Protein AF-0000000078807786 (afdb_homodimer)

Radius of gyration: 30.57 Å; Cα contacts (8 Å, |Δi|>4): 1541; chains: 2; bounding box: 69×90×69 Å

Solvent-accessible surface area (backbone atoms only — not comparable to full-atom values): 48447 Å² total; per-residue (Å²): 131,86,71,82,69,80,70,79,66,48,61,41,55,47,30,44,53,50,31,53,47,50,40,50,49,25,38,56,38,31,77,70,58,47,64,40,65,38,79,80,79,63,48,72,47,60,38,34,35,42,80,39,59,65,29,45,31,49,48,39,51,32,52,51,55,37,34,38,63,26,66,58,57,36,52,45,54,52,33,38,28,12,48,18,19,13,49,66,38,39,37,53,58,50,53,47,54,67,68,49,89,53,67,83,47,49,67,60,49,53,50,48,41,32,52,50,16,23,50,23,27,56,63,50,69,46,30,73,61,59,43,24,62,52,26,18,50,54,28,39,72,49,63,40,28,33,60,58,22,28,50,48,22,44,43,23,29,34,37,25,50,68,22,27,86,58,84,36,70,60,35,48,56,52,19,51,47,47,36,52,30,24,53,73,61,72,39,84,42,76,60,36,45,57,38,21,49,44,52,48,23,36,55,42,35,58,51,50,45,50,52,50,50,49,45,42,66,69,48,49,48,69,71,66,48,74,64,83,65,86,78,67,75,76,67,93,63,79,76,48,74,56,47,48,52,15,47,51,50,16,48,51,51,38,50,52,49,53,51,48,52,48,45,40,36,70,32,93,76,29,47,33,31,22,95,84,67,43,64,68,90,3,30,44,64,64,20,37,58,52,50,51,12,50,45,39,22,49,25,6,47,46,20,7,50,60,55,57,73,28,86,52,72,61,49,52,49,48,14,36,14,48,46,39,39,71,39,14,58,28,53,48,24,40,40,33,41,22,46,28,54,47,50,37,57,68,17,36,51,56,60,43,54,50,51,52,50,49,54,58,56,68,69,56,88,64,56,64,66,59,40,47,52,49,45,19,52,48,32,26,56,46,27,48,70,46,59,53,64,68,65,51,43,58,48,47,33,53,56,46,41,57,56,37,42,75,68,71,42,55,53,48,57,52,53,50,36,40,46,51,12,44,17,18,34,41,49,60,21,84,62,35,81,58,45,42,53,54,49,41,62,38,29,75,79,36,77,80,58,33,65,67,63,48,41,70,56,32,45,58,55,24,53,54,44,41,51,52,53,49,51,50,47,52,53,39,63,72,69,62,58,71,41,38,89,129,86,71,80,69,81,71,78,65,49,58,40,54,47,30,44,52,50,30,52,48,50,40,51,48,24,38,55,40,30,75,71,59,45,63,42,65,38,77,82,78,62,49,76,48,61,39,34,34,42,80,38,58,66,28,44,31,50,48,39,51,33,52,51,54,35,34,42,62,27,66,58,58,36,53,44,54,52,32,37,28,13,47,19,19,14,51,65,39,38,38,53,56,51,51,48,53,68,69,47,90,56,66,82,48,50,65,58,51,54,52,48,40,34,52,51,16,23,51,23,28,56,63,51,68,48,30,72,60,59,44,24,62,52,26,18,51,55,27,40,70,47,64,39,28,32,61,56,21,28,50,47,24,44,42,24,28,32,36,25,50,68,23,28,86,58,86,37,72,60,36,49,56,52,19,51,46,48,33,51,31,24,52,73,62,71,40,84,43,77,61,37,45,57,38,20,46,44,53,50,22,35,53,39,34,57,52,49,46,50,51,52,50,49,46,41,66,69,49,48,49,68,70,64,47,75,64,82,66,86,76,67,74,77,67,92,63,78,75,49,73,57,48,48,52,15,49,51,50,16,48,50,50,39,50,51,48,52,51,49,53,49,44,39,35,70,32,92,76,30,48,32,30,22,95,83,66,43,65,67,91,3,28,44,64,63,19,37,58,52,51,52,12,48,44,38,22,49,25,7,48,46,19,8,48,60,53,57,73,30,86,52,70,60,48,53,50,48,14,37,14,50,45,39,40,72,39,15,56,29,54,49,25,41,41,32,41,23,48,29,52,48,52,38,58,69,17,35,50,55,59,44,53,49,51,53,51,48,53,58,55,67,70,57,87,63,57,67,67,59,39,48,52,50,46,19,54,48,32,27,55,45,27,47,71,45,61,54,63,66,66,51,44,57,48,47,34,53,56,46,43,58,57,37,41,76,67,72,41,57,54,48,58,52,53,48,36,40,46,52,14,43,16,18,35,41,49,61,21,82,61,35,82,59,44,42,54,54,48,40,61,38,30,75,78,36,76,79,57,33,65,66,62,49,40,70,58,32,45,57,54,25,54,51,43,40,52,53,51,50,50,49,48,51,53,41,61,74,69,63,58,72,40,38,89

Foldseek 3Di:
DPPPPPADDFLLVVLLVLLVVLLVVLVVQVVVFQWDAFLPPRDIDTFHHLPDPVNVVVCVVCLVVLLVVLVCVVLLLLLQLLVLLLVLLCLLVQVLLVPDPALPCQLVLLLVLLLCLLAVLQLPCVLLRPSLQSQLVNCVQSFAHSLLSNLLSLLSNQLNNQAHQDQHLVQQLLLVLLQVLCVVLVHDQPPSHSFQQNVLSNVLSVVLSVLSSCLSVPPVRVVVDGQPDDPDPPDSDHDDPQLVVLNVVLVVVLVVLVVVLCCCCPPPVNVQAPPVNDNHVTNCSVCVSNSNSVSSNSSSVSSSVSSVVDDDVVSSVCSSCVVVVLCVQLSSSSSSLSSSVVSCVNSCVLVSVLVVLLVVLLPDDDALLVSLLVLLQSLLVSCLRPVDLSVSSNRSSNRVQSSNVVRPDHSSLSSLSNSNSNRLNRQLRSSNSCVSVSQSSSCVSPVSRDSVNSNVSSVSSSVSSSVSSSVSSVVCVVVVDRSGD/DPPPPPADDFLLVVLLVLLVVLLVVLVVQVVVFQWDAFLPPRDIDTFHHLPDPVNVVVCVVCLVVLLVVLVVVVLLLLLQLLVLLLVLLCLLVQVLLVPDPALPCQLVLLLVLLLCLLAVLQLPCVLLRPSLQSQLVNCVQSFAHSLLSNLLSLLSNQLNNQAHQDQHLVLQLLLVLLVVLCVVLVHDQPPSHSFQQNVLSDVLSVVLSVLSSCLSVPPVRVVVDGQPDDPDPPDSDHDDPQLVVLNVVLVVVLVVLVVVLVCCCPPPVNVQADPVNDNHVTNCSVCVSNSNSVSSNSSSVSSSVSSVVDDDVVSSVCSSCVVVVLCVQLSSSSSSLSSSVVSNVNSCVLVSVLVVLLVVLLVDDDALLVSLLVLLQSLLVSCLRPVDLSVSSNRSSNRVQSSNVVRPDHSSLSSLSNSNSNRLNRQLRSSNSCNSVSQSSSCVSPVSRDSVNSNVSSVSSSVSSSVSSSVSSSVCVVVVPRSGD

Structure (mmCIF, N/CA/C/O backbone):
data_AF-0000000078807786-model_v1
#
loop_
_entity.id
_entity.type
_entity.pdbx_description
1 polymer 'AbgT transporter'
#
loop_
_atom_site.group_PDB
_atom_site.id
_atom_site.type_symbol
_atom_site.label_atom_id
_atom_site.label_alt_id
_atom_site.label_comp_id
_atom_site.label_asym_id
_atom_site.label_entity_id
_atom_site.label_seq_id
_atom_site.pdbx_PDB_ins_code
_atom_site.Cartn_x
_atom_site.Cartn_y
_atom_site.Cartn_z
_atom_site.occupancy
_atom_site.B_iso_or_equiv
_atom_site.auth_seq_id
_atom_site.auth_comp_id
_atom_site.auth_asym_id
_atom_site.auth_atom_id
_atom_site.pdbx_PDB_model_num
ATOM 1 N N . MET A 1 1 ? -35.562 25.859 -17.203 1 22.8 1 MET A N 1
ATOM 2 C CA . MET A 1 1 ? -34.312 25.75 -17.922 1 22.8 1 MET A CA 1
ATOM 3 C C . MET A 1 1 ? -33.25 25.078 -17.047 1 22.8 1 MET A C 1
ATOM 5 O O . MET A 1 1 ? -33.031 25.484 -15.906 1 22.8 1 MET A O 1
ATOM 9 N N . LYS A 1 2 ? -33.094 23.719 -17.203 1 33.16 2 LYS A N 1
ATOM 10 C CA . LYS A 1 2 ? -32.219 22.766 -16.547 1 33.16 2 LYS A CA 1
ATOM 11 C C . LYS A 1 2 ? -30.781 23.312 -16.469 1 33.16 2 LYS A C 1
ATOM 13 O O . LYS A 1 2 ? -30.125 23.469 -17.5 1 33.16 2 LYS A O 1
ATOM 18 N N . ASN A 1 3 ? -30.453 24.391 -15.852 1 33.47 3 ASN A N 1
ATOM 19 C CA . ASN A 1 3 ? -29.172 25.062 -15.672 1 33.47 3 ASN A CA 1
ATOM 20 C C . ASN A 1 3 ? -28.016 24.062 -15.648 1 33.47 3 ASN A C 1
ATOM 22 O O . ASN A 1 3 ? -28.031 23.109 -14.883 1 33.47 3 ASN A O 1
ATOM 26 N N . SER A 1 4 ? -27.297 23.828 -16.703 1 41.59 4 SER A N 1
ATOM 27 C CA . SER A 1 4 ? -26.188 22.953 -17.094 1 41.59 4 SER A CA 1
ATOM 28 C C . SER A 1 4 ? -25.109 22.922 -16.016 1 41.59 4 SER A C 1
ATOM 30 O O . SER A 1 4 ? -24.312 23.859 -15.898 1 41.59 4 SER A O 1
ATOM 32 N N . LYS A 1 5 ? -25.438 22.797 -14.789 1 42.56 5 LYS A N 1
ATOM 33 C CA . LYS A 1 5 ? -24.641 22.688 -13.57 1 42.56 5 LYS A CA 1
ATOM 34 C C . LYS A 1 5 ? -23.328 21.953 -13.836 1 42.56 5 LYS A C 1
ATOM 36 O O . LYS A 1 5 ? -23.344 20.781 -14.219 1 42.56 5 LYS A O 1
ATOM 41 N N . TRP A 1 6 ? -22.359 22.609 -14.43 1 50.72 6 TRP A N 1
ATOM 42 C CA . TRP A 1 6 ? -20.969 22.188 -14.461 1 50.72 6 TRP A CA 1
ATOM 43 C C . TRP A 1 6 ? -20.641 21.312 -13.258 1 50.72 6 TRP A C 1
ATOM 45 O O . TRP A 1 6 ? -20.625 21.797 -12.117 1 50.72 6 TRP A O 1
ATOM 55 N N . ARG A 1 7 ? -20.953 20.203 -13.195 1 61.22 7 ARG A N 1
ATOM 56 C CA . ARG A 1 7 ? -20.672 19.25 -12.117 1 61.22 7 ARG A CA 1
ATOM 57 C C . ARG A 1 7 ? -19.172 19.062 -11.93 1 61.22 7 ARG A C 1
ATOM 59 O O . ARG A 1 7 ? -18.438 18.875 -12.906 1 61.22 7 ARG A O 1
ATOM 66 N N . MET A 1 8 ? -18.641 19.422 -10.766 1 73.75 8 MET A N 1
ATOM 67 C CA . MET A 1 8 ? -17.234 19.266 -10.398 1 73.75 8 MET A CA 1
ATOM 68 C C . MET A 1 8 ? -16.797 17.812 -10.516 1 73.75 8 MET A C 1
ATOM 70 O O . MET A 1 8 ? -17.516 16.906 -10.117 1 73.75 8 MET A O 1
ATOM 74 N N . PRO A 1 9 ? -15.703 17.688 -11.32 1 83.62 9 PRO A N 1
ATOM 75 C CA . PRO A 1 9 ? -15.188 16.312 -11.484 1 83.62 9 PRO A CA 1
ATOM 76 C C . PRO A 1 9 ? -14.82 15.664 -10.156 1 83.62 9 PRO A C 1
ATOM 78 O O . PRO A 1 9 ? -14.516 16.359 -9.18 1 83.62 9 PRO A O 1
ATOM 81 N N . HIS A 1 10 ? -15.047 14.398 -10.102 1 87.31 10 HIS A N 1
ATOM 82 C CA . HIS A 1 10 ? -14.602 13.625 -8.945 1 87.31 10 HIS A CA 1
ATOM 83 C C . HIS A 1 10 ? -13.133 13.898 -8.633 1 87.31 10 HIS A C 1
ATOM 85 O O . HIS A 1 10 ? -12.344 14.172 -9.539 1 87.31 10 HIS A O 1
ATOM 91 N N . PRO A 1 11 ? -12.789 13.914 -7.371 1 85.69 11 PRO A N 1
ATOM 92 C CA . PRO A 1 11 ? -11.398 14.195 -7.004 1 85.69 11 PRO A CA 1
ATOM 93 C C . PRO A 1 11 ? -10.398 13.305 -7.742 1 85.69 11 PRO A C 1
ATOM 95 O O . PRO A 1 11 ? -9.328 13.766 -8.133 1 85.69 11 PRO A O 1
ATOM 98 N N . ALA A 1 12 ? -10.695 12.094 -7.887 1 89.94 12 ALA A N 1
ATOM 99 C CA . ALA A 1 12 ? -9.805 11.18 -8.609 1 89.94 12 ALA A CA 1
ATOM 100 C C . ALA A 1 12 ? -9.586 11.656 -10.039 1 89.94 12 ALA A C 1
ATOM 102 O O . ALA A 1 12 ? -8.461 11.625 -10.547 1 89.94 12 ALA A O 1
ATOM 103 N N . THR A 1 13 ? -10.594 12.086 -10.664 1 91.25 13 THR A N 1
ATOM 104 C CA . THR A 1 13 ? -10.508 12.602 -12.023 1 91.25 13 THR A CA 1
ATOM 105 C C . THR A 1 13 ? -9.695 13.891 -12.062 1 91.25 13 THR A C 1
ATOM 107 O O . THR A 1 13 ? -8.945 14.133 -13.008 1 91.25 13 THR A O 1
ATOM 110 N N . MET A 1 14 ? -9.914 14.633 -11.055 1 87.88 14 MET A N 1
ATOM 111 C CA . MET A 1 14 ? -9.148 15.867 -10.969 1 87.88 14 MET A CA 1
ATOM 112 C C . MET A 1 14 ? -7.648 15.586 -10.93 1 87.88 14 MET A C 1
ATOM 114 O O . MET A 1 14 ? -6.871 16.234 -11.633 1 87.88 14 MET A O 1
ATOM 118 N N . PHE A 1 15 ? -7.273 14.648 -10.148 1 89.62 15 PHE A N 1
ATOM 119 C CA . PHE A 1 15 ? -5.855 14.32 -10.047 1 89.62 15 PHE A CA 1
ATOM 120 C C . PHE A 1 15 ? -5.348 13.719 -11.352 1 89.62 15 PHE A C 1
ATOM 122 O O . PHE A 1 15 ? -4.191 13.922 -11.727 1 89.62 15 PHE A O 1
ATOM 129 N N . LEU A 1 16 ? -6.172 12.984 -12 1 92.62 16 LEU A N 1
ATOM 130 C CA . LEU A 1 16 ? -5.793 12.453 -13.305 1 92.62 16 LEU A CA 1
ATOM 131 C C . LEU A 1 16 ? -5.531 13.578 -14.297 1 92.62 16 LEU A C 1
ATOM 133 O O . LEU A 1 16 ? -4.535 13.555 -15.023 1 92.62 16 LEU A O 1
ATOM 137 N N . VAL A 1 17 ? -6.422 14.539 -14.344 1 91.62 17 VAL A N 1
ATOM 138 C CA . VAL A 1 17 ? -6.293 15.672 -15.258 1 91.62 17 VAL A CA 1
ATOM 139 C C . VAL A 1 17 ? -5.051 16.484 -14.898 1 91.62 17 VAL A C 1
ATOM 141 O O . VAL A 1 17 ? -4.316 16.922 -15.789 1 91.62 17 VAL A O 1
ATOM 144 N N . LEU A 1 18 ? -4.875 16.625 -13.648 1 89 18 LEU A N 1
ATOM 145 C CA . LEU A 1 18 ? -3.684 17.344 -13.211 1 89 18 LEU A CA 1
ATOM 146 C C . LEU A 1 18 ? -2.418 16.609 -13.641 1 89 18 LEU A C 1
ATOM 148 O O . LEU A 1 18 ? -1.421 17.234 -14 1 89 18 LEU A O 1
ATOM 152 N N . THR A 1 19 ? -2.445 15.305 -13.57 1 92.06 19 THR A N 1
ATOM 153 C CA . THR A 1 19 ? -1.306 14.508 -14.016 1 92.06 19 THR A CA 1
ATOM 154 C C . THR A 1 19 ? -1.033 14.734 -15.5 1 92.06 19 THR A C 1
ATOM 156 O O . THR A 1 19 ? 0.116 14.922 -15.906 1 92.06 19 THR A O 1
ATOM 159 N N . MET A 1 20 ? -2.07 14.75 -16.281 1 93.56 20 MET A N 1
ATOM 160 C CA . MET A 1 20 ? -1.921 14.984 -17.719 1 93.56 20 MET A CA 1
ATOM 161 C C . MET A 1 20 ? -1.361 16.375 -17.984 1 93.56 20 MET A C 1
ATOM 163 O O . MET A 1 20 ? -0.562 16.578 -18.891 1 93.56 20 MET A O 1
ATOM 167 N N . PHE A 1 21 ? -1.802 17.234 -17.203 1 92.5 21 PHE A N 1
ATOM 168 C CA . PHE A 1 21 ? -1.316 18.594 -17.328 1 92.5 21 PHE A CA 1
ATOM 169 C C . PHE A 1 21 ? 0.175 18.672 -17.016 1 92.5 21 PHE A C 1
ATOM 171 O O . PHE A 1 21 ? 0.929 19.344 -17.734 1 92.5 21 PHE A O 1
ATOM 178 N N . VAL A 1 22 ? 0.598 18 -15.977 1 90.94 22 VAL A N 1
ATOM 179 C CA . VAL A 1 22 ? 2.006 17.984 -15.594 1 90.94 22 VAL A CA 1
ATOM 180 C C . VAL A 1 22 ? 2.834 17.344 -16.703 1 90.94 22 VAL A C 1
ATOM 182 O O . VAL A 1 22 ? 3.928 17.812 -17.031 1 90.94 22 VAL A O 1
ATOM 185 N N . VAL A 1 23 ? 2.309 16.281 -17.266 1 93.06 23 VAL A N 1
ATOM 186 C CA . VAL A 1 23 ? 3 15.586 -18.344 1 93.06 23 VAL A CA 1
ATOM 187 C C . VAL A 1 23 ? 3.158 16.516 -19.547 1 93.06 23 VAL A C 1
ATOM 189 O O . VAL A 1 23 ? 4.242 16.609 -20.125 1 93.06 23 VAL A O 1
ATOM 192 N N . LEU A 1 24 ? 2.141 17.234 -19.812 1 93.12 24 LEU A N 1
ATOM 193 C CA . LEU A 1 24 ? 2.17 18.172 -20.938 1 93.12 24 LEU A CA 1
ATOM 194 C C . LEU A 1 24 ? 3.141 19.312 -20.656 1 93.12 24 LEU A C 1
ATOM 196 O O . LEU A 1 24 ? 3.91 19.703 -21.547 1 93.12 24 LEU A O 1
ATOM 200 N N . LEU A 1 25 ? 3.072 19.812 -19.484 1 91.81 25 LEU A N 1
ATOM 201 C CA . LEU A 1 25 ? 3.957 20.906 -19.125 1 91.81 25 LEU A CA 1
ATOM 202 C C . LEU A 1 25 ? 5.418 20.469 -19.156 1 91.81 25 LEU A C 1
ATOM 204 O O . LEU A 1 25 ? 6.289 21.234 -19.562 1 91.81 25 LEU A O 1
ATOM 208 N N . SER A 1 26 ? 5.668 19.266 -18.641 1 92.12 26 SER A N 1
ATOM 209 C CA . SER A 1 26 ? 7.035 18.766 -18.656 1 92.12 26 SER A CA 1
ATOM 210 C C . SER A 1 26 ? 7.562 18.641 -20.094 1 92.12 26 SER A C 1
ATOM 212 O O . SER A 1 26 ? 8.742 18.875 -20.344 1 92.12 26 SER A O 1
ATOM 214 N N . TRP A 1 27 ? 6.672 18.297 -20.969 1 91.75 27 TRP A N 1
ATOM 215 C CA . TRP A 1 27 ? 7.047 18.188 -22.375 1 91.75 27 TRP A CA 1
ATOM 216 C C . TRP A 1 27 ? 7.355 19.562 -22.969 1 91.75 27 TRP A C 1
ATOM 218 O O . TRP A 1 27 ? 8.359 19.734 -23.656 1 91.75 27 TRP A O 1
ATOM 228 N N . ILE A 1 28 ? 6.559 20.531 -22.703 1 91.69 28 ILE A N 1
ATOM 229 C CA . ILE A 1 28 ? 6.719 21.875 -23.219 1 91.69 28 ILE A CA 1
ATOM 230 C C . ILE A 1 28 ? 8.023 22.484 -22.703 1 91.69 28 ILE A C 1
ATOM 232 O O . ILE A 1 28 ? 8.82 23.031 -23.469 1 91.69 28 ILE A O 1
ATOM 236 N N . PHE A 1 29 ? 8.305 22.312 -21.438 1 90.44 29 PHE A N 1
ATOM 237 C CA . PHE A 1 29 ? 9.484 22.938 -20.828 1 90.44 29 PHE A CA 1
ATOM 238 C C . PHE A 1 29 ? 10.75 22.203 -21.234 1 90.44 29 PHE A C 1
ATOM 240 O O . PHE A 1 29 ? 11.828 22.797 -21.281 1 90.44 29 PHE A O 1
ATOM 247 N N . ASP A 1 30 ? 10.562 20.953 -21.438 1 89.19 30 ASP A N 1
ATOM 248 C CA . ASP A 1 30 ? 11.711 20.188 -21.938 1 89.19 30 ASP A CA 1
ATOM 249 C C . ASP A 1 30 ? 12.148 20.672 -23.312 1 89.19 30 ASP A C 1
ATOM 251 O O . ASP A 1 30 ? 13.344 20.781 -23.594 1 89.19 30 ASP A O 1
ATOM 255 N N . ILE A 1 31 ? 11.211 20.984 -24.203 1 88.44 31 ILE A N 1
ATOM 256 C CA . ILE A 1 31 ? 11.492 21.453 -25.547 1 88.44 31 ILE A CA 1
ATOM 257 C C . ILE A 1 31 ? 12.211 22.812 -25.484 1 88.44 31 ILE A C 1
ATOM 259 O O . ILE A 1 31 ? 13.133 23.062 -26.266 1 88.44 31 ILE A O 1
ATOM 263 N N . TYR A 1 32 ? 11.844 23.594 -24.469 1 88.62 32 TYR A N 1
ATOM 264 C CA . TYR A 1 32 ? 12.445 24.906 -24.344 1 88.62 32 TYR A CA 1
ATOM 265 C C . TYR A 1 32 ? 13.734 24.844 -23.531 1 88.62 32 TYR A C 1
ATOM 267 O O . TYR A 1 32 ? 14.414 25.859 -23.359 1 88.62 32 TYR A O 1
ATOM 275 N N . GLY A 1 33 ? 14.047 23.703 -22.984 1 85.25 33 GLY A N 1
ATOM 276 C CA . GLY A 1 33 ? 15.312 23.469 -22.297 1 85.25 33 GLY A CA 1
ATOM 277 C C . GLY A 1 33 ? 15.406 24.203 -20.969 1 85.25 33 GLY A C 1
ATOM 278 O O . GLY A 1 33 ? 16.453 24.734 -20.625 1 85.25 33 GLY A O 1
ATOM 279 N N . LEU A 1 34 ? 14.414 24.266 -20.312 1 86.94 34 LEU A N 1
ATOM 280 C CA . LEU A 1 34 ? 14.414 24.938 -19.016 1 86.94 34 LEU A CA 1
ATOM 281 C C . LEU A 1 34 ? 15.32 24.203 -18.031 1 86.94 34 LEU A C 1
ATOM 283 O O . LEU A 1 34 ? 15.188 23 -17.844 1 86.94 34 LEU A O 1
ATOM 287 N N . SER A 1 35 ? 16.312 24.875 -17.531 1 88.88 35 SER A N 1
ATOM 288 C CA . SER A 1 35 ? 17.25 24.328 -16.547 1 88.88 35 SER A CA 1
ATOM 289 C C . SER A 1 35 ? 17.562 25.344 -15.453 1 88.88 35 SER A C 1
ATOM 291 O O . SER A 1 35 ? 17.531 26.547 -15.695 1 88.88 35 SER A O 1
ATOM 293 N N . VAL A 1 36 ? 17.656 24.797 -14.305 1 86.19 36 VAL A N 1
ATOM 294 C CA . VAL A 1 36 ? 18 25.656 -13.18 1 86.19 36 VAL A CA 1
ATOM 295 C C . VAL A 1 36 ? 19.219 25.078 -12.445 1 86.19 36 VAL A C 1
ATOM 297 O O . VAL A 1 36 ? 19.469 23.875 -12.516 1 86.19 36 VAL A O 1
ATOM 300 N N . THR A 1 37 ? 20 25.938 -11.789 1 85.88 37 THR A N 1
ATOM 301 C CA . THR A 1 37 ? 21.156 25.516 -11.008 1 85.88 37 THR A CA 1
ATOM 302 C C . THR A 1 37 ? 20.812 25.391 -9.531 1 85.88 37 THR A C 1
ATOM 304 O O . THR A 1 37 ? 20.234 26.312 -8.945 1 85.88 37 THR A O 1
ATOM 307 N N . LEU A 1 38 ? 21.078 24.297 -8.953 1 82.94 38 LEU A N 1
ATOM 308 C CA . LEU A 1 38 ? 20.859 24.094 -7.527 1 82.94 38 LEU A CA 1
ATOM 309 C C . LEU A 1 38 ? 21.812 24.953 -6.703 1 82.94 38 LEU A C 1
ATOM 311 O O . LEU A 1 38 ? 23.031 24.844 -6.855 1 82.94 38 LEU A O 1
ATOM 315 N N . PRO A 1 39 ? 21.281 25.719 -5.918 1 79.88 39 PRO A N 1
ATOM 316 C CA . PRO A 1 39 ? 22.156 26.625 -5.156 1 79.88 39 PRO A CA 1
ATOM 317 C C . PRO A 1 39 ? 23.031 25.891 -4.152 1 79.88 39 PRO A C 1
ATOM 319 O O . PRO A 1 39 ? 24.109 26.375 -3.793 1 79.88 39 PRO A O 1
ATOM 322 N N . GLN A 1 40 ? 22.609 24.688 -3.672 1 77.06 40 GLN A N 1
ATOM 323 C CA . GLN A 1 40 ? 23.344 23.922 -2.672 1 77.06 40 GLN A CA 1
ATOM 324 C C . GLN A 1 40 ? 24.562 23.25 -3.291 1 77.06 40 GLN A C 1
ATOM 326 O O . GLN A 1 40 ? 25.656 23.281 -2.721 1 77.06 40 GLN A O 1
ATOM 331 N N . THR A 1 41 ? 24.422 22.578 -4.398 1 78.94 41 THR A N 1
ATOM 332 C CA . THR A 1 41 ? 25.453 21.734 -4.973 1 78.94 41 THR A CA 1
ATOM 333 C C . THR A 1 41 ? 26.047 22.375 -6.223 1 78.94 41 THR A C 1
ATOM 335 O O . THR A 1 41 ? 27.141 22.016 -6.652 1 78.94 41 THR A O 1
ATOM 338 N N . GLY A 1 42 ? 25.344 23.312 -6.766 1 80.06 42 GLY A N 1
ATOM 339 C CA . GLY A 1 42 ? 25.797 23.922 -8.008 1 80.06 42 GLY A CA 1
ATOM 340 C C . GLY A 1 42 ? 25.469 23.094 -9.234 1 80.06 42 GLY A C 1
ATOM 341 O O . GLY A 1 42 ? 25.812 23.469 -10.359 1 80.06 42 GLY A O 1
ATOM 342 N N . GLU A 1 43 ? 24.781 22.016 -9 1 86.81 43 GLU A N 1
ATOM 343 C CA . GLU A 1 43 ? 24.438 21.109 -10.086 1 86.81 43 GLU A CA 1
ATOM 344 C C . GLU A 1 43 ? 23.25 21.656 -10.898 1 86.81 43 GLU A C 1
ATOM 346 O O . GLU A 1 43 ? 22.328 22.234 -10.336 1 86.81 43 GLU A O 1
ATOM 351 N N . GLU A 1 44 ? 23.375 21.469 -12.148 1 88.69 44 GLU A N 1
ATOM 352 C CA . GLU A 1 44 ? 22.297 21.891 -13.039 1 88.69 44 GLU A CA 1
ATOM 353 C C . GLU A 1 44 ? 21.234 20.797 -13.172 1 88.69 44 GLU A C 1
ATOM 355 O O . GLU A 1 44 ? 21.562 19.641 -13.453 1 88.69 44 GLU A O 1
ATOM 360 N N . ILE A 1 45 ? 20.062 21.219 -12.922 1 87.44 45 ILE A N 1
ATOM 361 C CA . ILE A 1 45 ? 18.953 20.297 -13.062 1 87.44 45 ILE A CA 1
ATOM 362 C C . ILE A 1 45 ? 18.047 20.734 -14.211 1 87.44 45 ILE A C 1
ATOM 364 O O . ILE A 1 45 ? 17.594 21.875 -14.242 1 87.44 45 ILE A O 1
ATOM 368 N N . ARG A 1 46 ? 17.828 19.797 -15.117 1 89.31 46 ARG A N 1
ATOM 369 C CA . ARG A 1 46 ? 16.984 20.078 -16.281 1 89.31 46 ARG A CA 1
ATOM 370 C C . ARG A 1 46 ? 15.641 19.375 -16.156 1 89.31 46 ARG A C 1
ATOM 372 O O . ARG A 1 46 ? 15.547 18.297 -15.539 1 89.31 46 ARG A O 1
ATOM 379 N N . VAL A 1 47 ? 14.664 20.109 -16.75 1 91.5 47 VAL A N 1
ATOM 380 C CA . VAL A 1 47 ? 13.336 19.5 -16.766 1 91.5 47 VAL A CA 1
ATOM 381 C C . VAL A 1 47 ? 13.328 18.297 -17.719 1 91.5 47 VAL A C 1
ATOM 383 O O . VAL A 1 47 ? 13.859 18.375 -18.812 1 91.5 47 VAL A O 1
ATOM 386 N N . GLN A 1 48 ? 12.758 17.219 -17.234 1 90.31 48 GLN A N 1
ATOM 387 C CA . GLN A 1 48 ? 12.672 16 -18.016 1 90.31 48 GLN A CA 1
ATOM 388 C C . GLN A 1 48 ? 11.242 15.75 -18.5 1 90.31 48 GLN A C 1
ATOM 390 O O . GLN A 1 48 ? 10.305 15.797 -17.703 1 90.31 48 GLN A O 1
ATOM 395 N N . SER A 1 49 ? 11.211 15.477 -19.75 1 91.25 49 SER A N 1
ATOM 396 C CA . SER A 1 49 ? 9.891 15.219 -20.328 1 91.25 49 SER A CA 1
ATOM 397 C C . SER A 1 49 ? 9.422 13.805 -20.016 1 91.25 49 SER A C 1
ATOM 399 O O . SER A 1 49 ? 10.211 12.859 -20.047 1 91.25 49 SER A O 1
ATOM 401 N N . LEU A 1 50 ? 8.141 13.68 -19.766 1 90.88 50 LEU A N 1
ATOM 402 C CA . LEU A 1 50 ? 7.547 12.375 -19.5 1 90.88 50 LEU A CA 1
ATOM 403 C C . LEU A 1 50 ? 7.023 11.75 -20.797 1 90.88 50 LEU A C 1
ATOM 405 O O . LEU A 1 50 ? 6.711 10.562 -20.828 1 90.88 50 LEU A O 1
ATOM 409 N N . LEU A 1 51 ? 6.961 12.484 -21.859 1 88.31 51 LEU A N 1
ATOM 410 C CA . LEU A 1 51 ? 6.492 11.969 -23.141 1 88.31 51 LEU A CA 1
ATOM 411 C C . LEU A 1 51 ? 7.656 11.445 -23.969 1 88.31 51 LEU A C 1
ATOM 413 O O . LEU A 1 51 ? 7.453 10.898 -25.062 1 88.31 51 LEU A O 1
ATOM 417 N N . SER A 1 52 ? 8.805 11.461 -23.469 1 85.56 52 SER A N 1
ATOM 418 C CA . SER A 1 52 ? 9.961 10.836 -24.094 1 85.56 52 SER A CA 1
ATOM 419 C C . SER A 1 52 ? 9.961 9.328 -23.875 1 85.56 52 SER A C 1
ATOM 421 O O . SER A 1 52 ? 9.281 8.828 -22.969 1 85.56 52 SER A O 1
ATOM 423 N N . PRO A 1 53 ? 10.609 8.594 -24.734 1 81.88 53 PRO A N 1
ATOM 424 C CA . PRO A 1 53 ? 10.664 7.145 -24.531 1 81.88 53 PRO A CA 1
ATOM 425 C C . PRO A 1 53 ? 11.148 6.762 -23.141 1 81.88 53 PRO A C 1
ATOM 427 O O . PRO A 1 53 ? 10.617 5.832 -22.531 1 81.88 53 PRO A O 1
ATOM 430 N N . GLU A 1 54 ? 12.047 7.488 -22.688 1 84.62 54 GLU A N 1
ATOM 431 C CA . GLU A 1 54 ? 12.555 7.211 -21.344 1 84.62 54 GLU A CA 1
ATOM 432 C C . GLU A 1 54 ? 11.508 7.52 -20.281 1 84.62 54 GLU A C 1
ATOM 434 O O . GLU A 1 54 ? 11.383 6.785 -19.297 1 84.62 54 GLU A O 1
ATOM 439 N N . GLY A 1 55 ? 10.867 8.594 -20.484 1 86.56 55 GLY A N 1
ATOM 440 C CA . GLY A 1 55 ? 9.812 8.969 -19.562 1 86.56 55 GLY A CA 1
ATOM 441 C C . GLY A 1 55 ? 8.664 7.98 -19.516 1 86.56 55 GLY A C 1
ATOM 442 O O . GLY A 1 55 ? 8.18 7.625 -18.438 1 86.56 55 GLY A O 1
ATOM 443 N N . ILE A 1 56 ? 8.344 7.484 -20.641 1 84.81 56 ILE A N 1
ATOM 444 C CA . ILE A 1 56 ? 7.25 6.527 -20.734 1 84.81 56 ILE A CA 1
ATOM 445 C C . ILE A 1 56 ? 7.672 5.199 -20.125 1 84.81 56 ILE A C 1
ATOM 447 O O . ILE A 1 56 ? 6.891 4.555 -19.422 1 84.81 56 ILE A O 1
ATOM 451 N N . ARG A 1 57 ? 8.898 4.82 -20.344 1 85.31 57 ARG A N 1
ATOM 452 C CA . ARG A 1 57 ? 9.422 3.602 -19.734 1 85.31 57 ARG A CA 1
ATOM 453 C C . ARG A 1 57 ? 9.445 3.719 -18.219 1 85.31 57 ARG A C 1
ATOM 455 O O . ARG A 1 57 ? 9.109 2.768 -17.516 1 85.31 57 ARG A O 1
ATOM 462 N N . TRP A 1 58 ? 9.828 4.855 -17.781 1 88 58 TRP A N 1
ATOM 463 C CA . TRP A 1 58 ? 9.883 5.09 -16.344 1 88 58 TRP A CA 1
ATOM 464 C C . TRP A 1 58 ? 8.5 4.984 -15.711 1 88 58 TRP A C 1
ATOM 466 O O . TRP A 1 58 ? 8.328 4.352 -14.672 1 88 58 TRP A O 1
ATOM 476 N N . LEU A 1 59 ? 7.602 5.574 -16.422 1 88.75 59 LEU A N 1
ATOM 477 C CA . LEU A 1 59 ? 6.234 5.574 -15.898 1 88.75 59 LEU A CA 1
ATOM 478 C C . LEU A 1 59 ? 5.688 4.156 -15.812 1 88.75 59 LEU A C 1
ATOM 480 O O . LEU A 1 59 ? 5.117 3.768 -14.789 1 88.75 59 LEU A O 1
ATOM 484 N N . LEU A 1 60 ? 5.906 3.377 -16.781 1 86.06 60 LEU A N 1
ATOM 485 C CA . LEU A 1 60 ? 5.383 2.016 -16.812 1 86.06 60 LEU A CA 1
ATOM 486 C C . LEU A 1 60 ? 6.082 1.143 -15.773 1 86.06 60 LEU A C 1
ATOM 488 O O . LEU A 1 60 ? 5.453 0.286 -15.148 1 86.06 60 LEU A O 1
ATOM 492 N N . ARG A 1 61 ? 7.297 1.437 -15.555 1 85.12 61 ARG A N 1
ATOM 493 C CA . ARG A 1 61 ? 8.086 0.639 -14.617 1 85.12 61 ARG A CA 1
ATOM 494 C C . ARG A 1 61 ? 7.73 0.974 -13.18 1 85.12 61 ARG A C 1
ATOM 496 O O . ARG A 1 61 ? 7.828 0.118 -12.297 1 85.12 61 ARG A O 1
ATOM 503 N N . HIS A 1 62 ? 7.227 2.156 -12.977 1 90.69 62 HIS A N 1
ATOM 504 C CA . HIS A 1 62 ? 7.137 2.605 -11.594 1 90.69 62 HIS A CA 1
ATOM 505 C C . HIS A 1 62 ? 5.691 2.877 -11.195 1 90.69 62 HIS A C 1
ATOM 507 O O . HIS A 1 62 ? 5.426 3.369 -10.094 1 90.69 62 HIS A O 1
ATOM 513 N N . ILE A 1 63 ? 4.809 2.504 -11.992 1 92.31 63 ILE A N 1
ATOM 514 C CA . ILE A 1 63 ? 3.41 2.807 -11.711 1 92.31 63 ILE A CA 1
ATOM 515 C C . ILE A 1 63 ? 3.004 2.172 -10.383 1 92.31 63 ILE A C 1
ATOM 517 O O . ILE A 1 63 ? 2.346 2.811 -9.555 1 92.31 63 ILE A O 1
ATOM 521 N N . VAL A 1 64 ? 3.352 0.964 -10.125 1 90.62 64 VAL A N 1
ATOM 522 C CA . VAL A 1 64 ? 2.967 0.246 -8.914 1 90.62 64 VAL A CA 1
ATOM 523 C C . VAL A 1 64 ? 3.779 0.758 -7.727 1 90.62 64 VAL A C 1
ATOM 525 O O . VAL A 1 64 ? 3.229 1.023 -6.656 1 90.62 64 VAL A O 1
ATOM 528 N N . THR A 1 65 ? 5.027 0.961 -7.945 1 91.06 65 THR A N 1
ATOM 529 C CA . THR A 1 65 ? 5.902 1.393 -6.863 1 91.06 65 THR A CA 1
ATOM 530 C C . THR A 1 65 ? 5.617 2.844 -6.484 1 91.06 65 THR A C 1
ATOM 532 O O . THR A 1 65 ? 5.762 3.227 -5.32 1 91.06 65 THR A O 1
ATOM 535 N N . ASN A 1 66 ? 5.273 3.664 -7.504 1 92.75 66 ASN A N 1
ATOM 536 C CA . ASN A 1 66 ? 4.859 5.027 -7.199 1 92.75 66 ASN A CA 1
ATOM 537 C C . ASN A 1 66 ? 3.654 5.051 -6.262 1 92.75 66 ASN A C 1
ATOM 539 O O . ASN A 1 66 ? 3.562 5.91 -5.383 1 92.75 66 ASN A O 1
ATOM 543 N N . PHE A 1 67 ? 2.83 4.176 -6.5 1 93.5 67 PHE A N 1
ATOM 544 C CA . PHE A 1 67 ? 1.618 4.086 -5.695 1 93.5 67 PHE A CA 1
ATOM 545 C C . PHE A 1 67 ? 1.934 3.58 -4.293 1 93.5 67 PHE A C 1
ATOM 547 O O . PHE A 1 67 ? 1.562 4.211 -3.301 1 93.5 67 PHE A O 1
ATOM 554 N N . THR A 1 68 ? 2.625 2.479 -4.133 1 91.75 68 THR A N 1
ATOM 555 C CA . THR A 1 68 ? 2.91 1.893 -2.826 1 91.75 68 THR A CA 1
ATOM 556 C C . THR A 1 68 ? 3.932 2.734 -2.066 1 91.75 68 THR A C 1
ATOM 558 O O . THR A 1 68 ? 3.992 2.688 -0.837 1 91.75 68 THR A O 1
ATOM 561 N N . GLY A 1 69 ? 4.723 3.449 -2.824 1 89.56 69 GLY A N 1
ATOM 562 C CA . GLY A 1 69 ? 5.703 4.324 -2.201 1 89.56 69 GLY A CA 1
ATOM 563 C C . GLY A 1 69 ? 5.117 5.648 -1.745 1 89.56 69 GLY A C 1
ATOM 564 O O . GLY A 1 69 ? 5.801 6.445 -1.099 1 89.56 69 GLY A O 1
ATOM 565 N N . PHE A 1 70 ? 3.85 5.824 -2.127 1 89.44 70 PHE A N 1
ATOM 566 C CA . PHE A 1 70 ? 3.158 7.02 -1.66 1 89.44 70 PHE A CA 1
ATOM 567 C C . PHE A 1 70 ? 3.006 7 -0.143 1 89.44 70 PHE A C 1
ATOM 569 O O . PHE A 1 70 ? 2.311 6.141 0.405 1 89.44 70 PHE A O 1
ATOM 576 N N . ALA A 1 71 ? 3.656 7.844 0.584 1 81.81 71 ALA A N 1
ATOM 577 C CA . ALA A 1 71 ? 3.836 7.82 2.033 1 81.81 71 ALA A CA 1
ATOM 578 C C . ALA A 1 71 ? 2.492 7.73 2.752 1 81.81 71 ALA A C 1
ATOM 580 O O . ALA A 1 71 ? 2.312 6.898 3.643 1 81.81 71 ALA A O 1
ATOM 581 N N . PRO A 1 72 ? 1.475 8.492 2.373 1 87.19 72 PRO A N 1
ATOM 582 C CA . PRO A 1 72 ? 0.217 8.461 3.125 1 87.19 72 PRO A CA 1
ATOM 583 C C . PRO A 1 72 ? -0.492 7.109 3.027 1 87.19 72 PRO A C 1
ATOM 585 O O . PRO A 1 72 ? -1.235 6.73 3.938 1 87.19 72 PRO A O 1
ATOM 588 N N . LEU A 1 73 ? -0.257 6.395 1.938 1 90.88 73 LEU A N 1
ATOM 589 C CA . LEU A 1 73 ? -0.975 5.141 1.738 1 90.88 73 LEU A CA 1
ATOM 590 C C . LEU A 1 73 ? -0.716 4.176 2.893 1 90.88 73 LEU A C 1
ATOM 592 O O . LEU A 1 73 ? -1.648 3.777 3.594 1 90.88 73 LEU A O 1
ATOM 596 N N . GLY A 1 74 ? 0.503 3.846 3.15 1 89.69 74 GLY A N 1
ATOM 597 C CA . GLY A 1 74 ? 0.847 2.918 4.219 1 89.69 74 GLY A CA 1
ATOM 598 C C . GLY A 1 74 ? 0.497 3.441 5.598 1 89.69 74 GLY A C 1
ATOM 599 O O . GLY A 1 74 ? -0.024 2.701 6.434 1 89.69 74 GLY A O 1
ATOM 600 N N . MET A 1 75 ? 0.685 4.688 5.809 1 89.81 75 MET A N 1
ATOM 601 C CA . MET A 1 75 ? 0.462 5.297 7.117 1 89.81 75 MET A CA 1
ATOM 602 C C . MET A 1 75 ? -1.021 5.289 7.477 1 89.81 75 MET A C 1
ATOM 604 O O . MET A 1 75 ? -1.386 5 8.617 1 89.81 75 MET A O 1
ATOM 608 N N . VAL A 1 76 ? -1.782 5.59 6.516 1 90.75 76 VAL A N 1
ATOM 609 C CA . VAL A 1 76 ? -3.221 5.66 6.754 1 90.75 76 VAL A CA 1
ATOM 610 C C . VAL A 1 76 ? -3.756 4.266 7.078 1 90.75 76 VAL A C 1
ATOM 612 O O . VAL A 1 76 ? -4.508 4.094 8.039 1 90.75 76 VAL A O 1
ATOM 615 N N . ILE A 1 77 ? -3.326 3.297 6.305 1 92.75 77 ILE A N 1
ATOM 616 C CA . ILE A 1 77 ? -3.836 1.942 6.492 1 92.75 77 ILE A CA 1
ATOM 617 C C . ILE A 1 77 ? -3.445 1.431 7.879 1 92.75 77 ILE A C 1
ATOM 619 O O . ILE A 1 77 ? -4.301 0.964 8.641 1 92.75 77 ILE A O 1
ATOM 623 N N . VAL A 1 78 ? -2.254 1.591 8.227 1 92.19 78 VAL A N 1
ATOM 624 C CA . VAL A 1 78 ? -1.74 1.067 9.484 1 92.19 78 VAL A CA 1
ATOM 625 C C . VAL A 1 78 ? -2.395 1.8 10.656 1 92.19 78 VAL A C 1
ATOM 627 O O . VAL A 1 78 ? -2.777 1.179 11.648 1 92.19 78 VAL A O 1
ATOM 630 N N . ALA A 1 79 ? -2.539 3.057 10.531 1 90.81 79 ALA A N 1
ATOM 631 C CA . ALA A 1 79 ? -3.168 3.842 11.586 1 90.81 79 ALA A CA 1
ATOM 632 C C . ALA A 1 79 ? -4.641 3.467 11.75 1 90.81 79 ALA A C 1
ATOM 634 O O . ALA A 1 79 ? -5.137 3.352 12.867 1 90.81 79 ALA A O 1
ATOM 635 N N . MET A 1 80 ? -5.25 3.213 10.688 1 91.69 80 MET A N 1
ATOM 636 C CA . MET A 1 80 ? -6.691 2.98 10.719 1 91.69 80 MET A CA 1
ATOM 637 C C . MET A 1 80 ? -7.004 1.575 11.219 1 91.69 80 MET A C 1
ATOM 639 O O . MET A 1 80 ? -8.133 1.288 11.609 1 91.69 80 MET A O 1
ATOM 643 N N . PHE A 1 81 ? -6.035 0.696 11.195 1 94.69 81 PHE A N 1
ATOM 644 C CA . PHE A 1 81 ? -6.254 -0.636 11.75 1 94.69 81 PHE A CA 1
ATOM 645 C C . PHE A 1 81 ? -6.641 -0.555 13.219 1 94.69 81 PHE A C 1
ATOM 647 O O . PHE A 1 81 ? -7.707 -1.025 13.617 1 94.69 81 PHE A O 1
ATOM 654 N N . GLY A 1 82 ? -5.816 0.092 14.008 1 93.5 82 GLY A N 1
ATOM 655 C CA . GLY A 1 82 ? -6.09 0.215 15.43 1 93.5 82 GLY A CA 1
ATOM 656 C C . GLY A 1 82 ? -7.352 1.003 15.727 1 93.5 82 GLY A C 1
ATOM 657 O O . GLY A 1 82 ? -8.164 0.595 16.562 1 93.5 82 GLY A O 1
ATOM 658 N N . ILE A 1 83 ? -7.539 2.041 14.992 1 90.88 83 ILE A N 1
ATOM 659 C CA . ILE A 1 83 ? -8.711 2.891 15.195 1 90.88 83 ILE A CA 1
ATOM 660 C C . ILE A 1 83 ? -9.977 2.129 14.805 1 90.88 83 ILE A C 1
ATOM 662 O O . ILE A 1 83 ? -11.023 2.293 15.43 1 90.88 83 ILE A O 1
ATOM 666 N N . GLY A 1 84 ? -9.844 1.345 13.805 1 93.5 84 GLY A N 1
ATOM 667 C CA . GLY A 1 84 ? -10.969 0.528 13.375 1 93.5 84 GLY A CA 1
ATOM 668 C C . GLY A 1 84 ? -11.453 -0.424 14.453 1 93.5 84 GLY A C 1
ATOM 669 O O . GLY A 1 84 ? -12.664 -0.558 14.672 1 93.5 84 GLY A O 1
ATOM 670 N N . VAL A 1 85 ? -10.539 -1.032 15.125 1 96.12 85 VAL A N 1
ATOM 671 C CA . VAL A 1 85 ? -10.898 -1.938 16.203 1 96.12 85 VAL A CA 1
ATOM 672 C C . VAL A 1 85 ? -11.555 -1.151 17.344 1 96.12 85 VAL A C 1
ATOM 674 O O . VAL A 1 85 ? -12.555 -1.599 17.922 1 96.12 85 VAL A O 1
ATOM 677 N N . ALA A 1 86 ? -11 -0.024 17.625 1 94.44 86 ALA A N 1
ATOM 678 C CA . ALA A 1 86 ? -11.539 0.817 18.688 1 94.44 86 ALA A CA 1
ATOM 679 C C . ALA A 1 86 ? -12.953 1.283 18.344 1 94.44 86 ALA A C 1
ATOM 681 O O . ALA A 1 86 ? -13.805 1.373 19.234 1 94.44 86 ALA A O 1
ATOM 682 N N . GLN A 1 87 ? -13.188 1.535 17.203 1 91.06 87 GLN A N 1
ATOM 683 C CA . GLN A 1 87 ? -14.508 1.978 16.781 1 91.06 87 GLN A CA 1
ATOM 684 C C . GLN A 1 87 ? -15.484 0.806 16.703 1 91.06 87 GLN A C 1
ATOM 686 O O . GLN A 1 87 ? -16.609 0.903 17.188 1 91.06 87 GLN A O 1
ATOM 691 N N . HIS A 1 88 ? -15.078 -0.238 16.109 1 93.38 88 HIS A N 1
ATOM 692 C CA . HIS A 1 88 ? -15.93 -1.404 15.906 1 93.38 88 HIS A CA 1
ATOM 693 C C . HIS A 1 88 ? -16.312 -2.041 17.234 1 93.38 88 HIS A C 1
ATOM 695 O O . HIS A 1 88 ? -17.422 -2.562 17.375 1 93.38 88 HIS A O 1
ATOM 701 N N . SER A 1 89 ? -15.422 -1.971 18.172 1 95.69 89 SER A N 1
ATOM 702 C CA . SER A 1 89 ? -15.695 -2.557 19.484 1 95.69 89 SER A CA 1
ATOM 703 C C . SER A 1 89 ? -16.656 -1.688 20.281 1 95.69 89 SER A C 1
ATOM 705 O O . SER A 1 89 ? -17.266 -2.158 21.25 1 95.69 89 SER A O 1
ATOM 707 N N . GLY A 1 90 ? -16.75 -0.444 19.953 1 91.81 90 GLY A N 1
ATOM 708 C CA . GLY A 1 90 ? -17.609 0.48 20.688 1 91.81 90 GLY A CA 1
ATOM 709 C C . GLY A 1 90 ? -16.844 1.294 21.719 1 91.81 90 GLY A C 1
ATOM 710 O O . GLY A 1 90 ? -17.438 2.088 22.453 1 91.81 90 GLY A O 1
ATOM 711 N N . PHE A 1 91 ? -15.625 1.118 21.75 1 94 91 PHE A N 1
ATOM 712 C CA . PHE A 1 91 ? -14.789 1.806 22.734 1 94 91 PHE A CA 1
ATOM 713 C C . PHE A 1 91 ? -14.867 3.316 22.547 1 94 91 PHE A C 1
ATOM 715 O O . PHE A 1 91 ? -15.07 4.059 23.516 1 94 91 PHE A O 1
ATOM 722 N N . ILE A 1 92 ? -14.688 3.797 21.344 1 88.12 92 ILE A N 1
ATOM 723 C CA . ILE A 1 92 ? -14.688 5.227 21.062 1 88.12 92 ILE A CA 1
ATOM 724 C C . ILE A 1 92 ? -16.047 5.82 21.422 1 88.12 92 ILE A C 1
ATOM 726 O O . ILE A 1 92 ? -16.125 6.902 22.016 1 88.12 92 ILE A O 1
ATOM 730 N N . ASP A 1 93 ? -17.031 5.105 21.078 1 86.31 93 ASP A N 1
ATOM 731 C CA . ASP A 1 93 ? -18.391 5.543 21.422 1 86.31 93 ASP A CA 1
ATOM 732 C C . ASP A 1 93 ? -18.562 5.66 22.938 1 86.31 93 ASP A C 1
ATOM 734 O O . ASP A 1 93 ? -19.172 6.609 23.422 1 86.31 93 ASP A O 1
ATOM 738 N N . ALA A 1 94 ? -18.109 4.691 23.609 1 90.5 94 ALA A N 1
ATOM 739 C CA . ALA A 1 94 ? -18.203 4.695 25.062 1 90.5 94 ALA A CA 1
ATOM 740 C C . ALA A 1 94 ? -17.453 5.875 25.672 1 90.5 94 ALA A C 1
ATOM 742 O O . ALA A 1 94 ? -17.906 6.48 26.641 1 90.5 94 ALA A O 1
ATOM 743 N N . CYS A 1 95 ? -16.281 6.215 25.094 1 87.62 95 CYS A N 1
ATOM 744 C CA . CYS A 1 95 ? -15.5 7.352 25.578 1 87.62 95 CYS A CA 1
ATOM 745 C C . CYS A 1 95 ? -16.25 8.656 25.344 1 87.62 95 CYS A C 1
ATOM 747 O O . CYS A 1 95 ? -16.234 9.539 26.219 1 87.62 95 CYS A O 1
ATOM 749 N N . ILE A 1 96 ? -16.875 8.727 24.281 1 80.75 96 ILE A N 1
ATOM 750 C CA . ILE A 1 96 ? -17.594 9.938 23.938 1 80.75 96 ILE A CA 1
ATOM 751 C C . ILE A 1 96 ? -18.812 10.094 24.844 1 80.75 96 ILE A C 1
ATOM 753 O O . ILE A 1 96 ? -19.078 11.18 25.359 1 80.75 96 ILE A O 1
ATOM 757 N N . ARG A 1 97 ? -19.531 8.992 25.031 1 83.5 97 ARG A N 1
ATOM 758 C CA . ARG A 1 97 ? -20.734 9.016 25.875 1 83.5 97 ARG A CA 1
ATOM 759 C C . ARG A 1 97 ? -20.375 9.352 27.312 1 83.5 97 ARG A C 1
ATOM 761 O O . ARG A 1 97 ? -21.156 9.992 28.016 1 83.5 97 ARG A O 1
ATOM 768 N N . GLN A 1 98 ? -19.234 8.883 27.688 1 82.94 98 GLN A N 1
ATOM 769 C CA . GLN A 1 98 ? -18.797 9.141 29.047 1 82.94 98 GLN A CA 1
ATOM 770 C C . GLN A 1 98 ? -18.344 10.586 29.219 1 82.94 98 GLN A C 1
ATOM 772 O O . GLN A 1 98 ? -18.531 11.172 30.297 1 82.94 98 GLN A O 1
ATOM 777 N N . GLY A 1 99 ? -17.656 11.109 28.234 1 76 99 GLY A N 1
ATOM 778 C CA . GLY A 1 99 ? -17.078 12.438 28.312 1 76 99 GLY A CA 1
ATOM 779 C C . GLY A 1 99 ? -18.094 13.547 28.094 1 76 99 GLY A C 1
ATOM 780 O O . GLY A 1 99 ? -17.938 14.656 28.609 1 76 99 GLY A O 1
ATOM 781 N N . ILE A 1 100 ? -19.125 13.281 27.297 1 69.88 100 ILE A N 1
ATOM 782 C CA . ILE A 1 100 ? -20.047 14.352 26.938 1 69.88 100 ILE A CA 1
ATOM 783 C C . ILE A 1 100 ? -21.281 14.273 27.812 1 69.88 100 ILE A C 1
ATOM 785 O O . ILE A 1 100 ? -22 13.266 27.812 1 69.88 100 ILE A O 1
ATOM 789 N N . ARG A 1 101 ? -21.391 14.922 29.078 1 60.28 101 ARG A N 1
ATOM 790 C CA . ARG A 1 101 ? -22.5 14.93 30.016 1 60.28 101 ARG A CA 1
ATOM 791 C C . ARG A 1 101 ? -23.719 15.625 29.422 1 60.28 101 ARG A C 1
ATOM 793 O O . ARG A 1 101 ? -24.844 15.352 29.828 1 60.28 101 ARG A O 1
ATOM 800 N N . GLY A 1 102 ? -23.5 16.516 28.297 1 57.06 102 GLY A N 1
ATOM 801 C CA . GLY A 1 102 ? -24.656 17.203 27.766 1 57.06 102 GLY A CA 1
ATOM 802 C C . GLY A 1 102 ? -24.359 17.984 26.5 1 57.06 102 GLY A C 1
ATOM 803 O O . GLY A 1 102 ? -23.203 18.062 26.078 1 57.06 102 GLY A O 1
ATOM 804 N N . LYS A 1 103 ? -25.484 18.234 25.609 1 56.97 103 LYS A N 1
ATOM 805 C CA . LYS A 1 103 ? -25.531 19.062 24.406 1 56.97 103 LYS A CA 1
ATOM 806 C C . LYS A 1 103 ? -24.781 20.375 24.609 1 56.97 103 LYS A C 1
ATOM 808 O O . LYS A 1 103 ? -24.281 20.969 23.641 1 56.97 103 LYS A O 1
ATOM 813 N N . GLN A 1 104 ? -24.656 20.719 25.875 1 59.41 104 GLN A N 1
ATOM 814 C CA . GLN A 1 104 ? -24.312 22.109 26.109 1 59.41 104 GLN A CA 1
ATOM 815 C C . GLN A 1 104 ? -22.812 22.328 25.984 1 59.41 104 GLN A C 1
ATOM 817 O O . GLN A 1 104 ? -22.344 23.469 25.984 1 59.41 104 GLN A O 1
ATOM 822 N N . GLU A 1 105 ? -22.156 21.281 25.438 1 80.19 105 GLU A N 1
ATOM 823 C CA . GLU A 1 105 ? -20.719 21.547 25.516 1 80.19 105 GLU A CA 1
ATOM 824 C C . GLU A 1 105 ? -20.109 21.641 24.125 1 80.19 105 GLU A C 1
ATOM 826 O O . GLU A 1 105 ? -19.016 21.125 23.875 1 80.19 105 GLU A O 1
ATOM 831 N N . LYS A 1 106 ? -20.828 22.453 23.219 1 86.19 106 LYS A N 1
ATOM 832 C CA . LYS A 1 106 ? -20.391 22.609 21.828 1 86.19 106 LYS A CA 1
ATOM 833 C C . LYS A 1 106 ? -19.062 23.344 21.75 1 86.19 106 LYS A C 1
ATOM 835 O O . LYS A 1 106 ? -18.141 22.906 21.062 1 86.19 106 LYS A O 1
ATOM 840 N N . GLU A 1 107 ? -18.984 24.375 22.516 1 90.25 107 GLU A N 1
ATOM 841 C CA . GLU A 1 107 ? -17.797 25.234 22.453 1 90.25 107 GLU A CA 1
ATOM 842 C C . GLU A 1 107 ? -16.562 24.484 22.938 1 90.25 107 GLU A C 1
ATOM 844 O O . GLU A 1 107 ? -15.469 24.656 22.391 1 90.25 107 GLU A O 1
ATOM 849 N N . LYS A 1 108 ? -16.719 23.766 23.922 1 89.88 108 LYS A N 1
ATOM 850 C CA . LYS A 1 108 ? -15.602 23.016 24.453 1 89.88 108 LYS A CA 1
ATOM 851 C C . LYS A 1 108 ? -15.086 21.984 23.453 1 89.88 108 LYS A C 1
ATOM 853 O O . LYS A 1 108 ? -13.875 21.797 23.312 1 89.88 108 LYS A O 1
ATOM 858 N N . ILE A 1 109 ? -16 21.375 22.797 1 91.12 109 ILE A N 1
ATOM 859 C CA . ILE A 1 109 ? -15.625 20.359 21.812 1 91.12 109 ILE A CA 1
ATOM 860 C C . ILE A 1 109 ? -14.875 21 20.656 1 91.12 109 ILE A C 1
ATOM 862 O O . ILE A 1 109 ? -13.867 20.453 20.188 1 91.12 109 ILE A O 1
ATOM 866 N N . ILE A 1 110 ? -15.391 22.109 20.219 1 94.75 110 ILE A N 1
ATOM 867 C CA . ILE A 1 110 ? -14.734 22.828 19.141 1 94.75 110 ILE A CA 1
ATOM 868 C C . ILE A 1 110 ? -13.305 23.188 19.547 1 94.75 110 ILE A C 1
ATOM 870 O O . ILE A 1 110 ? -12.359 22.969 18.781 1 94.75 110 ILE A O 1
ATOM 874 N N . LEU A 1 111 ? -13.164 23.656 20.75 1 94.31 111 LEU A N 1
ATOM 875 C CA . LEU A 1 111 ? -11.859 24.078 21.25 1 94.31 111 LEU A CA 1
ATOM 876 C C . LEU A 1 111 ? -10.93 22.875 21.391 1 94.31 111 LEU A C 1
ATOM 878 O O . LEU A 1 111 ? -9.734 22.969 21.094 1 94.31 111 LEU A O 1
ATOM 882 N N . TRP A 1 112 ? -11.484 21.844 21.828 1 91.75 112 TRP A N 1
ATOM 883 C CA . TRP A 1 112 ? -10.672 20.641 21.984 1 91.75 112 TRP A CA 1
ATOM 884 C C . TRP A 1 112 ? -10.172 20.125 20.641 1 91.75 112 TRP A C 1
ATOM 886 O O . TRP A 1 112 ? -9.016 19.719 20.516 1 91.75 112 TRP A O 1
ATOM 896 N N . VAL A 1 113 ? -11.023 20.062 19.688 1 94 113 VAL A N 1
ATOM 897 C CA . VAL A 1 113 ? -10.656 19.594 18.359 1 94 113 VAL A CA 1
ATOM 898 C C . VAL A 1 113 ? -9.562 20.484 17.781 1 94 113 VAL A C 1
ATOM 900 O O . VAL A 1 113 ? -8.602 20 17.188 1 94 113 VAL A O 1
ATOM 903 N N . ILE A 1 114 ? -9.664 21.766 18 1 96.31 114 ILE A N 1
ATOM 904 C CA . ILE A 1 114 ? -8.695 22.734 17.484 1 96.31 114 ILE A CA 1
ATOM 905 C C . ILE A 1 114 ? -7.348 22.531 18.172 1 96.31 114 ILE A C 1
ATOM 907 O O . ILE A 1 114 ? -6.316 22.422 17.5 1 96.31 114 ILE A O 1
ATOM 911 N N . PHE A 1 115 ? -7.352 22.406 19.438 1 94.31 115 PHE A N 1
ATOM 912 C CA . PHE A 1 115 ? -6.109 22.25 20.172 1 94.31 115 PHE A CA 1
ATOM 913 C C . PHE A 1 115 ? -5.445 20.922 19.875 1 94.31 115 PHE A C 1
ATOM 915 O O . PHE A 1 115 ? -4.223 20.844 19.734 1 94.31 115 PHE A O 1
ATOM 922 N N . LEU A 1 116 ? -6.238 19.938 19.797 1 90.75 116 LEU A N 1
ATOM 923 C CA . LEU A 1 116 ? -5.684 18.625 19.438 1 90.75 116 LEU A CA 1
ATOM 924 C C . LEU A 1 116 ? -5.094 18.656 18.031 1 90.75 116 LEU A C 1
ATOM 926 O O . LEU A 1 116 ? -4.07 18.016 17.766 1 90.75 116 LEU A O 1
ATOM 930 N N . GLY A 1 117 ? -5.742 19.312 17.188 1 93.56 117 GLY A N 1
ATOM 931 C CA . GLY A 1 117 ? -5.23 19.453 15.828 1 93.56 117 GLY A CA 1
ATOM 932 C C . GLY A 1 117 ? -3.904 20.188 15.766 1 93.56 117 GLY A C 1
ATOM 933 O O . GLY A 1 117 ? -2.971 19.734 15.102 1 93.56 117 GLY A O 1
ATOM 934 N N . LEU A 1 118 ? -3.811 21.234 16.469 1 93.56 118 LEU A N 1
ATOM 935 C CA . LEU A 1 118 ? -2.592 22.031 16.484 1 93.56 118 LEU A CA 1
ATOM 936 C C . LEU A 1 118 ? -1.442 21.266 17.125 1 93.56 118 LEU A C 1
ATOM 938 O O . LEU A 1 118 ? -0.321 21.281 16.609 1 93.56 118 LEU A O 1
ATOM 942 N N . LEU A 1 119 ? -1.735 20.562 18.125 1 90.25 119 LEU A N 1
ATOM 943 C CA . LEU A 1 119 ? -0.697 19.875 18.891 1 90.25 119 LEU A CA 1
ATOM 944 C C . LEU A 1 119 ? -0.333 18.547 18.234 1 90.25 119 LEU A C 1
ATOM 946 O O . LEU A 1 119 ? 0.7 17.953 18.547 1 90.25 119 LEU A O 1
ATOM 950 N N . SER A 1 120 ? -1.122 18.141 17.328 1 87.81 120 SER A N 1
ATOM 951 C CA . SER A 1 120 ? -0.912 16.844 16.703 1 87.81 120 SER A CA 1
ATOM 952 C C . SER A 1 120 ? 0.358 16.844 15.852 1 87.81 120 SER A C 1
ATOM 954 O O . SER A 1 120 ? 0.875 15.781 15.5 1 87.81 120 SER A O 1
ATOM 956 N N . ASN A 1 121 ? 0.871 17.969 15.547 1 85.69 121 ASN A N 1
ATOM 957 C CA . ASN A 1 121 ? 2.061 18.047 14.711 1 85.69 121 ASN A CA 1
ATOM 958 C C . ASN A 1 121 ? 3.283 17.469 15.422 1 85.69 121 ASN A C 1
ATOM 960 O O . ASN A 1 121 ? 4.309 17.203 14.789 1 85.69 121 ASN A O 1
ATOM 964 N N . VAL A 1 122 ? 3.156 17.281 16.734 1 78.62 122 VAL A N 1
ATOM 965 C CA . VAL A 1 122 ? 4.23 16.641 17.484 1 78.62 122 VAL A CA 1
ATOM 966 C C . VAL A 1 122 ? 4.465 15.227 16.938 1 78.62 122 VAL A C 1
ATOM 968 O O . VAL A 1 122 ? 5.598 14.734 16.938 1 78.62 122 VAL A O 1
ATOM 971 N N . VAL A 1 123 ? 3.389 14.68 16.469 1 75.12 123 VAL A N 1
ATOM 972 C CA . VAL A 1 123 ? 3.463 13.312 15.945 1 75.12 123 VAL A CA 1
ATOM 973 C C . VAL A 1 123 ? 3.477 13.344 14.414 1 75.12 123 VAL A C 1
ATOM 975 O O . VAL A 1 123 ? 3.059 12.383 13.766 1 75.12 123 VAL A O 1
ATOM 978 N N . GLY A 1 124 ? 3.83 14.469 13.883 1 77.12 124 GLY A N 1
ATOM 979 C CA . GLY A 1 124 ? 3.951 14.578 12.438 1 77.12 124 GLY A CA 1
ATOM 980 C C . GLY A 1 124 ? 2.611 14.609 11.727 1 77.12 124 GLY A C 1
ATOM 981 O O . GLY A 1 124 ? 1.758 15.445 12.039 1 77.12 124 GLY A O 1
ATOM 982 N N . ASP A 1 125 ? 2.375 13.602 10.891 1 81.12 125 ASP A N 1
ATOM 983 C CA . ASP A 1 125 ? 1.227 13.633 9.992 1 81.12 125 ASP A CA 1
ATOM 984 C C . ASP A 1 125 ? 0.051 12.852 10.578 1 81.12 125 ASP A C 1
ATOM 986 O O . ASP A 1 125 ? -1.006 12.742 9.953 1 81.12 125 ASP A O 1
ATOM 990 N N . ALA A 1 126 ? 0.198 12.406 11.75 1 83 126 ALA A N 1
ATOM 991 C CA . ALA A 1 126 ? -0.831 11.57 12.375 1 83 126 ALA A CA 1
ATOM 992 C C . ALA A 1 126 ? -2.123 12.359 12.57 1 83 126 ALA A C 1
ATOM 994 O O . ALA A 1 126 ? -3.215 11.789 12.562 1 83 126 ALA A O 1
ATOM 995 N N . GLY A 1 127 ? -1.954 13.633 12.727 1 87.69 127 GLY A N 1
ATOM 996 C CA . GLY A 1 127 ? -3.139 14.453 12.93 1 87.69 127 GLY A CA 1
ATOM 997 C C . GLY A 1 127 ? -4.102 14.398 11.758 1 87.69 127 GLY A C 1
ATOM 998 O O . GLY A 1 127 ? -5.32 14.336 11.953 1 87.69 127 GLY A O 1
ATOM 999 N N . TYR A 1 128 ? -3.592 14.328 10.539 1 90.06 128 TYR A N 1
ATOM 1000 C CA . TYR A 1 128 ? -4.43 14.266 9.344 1 90.06 128 TYR A CA 1
ATOM 1001 C C . TYR A 1 128 ? -5.207 12.953 9.305 1 90.06 128 TYR A C 1
ATOM 1003 O O . TYR A 1 128 ? -6.309 12.898 8.75 1 90.06 128 TYR A O 1
ATOM 1011 N N . ILE A 1 129 ? -4.629 11.984 9.922 1 90.19 129 ILE A N 1
ATOM 1012 C CA . ILE A 1 129 ? -5.145 10.641 9.727 1 90.19 129 ILE A CA 1
ATOM 1013 C C . ILE A 1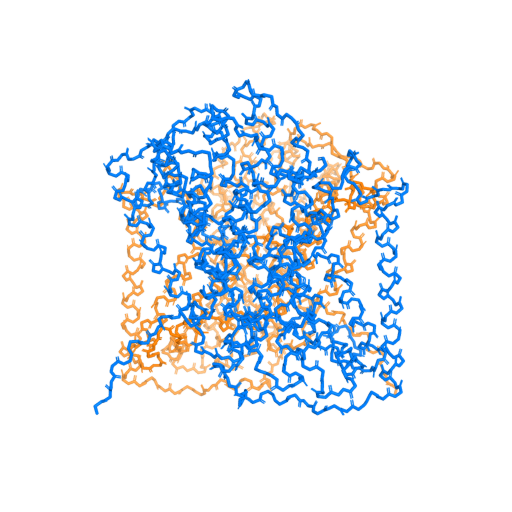 129 ? -6.145 10.297 10.828 1 90.19 129 ILE A C 1
ATOM 1015 O O . ILE A 1 129 ? -7.262 9.859 10.547 1 90.19 129 ILE A O 1
ATOM 1019 N N . ILE A 1 130 ? -5.797 10.555 12.031 1 88.5 130 ILE A N 1
ATOM 1020 C CA . ILE A 1 130 ? -6.543 10.023 13.164 1 88.5 130 ILE A CA 1
ATOM 1021 C C . ILE A 1 130 ? -7.551 11.062 13.648 1 88.5 130 ILE A C 1
ATOM 1023 O O . ILE A 1 130 ? -8.68 10.711 14.023 1 88.5 130 ILE A O 1
ATOM 1027 N N . LEU A 1 131 ? -7.277 12.273 13.609 1 91.5 131 LEU A N 1
ATOM 1028 C CA . LEU A 1 131 ? -8.078 13.305 14.266 1 91.5 131 LEU A CA 1
ATOM 1029 C C . LEU A 1 131 ? -9.312 13.641 13.445 1 91.5 131 LEU A C 1
ATOM 1031 O O . LEU A 1 131 ? -10.359 13.977 14 1 91.5 131 LEU A O 1
ATOM 1035 N N . LEU A 1 132 ? -9.234 13.539 12.156 1 94 132 LEU A N 1
ATOM 1036 C CA . LEU A 1 132 ? -10.312 14.008 11.297 1 94 132 LEU A CA 1
ATOM 1037 C C . LEU A 1 132 ? -11.57 13.172 11.508 1 94 132 LEU A C 1
ATOM 1039 O O . LEU A 1 132 ? -12.648 13.719 11.773 1 94 132 LEU A O 1
ATOM 1043 N N . PRO A 1 133 ? -11.453 11.922 11.516 1 89.5 133 PRO A N 1
ATOM 1044 C CA . PRO A 1 133 ? -12.664 11.141 11.773 1 89.5 133 PRO A CA 1
ATOM 1045 C C . PRO A 1 133 ? -13.18 11.312 13.195 1 89.5 133 PRO A C 1
ATOM 1047 O O . PRO A 1 133 ? -14.391 11.289 13.422 1 89.5 133 PRO A O 1
ATOM 1050 N N . ILE A 1 134 ? -12.32 11.43 14.102 1 88.38 134 ILE A N 1
ATOM 1051 C CA . ILE A 1 134 ? -12.711 11.641 15.492 1 88.38 134 ILE A CA 1
ATOM 1052 C C . ILE A 1 134 ? -13.445 12.969 15.625 1 88.38 134 ILE A C 1
ATOM 1054 O O . ILE A 1 134 ? -14.469 13.055 16.312 1 88.38 134 ILE A O 1
ATOM 1058 N N . ALA A 1 135 ? -12.906 13.945 14.961 1 93.5 135 ALA A N 1
ATOM 1059 C CA . ALA A 1 135 ? -13.539 15.266 14.984 1 93.5 135 ALA A CA 1
ATOM 1060 C C . ALA A 1 135 ? -14.938 15.219 14.383 1 93.5 135 ALA A C 1
ATOM 1062 O O . ALA A 1 135 ? -15.859 15.875 14.883 1 93.5 135 ALA A O 1
ATOM 1063 N N . ALA A 1 136 ? -15.148 14.484 13.344 1 92.31 136 ALA A N 1
ATOM 1064 C CA . ALA A 1 136 ? -16.469 14.336 12.727 1 92.31 136 ALA A CA 1
ATOM 1065 C C . ALA A 1 136 ? -17.469 13.734 13.711 1 92.31 136 ALA A C 1
ATOM 1067 O O . ALA A 1 136 ? -18.594 14.227 13.844 1 92.31 136 ALA A O 1
ATOM 1068 N N . THR A 1 137 ? -17.047 12.773 14.398 1 86.56 137 THR A N 1
ATOM 1069 C CA . THR A 1 137 ? -17.906 12.094 15.352 1 86.56 137 THR A CA 1
ATOM 1070 C C . THR A 1 137 ? -18.203 13 16.547 1 86.56 137 THR A C 1
ATOM 1072 O O . THR A 1 137 ? -19.328 13.016 17.047 1 86.56 137 THR A O 1
ATOM 1075 N N . LEU A 1 138 ? -17.281 13.688 17.031 1 87.75 138 LEU A N 1
ATOM 1076 C CA . LEU A 1 138 ? -17.453 14.586 18.156 1 87.75 138 LEU A CA 1
ATOM 1077 C C . LEU A 1 138 ? -18.438 15.703 17.812 1 87.75 138 LEU A C 1
ATOM 1079 O O . LEU A 1 138 ? -19.344 16 18.609 1 87.75 138 LEU A O 1
ATOM 1083 N N . PHE A 1 139 ? -18.234 16.266 16.656 1 90.44 139 PHE A N 1
ATOM 1084 C CA . PHE A 1 139 ? -19.172 17.312 16.219 1 90.44 139 PHE A CA 1
ATOM 1085 C C . PHE A 1 139 ? -20.578 16.75 16.078 1 90.44 139 PHE A C 1
ATOM 1087 O O . PHE A 1 139 ? -21.547 17.375 16.516 1 90.44 139 PHE A O 1
ATOM 1094 N N . HIS A 1 140 ? -20.641 15.617 15.516 1 86.75 140 HIS A N 1
ATOM 1095 C CA . HIS A 1 140 ? -21.938 14.992 15.312 1 86.75 140 HIS A CA 1
ATOM 1096 C C . HIS A 1 140 ? -22.625 14.703 16.656 1 86.75 140 HIS A C 1
ATOM 1098 O O . HIS A 1 140 ? -23.844 14.828 16.766 1 86.75 140 HIS A O 1
ATOM 1104 N N . SER A 1 141 ? -21.906 14.375 17.609 1 83.5 141 SER A N 1
ATOM 1105 C CA . SER A 1 141 ? -22.438 14 18.922 1 83.5 141 SER A CA 1
ATOM 1106 C C . SER A 1 141 ? -23.062 15.195 19.625 1 83.5 141 SER A C 1
ATOM 1108 O O . SER A 1 141 ? -23.938 15.031 20.484 1 83.5 141 SER A O 1
ATOM 1110 N N . VAL A 1 142 ? -22.703 16.328 19.297 1 85.31 142 VAL A N 1
ATOM 1111 C CA . VAL A 1 142 ? -23.234 17.516 19.969 1 85.31 142 VAL A CA 1
ATOM 1112 C C . VAL A 1 142 ? -24.203 18.234 19.047 1 85.31 142 VAL A C 1
ATOM 1114 O O . VAL A 1 142 ? -24.578 19.391 19.297 1 85.31 142 VAL A O 1
ATOM 1117 N N . GLY A 1 143 ? -24.469 17.609 17.891 1 83.31 143 GLY A N 1
ATOM 1118 C CA . GLY A 1 143 ? -25.484 18.125 17 1 83.31 143 GLY A CA 1
ATOM 1119 C C . GLY A 1 143 ? -24.922 19.047 15.922 1 83.31 143 GLY A C 1
ATOM 1120 O O . GLY A 1 143 ? -25.672 19.734 15.234 1 83.31 143 GLY A O 1
ATOM 1121 N N . LEU A 1 144 ? -23.672 19.109 15.828 1 89.75 144 LEU A N 1
ATOM 1122 C CA . LEU A 1 144 ? -23.047 19.922 14.789 1 89.75 144 LEU A CA 1
ATOM 1123 C C . LEU A 1 144 ? -22.812 19.094 13.531 1 89.75 144 LEU A C 1
ATOM 1125 O O . LEU A 1 144 ? -22.891 17.859 13.562 1 89.75 144 LEU A O 1
ATOM 1129 N N . HIS A 1 145 ? -22.609 19.781 12.461 1 92.38 145 HIS A N 1
ATOM 1130 C CA . HIS A 1 145 ? -22.359 19.125 11.188 1 92.38 145 HIS A CA 1
ATOM 1131 C C . HIS A 1 145 ? -21.031 18.375 11.211 1 92.38 145 HIS A C 1
ATOM 1133 O O . HIS A 1 145 ? -19.984 18.969 11.469 1 92.38 145 HIS A O 1
ATOM 1139 N N . PRO A 1 146 ? -21.016 17.125 10.93 1 93 146 PRO A N 1
ATOM 1140 C CA . PRO A 1 146 ? -19.781 16.328 10.984 1 93 146 PRO A CA 1
ATOM 1141 C C . PRO A 1 146 ? -18.719 16.828 10 1 93 146 PRO A C 1
ATOM 1143 O O . PRO A 1 146 ? -17.531 16.812 10.312 1 93 146 PRO A O 1
ATOM 1146 N N . VAL A 1 147 ? -19.094 17.234 8.844 1 94.88 147 VAL A N 1
ATOM 1147 C CA . VAL A 1 147 ? -18.156 17.734 7.852 1 94.88 147 VAL A CA 1
ATOM 1148 C C . VAL A 1 147 ? -17.453 18.984 8.391 1 94.88 147 VAL A C 1
ATOM 1150 O O . VAL A 1 147 ? -16.281 19.219 8.109 1 94.88 147 VAL A O 1
ATOM 1153 N N . ALA A 1 148 ? -18.219 19.781 9.18 1 95.69 148 ALA A N 1
ATOM 1154 C CA . ALA A 1 148 ? -17.609 20.953 9.812 1 95.69 148 ALA A CA 1
ATOM 1155 C C . ALA A 1 148 ? -16.5 20.531 10.781 1 95.69 148 ALA A C 1
ATOM 1157 O O . ALA A 1 148 ? -15.5 21.234 10.93 1 95.69 148 ALA A O 1
ATOM 1158 N N . GLY A 1 149 ? -16.766 19.453 11.445 1 95.19 149 GLY A N 1
ATOM 1159 C CA . GLY A 1 149 ? -15.727 18.906 12.32 1 95.19 149 GLY A CA 1
ATOM 1160 C C . GLY A 1 149 ? -14.469 18.516 11.578 1 95.19 149 GLY A C 1
ATOM 1161 O O . GLY A 1 149 ? -13.359 18.812 12.031 1 95.19 149 GLY A O 1
ATOM 1162 N N . ILE A 1 150 ? -14.594 17.875 10.438 1 95.94 150 ILE A N 1
ATOM 1163 C CA . ILE A 1 150 ? -13.477 17.438 9.609 1 95.94 150 ILE A CA 1
ATOM 1164 C C . ILE A 1 150 ? -12.695 18.672 9.125 1 95.94 150 ILE A C 1
ATOM 1166 O O . ILE A 1 150 ? -11.469 18.703 9.219 1 95.94 150 ILE A O 1
ATOM 1170 N N . ILE A 1 151 ? -13.422 19.672 8.68 1 96.56 151 ILE A N 1
ATOM 1171 C CA . ILE A 1 151 ? -12.805 20.875 8.133 1 96.56 151 ILE A CA 1
ATOM 1172 C C . ILE A 1 151 ? -12.047 21.609 9.234 1 96.56 151 ILE A C 1
ATOM 1174 O O . ILE A 1 151 ? -10.93 22.078 9.016 1 96.56 151 ILE A O 1
ATOM 1178 N N . THR A 1 152 ? -12.672 21.688 10.375 1 96.88 152 THR A N 1
ATOM 1179 C CA . THR A 1 152 ? -12.039 22.375 11.5 1 96.88 152 THR A CA 1
ATOM 1180 C C . THR A 1 152 ? -10.75 21.656 11.906 1 96.88 152 THR A C 1
ATOM 1182 O O . THR A 1 152 ? -9.719 22.297 12.102 1 96.88 152 THR A O 1
ATOM 1185 N N . ALA A 1 153 ? -10.867 20.375 12.047 1 96.31 153 ALA A N 1
ATOM 1186 C CA . ALA A 1 153 ? -9.68 19.594 12.383 1 96.31 153 ALA A CA 1
ATOM 1187 C C . ALA A 1 153 ? -8.609 19.719 11.305 1 96.31 153 ALA A C 1
ATOM 1189 O O . ALA A 1 153 ? -7.426 19.875 11.609 1 96.31 153 ALA A O 1
ATOM 1190 N N . TYR A 1 154 ? -9 19.656 10.086 1 96.12 154 TYR A N 1
ATOM 1191 C CA . TYR A 1 154 ? -8.086 19.75 8.953 1 96.12 154 TYR A CA 1
ATOM 1192 C C . TYR A 1 154 ? -7.371 21.109 8.953 1 96.12 154 TYR A C 1
ATOM 1194 O O . TYR A 1 154 ? -6.148 21.172 8.805 1 96.12 154 TYR A O 1
ATOM 1202 N N . ALA A 1 155 ? -8.109 22.141 9.07 1 96.12 155 ALA A N 1
ATOM 1203 C CA . ALA A 1 155 ? -7.535 23.484 9.094 1 96.12 155 ALA A CA 1
ATOM 1204 C C . ALA A 1 155 ? -6.574 23.656 10.266 1 96.12 155 ALA A C 1
ATOM 1206 O O . ALA A 1 155 ? -5.527 24.297 10.133 1 96.12 155 ALA A O 1
ATOM 1207 N N . SER A 1 156 ? -6.949 23.109 11.383 1 96.06 156 SER A N 1
ATOM 1208 C CA . SER A 1 156 ? -6.105 23.203 12.57 1 96.06 156 SER A CA 1
ATOM 1209 C C . SER A 1 156 ? -4.781 22.469 12.367 1 96.06 156 SER A C 1
ATOM 1211 O O . SER A 1 156 ? -3.721 22.984 12.719 1 96.06 156 SER A O 1
ATOM 1213 N N . VAL A 1 157 ? -4.859 21.297 11.812 1 94.25 157 VAL A N 1
ATOM 1214 C CA . VAL A 1 157 ? -3.66 20.5 11.602 1 94.25 157 VAL A CA 1
ATOM 1215 C C . VAL A 1 157 ? -2.809 21.109 10.5 1 94.25 157 VAL A C 1
ATOM 1217 O O . VAL A 1 157 ? -1.59 21.25 10.648 1 94.25 157 VAL A O 1
ATOM 1220 N N . ALA A 1 158 ? -3.416 21.5 9.445 1 93.69 158 ALA A N 1
ATOM 1221 C CA . ALA A 1 158 ? -2.723 21.953 8.242 1 93.69 158 ALA A CA 1
ATOM 1222 C C . ALA A 1 158 ? -2.131 23.344 8.43 1 93.69 158 ALA A C 1
ATOM 1224 O O . ALA A 1 158 ? -0.936 23.547 8.211 1 93.69 158 ALA A O 1
ATOM 1225 N N . CYS A 1 159 ? -2.934 24.281 8.836 1 91.38 159 CYS A N 1
ATOM 1226 C CA . CYS A 1 159 ? -2.49 25.672 8.953 1 91.38 159 CYS A CA 1
ATOM 1227 C C . CYS A 1 159 ? -1.642 25.859 10.211 1 91.38 159 CYS A C 1
ATOM 1229 O O . CYS A 1 159 ? -0.842 26.797 10.281 1 91.38 159 CYS A O 1
ATOM 1231 N N . GLY A 1 160 ? -1.803 24.953 11.156 1 84.62 160 GLY A N 1
ATOM 1232 C CA . GLY A 1 160 ? -1.045 25.062 12.391 1 84.62 160 GLY A CA 1
ATOM 1233 C C . GLY A 1 160 ? 0.172 24.156 12.43 1 84.62 160 GLY A C 1
ATOM 1234 O O . GLY A 1 160 ? 0.754 23.938 13.492 1 84.62 160 GLY A O 1
ATOM 1235 N N . TYR A 1 161 ? 0.608 23.609 11.375 1 81.31 161 TYR A N 1
ATOM 1236 C CA . TYR A 1 161 ? 1.637 22.578 11.32 1 81.31 161 TYR A CA 1
ATOM 1237 C C . TYR A 1 161 ? 2.951 23.078 11.898 1 81.31 161 TYR A C 1
ATOM 1239 O O . TYR A 1 161 ? 3.754 22.297 12.414 1 81.31 161 TYR A O 1
ATOM 1247 N N . SER A 1 162 ? 3.211 24.312 12.055 1 82.88 162 SER A N 1
ATOM 1248 C CA . SER A 1 162 ? 4.477 24.812 12.578 1 82.88 162 SER A CA 1
ATOM 1249 C C . SER A 1 162 ? 4.32 25.312 14.008 1 82.88 162 SER A C 1
ATOM 1251 O O . SER A 1 162 ? 5.312 25.531 14.703 1 82.88 162 SER A O 1
ATOM 1253 N N . ALA A 1 163 ? 3.176 25.375 14.406 1 87.69 163 ALA A N 1
ATOM 1254 C CA . ALA A 1 163 ? 2.934 25.938 15.727 1 87.69 163 ALA A CA 1
ATOM 1255 C C . ALA A 1 163 ? 2.627 24.844 16.75 1 87.69 163 ALA A C 1
ATOM 1257 O O . ALA A 1 163 ? 1.767 23.984 16.5 1 87.69 163 ALA A O 1
ATOM 1258 N N . ASN A 1 164 ? 3.414 24.844 17.797 1 88.19 164 ASN A N 1
ATOM 1259 C CA . ASN A 1 164 ? 3.199 23.875 18.844 1 88.19 164 ASN A CA 1
ATOM 1260 C C . ASN A 1 164 ? 3.77 24.344 20.188 1 88.19 164 ASN A C 1
ATOM 1262 O O . ASN A 1 164 ? 4.66 25.203 20.219 1 88.19 164 ASN A O 1
ATOM 1266 N N . VAL A 1 165 ? 3.264 23.812 21.188 1 88.5 165 VAL A N 1
ATOM 1267 C CA . VAL A 1 165 ? 3.752 24.156 22.516 1 88.5 165 VAL A CA 1
ATOM 1268 C C . VAL A 1 165 ? 5.004 23.344 22.828 1 88.5 165 VAL A C 1
ATOM 1270 O O . VAL A 1 165 ? 5.824 23.75 23.656 1 88.5 165 VAL A O 1
ATOM 1273 N N . VAL A 1 166 ? 5.129 22.266 22.125 1 83.88 166 VAL A N 1
ATOM 1274 C CA . VAL A 1 166 ? 6.309 21.422 22.297 1 83.88 166 VAL A CA 1
ATOM 1275 C C . VAL A 1 166 ? 7.086 21.344 21 1 83.88 166 VAL A C 1
ATOM 1277 O O . VAL A 1 166 ? 6.586 21.75 19.938 1 83.88 166 VAL A O 1
ATOM 1280 N N . LEU A 1 167 ? 8.312 20.875 21.156 1 79.38 167 LEU A N 1
ATOM 1281 C CA . LEU A 1 167 ? 9.148 20.75 19.969 1 79.38 167 LEU A CA 1
ATOM 1282 C C . LEU A 1 167 ? 8.578 19.703 19.016 1 79.38 167 LEU A C 1
ATOM 1284 O O . LEU A 1 167 ? 8.148 18.625 19.438 1 79.38 167 LEU A O 1
ATOM 1288 N N . SER A 1 168 ? 8.484 20.156 17.766 1 77.75 168 SER A N 1
ATOM 1289 C CA . SER A 1 168 ? 7.969 19.25 16.734 1 77.75 168 SER A CA 1
ATOM 1290 C C . SER A 1 168 ? 9.102 18.594 15.961 1 77.75 168 SER A C 1
ATOM 1292 O O . SER A 1 168 ? 10.266 18.969 16.125 1 77.75 168 SER A O 1
ATOM 1294 N N . THR A 1 169 ? 8.828 17.594 15.148 1 73.56 169 THR A N 1
ATOM 1295 C CA . THR A 1 169 ? 9.805 16.859 14.352 1 73.56 169 THR A CA 1
ATOM 1296 C C . THR A 1 169 ? 10.414 17.766 13.281 1 73.56 169 THR A C 1
ATOM 1298 O O . THR A 1 169 ? 11.531 17.531 12.82 1 73.56 169 THR A O 1
ATOM 1301 N N . MET A 1 170 ? 9.742 18.812 12.945 1 81 170 MET A N 1
ATOM 1302 C CA . MET A 1 170 ? 10.18 19.719 11.883 1 81 170 MET A CA 1
ATOM 1303 C C . MET A 1 170 ? 11.25 20.672 12.398 1 81 170 MET A C 1
ATOM 1305 O O . MET A 1 170 ? 12.109 21.125 11.633 1 81 170 MET A O 1
ATOM 1309 N N . ASP A 1 171 ? 11.328 20.938 13.633 1 84.75 171 ASP A N 1
ATOM 1310 C CA . ASP A 1 171 ? 12.164 21.984 14.203 1 84.75 171 ASP A CA 1
ATOM 1311 C C . ASP A 1 171 ? 13.648 21.672 14.016 1 84.75 171 ASP A C 1
ATOM 1313 O O . ASP A 1 171 ? 14.398 22.469 13.461 1 84.75 171 ASP A O 1
ATOM 1317 N N . PRO A 1 172 ? 14 20.516 14.391 1 81.38 172 PRO A N 1
ATOM 1318 C CA . PRO A 1 172 ? 15.422 20.219 14.211 1 81.38 172 PRO A CA 1
ATOM 1319 C C . PRO A 1 172 ? 15.828 20.141 12.742 1 81.38 172 PRO A C 1
ATOM 1321 O O . PRO A 1 172 ? 16.953 20.484 12.391 1 81.38 172 PRO A O 1
ATOM 1324 N N . LEU A 1 173 ? 14.961 19.719 11.914 1 84.19 173 LEU A N 1
ATOM 1325 C CA . LEU A 1 173 ? 15.273 19.562 10.492 1 84.19 173 LEU A CA 1
ATOM 1326 C C . LEU A 1 173 ? 15.484 20.922 9.836 1 84.19 173 LEU A C 1
ATOM 1328 O O . LEU A 1 173 ? 16.438 21.109 9.078 1 84.19 173 LEU A O 1
ATOM 1332 N N . LEU A 1 174 ? 14.641 21.781 10.133 1 88.81 174 LEU A N 1
ATOM 1333 C CA . LEU A 1 174 ? 14.773 23.125 9.57 1 88.81 174 LEU A CA 1
ATOM 1334 C C . LEU A 1 174 ? 15.992 23.828 10.141 1 88.81 174 LEU A C 1
ATOM 1336 O O . LEU A 1 174 ? 16.703 24.531 9.414 1 88.81 174 LEU A O 1
ATOM 1340 N N . ALA A 1 175 ? 16.219 23.594 11.398 1 88.81 175 ALA A N 1
ATOM 1341 C CA . ALA A 1 175 ? 17.344 24.25 12.062 1 88.81 175 ALA A CA 1
ATOM 1342 C C . ALA A 1 175 ? 18.672 23.797 11.461 1 88.81 175 ALA A C 1
ATOM 1344 O O . ALA A 1 175 ? 19.594 24.609 11.273 1 88.81 175 ALA A O 1
ATOM 1345 N N . ARG A 1 176 ? 18.75 22.578 11.203 1 87.06 176 ARG A N 1
ATOM 1346 C CA . ARG A 1 176 ? 19.969 22.031 10.617 1 87.06 176 ARG A CA 1
ATOM 1347 C C . ARG A 1 176 ? 20.219 22.625 9.234 1 87.06 176 ARG A C 1
ATOM 1349 O O . ARG A 1 176 ? 21.359 22.969 8.898 1 87.06 176 ARG A O 1
ATOM 1356 N N . THR A 1 177 ? 19.219 22.672 8.484 1 89.81 177 THR A N 1
ATOM 1357 C CA . THR A 1 177 ? 19.344 23.25 7.152 1 89.81 177 THR A CA 1
ATOM 1358 C C . THR A 1 177 ? 19.734 24.734 7.234 1 89.81 177 THR A C 1
ATOM 1360 O O . THR A 1 177 ? 20.562 25.203 6.453 1 89.81 177 THR A O 1
ATOM 1363 N N . THR A 1 178 ? 19.125 25.422 8.133 1 92.38 178 THR A N 1
ATOM 1364 C CA . THR A 1 178 ? 19.438 26.828 8.336 1 92.38 178 THR A CA 1
ATOM 1365 C C . THR A 1 178 ? 20.906 27.016 8.727 1 92.38 178 THR A C 1
ATOM 1367 O O . THR A 1 178 ? 21.578 27.891 8.203 1 92.38 178 THR A O 1
ATOM 1370 N N . GLU A 1 179 ? 21.359 26.188 9.602 1 90.94 179 GLU A N 1
ATOM 1371 C CA . GLU A 1 179 ? 22.75 26.234 10.039 1 90.94 179 GLU A CA 1
ATOM 1372 C C . GLU A 1 179 ? 23.703 25.938 8.883 1 90.94 179 GLU A C 1
ATOM 1374 O O . GLU A 1 179 ? 24.703 26.625 8.703 1 90.94 179 GLU A O 1
ATOM 1379 N N . GLU A 1 180 ? 23.391 24.969 8.188 1 89.75 180 GLU A N 1
ATOM 1380 C CA . GLU A 1 180 ? 24.219 24.594 7.047 1 89.75 180 GLU A CA 1
ATOM 1381 C C . GLU A 1 180 ? 24.281 25.719 6.02 1 89.75 180 GLU A C 1
ATOM 1383 O O . GLU A 1 180 ? 25.359 26 5.461 1 89.75 180 GLU A O 1
ATOM 1388 N N . ALA A 1 181 ? 23.188 26.281 5.73 1 90.75 181 ALA A N 1
ATOM 1389 C CA . ALA A 1 181 ? 23.141 27.375 4.766 1 90.75 181 ALA A CA 1
ATOM 1390 C C . ALA A 1 181 ? 23.922 28.594 5.27 1 90.75 181 ALA A C 1
ATOM 1392 O O . ALA A 1 181 ? 24.594 29.266 4.492 1 90.75 181 ALA A O 1
ATOM 1393 N N . ALA A 1 182 ? 23.859 28.875 6.512 1 91.75 182 ALA A N 1
ATOM 1394 C CA . ALA A 1 182 ? 24.578 30 7.105 1 91.75 182 ALA A CA 1
ATOM 1395 C C . ALA A 1 182 ? 26.094 29.781 7.039 1 91.75 182 ALA A C 1
ATOM 1397 O O . ALA A 1 182 ? 26.844 30.672 6.656 1 91.75 182 ALA A O 1
ATOM 1398 N N . VAL A 1 183 ? 26.453 28.594 7.367 1 89.75 183 VAL A N 1
ATOM 1399 C CA . VAL A 1 183 ? 27.875 28.25 7.344 1 89.75 183 VAL A CA 1
ATOM 1400 C C . VAL A 1 183 ? 28.406 28.328 5.91 1 89.75 183 VAL A C 1
ATOM 1402 O O . VAL A 1 183 ? 29.484 28.859 5.668 1 89.75 183 VAL A O 1
ATOM 1405 N N . ALA A 1 184 ? 27.672 27.844 5.066 1 87.88 184 ALA A N 1
ATOM 1406 C CA . ALA A 1 184 ? 28.078 27.859 3.66 1 87.88 184 ALA A CA 1
ATOM 1407 C C . ALA A 1 184 ? 28.203 29.281 3.143 1 87.88 184 ALA A C 1
ATOM 1409 O O . ALA A 1 184 ? 29.047 29.562 2.277 1 87.88 184 ALA A O 1
ATOM 1410 N N . GLY A 1 185 ? 27.422 30.156 3.617 1 86.88 185 GLY A N 1
ATOM 1411 C CA . GLY A 1 185 ? 27.453 31.547 3.203 1 86.88 185 GLY A CA 1
ATOM 1412 C C . GLY A 1 185 ? 28.438 32.375 4.004 1 86.88 185 GLY A C 1
ATOM 1413 O O . GLY A 1 185 ? 28.594 33.594 3.758 1 86.88 185 GLY A O 1
ATOM 1414 N N . GLY A 1 186 ? 29.109 31.766 4.887 1 86 186 GLY A N 1
ATOM 1415 C CA . GLY A 1 186 ? 30.047 32.5 5.719 1 86 186 GLY A CA 1
ATOM 1416 C C . GLY A 1 186 ? 29.391 33.438 6.715 1 86 186 GLY A C 1
ATOM 1417 O O . GLY A 1 186 ? 29.922 34.5 7.023 1 86 186 GLY A O 1
ATOM 1418 N N . ILE A 1 187 ? 28.234 33.062 7.09 1 89.25 187 ILE A N 1
ATOM 1419 C CA . ILE A 1 187 ? 27.438 33.906 7.977 1 89.25 187 ILE A CA 1
ATOM 1420 C C . ILE A 1 187 ? 27.453 33.312 9.391 1 89.25 187 ILE A C 1
ATOM 1422 O O . ILE A 1 187 ? 27.469 32.094 9.562 1 89.25 187 ILE A O 1
ATOM 1426 N N . GLU A 1 188 ? 27.531 34.156 10.328 1 81.88 188 GLU A N 1
ATOM 1427 C CA . GLU A 1 188 ? 27.406 33.688 11.711 1 81.88 188 GLU A CA 1
ATOM 1428 C C . GLU A 1 188 ? 26.031 33.094 11.977 1 81.88 188 GLU A C 1
ATOM 1430 O O . GLU A 1 188 ? 25.016 33.75 11.773 1 81.88 188 GLU A O 1
ATOM 1435 N N . HIS A 1 189 ? 25.938 31.891 12.266 1 73.62 189 HIS A N 1
ATOM 1436 C CA . HIS A 1 189 ? 24.656 31.188 12.328 1 73.62 189 HIS A CA 1
ATOM 1437 C C . HIS A 1 189 ? 23.922 31.484 13.633 1 73.62 189 HIS A C 1
ATOM 1439 O O . HIS A 1 189 ? 22.703 31.438 13.68 1 73.62 189 HIS A O 1
ATOM 1445 N N . GLY A 1 190 ? 24.656 32.094 14.523 1 69.75 190 GLY A N 1
ATOM 1446 C CA . GLY A 1 190 ? 24 32.438 15.773 1 69.75 190 GLY A CA 1
ATOM 1447 C C . GLY A 1 190 ? 23.297 31.25 16.422 1 69.75 190 GLY A C 1
ATOM 1448 O O . GLY A 1 190 ? 23.797 30.125 16.344 1 69.75 190 GLY A O 1
ATOM 1449 N N . ASP A 1 191 ? 22.172 31.469 17.062 1 77.62 191 ASP A N 1
ATOM 1450 C CA . ASP A 1 191 ? 21.375 30.438 17.734 1 77.62 191 ASP A CA 1
ATOM 1451 C C . ASP A 1 191 ? 20.453 29.75 16.75 1 77.62 191 ASP A C 1
ATOM 1453 O O . ASP A 1 191 ? 19.25 30.016 16.734 1 77.62 191 ASP A O 1
ATOM 1457 N N . THR A 1 192 ? 20.969 28.984 15.906 1 81.75 192 THR A N 1
ATOM 1458 C CA . THR A 1 192 ? 20.188 28.266 14.914 1 81.75 192 THR A CA 1
ATOM 1459 C C . THR A 1 192 ? 19.906 26.828 15.383 1 81.75 192 THR A C 1
ATOM 1461 O O . THR A 1 192 ? 19.875 25.906 14.578 1 81.75 192 THR A O 1
ATOM 1464 N N . GLY A 1 193 ? 19.703 26.688 16.656 1 81.69 193 GLY A N 1
ATOM 1465 C CA . GLY A 1 193 ? 19.344 25.391 17.219 1 81.69 193 GLY A CA 1
ATOM 1466 C C . GLY A 1 193 ? 17.875 25.047 17.031 1 81.69 193 GLY A C 1
ATOM 1467 O O . GLY A 1 193 ? 17.109 25.844 16.5 1 81.69 193 GLY A O 1
ATOM 1468 N N . PRO A 1 194 ? 17.516 23.906 17.422 1 84.75 194 PRO A N 1
ATOM 1469 C CA . PRO A 1 194 ? 16.125 23.469 17.266 1 84.75 194 PRO A CA 1
ATOM 1470 C C . PRO A 1 194 ? 15.125 24.359 18.016 1 84.75 194 PRO A C 1
ATOM 1472 O O . PRO A 1 194 ? 13.945 24.391 17.656 1 84.75 194 PRO A O 1
ATOM 1475 N N . LEU A 1 195 ? 15.633 25.109 18.984 1 86.19 195 LEU A N 1
ATOM 1476 C CA . LEU A 1 195 ? 14.742 25.953 19.781 1 86.19 195 LEU A CA 1
ATOM 1477 C C . LEU A 1 195 ? 14.812 27.406 19.344 1 86.19 195 LEU A C 1
ATOM 1479 O O . LEU A 1 195 ? 14.297 28.297 20.031 1 86.19 195 LEU A O 1
ATOM 1483 N N . CYS A 1 196 ? 15.32 27.656 18.234 1 88.69 196 CYS A N 1
ATOM 1484 C CA . CYS A 1 196 ? 15.562 29.031 17.797 1 88.69 196 CYS A CA 1
ATOM 1485 C C . CYS A 1 196 ? 14.258 29.781 17.578 1 88.69 196 CYS A C 1
ATOM 1487 O O . CYS A 1 196 ? 14.211 31 17.688 1 88.69 196 CYS A O 1
ATOM 1489 N N . ASN A 1 197 ? 13.141 29.109 17.266 1 92.69 197 ASN A N 1
ATOM 1490 C CA . ASN A 1 197 ? 11.852 29.75 17.047 1 92.69 197 ASN A CA 1
ATOM 1491 C C . ASN A 1 197 ? 10.82 29.328 18.078 1 92.69 197 ASN A C 1
ATOM 1493 O O . ASN A 1 197 ? 9.617 29.469 17.875 1 92.69 197 ASN A O 1
ATOM 1497 N N . TYR A 1 198 ? 11.195 28.875 19.219 1 90.62 198 TYR A N 1
ATOM 1498 C CA . TYR A 1 198 ? 10.305 28.219 20.172 1 90.62 198 TYR A CA 1
ATOM 1499 C C . TYR A 1 198 ? 9.328 29.219 20.781 1 90.62 198 TYR A C 1
ATOM 1501 O O . TYR A 1 198 ? 8.133 28.953 20.875 1 90.62 198 TYR A O 1
ATOM 1509 N N . TYR A 1 199 ? 9.773 30.359 21.25 1 93.06 199 TYR A N 1
ATOM 1510 C CA . TYR A 1 199 ? 8.906 31.328 21.906 1 93.06 199 TYR A CA 1
ATOM 1511 C C . TYR A 1 199 ? 7.836 31.828 20.938 1 93.06 199 TYR A C 1
ATOM 1513 O O . TYR A 1 199 ? 6.664 31.938 21.312 1 93.06 199 TYR A O 1
ATOM 1521 N N . PHE A 1 200 ? 8.25 32.156 19.781 1 94.81 200 PHE A N 1
ATOM 1522 C CA . PHE A 1 200 ? 7.309 32.656 18.781 1 94.81 200 PHE A CA 1
ATOM 1523 C C . PHE A 1 200 ? 6.273 31.594 18.438 1 94.81 200 PHE A C 1
ATOM 1525 O O . PHE A 1 200 ? 5.082 31.891 18.328 1 94.81 200 PHE A O 1
ATOM 1532 N N . MET A 1 201 ? 6.703 30.391 18.25 1 93.38 201 MET A N 1
ATOM 1533 C CA . MET A 1 201 ? 5.793 29.312 17.891 1 93.38 201 MET A CA 1
ATOM 1534 C C . MET A 1 201 ? 4.855 28.969 19.047 1 93.38 201 MET A C 1
ATOM 1536 O O . MET A 1 201 ? 3.699 28.609 18.812 1 93.38 201 MET A O 1
ATOM 1540 N N . PHE A 1 202 ? 5.352 29.031 20.234 1 93.38 202 PHE A N 1
ATOM 1541 C CA . PHE A 1 202 ? 4.527 28.828 21.422 1 93.38 202 PHE A CA 1
ATOM 1542 C C . PHE A 1 202 ? 3.354 29.797 21.438 1 93.38 202 PHE A C 1
ATOM 1544 O O . PHE A 1 202 ? 2.201 29.391 21.578 1 93.38 202 PHE A O 1
ATOM 1551 N N . VAL A 1 203 ? 3.629 31.016 21.281 1 95.12 203 VAL A N 1
ATOM 1552 C CA . VAL A 1 203 ? 2.604 32.062 21.312 1 95.12 203 VAL A CA 1
ATOM 1553 C C . VAL A 1 203 ? 1.7 31.922 20.078 1 95.12 203 VAL A C 1
ATOM 1555 O O . VAL A 1 203 ? 0.494 32.156 20.156 1 95.12 203 VAL A O 1
ATOM 1558 N N . SER A 1 204 ? 2.297 31.531 18.969 1 95.62 204 SER A N 1
ATOM 1559 C CA . SER A 1 204 ? 1.55 31.359 17.734 1 95.62 204 SER A CA 1
ATOM 1560 C C . SER A 1 204 ? 0.468 30.297 17.875 1 95.62 204 SER A C 1
ATOM 1562 O O . SER A 1 204 ? -0.584 30.375 17.234 1 95.62 204 SER A O 1
ATOM 1564 N N . THR A 1 205 ? 0.702 29.281 18.672 1 95.5 205 THR A N 1
ATOM 1565 C CA . THR A 1 205 ? -0.266 28.203 18.875 1 95.5 205 THR A CA 1
ATOM 1566 C C . THR A 1 205 ? -1.588 28.766 19.391 1 95.5 205 THR A C 1
ATOM 1568 O O . THR A 1 205 ? -2.658 28.406 18.891 1 95.5 205 THR A O 1
ATOM 1571 N N . PHE A 1 206 ? -1.508 29.641 20.312 1 96.06 206 PHE A N 1
ATOM 1572 C CA . PHE A 1 206 ? -2.707 30.219 20.906 1 96.06 206 PHE A CA 1
ATOM 1573 C C . PHE A 1 206 ? -3.359 31.219 19.953 1 96.06 206 PHE A C 1
ATOM 1575 O O . PHE A 1 206 ? -4.586 31.328 19.891 1 96.06 206 PHE A O 1
ATOM 1582 N N . LEU A 1 207 ? -2.549 31.922 19.234 1 96.69 207 LEU A N 1
ATOM 1583 C CA . LEU A 1 207 ? -3.094 32.844 18.25 1 96.69 207 LEU A CA 1
ATOM 1584 C C . LEU A 1 207 ? -3.859 32.094 17.156 1 96.69 207 LEU A C 1
ATOM 1586 O O . LEU A 1 207 ? -4.984 32.469 16.828 1 96.69 207 LEU A O 1
ATOM 1590 N N . ILE A 1 208 ? -3.244 31.125 16.609 1 96.81 208 ILE A N 1
ATOM 1591 C CA . ILE A 1 208 ? -3.861 30.359 15.531 1 96.81 208 ILE A CA 1
ATOM 1592 C C . ILE A 1 208 ? -5.125 29.672 16.047 1 96.81 208 ILE A C 1
ATOM 1594 O O . ILE A 1 208 ? -6.137 29.609 15.344 1 96.81 208 ILE A O 1
ATOM 1598 N N . ALA A 1 209 ? -5.039 29.141 17.266 1 96.81 209 ALA A N 1
ATOM 1599 C CA . ALA A 1 209 ? -6.219 28.516 17.859 1 96.81 209 ALA A CA 1
ATOM 1600 C C . ALA A 1 209 ? -7.383 29.484 17.938 1 96.81 209 ALA A C 1
ATOM 1602 O O . ALA A 1 209 ? -8.523 29.141 17.625 1 96.81 209 ALA A O 1
ATOM 1603 N N . ALA A 1 210 ? -7.055 30.688 18.328 1 97.06 210 ALA A N 1
ATOM 1604 C CA . ALA A 1 210 ? -8.086 31.719 18.453 1 97.06 210 ALA A CA 1
ATOM 1605 C C . ALA A 1 210 ? -8.672 32.062 17.078 1 97.06 210 ALA A C 1
ATOM 1607 O O . ALA A 1 210 ? -9.891 32.25 16.953 1 97.06 210 ALA A O 1
ATOM 1608 N N . VAL A 1 211 ? -7.84 32.188 16.125 1 97.56 211 VAL A N 1
ATOM 1609 C CA . VAL A 1 211 ? -8.289 32.531 14.773 1 97.56 211 VAL A CA 1
ATOM 1610 C C . VAL A 1 211 ? -9.156 31.406 14.211 1 97.56 211 VAL A C 1
ATOM 1612 O O . VAL A 1 211 ? -10.219 31.656 13.648 1 97.56 211 VAL A O 1
ATOM 1615 N N . VAL A 1 212 ? -8.711 30.172 14.328 1 97.38 212 VAL A N 1
ATOM 1616 C CA . VAL A 1 212 ? -9.453 29.031 13.82 1 97.38 212 VAL A CA 1
ATOM 1617 C C . VAL A 1 212 ? -10.805 28.938 14.516 1 97.38 212 VAL A C 1
ATOM 1619 O O . VAL A 1 212 ? -11.828 28.641 13.883 1 97.38 212 VAL A O 1
ATOM 1622 N N . TYR A 1 213 ? -10.773 29.125 15.828 1 97.31 213 TYR A N 1
ATOM 1623 C CA . TYR A 1 213 ? -12.016 29.094 16.594 1 97.31 213 TYR A CA 1
ATOM 1624 C C . TYR A 1 213 ? -12.992 30.156 16.094 1 97.31 213 TYR A C 1
ATOM 1626 O O . TYR A 1 213 ? -14.18 29.859 15.891 1 97.31 213 TYR A O 1
ATOM 1634 N N . TRP A 1 214 ? -12.5 31.297 15.914 1 97.44 214 TRP A N 1
ATOM 1635 C CA . TRP A 1 214 ? -13.336 32.406 15.461 1 97.44 214 TRP A CA 1
ATOM 1636 C C . TRP A 1 214 ? -13.906 32.125 14.078 1 97.44 214 TRP A C 1
ATOM 1638 O O . TRP A 1 214 ? -15.094 32.344 13.828 1 97.44 214 TRP A O 1
ATOM 1648 N N . VAL A 1 215 ? -13.125 31.688 13.164 1 97.19 215 VAL A N 1
ATOM 1649 C CA . VAL A 1 215 ? -13.57 31.391 11.805 1 97.19 215 VAL A CA 1
ATOM 1650 C C . VAL A 1 215 ? -14.586 30.25 11.828 1 97.19 215 VAL A C 1
ATOM 1652 O O . VAL A 1 215 ? -15.578 30.281 11.094 1 97.19 215 VAL A O 1
ATOM 1655 N N . THR A 1 216 ? -14.328 29.234 12.625 1 96.94 216 THR A N 1
ATOM 1656 C CA . THR A 1 216 ? -15.227 28.094 12.719 1 96.94 216 THR A CA 1
ATOM 1657 C C . THR A 1 216 ? -16.594 28.516 13.25 1 96.94 216 THR A C 1
ATOM 1659 O O . THR A 1 216 ? -17.625 28.156 12.672 1 96.94 216 THR A O 1
ATOM 1662 N N . ARG A 1 217 ? -16.641 29.312 14.258 1 94.56 217 ARG A N 1
ATOM 1663 C CA . ARG A 1 217 ? -17.875 29.703 14.922 1 94.56 217 ARG A CA 1
ATOM 1664 C C . ARG A 1 217 ? -18.641 30.719 14.102 1 94.56 217 ARG A C 1
ATOM 1666 O O . ARG A 1 217 ? -19.875 30.672 14.016 1 94.56 217 ARG A O 1
ATOM 1673 N N . ARG A 1 218 ? -17.953 31.562 13.461 1 95.31 218 ARG A N 1
ATOM 1674 C CA . ARG A 1 218 ? -18.625 32.719 12.859 1 95.31 218 ARG A CA 1
ATOM 1675 C C . ARG A 1 218 ? -18.859 32.469 11.367 1 95.31 218 ARG A C 1
ATOM 1677 O O . ARG A 1 218 ? -19.781 33.062 10.789 1 95.31 218 ARG A O 1
ATOM 1684 N N . LYS A 1 219 ? -18.062 31.703 10.766 1 95.69 219 LYS A N 1
ATOM 1685 C CA . LYS A 1 219 ? -18.172 31.594 9.312 1 95.69 219 LYS A CA 1
ATOM 1686 C C . LYS A 1 219 ? -18.547 30.172 8.898 1 95.69 219 LYS A C 1
ATOM 1688 O O . LYS A 1 219 ? -19.531 29.953 8.188 1 95.69 219 LYS A O 1
ATOM 1693 N N . LEU A 1 220 ? -17.859 29.203 9.391 1 96.06 220 LEU A N 1
ATOM 1694 C CA . LEU A 1 220 ? -18.031 27.828 8.914 1 96.06 220 LEU A CA 1
ATOM 1695 C C . LEU A 1 220 ? -19.359 27.25 9.367 1 96.06 220 LEU A C 1
ATOM 1697 O O . LEU A 1 220 ? -20.141 26.766 8.555 1 96.06 220 LEU A O 1
ATOM 1701 N N . LEU A 1 221 ? -19.672 27.297 10.664 1 94.56 221 LEU A N 1
ATOM 1702 C CA . LEU A 1 221 ? -20.844 26.641 11.234 1 94.56 221 LEU A CA 1
ATOM 1703 C C . LEU A 1 221 ? -22.125 27.25 10.68 1 94.56 221 LEU A C 1
ATOM 1705 O O . LEU A 1 221 ? -23.031 26.516 10.273 1 94.56 221 LEU A O 1
ATOM 1709 N N . PRO A 1 222 ? -22.219 28.547 10.594 1 93.12 222 PRO A N 1
ATOM 1710 C CA . PRO A 1 222 ? -23.453 29.094 10.016 1 93.12 222 PRO A CA 1
ATOM 1711 C C . PRO A 1 222 ? -23.609 28.766 8.539 1 93.12 222 PRO A C 1
ATOM 1713 O O . PRO A 1 222 ? -24.734 28.609 8.055 1 93.12 222 PRO A O 1
ATOM 1716 N N . ALA A 1 223 ? -22.547 28.625 7.848 1 92.25 223 ALA A N 1
ATOM 1717 C CA . ALA A 1 223 ? -22.594 28.328 6.418 1 92.25 223 ALA A CA 1
ATOM 1718 C C . ALA A 1 223 ? -23.016 26.875 6.176 1 92.25 223 ALA A C 1
ATOM 1720 O O . ALA A 1 223 ? -23.656 26.578 5.172 1 92.25 223 ALA A O 1
ATOM 1721 N N . MET A 1 224 ? -22.688 25.969 7.004 1 89.94 224 MET A N 1
ATOM 1722 C CA . MET A 1 224 ? -22.953 24.547 6.812 1 89.94 224 MET A CA 1
ATOM 1723 C C . MET A 1 224 ? -24.344 24.188 7.32 1 89.94 224 MET A C 1
ATOM 1725 O O . MET A 1 224 ? -24.969 23.234 6.828 1 89.94 224 MET A O 1
ATOM 1729 N N . GLY A 1 225 ? -24.844 24.828 8.18 1 81.31 225 GLY A N 1
ATOM 1730 C CA . GLY A 1 225 ? -26.188 24.562 8.688 1 81.31 225 GLY A CA 1
ATOM 1731 C C . GLY A 1 225 ? -26.281 23.281 9.484 1 81.31 225 GLY A C 1
ATOM 1732 O O . GLY A 1 225 ? -25.297 22.844 10.094 1 81.31 225 GLY A O 1
ATOM 1733 N N . ASN A 1 226 ? -27.531 22.719 9.57 1 77.62 226 ASN A N 1
ATOM 1734 C CA . ASN A 1 226 ? -27.781 21.484 10.328 1 77.62 226 ASN A CA 1
ATOM 1735 C C . ASN A 1 226 ? -27.594 20.25 9.469 1 77.62 226 ASN A C 1
ATOM 1737 O O . ASN A 1 226 ? -27.844 20.281 8.258 1 77.62 226 ASN A O 1
ATOM 1741 N N . TYR A 1 227 ? -26.938 19.328 10.156 1 75.25 227 TYR A N 1
ATOM 1742 C CA . TYR A 1 227 ? -26.703 18.094 9.438 1 75.25 227 TYR A CA 1
ATOM 1743 C C . TYR A 1 227 ? -27.984 17.25 9.359 1 75.25 227 TYR A C 1
ATOM 1745 O O . TYR A 1 227 ? -28.578 16.922 10.383 1 75.25 227 TYR A O 1
ATOM 1753 N N . GLY A 1 228 ? -28.547 17.062 8.188 1 65.75 228 GLY A N 1
ATOM 1754 C CA . GLY A 1 228 ? -29.766 16.297 7.98 1 65.75 228 GLY A CA 1
ATOM 1755 C C . GLY A 1 228 ? -29.484 14.859 7.574 1 65.75 228 GLY A C 1
ATOM 1756 O O . GLY A 1 228 ? -30.359 14.195 7.004 1 65.75 228 GLY A O 1
ATOM 1757 N N . GLY A 1 229 ? -28.297 14.336 7.809 1 63.12 229 GLY A N 1
ATOM 1758 C CA . GLY A 1 229 ? -28.031 13.062 7.164 1 63.12 229 GLY A CA 1
ATOM 1759 C C . GLY A 1 229 ? -28.438 11.867 8.008 1 63.12 229 GLY A C 1
ATOM 1760 O O . GLY A 1 229 ? -29 12.031 9.086 1 63.12 229 GLY A O 1
ATOM 1761 N N . SER A 1 230 ? -28.484 10.633 7.434 1 58.41 230 SER A N 1
ATOM 1762 C CA . SER A 1 230 ? -29 9.336 7.844 1 58.41 230 SER A CA 1
ATOM 1763 C C . SER A 1 230 ? -28.234 8.789 9.047 1 58.41 230 SER A C 1
ATOM 1765 O O . SER A 1 230 ? -28.688 7.848 9.703 1 58.41 230 SER A O 1
ATOM 1767 N N . THR A 1 231 ? -27.094 9.219 9.273 1 56.81 231 THR A N 1
ATOM 1768 C CA . THR A 1 231 ? -26.344 8.609 10.367 1 56.81 231 THR A CA 1
ATOM 1769 C C . THR A 1 231 ? -26.812 9.18 11.711 1 56.81 231 THR A C 1
ATOM 1771 O O . THR A 1 231 ? -26.625 10.367 11.984 1 56.81 231 THR A O 1
ATOM 1774 N N . LEU A 1 232 ? -27.891 8.578 12.141 1 50.38 232 LEU A N 1
ATOM 1775 C CA . LEU A 1 232 ? -28.453 9.047 13.398 1 50.38 232 LEU A CA 1
ATOM 1776 C C . LEU A 1 232 ? -27.547 8.664 14.57 1 50.38 232 LEU A C 1
ATOM 1778 O O . LEU A 1 232 ? -27.078 7.527 14.656 1 50.38 232 LEU A O 1
ATOM 1782 N N . PHE A 1 233 ? -26.844 9.609 15.109 1 55.09 233 PHE A N 1
ATOM 1783 C CA . PHE A 1 233 ? -26.172 9.344 16.375 1 55.09 233 PHE A CA 1
ATOM 1784 C C . PHE A 1 233 ? -27.156 8.789 17.391 1 55.09 233 PHE A C 1
ATOM 1786 O O . PHE A 1 233 ? -28.25 9.336 17.594 1 55.09 233 PHE A O 1
ATOM 1793 N N . GLU A 1 234 ? -27.016 7.531 17.594 1 53.47 234 GLU A N 1
ATOM 1794 C CA . GLU A 1 234 ? -27.891 6.891 18.562 1 53.47 234 GLU A CA 1
ATOM 1795 C C . GLU A 1 234 ? -27.859 7.605 19.922 1 53.47 234 GLU A C 1
ATOM 1797 O O . GLU A 1 234 ? -26.766 7.887 20.438 1 53.47 234 GLU A O 1
ATOM 1802 N N . GLY A 1 235 ? -28.703 8.359 20.203 1 55.25 235 GLY A N 1
ATOM 1803 C CA . GLY A 1 235 ? -29.031 9.07 21.422 1 55.25 235 GLY A CA 1
ATOM 1804 C C . GLY A 1 235 ? -28.125 8.734 22.578 1 55.25 235 GLY A C 1
ATOM 1805 O O . GLY A 1 235 ? -27.344 7.777 22.5 1 55.25 235 GLY A O 1
ATOM 1806 N N . TYR A 1 236 ? -27.781 9.719 23.547 1 61.34 236 TYR A N 1
ATOM 1807 C CA . TYR A 1 236 ? -26.969 9.648 24.766 1 61.34 236 TYR A CA 1
ATOM 1808 C C . TYR A 1 236 ? -27.516 8.602 25.734 1 61.34 236 TYR A C 1
ATOM 1810 O O . TYR A 1 236 ? -28.375 8.906 26.562 1 61.34 236 TYR A O 1
ATOM 1818 N N . LYS A 1 237 ? -27.469 7.332 25.359 1 71.69 237 LYS A N 1
ATOM 1819 C CA . LYS A 1 237 ? -27.75 6.312 26.359 1 71.69 237 LYS A CA 1
ATOM 1820 C C . LYS A 1 237 ? -26.578 6.145 27.328 1 71.69 237 LYS A C 1
ATOM 1822 O O . LYS A 1 237 ? -25.438 6.023 26.891 1 71.69 237 LYS A O 1
ATOM 1827 N N . PRO A 1 238 ? -26.969 6.324 28.625 1 81.19 238 PRO A N 1
ATOM 1828 C CA . PRO A 1 238 ? -25.906 6.137 29.609 1 81.19 238 PRO A CA 1
ATOM 1829 C C . PRO A 1 238 ? -25.25 4.762 29.516 1 81.19 238 PRO A C 1
ATOM 1831 O O . PRO A 1 238 ? -25.875 3.811 29.047 1 81.19 238 PRO A O 1
ATOM 1834 N N . LEU A 1 239 ? -24.062 4.734 29.906 1 88.94 239 LEU A N 1
ATOM 1835 C CA . LEU A 1 239 ? -23.297 3.49 29.844 1 88.94 239 LEU A CA 1
ATOM 1836 C C . LEU A 1 239 ? -23.812 2.498 30.891 1 88.94 239 LEU A C 1
ATOM 1838 O O . LEU A 1 239 ? -24.141 2.883 32 1 88.94 239 LEU A O 1
ATOM 1842 N N . SER A 1 240 ? -23.969 1.334 30.484 1 90.19 240 SER A N 1
ATOM 1843 C CA . SER A 1 240 ? -24.312 0.27 31.422 1 90.19 240 SER A CA 1
ATOM 1844 C C . SER A 1 240 ? -23.156 -0.033 32.344 1 90.19 240 SER A C 1
ATOM 1846 O O . SER A 1 240 ? -22.031 0.439 32.125 1 90.19 240 SER A O 1
ATOM 1848 N N . ARG A 1 241 ? -23.438 -0.766 33.469 1 91.88 241 ARG A N 1
ATOM 1849 C CA . ARG A 1 241 ? -22.406 -1.141 34.438 1 91.88 241 ARG A CA 1
ATOM 1850 C C . ARG A 1 241 ? -21.312 -1.974 33.75 1 91.88 241 ARG A C 1
ATOM 1852 O O . ARG A 1 241 ? -20.125 -1.793 34.031 1 91.88 241 ARG A O 1
ATOM 1859 N N . LYS A 1 242 ? -21.75 -2.812 32.906 1 93.94 242 LYS A N 1
ATOM 1860 C CA . LYS A 1 242 ? -20.797 -3.654 32.188 1 93.94 242 LYS A CA 1
ATOM 1861 C C . LYS A 1 242 ? -19.906 -2.82 31.266 1 93.94 242 LYS A C 1
ATOM 1863 O O . LYS A 1 242 ? -18.703 -3.055 31.172 1 93.94 242 LYS A O 1
ATOM 1868 N N . GLU A 1 243 ? -20.547 -1.924 30.625 1 94.19 243 GLU A N 1
ATOM 1869 C CA . GLU A 1 243 ? -19.797 -1.045 29.719 1 94.19 243 GLU A CA 1
ATOM 1870 C C . GLU A 1 243 ? -18.828 -0.164 30.5 1 94.19 243 GLU A C 1
ATOM 1872 O O . GLU A 1 243 ? -17.719 0.104 30.016 1 94.19 243 GLU A O 1
ATOM 1877 N N . ARG A 1 244 ? -19.203 0.268 31.594 1 94.19 244 ARG A N 1
ATOM 1878 C CA . ARG A 1 244 ? -18.344 1.117 32.406 1 94.19 244 ARG A CA 1
ATOM 1879 C C . ARG A 1 244 ? -17.125 0.346 32.906 1 94.19 244 ARG A C 1
ATOM 1881 O O . ARG A 1 244 ? -16.016 0.883 32.938 1 94.19 244 ARG A O 1
ATOM 1888 N N . ARG A 1 245 ? -17.359 -0.811 33.375 1 95.62 245 ARG A N 1
ATOM 1889 C CA . ARG A 1 245 ? -16.25 -1.655 33.812 1 95.62 245 ARG A CA 1
ATOM 1890 C C . ARG A 1 245 ? -15.289 -1.94 32.656 1 95.62 245 ARG A C 1
ATOM 1892 O O . ARG A 1 245 ? -14.07 -1.931 32.844 1 95.62 245 ARG A O 1
ATOM 1899 N N . ALA A 1 246 ? -15.906 -2.26 31.547 1 96.81 246 ALA A N 1
ATOM 1900 C CA . ALA A 1 246 ? -15.102 -2.523 30.359 1 96.81 246 ALA A CA 1
ATOM 1901 C C . ALA A 1 246 ? -14.266 -1.302 29.984 1 96.81 246 ALA A C 1
ATOM 1903 O O . ALA A 1 246 ? -13.102 -1.433 29.594 1 96.81 246 ALA A O 1
ATOM 1904 N N . LEU A 1 247 ? -14.891 -0.185 30.078 1 95.94 247 LEU A N 1
ATOM 1905 C CA . LEU A 1 247 ? -14.195 1.06 29.766 1 95.94 247 LEU A CA 1
ATOM 1906 C C . LEU A 1 247 ? -13.023 1.287 30.719 1 95.94 247 LEU A C 1
ATOM 1908 O O . LEU A 1 247 ? -11.938 1.676 30.281 1 95.94 247 LEU A O 1
ATOM 1912 N N . THR A 1 248 ? -13.234 1.075 31.969 1 96.25 248 THR A N 1
ATOM 1913 C CA . THR A 1 248 ? -12.188 1.251 32.969 1 96.25 248 THR A CA 1
ATOM 1914 C C . THR A 1 248 ? -11.031 0.289 32.719 1 96.25 248 THR A C 1
ATOM 1916 O O . THR A 1 248 ? -9.859 0.673 32.812 1 96.25 248 THR A O 1
ATOM 1919 N N . MET A 1 249 ? -11.336 -0.881 32.406 1 96.94 249 MET A N 1
ATOM 1920 C CA . MET A 1 249 ? -10.297 -1.863 32.094 1 96.94 249 MET A CA 1
ATOM 1921 C C . MET A 1 249 ? -9.492 -1.449 30.875 1 96.94 249 MET A C 1
ATOM 1923 O O . MET A 1 249 ? -8.266 -1.605 30.859 1 96.94 249 MET A O 1
ATOM 1927 N N . ALA A 1 250 ? -10.227 -1.015 29.859 1 97.12 250 ALA A N 1
ATOM 1928 C CA . ALA A 1 250 ? -9.562 -0.571 28.641 1 97.12 250 ALA A CA 1
ATOM 1929 C C . ALA A 1 250 ? -8.617 0.596 28.922 1 97.12 250 ALA A C 1
ATOM 1931 O O . ALA A 1 250 ? -7.504 0.643 28.391 1 97.12 250 ALA A O 1
ATOM 1932 N N . ILE A 1 251 ? -9.047 1.476 29.75 1 95.25 251 ILE A N 1
ATOM 1933 C CA . ILE A 1 251 ? -8.242 2.65 30.078 1 95.25 251 ILE A CA 1
ATOM 1934 C C . ILE A 1 251 ? -7.027 2.234 30.906 1 95.25 251 ILE A C 1
ATOM 1936 O O . ILE A 1 251 ? -5.93 2.766 30.719 1 95.25 251 ILE A O 1
ATOM 1940 N N . ILE A 1 252 ? -7.203 1.357 31.812 1 96.38 252 ILE A N 1
ATOM 1941 C CA . ILE A 1 252 ? -6.102 0.871 32.625 1 96.38 252 ILE A CA 1
ATOM 1942 C C . ILE A 1 252 ? -5.035 0.23 31.75 1 96.38 252 ILE A C 1
ATOM 1944 O O . ILE A 1 252 ? -3.844 0.498 31.906 1 96.38 252 ILE A O 1
ATOM 1948 N N . VAL A 1 253 ? -5.527 -0.529 30.859 1 95.81 253 VAL A N 1
ATOM 1949 C CA . VAL A 1 253 ? -4.598 -1.182 29.953 1 95.81 253 VAL A CA 1
ATOM 1950 C C . VAL A 1 253 ? -3.918 -0.135 29.062 1 95.81 253 VAL A C 1
ATOM 1952 O O . VAL A 1 253 ? -2.734 -0.257 28.75 1 95.81 253 VAL A O 1
ATOM 1955 N N . GLY A 1 254 ? -4.695 0.82 28.641 1 95.88 254 GLY A N 1
ATOM 1956 C CA . GLY A 1 254 ? -4.113 1.908 27.859 1 95.88 254 GLY A CA 1
ATOM 1957 C C . GLY A 1 254 ? -3.031 2.662 28.609 1 95.88 254 GLY A C 1
ATOM 1958 O O . GLY A 1 254 ? -1.966 2.943 28.062 1 95.88 254 GLY A O 1
ATOM 1959 N N . VAL A 1 255 ? -3.281 2.938 29.812 1 94.88 255 VAL A N 1
ATOM 1960 C CA . VAL A 1 255 ? -2.322 3.652 30.656 1 94.88 255 VAL A CA 1
ATOM 1961 C C . VAL A 1 255 ? -1.084 2.787 30.875 1 94.88 255 VAL A C 1
ATOM 1963 O O . VAL A 1 255 ? 0.044 3.285 30.828 1 94.88 255 VAL A O 1
ATOM 1966 N N . ALA A 1 256 ? -1.318 1.576 31.125 1 95.88 256 ALA A N 1
ATOM 1967 C CA . ALA A 1 256 ? -0.198 0.651 31.281 1 95.88 256 ALA A CA 1
ATOM 1968 C C . ALA A 1 256 ? 0.645 0.595 30.016 1 95.88 256 ALA A C 1
ATOM 1970 O O . ALA A 1 256 ? 1.875 0.534 30.078 1 95.88 256 ALA A O 1
ATOM 1971 N N . TYR A 1 257 ? -0.059 0.593 28.891 1 94.25 257 TYR A N 1
ATOM 1972 C CA . TYR A 1 257 ? 0.629 0.566 27.609 1 94.25 257 TYR A CA 1
ATOM 1973 C C . TYR A 1 257 ? 1.468 1.823 27.406 1 94.25 257 TYR A C 1
ATOM 1975 O O . TYR A 1 257 ? 2.633 1.744 27.016 1 94.25 257 TYR A O 1
ATOM 1983 N N . VAL A 1 258 ? 0.896 2.922 27.672 1 91 258 VAL A N 1
ATOM 1984 C CA . VAL A 1 258 ? 1.604 4.188 27.531 1 91 258 VAL A CA 1
ATOM 1985 C C . VAL A 1 258 ? 2.791 4.238 28.484 1 91 258 VAL A C 1
ATOM 1987 O O . VAL A 1 258 ? 3.875 4.699 28.125 1 91 258 VAL A O 1
ATOM 1990 N N . ALA A 1 259 ? 2.611 3.771 29.672 1 90.94 259 ALA A N 1
ATOM 1991 C CA . ALA A 1 259 ? 3.688 3.719 30.672 1 90.94 259 ALA A CA 1
ATOM 1992 C C . ALA A 1 259 ? 4.824 2.816 30.188 1 90.94 259 ALA A C 1
ATOM 1994 O O . ALA A 1 259 ? 6 3.143 30.375 1 90.94 259 ALA A O 1
ATOM 1995 N N . LEU A 1 260 ? 4.43 1.756 29.625 1 90.06 260 LEU A N 1
ATOM 1996 C CA . LEU A 1 260 ? 5.43 0.83 29.109 1 90.06 260 LEU A CA 1
ATOM 1997 C C . LEU A 1 260 ? 6.227 1.466 27.984 1 90.06 260 LEU A C 1
ATOM 1999 O O . LEU A 1 260 ? 7.453 1.338 27.938 1 90.06 260 LEU A O 1
ATOM 2003 N N . VAL A 1 261 ? 5.516 2.084 27.062 1 86.94 261 VAL A N 1
ATOM 2004 C CA . VAL A 1 261 ? 6.172 2.727 25.922 1 86.94 261 VAL A CA 1
ATOM 2005 C C . VAL A 1 261 ? 7.102 3.832 26.422 1 86.94 261 VAL A C 1
ATOM 2007 O O . VAL A 1 261 ? 8.234 3.963 25.938 1 86.94 261 VAL A O 1
ATOM 2010 N N . LEU A 1 262 ? 6.629 4.609 27.344 1 82.81 262 LEU A N 1
ATOM 2011 C CA . LEU A 1 262 ? 7.453 5.684 27.906 1 82.81 262 LEU A CA 1
ATOM 2012 C C . LEU A 1 262 ? 8.656 5.117 28.641 1 82.81 262 LEU A C 1
ATOM 2014 O O . LEU A 1 262 ? 9.75 5.68 28.594 1 82.81 262 LEU A O 1
ATOM 2018 N N . TRP A 1 263 ? 8.398 4.062 29.359 1 83.88 263 TRP A N 1
ATOM 2019 C CA . TRP A 1 263 ? 9.484 3.412 30.078 1 83.88 263 TRP A CA 1
ATOM 2020 C C . TRP A 1 263 ? 10.531 2.871 29.109 1 83.88 263 TRP A C 1
ATOM 2022 O O . TRP A 1 263 ? 11.734 2.984 29.359 1 83.88 263 TRP A O 1
ATOM 2032 N N . LEU A 1 264 ? 10.102 2.324 28.047 1 79.56 264 LEU A N 1
ATOM 2033 C CA . LEU A 1 264 ? 11.016 1.778 27.047 1 79.56 264 LEU A CA 1
ATOM 2034 C C . LEU A 1 264 ? 11.75 2.895 26.312 1 79.56 264 LEU A C 1
ATOM 2036 O O . LEU A 1 264 ? 12.844 2.682 25.781 1 79.56 264 LEU A O 1
ATOM 2040 N N . THR A 1 265 ? 11.141 4.004 26.234 1 76.19 265 THR A N 1
ATOM 2041 C CA . THR A 1 265 ? 11.719 5.125 25.5 1 76.19 265 THR A CA 1
ATOM 2042 C C . THR A 1 265 ? 12.688 5.902 26.391 1 76.19 265 THR A C 1
ATOM 2044 O O . THR A 1 265 ? 13.781 6.258 25.953 1 76.19 265 THR A O 1
ATOM 2047 N N . PHE A 1 266 ? 12.281 6.227 27.578 1 71.38 266 PHE A N 1
ATOM 2048 C CA . PHE A 1 266 ? 13.047 7.137 28.406 1 71.38 266 PHE A CA 1
ATOM 2049 C C . PHE A 1 266 ? 13.898 6.367 29.406 1 71.38 266 PHE A C 1
ATOM 2051 O O . PHE A 1 266 ? 14.789 6.938 30.047 1 71.38 266 PHE A O 1
ATOM 2058 N N . SER A 1 267 ? 13.625 5.164 29.531 1 66.88 267 SER A N 1
ATOM 2059 C CA . SER A 1 267 ? 14.406 4.414 30.516 1 66.88 267 SER A CA 1
ATOM 2060 C C . SER A 1 267 ? 15.828 4.176 30.016 1 66.88 267 SER A C 1
ATOM 2062 O O . SER A 1 267 ? 16.141 4.449 28.859 1 66.88 267 SER A O 1
ATOM 2064 N N . SER A 1 268 ? 16.688 3.883 30.922 1 60.69 268 SER A N 1
ATOM 2065 C CA . SER A 1 268 ? 18.109 3.637 30.703 1 60.69 268 SER A CA 1
ATOM 2066 C C . SER A 1 268 ? 18.328 2.592 29.609 1 60.69 268 SER A C 1
ATOM 2068 O O . SER A 1 268 ? 19.375 2.578 28.953 1 60.69 268 SER A O 1
ATOM 2070 N N . TYR A 1 269 ? 17.359 1.824 29.375 1 61.06 269 TYR A N 1
ATOM 2071 C CA . TYR A 1 269 ? 17.531 0.813 28.344 1 61.06 269 TYR A CA 1
ATOM 2072 C C . TYR A 1 269 ? 17.344 1.419 26.953 1 61.06 269 TYR A C 1
ATOM 2074 O O . TYR A 1 269 ? 17.922 0.938 25.984 1 61.06 269 TYR A O 1
ATOM 2082 N N . GLY A 1 270 ? 16.828 2.586 26.984 1 59.09 270 GLY A N 1
ATOM 2083 C CA . GLY A 1 270 ? 16.656 3.479 25.844 1 59.09 270 GLY A CA 1
ATOM 2084 C C . GLY A 1 270 ? 16.406 2.746 24.531 1 59.09 270 GLY A C 1
ATOM 2085 O O . GLY A 1 270 ? 16.984 3.09 23.5 1 59.09 270 GLY A O 1
ATOM 2086 N N . ILE A 1 271 ? 15.648 1.673 24.516 1 61.91 271 ILE A N 1
ATOM 2087 C CA . ILE A 1 271 ? 15.477 0.792 23.375 1 61.91 271 ILE A CA 1
ATOM 2088 C C . ILE A 1 271 ? 14.789 1.549 22.234 1 61.91 271 ILE A C 1
ATOM 2090 O O . ILE A 1 271 ? 15.102 1.339 21.062 1 61.91 271 ILE A O 1
ATOM 2094 N N . LEU A 1 272 ? 14.062 2.561 22.578 1 63.25 272 LEU A N 1
ATOM 2095 C CA . LEU A 1 272 ? 13.305 3.236 21.516 1 63.25 272 LEU A CA 1
ATOM 2096 C C . LEU A 1 272 ? 13.938 4.582 21.188 1 63.25 272 LEU A C 1
ATOM 2098 O O . LEU A 1 272 ? 13.422 5.32 20.344 1 63.25 272 LEU A O 1
ATOM 2102 N N . ARG A 1 273 ? 15.086 4.871 21.906 1 58.41 273 ARG A N 1
ATOM 2103 C CA . ARG A 1 273 ? 15.805 6.094 21.578 1 58.41 273 ARG A CA 1
ATOM 2104 C C . ARG A 1 273 ? 16.828 5.848 20.484 1 58.41 273 ARG A C 1
ATOM 2106 O O . ARG A 1 273 ? 17.172 4.699 20.188 1 58.41 273 ARG A O 1
ATOM 2113 N N . GLY A 1 274 ? 17 6.832 19.578 1 54.91 274 GLY A N 1
ATOM 2114 C CA . GLY A 1 274 ? 18.062 6.711 18.578 1 54.91 274 GLY A CA 1
ATOM 2115 C C . GLY A 1 274 ? 19.406 6.402 19.188 1 54.91 274 GLY A C 1
ATOM 2116 O O . GLY A 1 274 ? 19.609 6.559 20.391 1 54.91 274 GLY A O 1
ATOM 2117 N N . VAL A 1 275 ? 20.312 5.703 18.5 1 49.62 275 VAL A N 1
ATOM 2118 C CA . VAL A 1 275 ? 21.672 5.344 18.922 1 49.62 275 VAL A CA 1
ATOM 2119 C C . VAL A 1 275 ? 22.328 6.539 19.609 1 49.62 275 VAL A C 1
ATOM 2121 O O . VAL A 1 275 ? 23.047 6.379 20.594 1 49.62 275 VAL A O 1
ATOM 2124 N N . SER A 1 276 ? 22.094 7.711 19.047 1 45.69 276 SER A N 1
ATOM 2125 C CA . SER A 1 276 ? 22.828 8.852 19.594 1 45.69 276 SER A CA 1
ATOM 2126 C C . SER A 1 276 ? 22.062 9.477 20.766 1 45.69 276 SER A C 1
ATOM 2128 O O . SER A 1 276 ? 22.5 10.469 21.328 1 45.69 276 SER A O 1
ATOM 2130 N N . GLY A 1 277 ? 21.062 8.867 21.297 1 49.41 277 GLY A N 1
ATOM 2131 C CA . GLY A 1 277 ? 20.312 9.422 22.406 1 49.41 277 GLY A CA 1
ATOM 2132 C C . GLY A 1 277 ? 19.234 10.398 21.969 1 49.41 277 GLY A C 1
ATOM 2133 O O . GLY A 1 277 ? 18.406 10.836 22.781 1 49.41 277 GLY A O 1
ATOM 2134 N N . ASN A 1 278 ? 19.453 10.984 20.812 1 48.31 278 ASN A N 1
ATOM 2135 C CA . ASN A 1 278 ? 18.531 12.008 20.328 1 48.31 278 ASN A CA 1
ATOM 2136 C C . ASN A 1 278 ? 17.25 11.383 19.75 1 48.31 278 ASN A C 1
ATOM 2138 O O . ASN A 1 278 ? 17.281 10.258 19.25 1 48.31 278 ASN A O 1
ATOM 2142 N N . LEU A 1 279 ? 16.219 11.914 20.234 1 51.66 279 LEU A N 1
ATOM 2143 C CA . LEU A 1 279 ? 14.883 11.477 19.828 1 51.66 279 LEU A CA 1
ATOM 2144 C C . LEU A 1 279 ? 14.688 11.703 18.328 1 51.66 279 LEU A C 1
ATOM 2146 O O . LEU A 1 279 ? 13.703 11.227 17.75 1 51.66 279 LEU A O 1
ATOM 2150 N N . MET A 1 280 ? 15.562 12.344 17.641 1 48.69 280 MET A N 1
ATOM 2151 C CA . MET A 1 280 ? 15.406 12.656 16.219 1 48.69 280 MET A CA 1
ATOM 2152 C C . MET A 1 280 ? 15.539 11.391 15.375 1 48.69 280 MET A C 1
ATOM 2154 O O . MET A 1 280 ? 16.469 10.609 15.555 1 48.69 280 MET A O 1
ATOM 2158 N N . ARG A 1 281 ? 14.734 11.25 14.539 1 56 281 ARG A N 1
ATOM 2159 C CA . ARG A 1 281 ? 14.672 10.086 13.656 1 56 281 ARG A CA 1
ATOM 2160 C C . ARG A 1 281 ? 14.727 8.789 14.445 1 56 281 ARG A C 1
ATOM 2162 O O . ARG A 1 281 ? 15.312 7.801 14 1 56 281 ARG A O 1
ATOM 2169 N N . SER A 1 282 ? 14.336 8.922 15.742 1 59.38 282 SER A N 1
ATOM 2170 C CA . SER A 1 282 ? 14.297 7.766 16.625 1 59.38 282 SER A CA 1
ATOM 2171 C C . SER A 1 282 ? 13.227 6.766 16.203 1 59.38 282 SER A C 1
ATOM 2173 O O . SER A 1 282 ? 12.266 7.137 15.523 1 59.38 282 SER A O 1
ATOM 2175 N N . PRO A 1 283 ? 13.578 5.57 16.438 1 59.06 283 PRO A N 1
ATOM 2176 C CA . PRO A 1 283 ? 12.57 4.531 16.203 1 59.06 283 PRO A CA 1
ATOM 2177 C C . PRO A 1 283 ? 11.219 4.859 16.812 1 59.06 283 PRO A C 1
ATOM 2179 O O . PRO A 1 283 ? 10.18 4.496 16.266 1 59.06 283 PRO A O 1
ATOM 2182 N N . PHE A 1 284 ? 11.273 5.625 17.781 1 63.06 284 PHE A N 1
ATOM 2183 C CA . PHE A 1 284 ? 10.031 6.02 18.453 1 63.06 284 PHE A CA 1
ATOM 2184 C C . PHE A 1 284 ? 9.211 6.941 17.547 1 63.06 284 PHE A C 1
ATOM 2186 O O . PHE A 1 284 ? 8.016 6.719 17.359 1 63.06 284 PHE A O 1
ATOM 2193 N N . ILE A 1 285 ? 9.82 7.832 16.984 1 62.16 285 ILE A N 1
ATOM 2194 C CA . ILE A 1 285 ? 9.102 8.805 16.172 1 62.16 285 ILE A CA 1
ATOM 2195 C C . ILE A 1 285 ? 8.664 8.164 14.859 1 62.16 285 ILE A C 1
ATOM 2197 O O . ILE A 1 285 ? 7.535 8.367 14.414 1 62.16 285 ILE A O 1
ATOM 2201 N N . MET A 1 286 ? 9.523 7.363 14.352 1 67.44 286 MET A N 1
ATOM 2202 C CA . MET A 1 286 ? 9.219 6.719 13.078 1 67.44 286 MET A CA 1
ATOM 2203 C C . MET A 1 286 ? 8.125 5.672 13.25 1 67.44 286 MET A C 1
ATOM 2205 O O . MET A 1 286 ? 7.367 5.398 12.312 1 67.44 286 MET A O 1
ATOM 2209 N N . GLY A 1 287 ? 8.055 5.207 14.438 1 77.25 287 GLY A N 1
ATOM 2210 C CA . GLY A 1 287 ? 7.066 4.168 14.688 1 77.25 287 GLY A CA 1
ATOM 2211 C C . GLY A 1 287 ? 5.887 4.648 15.508 1 77.25 287 GLY A C 1
ATOM 2212 O O . GLY A 1 287 ? 5.066 3.846 15.953 1 77.25 287 GLY A O 1
ATOM 2213 N N . ILE A 1 288 ? 5.746 5.883 15.633 1 80.69 288 ILE A N 1
ATOM 2214 C CA . ILE A 1 288 ? 4.762 6.426 16.562 1 80.69 288 ILE A CA 1
ATOM 2215 C C . ILE A 1 288 ? 3.354 6.129 16.047 1 80.69 288 ILE A C 1
ATOM 2217 O O . ILE A 1 288 ? 2.453 5.82 16.844 1 80.69 288 ILE A O 1
ATOM 2221 N N . LEU A 1 289 ? 3.209 6.277 14.781 1 84.31 289 LEU A N 1
ATOM 2222 C CA . LEU A 1 289 ? 1.887 6.031 14.219 1 84.31 289 LEU A CA 1
ATOM 2223 C C . LEU A 1 289 ? 1.435 4.602 14.492 1 84.31 289 LEU A C 1
ATOM 2225 O O . LEU A 1 289 ? 0.274 4.371 14.844 1 84.31 289 LEU A O 1
ATOM 2229 N N . PHE A 1 290 ? 2.34 3.693 14.383 1 89.12 290 PHE A N 1
ATOM 2230 C CA . PHE A 1 290 ? 2.031 2.301 14.68 1 89.12 290 PHE A CA 1
ATOM 2231 C C . PHE A 1 290 ? 1.76 2.117 16.172 1 89.12 290 PHE A C 1
ATOM 2233 O O . PHE A 1 290 ? 0.854 1.374 16.547 1 89.12 290 PHE A O 1
ATOM 2240 N N . LEU A 1 291 ? 2.512 2.746 17 1 88.88 291 LEU A N 1
ATOM 2241 C CA . LEU A 1 291 ? 2.354 2.625 18.438 1 88.88 291 LEU A CA 1
ATOM 2242 C C . LEU A 1 291 ? 0.997 3.164 18.875 1 88.88 291 LEU A C 1
ATOM 2244 O O . LEU A 1 291 ? 0.334 2.566 19.734 1 88.88 291 LEU A O 1
ATOM 2248 N N . ILE A 1 292 ? 0.622 4.25 18.281 1 88.31 292 ILE A N 1
ATOM 2249 C CA . ILE A 1 292 ? -0.684 4.812 18.609 1 88.31 292 ILE A CA 1
ATOM 2250 C C . ILE A 1 292 ? -1.786 3.865 18.141 1 88.31 292 ILE A C 1
ATOM 2252 O O . ILE A 1 292 ? -2.744 3.609 18.875 1 88.31 292 ILE A O 1
ATOM 2256 N N . SER A 1 293 ? -1.608 3.418 16.938 1 92.75 293 SER A N 1
ATOM 2257 C CA . SER A 1 293 ? -2.584 2.48 16.391 1 92.75 293 SER A CA 1
ATOM 2258 C C . SER A 1 293 ? -2.678 1.222 17.25 1 92.75 293 SER A C 1
ATOM 2260 O O . SER A 1 293 ? -3.777 0.746 17.547 1 92.75 293 SER A O 1
ATOM 2262 N N . LEU A 1 294 ? -1.559 0.709 17.609 1 94.38 294 LEU A N 1
ATOM 2263 C CA . LEU A 1 294 ? -1.522 -0.485 18.453 1 94.38 294 LEU A CA 1
ATOM 2264 C C . LEU A 1 294 ? -2.189 -0.226 19.797 1 94.38 294 LEU A C 1
ATOM 2266 O O . LEU A 1 294 ? -2.914 -1.081 20.312 1 94.38 294 LEU A O 1
ATOM 2270 N N . GLY A 1 295 ? -1.918 0.845 20.375 1 94.44 295 GLY A N 1
ATOM 2271 C CA . GLY A 1 295 ? -2.551 1.207 21.641 1 94.44 295 GLY A CA 1
ATOM 2272 C C . GLY A 1 295 ? -4.062 1.313 21.531 1 94.44 295 GLY A C 1
ATOM 2273 O O . GLY A 1 295 ? -4.785 0.747 22.359 1 94.44 295 GLY A O 1
ATOM 2274 N N . ALA A 1 296 ? -4.492 2.039 20.531 1 93.62 296 ALA A N 1
ATOM 2275 C CA . ALA A 1 296 ? -5.93 2.172 20.297 1 93.62 296 ALA A CA 1
ATOM 2276 C C . ALA A 1 296 ? -6.57 0.811 20.047 1 93.62 296 ALA A C 1
ATOM 2278 O O . ALA A 1 296 ? -7.668 0.531 20.531 1 93.62 296 ALA A O 1
ATOM 2279 N N . GLY A 1 297 ? -5.895 0.028 19.281 1 95.88 297 GLY A N 1
ATOM 2280 C CA . GLY A 1 297 ? -6.391 -1.311 19 1 95.88 297 GLY A CA 1
ATOM 2281 C C . GLY A 1 297 ? -6.469 -2.186 20.234 1 95.88 297 GLY A C 1
ATOM 2282 O O . GLY A 1 297 ? -7.441 -2.924 20.422 1 95.88 297 GLY A O 1
ATOM 2283 N N . LEU A 1 298 ? -5.449 -2.09 21.047 1 96.81 298 LEU A N 1
ATOM 2284 C CA . LEU A 1 298 ? -5.43 -2.869 22.281 1 96.81 298 LEU A CA 1
ATOM 2285 C C . LEU A 1 298 ? -6.566 -2.455 23.203 1 96.81 298 LEU A C 1
ATOM 2287 O O . LEU A 1 298 ? -7.254 -3.311 23.781 1 96.81 298 LEU A O 1
ATOM 2291 N N . MET A 1 299 ? -6.711 -1.21 23.359 1 96.94 299 MET A N 1
ATOM 2292 C CA . MET A 1 299 ? -7.801 -0.716 24.188 1 96.94 299 MET A CA 1
ATOM 2293 C C . MET A 1 299 ? -9.148 -1.143 23.625 1 96.94 299 MET A C 1
ATOM 2295 O O . MET A 1 299 ? -10.031 -1.569 24.375 1 96.94 299 MET A O 1
ATOM 2299 N N . GLY A 1 300 ? -9.297 -1.01 22.328 1 96.75 300 GLY A N 1
ATOM 2300 C CA . GLY A 1 300 ? -10.523 -1.449 21.688 1 96.75 300 GLY A CA 1
ATOM 2301 C C . GLY A 1 300 ? -10.789 -2.934 21.859 1 96.75 300 GLY A C 1
ATOM 2302 O O . GLY A 1 300 ? -11.93 -3.346 22.078 1 96.75 300 GLY A O 1
ATOM 2303 N N . MET A 1 301 ? -9.766 -3.678 21.766 1 96.88 301 MET A N 1
ATOM 2304 C CA . MET A 1 301 ? -9.891 -5.125 21.906 1 96.88 301 MET A CA 1
ATOM 2305 C C . MET A 1 301 ? -10.336 -5.5 23.312 1 96.88 301 MET A C 1
ATOM 2307 O O . MET A 1 301 ? -11.219 -6.34 23.484 1 96.88 301 MET A O 1
ATOM 2311 N N . ILE A 1 302 ? -9.711 -4.938 24.312 1 97.19 302 ILE A N 1
ATOM 2312 C CA . ILE A 1 302 ? -10.055 -5.223 25.703 1 97.19 302 ILE A CA 1
ATOM 2313 C C . ILE A 1 302 ? -11.492 -4.805 25.969 1 97.19 302 ILE A C 1
ATOM 2315 O O . ILE A 1 302 ? -12.258 -5.555 26.594 1 97.19 302 ILE A O 1
ATOM 2319 N N . TYR A 1 303 ? -11.844 -3.668 25.531 1 97.31 303 TYR A N 1
ATOM 2320 C CA . TYR A 1 303 ? -13.219 -3.223 25.688 1 97.31 303 TYR A CA 1
ATOM 2321 C C . TYR A 1 303 ? -14.188 -4.18 25.016 1 97.31 303 TYR A C 1
ATOM 2323 O O . TYR A 1 303 ? -15.227 -4.531 25.578 1 97.31 303 TYR A O 1
ATOM 2331 N N . GLY A 1 304 ? -13.867 -4.531 23.812 1 96.62 304 GLY A N 1
ATOM 2332 C CA . GLY A 1 304 ? -14.727 -5.418 23.047 1 96.62 304 GLY A CA 1
ATOM 2333 C C . GLY A 1 304 ? -14.953 -6.758 23.719 1 96.62 304 GLY A C 1
ATOM 2334 O O . GLY A 1 304 ? -16.094 -7.215 23.844 1 96.62 304 GLY A O 1
ATOM 2335 N N . PHE A 1 305 ? -13.93 -7.355 24.188 1 96.5 305 PHE A N 1
ATOM 2336 C CA . PHE A 1 305 ? -14.055 -8.656 24.828 1 96.5 305 PHE A CA 1
ATOM 2337 C C . PHE A 1 305 ? -14.734 -8.523 26.188 1 96.5 305 PHE A C 1
ATOM 2339 O O . PHE A 1 305 ? -15.555 -9.367 26.562 1 96.5 305 PHE A O 1
ATOM 2346 N N . SER A 1 306 ? -14.398 -7.5 26.922 1 95.69 306 SER A N 1
ATOM 2347 C CA . SER A 1 306 ? -14.945 -7.309 28.266 1 95.69 306 SER A CA 1
ATOM 2348 C C . SER A 1 306 ? -16.422 -6.906 28.203 1 95.69 306 SER A C 1
ATOM 2350 O O . SER A 1 306 ? -17.188 -7.23 29.109 1 95.69 306 SER A O 1
ATOM 2352 N N . SER A 1 307 ? -16.828 -6.164 27.25 1 94.81 307 SER A N 1
ATOM 2353 C CA . SER A 1 307 ? -18.219 -5.742 27.125 1 94.81 307 SER A CA 1
ATOM 2354 C C . SER A 1 307 ? -19.078 -6.852 26.531 1 94.81 307 SER A C 1
ATOM 2356 O O . SER A 1 307 ? -20.312 -6.809 26.625 1 94.81 307 SER A O 1
ATOM 2358 N N . GLY A 1 308 ? -18.391 -7.801 25.797 1 93.5 308 GLY A N 1
ATOM 2359 C CA . GLY A 1 308 ? -19.125 -8.898 25.203 1 93.5 308 GLY A CA 1
ATOM 2360 C C . GLY A 1 308 ? -19.406 -8.695 23.719 1 93.5 308 GLY A C 1
ATOM 2361 O O . GLY A 1 308 ? -19.984 -9.555 23.062 1 93.5 308 GLY A O 1
ATOM 2362 N N . ARG A 1 309 ? -18.969 -7.617 23.25 1 93.88 309 ARG A N 1
ATOM 2363 C CA . ARG A 1 309 ? -19.172 -7.348 21.828 1 93.88 309 ARG A CA 1
ATOM 2364 C C . ARG A 1 309 ? -18.312 -8.266 20.984 1 93.88 309 ARG A C 1
ATOM 2366 O O . ARG A 1 309 ? -18.688 -8.633 19.859 1 93.88 309 ARG A O 1
ATOM 2373 N N . TYR A 1 310 ? -17.156 -8.5 21.453 1 95.38 310 TYR A N 1
ATOM 2374 C CA . TYR A 1 310 ? -16.266 -9.445 20.797 1 95.38 310 TYR A CA 1
ATOM 2375 C C . TYR A 1 310 ? -16.312 -10.805 21.469 1 95.38 310 TYR A C 1
ATOM 2377 O O . TYR A 1 310 ? -16.391 -10.891 22.703 1 95.38 310 TYR A O 1
ATOM 2385 N N . ARG A 1 311 ? -16.266 -11.883 20.688 1 93.06 311 ARG A N 1
ATOM 2386 C CA . ARG A 1 311 ? -16.281 -13.242 21.219 1 93.06 311 ARG A CA 1
ATOM 2387 C C . ARG A 1 311 ? -15.094 -14.047 20.719 1 93.06 311 ARG A C 1
ATOM 2389 O O . ARG A 1 311 ? -14.547 -14.883 21.453 1 93.06 311 ARG A O 1
ATOM 2396 N N . THR A 1 312 ? -14.789 -13.828 19.484 1 91.5 312 THR A N 1
ATOM 2397 C CA . THR A 1 312 ? -13.711 -14.594 18.859 1 91.5 312 THR A CA 1
ATOM 2398 C C . THR A 1 312 ? -12.719 -13.672 18.172 1 91.5 312 THR A C 1
ATOM 2400 O O . THR A 1 312 ? -12.922 -12.453 18.125 1 91.5 312 THR A O 1
ATOM 2403 N N . ASP A 1 313 ? -11.617 -14.25 17.672 1 91.69 313 ASP A N 1
ATOM 2404 C CA . ASP A 1 313 ? -10.617 -13.477 16.953 1 91.69 313 ASP A CA 1
ATOM 2405 C C . ASP A 1 313 ? -11.18 -12.945 15.633 1 91.69 313 ASP A C 1
ATOM 2407 O O . ASP A 1 313 ? -10.734 -11.906 15.133 1 91.69 313 ASP A O 1
ATOM 2411 N N . ALA A 1 314 ? -12.109 -13.586 15.148 1 89.88 314 ALA A N 1
ATOM 2412 C CA . ALA A 1 314 ? -12.742 -13.148 13.906 1 89.88 314 ALA A CA 1
ATOM 2413 C C . ALA A 1 314 ? -13.367 -11.766 14.062 1 89.88 314 ALA A C 1
ATOM 2415 O O . ALA A 1 314 ? -13.375 -10.969 13.125 1 89.88 314 ALA A O 1
ATOM 2416 N N . ASP A 1 315 ? -13.867 -11.5 15.242 1 94.12 315 ASP A N 1
ATOM 2417 C CA . ASP A 1 315 ? -14.477 -10.195 15.508 1 94.12 315 ASP A CA 1
ATOM 2418 C C . ASP A 1 315 ? -13.422 -9.086 15.492 1 94.12 315 ASP A C 1
ATOM 2420 O O . ASP A 1 315 ? -13.688 -7.98 15.016 1 94.12 315 ASP A O 1
ATOM 2424 N N . VAL A 1 316 ? -12.336 -9.398 16.031 1 95.12 316 VAL A N 1
ATOM 2425 C CA . VAL A 1 316 ? -11.234 -8.438 16.047 1 95.12 316 VAL A CA 1
ATOM 2426 C C . VAL A 1 316 ? -10.805 -8.141 14.609 1 95.12 316 VAL A C 1
ATOM 2428 O O . VAL A 1 316 ? -10.555 -6.984 14.258 1 95.12 316 VAL A O 1
ATOM 2431 N N . ILE A 1 317 ? -10.766 -9.18 13.812 1 93.06 317 ILE A N 1
ATOM 2432 C CA . ILE A 1 317 ? -10.336 -9.031 12.422 1 93.06 317 ILE A CA 1
ATOM 2433 C C . ILE A 1 317 ? -11.367 -8.211 11.648 1 93.06 317 ILE A C 1
ATOM 2435 O O . ILE A 1 317 ? -11.008 -7.418 10.773 1 93.06 317 ILE A O 1
ATOM 2439 N N . GLU A 1 318 ? -12.547 -8.406 11.977 1 92.88 318 GLU A N 1
ATOM 2440 C CA . GLU A 1 318 ? -13.586 -7.582 11.359 1 92.88 318 GLU A CA 1
ATOM 2441 C C . GLU A 1 318 ? -13.398 -6.109 11.711 1 92.88 318 GLU A C 1
ATOM 2443 O O . GLU A 1 318 ? -13.609 -5.234 10.867 1 92.88 318 GLU A O 1
ATOM 2448 N N . GLY A 1 319 ? -13.023 -5.875 12.945 1 94.81 319 GLY A N 1
ATOM 2449 C CA . GLY A 1 319 ? -12.727 -4.512 13.359 1 94.81 319 GLY A CA 1
ATOM 2450 C C . GLY A 1 319 ? -11.555 -3.906 12.609 1 94.81 319 GLY A C 1
ATOM 2451 O O . GLY A 1 319 ? -11.578 -2.723 12.266 1 94.81 319 GLY A O 1
ATOM 2452 N N . LEU A 1 320 ? -10.594 -4.762 12.383 1 95.5 320 LEU A N 1
ATOM 2453 C CA . LEU A 1 320 ? -9.414 -4.316 11.641 1 95.5 320 LEU A CA 1
ATOM 2454 C C . LEU A 1 320 ? -9.766 -4.031 10.188 1 95.5 320 LEU A C 1
ATOM 2456 O O . LEU A 1 320 ? -9.18 -3.139 9.57 1 95.5 320 LEU A O 1
ATOM 2460 N N . ALA A 1 321 ? -10.711 -4.711 9.641 1 93.69 321 ALA A N 1
ATOM 2461 C CA . ALA A 1 321 ? -11.016 -4.66 8.211 1 93.69 321 ALA A CA 1
ATOM 2462 C C . ALA A 1 321 ? -12.047 -3.576 7.91 1 93.69 321 ALA A C 1
ATOM 2464 O O . ALA A 1 321 ? -12.133 -3.084 6.785 1 93.69 321 ALA A O 1
ATOM 2465 N N . GLN A 1 322 ? -12.805 -3.205 8.82 1 91.81 322 GLN A N 1
ATOM 2466 C CA . GLN A 1 322 ? -13.945 -2.314 8.625 1 91.81 322 GLN A CA 1
ATOM 2467 C C . GLN A 1 322 ? -13.5 -0.978 8.039 1 91.81 322 GLN A C 1
ATOM 2469 O O . GLN A 1 322 ? -14.102 -0.489 7.078 1 91.81 322 GLN A O 1
ATOM 2474 N N . PRO A 1 323 ? -12.453 -0.384 8.578 1 90.38 323 PRO A N 1
ATOM 2475 C CA . PRO A 1 323 ? -12.055 0.902 8 1 90.38 323 PRO A CA 1
ATOM 2476 C C . PRO A 1 323 ? -11.609 0.784 6.547 1 90.38 323 PRO A C 1
ATOM 2478 O O . PRO A 1 323 ? -11.734 1.743 5.781 1 90.38 323 PRO A O 1
ATOM 2481 N N . MET A 1 324 ? -11.102 -0.371 6.164 1 90.25 324 MET A N 1
ATOM 2482 C CA . MET A 1 324 ? -10.648 -0.585 4.797 1 90.25 324 MET A CA 1
ATOM 2483 C C . MET A 1 324 ? -11.812 -0.534 3.816 1 90.25 324 MET A C 1
ATOM 2485 O O . MET A 1 324 ? -11.664 -0.076 2.684 1 90.25 324 MET A O 1
ATOM 2489 N N . LYS A 1 325 ? -12.906 -0.938 4.32 1 87.06 325 LYS A N 1
ATOM 2490 C CA . LYS A 1 325 ? -14.102 -0.911 3.488 1 87.06 325 LYS A CA 1
ATOM 2491 C C . LYS A 1 325 ? -14.562 0.521 3.234 1 87.06 325 LYS A C 1
ATOM 2493 O O . LYS A 1 325 ? -15.078 0.833 2.158 1 87.06 325 LYS A O 1
ATOM 2498 N N . LEU A 1 326 ? -14.273 1.313 4.191 1 83.5 326 LEU A N 1
ATOM 2499 C CA . LEU A 1 326 ? -14.688 2.709 4.102 1 83.5 326 LEU A CA 1
ATOM 2500 C C . LEU A 1 326 ? -13.695 3.521 3.281 1 83.5 326 LEU A C 1
ATOM 2502 O O . LEU A 1 326 ? -14.031 4.582 2.752 1 83.5 326 LEU A O 1
ATOM 2506 N N . LEU A 1 327 ? -12.508 2.969 3.139 1 88.38 327 LEU A N 1
ATOM 2507 C CA . LEU A 1 327 ? -11.438 3.697 2.467 1 88.38 327 LEU A CA 1
ATOM 2508 C C . LEU A 1 327 ? -11.32 3.271 1.008 1 88.38 327 LEU A C 1
ATOM 2510 O O . LEU A 1 327 ? -10.281 3.475 0.378 1 88.38 327 LEU A O 1
ATOM 2514 N N . GLY A 1 328 ? -12.344 2.662 0.454 1 89.81 328 GLY A N 1
ATOM 2515 C CA . GLY A 1 328 ? -12.312 2.236 -0.936 1 89.81 328 GLY A CA 1
ATOM 2516 C C . GLY A 1 328 ? -11.984 3.361 -1.898 1 89.81 328 GLY A C 1
ATOM 2517 O O . GLY A 1 328 ? -11.039 3.256 -2.682 1 89.81 328 GLY A O 1
ATOM 2518 N N . VAL A 1 329 ? -12.719 4.438 -1.746 1 89.44 329 VAL A N 1
ATOM 2519 C CA . VAL A 1 329 ? -12.555 5.586 -2.629 1 89.44 329 VAL A CA 1
ATOM 2520 C C . VAL A 1 329 ? -11.195 6.242 -2.379 1 89.44 329 VAL A C 1
ATOM 2522 O O . VAL A 1 329 ? -10.578 6.773 -3.303 1 89.44 329 VAL A O 1
ATOM 2525 N N . TYR A 1 330 ? -10.75 6.156 -1.16 1 92.19 330 TYR A N 1
ATOM 2526 C CA . TYR A 1 330 ? -9.445 6.715 -0.825 1 92.19 330 TYR A CA 1
ATOM 2527 C C . TYR A 1 330 ? -8.352 6.086 -1.679 1 92.19 330 TYR A C 1
ATOM 2529 O O . TYR A 1 330 ? -7.469 6.785 -2.182 1 92.19 330 TYR A O 1
ATOM 2537 N N . PHE A 1 331 ? -8.398 4.789 -1.84 1 94.12 331 PHE A N 1
ATOM 2538 C CA . PHE A 1 331 ? -7.367 4.078 -2.586 1 94.12 331 PHE A CA 1
ATOM 2539 C C . PHE A 1 331 ? -7.324 4.551 -4.035 1 94.12 331 PHE A C 1
ATOM 2541 O O . PHE A 1 331 ? -6.246 4.672 -4.621 1 94.12 331 PHE A O 1
ATOM 2548 N N . VAL A 1 332 ? -8.453 4.832 -4.555 1 93.81 332 VAL A N 1
ATOM 2549 C CA . VAL A 1 332 ? -8.531 5.285 -5.941 1 93.81 332 VAL A CA 1
ATOM 2550 C C . VAL A 1 332 ? -7.934 6.684 -6.062 1 93.81 332 VAL A C 1
ATOM 2552 O O . VAL A 1 332 ? -7.086 6.93 -6.926 1 93.81 332 VAL A O 1
ATOM 2555 N N . ILE A 1 333 ? -8.336 7.574 -5.18 1 91.44 333 ILE A N 1
ATOM 2556 C CA . ILE A 1 333 ? -7.836 8.945 -5.215 1 91.44 333 ILE A CA 1
ATOM 2557 C C . ILE A 1 333 ? -6.328 8.953 -4.965 1 91.44 333 ILE A C 1
ATOM 2559 O O . ILE A 1 333 ? -5.578 9.641 -5.664 1 91.44 333 ILE A O 1
ATOM 2563 N N . ALA A 1 334 ? -5.965 8.156 -3.98 1 92.75 334 ALA A N 1
ATOM 2564 C CA . ALA A 1 334 ? -4.551 8.094 -3.623 1 92.75 334 ALA A CA 1
ATOM 2565 C C . ALA A 1 334 ? -3.711 7.582 -4.793 1 92.75 334 ALA A C 1
ATOM 2567 O O . ALA A 1 334 ? -2.57 8.016 -4.98 1 92.75 334 ALA A O 1
ATOM 2568 N N . PHE A 1 335 ? -4.207 6.625 -5.539 1 94.81 335 PHE A N 1
ATOM 2569 C CA . PHE A 1 335 ? -3.482 6.098 -6.688 1 94.81 335 PHE A CA 1
ATOM 2570 C C . PHE A 1 335 ? -3.189 7.199 -7.695 1 94.81 335 PHE A C 1
ATOM 2572 O O . PHE A 1 335 ? -2.045 7.367 -8.125 1 94.81 335 PHE A O 1
ATOM 2579 N N . PHE A 1 336 ? -4.156 7.941 -8.117 1 93.62 336 PHE A N 1
ATOM 2580 C CA . PHE A 1 336 ? -3.982 8.984 -9.117 1 93.62 336 PHE A CA 1
ATOM 2581 C C . PHE A 1 336 ? -3.145 10.133 -8.562 1 93.62 336 PHE A C 1
ATOM 2583 O O . PHE A 1 336 ? -2.346 10.734 -9.281 1 93.62 336 PHE A O 1
ATOM 2590 N N . ALA A 1 337 ? -3.361 10.406 -7.309 1 91.81 337 ALA A N 1
ATOM 2591 C CA . ALA A 1 337 ? -2.551 11.445 -6.672 1 91.81 337 ALA A CA 1
ATOM 2592 C C . ALA A 1 337 ? -1.079 11.047 -6.633 1 91.81 337 ALA A C 1
ATOM 2594 O O . ALA A 1 337 ? -0.2 11.859 -6.93 1 91.81 337 ALA A O 1
ATOM 2595 N N . ALA A 1 338 ? -0.842 9.797 -6.246 1 93.31 338 ALA A N 1
ATOM 2596 C CA . ALA A 1 338 ? 0.528 9.297 -6.176 1 93.31 338 ALA A CA 1
ATOM 2597 C C . ALA A 1 338 ? 1.228 9.422 -7.527 1 93.31 338 ALA A C 1
ATOM 2599 O O . ALA A 1 338 ? 2.4 9.797 -7.594 1 93.31 338 ALA A O 1
ATOM 2600 N N . GLN A 1 339 ? 0.553 9.078 -8.547 1 93.94 339 GLN A N 1
ATOM 2601 C CA . GLN A 1 339 ? 1.13 9.203 -9.883 1 93.94 339 GLN A CA 1
ATOM 2602 C C . GLN A 1 339 ? 1.439 10.656 -10.219 1 93.94 339 GLN A C 1
ATOM 2604 O O . GLN A 1 339 ? 2.467 10.953 -10.828 1 93.94 339 GLN A O 1
ATOM 2609 N N . MET A 1 340 ? 0.557 11.516 -9.875 1 91.25 340 MET A N 1
ATOM 2610 C CA . MET A 1 340 ? 0.757 12.938 -10.141 1 91.25 340 MET A CA 1
ATOM 2611 C C . MET A 1 340 ? 2.012 13.453 -9.445 1 91.25 340 MET A C 1
ATOM 2613 O O . MET A 1 340 ? 2.854 14.102 -10.062 1 91.25 340 MET A O 1
ATOM 2617 N N . PHE A 1 341 ? 2.174 13.094 -8.219 1 88 341 PHE A N 1
ATOM 2618 C CA . PHE A 1 341 ? 3.32 13.547 -7.438 1 88 341 PHE A CA 1
ATOM 2619 C C . PHE A 1 341 ? 4.613 12.953 -7.98 1 88 341 PHE A C 1
ATOM 2621 O O . PHE A 1 341 ? 5.637 13.633 -8.047 1 88 341 PHE A O 1
ATOM 2628 N N . ALA A 1 342 ? 4.52 11.711 -8.32 1 91.31 342 ALA A N 1
ATOM 2629 C CA . ALA A 1 342 ? 5.703 11.055 -8.859 1 91.31 342 ALA A CA 1
ATOM 2630 C C . ALA A 1 342 ? 6.133 11.688 -10.18 1 91.31 342 ALA A C 1
ATOM 2632 O O . ALA A 1 342 ? 7.324 11.898 -10.422 1 91.31 342 ALA A O 1
A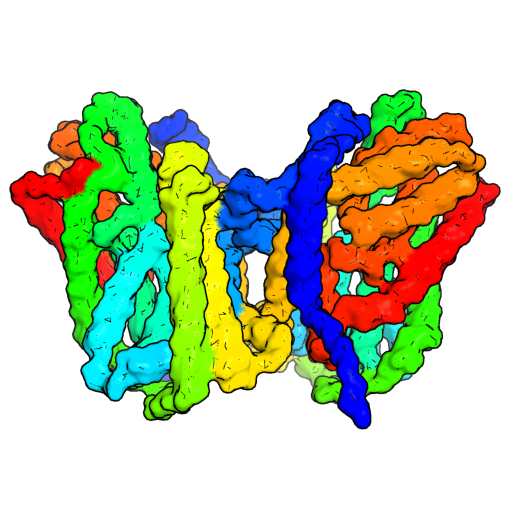TOM 2633 N N . CYS A 1 343 ? 5.172 12 -11.023 1 92 343 CYS A N 1
ATOM 2634 C CA . CYS A 1 343 ? 5.469 12.641 -12.305 1 92 343 CYS A CA 1
ATOM 2635 C C . CYS A 1 343 ? 6.051 14.031 -12.094 1 92 343 CYS A C 1
ATOM 2637 O O . CYS A 1 343 ? 6.969 14.445 -12.805 1 92 343 CYS A O 1
ATOM 2639 N N . PHE A 1 344 ? 5.5 14.641 -11.188 1 88.75 344 PHE A N 1
ATOM 2640 C CA . PHE A 1 344 ? 5.965 15.984 -10.859 1 88.75 344 PHE A CA 1
ATOM 2641 C C . PHE A 1 344 ? 7.41 15.961 -10.383 1 88.75 344 PHE A C 1
ATOM 2643 O O . PHE A 1 344 ? 8.219 16.812 -10.773 1 88.75 344 PHE A O 1
ATOM 2650 N N . GLU A 1 345 ? 7.699 15.023 -9.586 1 86.19 345 GLU A N 1
ATOM 2651 C CA . GLU A 1 345 ? 9.047 14.875 -9.047 1 86.19 345 GLU A CA 1
ATOM 2652 C C . GLU A 1 345 ? 10.023 14.414 -10.117 1 86.19 345 GLU A C 1
ATOM 2654 O O . GLU A 1 345 ? 11.148 14.93 -10.211 1 86.19 345 GLU A O 1
ATOM 2659 N N . TYR A 1 346 ? 9.586 13.484 -10.859 1 89.75 346 TYR A N 1
ATOM 2660 C CA . TYR A 1 346 ? 10.438 12.953 -11.914 1 89.75 346 TYR A CA 1
ATOM 2661 C C . TYR A 1 346 ? 10.812 14.047 -12.914 1 89.75 346 TYR A C 1
ATOM 2663 O O . TYR A 1 346 ? 11.953 14.109 -13.375 1 89.75 346 TYR A O 1
ATOM 2671 N N . SER A 1 347 ? 9.906 14.914 -13.258 1 91.56 347 SER A N 1
ATOM 2672 C CA . SER A 1 347 ? 10.125 15.953 -14.258 1 91.56 347 SER A CA 1
ATOM 2673 C C . SER A 1 347 ? 10.953 17.094 -13.688 1 91.56 347 SER A C 1
ATOM 2675 O O . SER A 1 347 ? 11.422 17.969 -14.43 1 91.56 347 SER A O 1
ATOM 2677 N N . HIS A 1 348 ? 11.141 17.203 -12.438 1 88.5 348 HIS A N 1
ATOM 2678 C CA . HIS A 1 348 ? 11.867 18.25 -11.734 1 88.5 348 HIS A CA 1
ATOM 2679 C C . HIS A 1 348 ? 11.172 19.594 -11.875 1 88.5 348 HIS A C 1
ATOM 2681 O O . HIS A 1 348 ? 11.797 20.641 -11.727 1 88.5 348 HIS A O 1
ATOM 2687 N N . LEU A 1 349 ? 9.938 19.562 -12.203 1 86.75 349 LEU A N 1
ATOM 2688 C CA . LEU A 1 349 ? 9.18 20.797 -12.383 1 86.75 349 LEU A CA 1
ATOM 2689 C C . LEU A 1 349 ? 9.016 21.531 -11.062 1 86.75 349 LEU A C 1
ATOM 2691 O O . LEU A 1 349 ? 9.008 22.766 -11.031 1 86.75 349 LEU A O 1
ATOM 2695 N N . ASP A 1 350 ? 8.805 20.797 -10.016 1 81.69 350 ASP A N 1
ATOM 2696 C CA . ASP A 1 350 ? 8.594 21.422 -8.711 1 81.69 350 ASP A CA 1
ATOM 2697 C C . ASP A 1 350 ? 9.82 22.219 -8.273 1 81.69 350 ASP A C 1
ATOM 2699 O O . ASP A 1 350 ? 9.711 23.375 -7.902 1 81.69 350 ASP A O 1
ATOM 2703 N N . LYS A 1 351 ? 10.984 21.672 -8.453 1 83.5 351 LYS A N 1
ATOM 2704 C CA . LYS A 1 351 ? 12.227 22.328 -8.07 1 83.5 351 LYS A CA 1
ATOM 2705 C C . LYS A 1 351 ? 12.516 23.516 -8.984 1 83.5 351 LYS A C 1
ATOM 2707 O O . LYS A 1 351 ? 12.93 24.578 -8.516 1 83.5 351 LYS A O 1
ATOM 2712 N N . CYS A 1 352 ? 12.289 23.344 -10.258 1 86.75 352 CYS A N 1
ATOM 2713 C CA . CYS A 1 352 ? 12.578 24.406 -11.211 1 86.75 352 CYS A CA 1
ATOM 2714 C C . CYS A 1 352 ? 11.695 25.625 -10.953 1 86.75 352 CYS A C 1
ATOM 2716 O O . CYS A 1 352 ? 12.188 26.75 -10.906 1 86.75 352 CYS A O 1
ATOM 2718 N N . LEU A 1 353 ? 10.461 25.406 -10.734 1 83.06 353 LEU A N 1
ATOM 2719 C CA . LEU A 1 353 ? 9.531 26.5 -10.5 1 83.06 353 LEU A CA 1
ATOM 2720 C C . LEU A 1 353 ? 9.844 27.203 -9.18 1 83.06 353 LEU A C 1
ATOM 2722 O O . LEU A 1 353 ? 9.773 28.422 -9.086 1 83.06 353 LEU A O 1
ATOM 2726 N N . ALA A 1 354 ? 10.188 26.469 -8.211 1 82.19 354 ALA A N 1
ATOM 2727 C CA . ALA A 1 354 ? 10.492 27.031 -6.895 1 82.19 354 ALA A CA 1
ATOM 2728 C C . ALA A 1 354 ? 11.766 27.859 -6.934 1 82.19 354 ALA A C 1
ATOM 2730 O O . ALA A 1 354 ? 11.812 28.953 -6.383 1 82.19 354 ALA A O 1
ATOM 2731 N N . ILE A 1 355 ? 12.773 27.391 -7.594 1 83.56 355 ILE A N 1
ATOM 2732 C CA . ILE A 1 355 ? 14.055 28.078 -7.66 1 83.56 355 ILE A CA 1
ATOM 2733 C C . ILE A 1 355 ? 13.93 29.328 -8.539 1 83.56 355 ILE A C 1
ATOM 2735 O O . ILE A 1 355 ? 14.477 30.375 -8.211 1 83.56 355 ILE A O 1
ATOM 2739 N N . MET A 1 356 ? 13.227 29.188 -9.617 1 84.38 356 MET A N 1
ATOM 2740 C CA . MET A 1 356 ? 13 30.344 -10.477 1 84.38 356 MET A CA 1
ATOM 2741 C C . MET A 1 356 ? 12.258 31.453 -9.727 1 84.38 356 MET A C 1
ATOM 2743 O O . MET A 1 356 ? 12.586 32.625 -9.859 1 84.38 356 MET A O 1
ATOM 2747 N N . GLY A 1 357 ? 11.258 31 -8.992 1 81.75 357 GLY A N 1
ATOM 2748 C CA . GLY A 1 357 ? 10.539 31.969 -8.172 1 81.75 357 GLY A CA 1
ATOM 2749 C C . GLY A 1 357 ? 11.406 32.625 -7.117 1 81.75 357 GLY A C 1
ATOM 2750 O O . GLY A 1 357 ? 11.305 33.844 -6.883 1 81.75 357 GLY A O 1
ATOM 2751 N N . ALA A 1 358 ? 12.227 31.859 -6.535 1 82.44 358 ALA A N 1
ATOM 2752 C CA . ALA A 1 358 ? 13.125 32.375 -5.508 1 82.44 358 ALA A CA 1
ATOM 2753 C C . ALA A 1 358 ? 14.109 33.375 -6.102 1 82.44 358 ALA A C 1
ATOM 2755 O O . ALA A 1 358 ? 14.391 34.438 -5.496 1 82.44 358 ALA A O 1
ATOM 2756 N N . ASN A 1 359 ? 14.578 33.125 -7.246 1 81.25 359 ASN A N 1
ATOM 2757 C CA . ASN A 1 359 ? 15.508 34 -7.922 1 81.25 359 ASN A CA 1
ATOM 2758 C C . ASN A 1 359 ? 14.836 35.312 -8.305 1 81.25 359 ASN A C 1
ATOM 2760 O O . ASN A 1 359 ? 15.461 36.375 -8.242 1 81.25 359 ASN A O 1
ATOM 2764 N N . LEU A 1 360 ? 13.609 35.188 -8.703 1 80.62 360 LEU A N 1
ATOM 2765 C CA . LEU A 1 360 ? 12.859 36.375 -9.047 1 80.62 360 LEU A CA 1
ATOM 2766 C C . LEU A 1 360 ? 12.672 37.281 -7.824 1 80.62 360 LEU A C 1
ATOM 2768 O O . LEU A 1 360 ? 12.836 38.5 -7.91 1 80.62 360 LEU A O 1
ATOM 2772 N N . LEU A 1 361 ? 12.414 36.688 -6.707 1 81.38 361 LEU A N 1
ATOM 2773 C CA . LEU A 1 361 ? 12.188 37.438 -5.484 1 81.38 361 LEU A CA 1
ATOM 2774 C C . LEU A 1 361 ? 13.492 38.062 -4.969 1 81.38 361 LEU A C 1
ATOM 2776 O O . LEU A 1 361 ? 13.492 39.156 -4.43 1 81.38 361 LEU A O 1
ATOM 2780 N N . SER A 1 362 ? 14.57 37.344 -5.145 1 80.69 362 SER A N 1
ATOM 2781 C CA . SER A 1 362 ? 15.859 37.781 -4.633 1 80.69 362 SER A CA 1
ATOM 2782 C C . SER A 1 362 ? 16.359 39.031 -5.379 1 80.69 362 SER A C 1
ATOM 2784 O O . SER A 1 362 ? 17.219 39.75 -4.883 1 80.69 362 SER A O 1
ATOM 2786 N N . SER A 1 363 ? 15.781 39.25 -6.473 1 79.62 363 SER A N 1
ATOM 2787 C CA . SER A 1 363 ? 16.234 40.406 -7.273 1 79.62 363 SER A CA 1
ATOM 2788 C C . SER A 1 363 ? 15.531 41.688 -6.852 1 79.62 363 SER A C 1
ATOM 2790 O O . SER A 1 363 ? 15.961 42.781 -7.223 1 79.62 363 SER A O 1
ATOM 2792 N N . ILE A 1 364 ? 14.57 41.531 -6.051 1 77.75 364 ILE A N 1
ATOM 2793 C CA . ILE A 1 364 ? 13.82 42.688 -5.617 1 77.75 364 ILE A CA 1
ATOM 2794 C C . ILE A 1 364 ? 14.477 43.312 -4.383 1 77.75 364 ILE A C 1
ATOM 2796 O O . ILE A 1 364 ? 14.781 42.594 -3.418 1 77.75 364 ILE A O 1
ATOM 2800 N N . GLU A 1 365 ? 14.914 44.5 -4.422 1 72.94 365 GLU A N 1
ATOM 2801 C CA . GLU A 1 365 ? 15.547 45.188 -3.301 1 72.94 365 GLU A CA 1
ATOM 2802 C C . GLU A 1 365 ? 14.516 45.969 -2.465 1 72.94 365 GLU A C 1
ATOM 2804 O O . GLU A 1 365 ? 13.758 46.781 -2.994 1 72.94 365 GLU A O 1
ATOM 2809 N N . PHE A 1 366 ? 14.133 45.375 -1.364 1 76.06 366 PHE A N 1
ATOM 2810 C CA . PHE A 1 366 ? 13.273 46.094 -0.435 1 76.06 366 PHE A CA 1
ATOM 2811 C C . PHE A 1 366 ? 13.953 46.219 0.924 1 76.06 366 PHE A C 1
ATOM 2813 O O . PHE A 1 366 ? 15.039 45.688 1.143 1 76.06 366 PHE A O 1
ATOM 2820 N N . GLY A 1 367 ? 13.43 46.969 1.872 1 80.88 367 GLY A N 1
ATOM 2821 C CA . GLY A 1 367 ? 13.891 47.062 3.248 1 80.88 367 GLY A CA 1
ATOM 2822 C C . GLY A 1 367 ? 13.734 45.781 4.027 1 80.88 367 GLY A C 1
ATOM 2823 O O . GLY A 1 367 ? 13.312 44.781 3.475 1 80.88 367 GLY A O 1
ATOM 2824 N N . ASN A 1 368 ? 14.195 45.781 5.27 1 87.38 368 ASN A N 1
ATOM 2825 C CA . ASN A 1 368 ? 14.242 44.594 6.113 1 87.38 368 ASN A CA 1
ATOM 2826 C C . ASN A 1 368 ? 12.852 44 6.324 1 87.38 368 ASN A C 1
ATOM 2828 O O . ASN A 1 368 ? 12.555 42.906 5.82 1 87.38 368 ASN A O 1
ATOM 2832 N N . LEU A 1 369 ? 12 44.812 6.816 1 91.06 369 LEU A N 1
ATOM 2833 C CA . LEU A 1 369 ? 10.688 44.312 7.184 1 91.06 369 LEU A CA 1
ATOM 2834 C C . LEU A 1 369 ? 9.844 44.031 5.941 1 91.06 369 LEU A C 1
ATOM 2836 O O . LEU A 1 369 ? 9.148 43 5.875 1 91.06 369 LEU A O 1
ATOM 2840 N N . SER A 1 370 ? 9.906 44.844 5 1 91.62 370 SER A N 1
ATOM 2841 C CA . SER A 1 370 ? 9.141 44.688 3.775 1 91.62 370 SER A CA 1
ATOM 2842 C C . SER A 1 370 ? 9.57 43.438 3.025 1 91.62 370 SER A C 1
ATOM 2844 O O . SER A 1 370 ? 8.734 42.719 2.463 1 91.62 370 SER A O 1
ATOM 2846 N N . THR A 1 371 ? 10.828 43.219 3.045 1 91.44 371 THR A N 1
ATOM 2847 C CA . THR A 1 371 ? 11.359 42.031 2.359 1 91.44 371 THR A CA 1
ATOM 2848 C C . THR A 1 371 ? 10.938 40.75 3.08 1 91.44 371 THR A C 1
ATOM 2850 O O . THR A 1 371 ? 10.656 39.75 2.441 1 91.44 371 THR A O 1
ATOM 2853 N N . LEU A 1 372 ? 10.945 40.875 4.355 1 94.19 372 LEU A N 1
ATOM 2854 C CA . LEU A 1 372 ? 10.516 39.719 5.141 1 94.19 372 LEU A CA 1
ATOM 2855 C C . LEU A 1 372 ? 9.047 39.406 4.879 1 94.19 372 LEU A C 1
ATOM 2857 O O . LEU A 1 372 ? 8.672 38.25 4.762 1 94.19 372 LEU A O 1
ATOM 2861 N N . ILE A 1 373 ? 8.227 40.406 4.836 1 95.19 373 ILE A N 1
ATOM 2862 C CA . ILE A 1 373 ? 6.805 40.219 4.559 1 95.19 373 ILE A CA 1
ATOM 2863 C C . ILE A 1 373 ? 6.625 39.625 3.16 1 95.19 373 ILE A C 1
ATOM 2865 O O . ILE A 1 373 ? 5.824 38.719 2.959 1 95.19 373 ILE A O 1
ATOM 2869 N N . LEU A 1 374 ? 7.328 40.156 2.246 1 92.94 374 LEU A N 1
ATOM 2870 C CA . LEU A 1 374 ? 7.285 39.656 0.885 1 92.94 374 LEU A CA 1
ATOM 2871 C C . LEU A 1 374 ? 7.73 38.188 0.849 1 92.94 374 LEU A C 1
ATOM 2873 O O . LEU A 1 374 ? 7.188 37.375 0.083 1 92.94 374 LEU A O 1
ATOM 2877 N N . PHE A 1 375 ? 8.758 37.875 1.62 1 94 375 PHE A N 1
ATOM 2878 C CA . PHE A 1 375 ? 9.258 36.531 1.715 1 94 375 PHE A CA 1
ATOM 2879 C C . PHE A 1 375 ? 8.203 35.594 2.287 1 94 375 PHE A C 1
ATOM 2881 O O . PHE A 1 375 ? 8.062 34.438 1.835 1 94 375 PHE A O 1
ATOM 2888 N N . ILE A 1 376 ? 7.453 36.031 3.242 1 96.12 376 ILE A N 1
ATOM 2889 C CA . ILE A 1 376 ? 6.367 35.25 3.816 1 96.12 376 ILE A CA 1
ATOM 2890 C C . ILE A 1 376 ? 5.316 34.969 2.746 1 96.12 376 ILE A C 1
ATOM 2892 O O . ILE A 1 376 ? 4.895 33.812 2.574 1 96.12 376 ILE A O 1
ATOM 2896 N N . ILE A 1 377 ? 4.984 36 2.021 1 95.12 377 ILE A N 1
ATOM 2897 C CA . ILE A 1 377 ? 3.977 35.844 0.978 1 95.12 377 ILE A CA 1
ATOM 2898 C C . ILE A 1 377 ? 4.492 34.938 -0.12 1 95.12 377 ILE A C 1
ATOM 2900 O O . ILE A 1 377 ? 3.75 34.094 -0.632 1 95.12 377 ILE A O 1
ATOM 2904 N N . PHE A 1 378 ? 5.699 35.094 -0.439 1 93.12 378 PHE A N 1
ATOM 2905 C CA . PHE A 1 378 ? 6.316 34.219 -1.442 1 93.12 378 PHE A CA 1
ATOM 2906 C C . PHE A 1 378 ? 6.305 32.781 -0.99 1 93.12 378 PHE A C 1
ATOM 2908 O O . PHE A 1 378 ? 5.949 31.875 -1.761 1 93.12 378 PHE A O 1
ATOM 2915 N N . SER A 1 379 ? 6.73 32.562 0.208 1 93.69 379 SER A N 1
ATOM 2916 C CA . SER A 1 379 ? 6.727 31.219 0.756 1 93.69 379 SER A CA 1
ATOM 2917 C C . SER A 1 379 ? 5.328 30.609 0.731 1 93.69 379 SER A C 1
ATOM 2919 O O . SER A 1 379 ? 5.164 29.422 0.44 1 93.69 379 SER A O 1
ATOM 2921 N N . ALA A 1 380 ? 4.359 31.391 1.046 1 94.75 380 ALA A N 1
ATOM 2922 C CA . ALA A 1 380 ? 2.967 30.938 1.03 1 94.75 380 ALA A CA 1
ATOM 2923 C C . ALA A 1 380 ? 2.533 30.547 -0.379 1 94.75 380 ALA A C 1
ATOM 2925 O O . ALA A 1 380 ? 1.788 29.578 -0.558 1 94.75 380 ALA A O 1
ATOM 2926 N N . LEU A 1 381 ? 3.002 31.25 -1.338 1 92.38 381 LEU A N 1
ATOM 2927 C CA . LEU A 1 381 ? 2.637 30.984 -2.725 1 92.38 381 LEU A CA 1
ATOM 2928 C C . LEU A 1 381 ? 3.346 29.734 -3.24 1 92.38 381 LEU A C 1
ATOM 2930 O O . LEU A 1 381 ? 2.744 28.922 -3.938 1 92.38 381 LEU A O 1
ATOM 2934 N N . ILE A 1 382 ? 4.551 29.609 -2.918 1 90 382 ILE A N 1
ATOM 2935 C CA . ILE A 1 382 ? 5.32 28.438 -3.359 1 90 382 ILE A CA 1
ATOM 2936 C C . ILE A 1 382 ? 4.754 27.172 -2.723 1 90 382 ILE A C 1
ATOM 2938 O O . ILE A 1 382 ? 4.793 26.109 -3.324 1 90 382 ILE A O 1
ATOM 2942 N N . ASN A 1 383 ? 4.227 27.344 -1.553 1 92 383 ASN A N 1
ATOM 2943 C CA . ASN A 1 383 ? 3.652 26.203 -0.843 1 92 383 ASN A CA 1
ATOM 2944 C C . ASN A 1 383 ? 2.479 25.594 -1.608 1 92 383 ASN A C 1
ATOM 2946 O O . ASN A 1 383 ? 2.158 24.422 -1.435 1 92 383 ASN A O 1
ATOM 2950 N N . LEU A 1 384 ? 1.914 26.344 -2.43 1 88.38 384 LEU A N 1
ATOM 2951 C CA . LEU A 1 384 ? 0.792 25.844 -3.221 1 88.38 384 LEU A CA 1
ATOM 2952 C C . LEU A 1 384 ? 1.268 24.875 -4.297 1 88.38 384 LEU A C 1
ATOM 2954 O O . LEU A 1 384 ? 0.476 24.094 -4.828 1 88.38 384 LEU A O 1
ATOM 2958 N N . ILE A 1 385 ? 2.535 24.891 -4.535 1 82.69 385 ILE A N 1
ATOM 2959 C CA . ILE A 1 385 ? 3.094 24.062 -5.598 1 82.69 385 ILE A CA 1
ATOM 2960 C C . ILE A 1 385 ? 3.965 22.969 -4.996 1 82.69 385 ILE A C 1
ATOM 2962 O O . ILE A 1 385 ? 3.893 21.812 -5.414 1 82.69 385 ILE A O 1
ATOM 2966 N N . MET A 1 386 ? 4.777 23.406 -4.047 1 83.69 386 MET A N 1
ATOM 2967 C CA . MET A 1 386 ? 5.664 22.469 -3.355 1 83.69 386 MET A CA 1
ATOM 2968 C C . MET A 1 386 ? 5.246 22.312 -1.898 1 83.69 386 MET A C 1
ATOM 2970 O O . MET A 1 386 ? 5.348 23.25 -1.108 1 83.69 386 MET A O 1
ATOM 2974 N N . VAL A 1 387 ? 4.867 21.078 -1.64 1 79.69 387 VAL A N 1
ATOM 2975 C CA . VAL A 1 387 ? 4.219 20.875 -0.349 1 79.69 387 VAL A CA 1
ATOM 2976 C C . VAL A 1 387 ? 5.266 20.562 0.713 1 79.69 387 VAL A C 1
ATOM 2978 O O . VAL A 1 387 ? 5.125 20.953 1.874 1 79.69 387 VAL A O 1
ATOM 2981 N N . SER A 1 388 ? 6.344 19.922 0.392 1 82.19 388 SER A N 1
ATOM 2982 C CA . SER A 1 388 ? 7.332 19.516 1.384 1 82.19 388 SER A CA 1
ATOM 2983 C C . SER A 1 388 ? 8.062 20.703 1.971 1 82.19 388 SER A C 1
ATOM 2985 O O . SER A 1 388 ? 8.797 21.406 1.262 1 82.19 388 SER A O 1
ATOM 2987 N N . ALA A 1 389 ? 7.84 20.844 3.242 1 87.38 389 ALA A N 1
ATOM 2988 C CA . ALA A 1 389 ? 8.477 21.969 3.92 1 87.38 389 ALA A CA 1
ATOM 2989 C C . ALA A 1 389 ? 10 21.828 3.9 1 87.38 389 ALA A C 1
ATOM 2991 O O . ALA A 1 389 ? 10.719 22.797 3.656 1 87.38 389 ALA A O 1
ATOM 2992 N N . THR A 1 390 ? 10.516 20.641 4.129 1 85.38 390 THR A N 1
ATOM 2993 C CA . THR A 1 390 ? 11.961 20.422 4.207 1 85.38 390 THR A CA 1
ATOM 2994 C C . THR A 1 390 ? 12.602 20.578 2.832 1 85.38 390 THR A C 1
ATOM 2996 O O . THR A 1 390 ? 13.688 21.141 2.713 1 85.38 390 THR A O 1
ATOM 2999 N N . SER A 1 391 ? 11.961 20.109 1.861 1 82.62 391 SER A N 1
ATOM 3000 C CA . SER A 1 391 ? 12.492 20.25 0.509 1 82.62 391 SER A CA 1
ATOM 3001 C C . SER A 1 391 ? 12.508 21.703 0.066 1 82.62 391 SER A C 1
ATOM 3003 O O . SER A 1 391 ? 13.469 22.156 -0.562 1 82.62 391 SER A O 1
ATOM 3005 N N . LYS A 1 392 ? 11.492 22.422 0.44 1 87.94 392 LYS A N 1
ATOM 3006 C CA . LYS A 1 392 ? 11.414 23.844 0.112 1 87.94 392 LYS A CA 1
ATOM 3007 C C . LYS A 1 392 ? 12.523 24.625 0.808 1 87.94 392 LYS A C 1
ATOM 3009 O O . LYS A 1 392 ? 13.203 25.438 0.179 1 87.94 392 LYS A O 1
ATOM 3014 N N . TRP A 1 393 ? 12.664 24.281 2.002 1 90.75 393 TRP A N 1
ATOM 3015 C CA . TRP A 1 393 ? 13.625 25.047 2.797 1 90.75 393 TRP A CA 1
ATOM 3016 C C . TRP A 1 393 ? 15.055 24.703 2.402 1 90.75 393 TRP A C 1
ATOM 3018 O O . TRP A 1 393 ? 15.953 25.531 2.508 1 90.75 393 TRP A O 1
ATOM 3028 N N . THR A 1 394 ? 15.273 23.547 1.935 1 85.5 394 THR A N 1
ATOM 3029 C CA . THR A 1 394 ? 16.609 23.109 1.553 1 85.5 394 THR A CA 1
ATOM 3030 C C . THR A 1 394 ? 17.188 24 0.463 1 85.5 394 THR A C 1
ATOM 3032 O O . THR A 1 394 ? 18.391 24.297 0.467 1 85.5 394 THR A O 1
ATOM 3035 N N . PHE A 1 395 ? 16.453 24.469 -0.414 1 84.69 395 PHE A N 1
ATOM 3036 C CA . PHE A 1 395 ? 17.047 25.328 -1.433 1 84.69 395 PHE A CA 1
ATOM 3037 C C . PHE A 1 395 ? 16.812 26.797 -1.104 1 84.69 395 PHE A C 1
ATOM 3039 O O . PHE A 1 395 ? 17.672 27.641 -1.344 1 84.69 395 PHE A O 1
ATOM 3046 N N . MET A 1 396 ? 15.633 27.109 -0.476 1 89.12 396 MET A N 1
ATOM 3047 C CA . MET A 1 396 ? 15.32 28.5 -0.165 1 89.12 396 MET A CA 1
ATOM 3048 C C . MET A 1 396 ? 16.297 29.062 0.862 1 89.12 396 MET A C 1
ATOM 3050 O O . MET A 1 396 ? 16.656 30.234 0.806 1 89.12 396 MET A O 1
ATOM 3054 N N . ALA A 1 397 ? 16.672 28.203 1.792 1 91.25 397 ALA A N 1
ATOM 3055 C CA . ALA A 1 397 ? 17.609 28.656 2.826 1 91.25 397 ALA A CA 1
ATOM 3056 C C . ALA A 1 397 ? 18.922 29.125 2.217 1 91.25 397 ALA A C 1
ATOM 3058 O O . ALA A 1 397 ? 19.469 30.156 2.605 1 91.25 397 ALA A O 1
ATOM 3059 N N . PHE A 1 398 ? 19.438 28.469 1.261 1 88.62 398 PHE A N 1
ATOM 3060 C CA . PHE A 1 398 ? 20.734 28.766 0.653 1 88.62 398 PHE A CA 1
ATOM 3061 C C . PHE A 1 398 ? 20.641 30 -0.233 1 88.62 398 PHE A C 1
ATOM 3063 O O . PHE A 1 398 ? 21.656 30.656 -0.502 1 88.62 398 PHE A O 1
ATOM 3070 N N . ILE A 1 399 ? 19.5 30.312 -0.584 1 87.75 399 ILE A N 1
ATOM 3071 C CA . ILE A 1 399 ? 19.312 31.484 -1.439 1 87.75 399 ILE A CA 1
ATOM 3072 C C . ILE A 1 399 ? 19.031 32.719 -0.58 1 87.75 399 ILE A C 1
ATOM 3074 O O . ILE A 1 399 ? 19.656 33.75 -0.771 1 87.75 399 ILE A O 1
ATOM 3078 N N . PHE A 1 400 ? 18.188 32.562 0.409 1 90.75 400 PHE A N 1
ATOM 3079 C CA . PHE A 1 400 ? 17.625 33.75 1.056 1 90.75 400 PHE A CA 1
ATOM 3080 C C . PHE A 1 400 ? 18.406 34.094 2.314 1 90.75 400 PHE A C 1
ATOM 3082 O O . PHE A 1 400 ? 18.469 35.25 2.711 1 90.75 400 PHE A O 1
ATOM 3089 N N . ILE A 1 401 ? 19 33.125 2.965 1 91.25 401 ILE A N 1
ATOM 3090 C CA . ILE A 1 401 ? 19.734 33.438 4.191 1 91.25 401 ILE A CA 1
ATOM 3091 C C . ILE A 1 401 ? 20.875 34.406 3.887 1 91.25 401 ILE A C 1
ATOM 3093 O O . ILE A 1 401 ? 21.016 35.438 4.562 1 91.25 401 ILE A O 1
ATOM 3097 N N . PRO A 1 402 ? 21.656 34.156 2.852 1 88.38 402 PRO A N 1
ATOM 3098 C CA . PRO A 1 402 ? 22.719 35.125 2.525 1 88.38 402 PRO A CA 1
ATOM 3099 C C . PRO A 1 402 ? 22.172 36.5 2.115 1 88.38 402 PRO A C 1
ATOM 3101 O O . PRO A 1 402 ? 22.781 37.531 2.428 1 88.38 402 PRO A O 1
ATOM 3104 N N . ILE A 1 403 ? 21.109 36.5 1.473 1 88 403 ILE A N 1
ATOM 3105 C CA . ILE A 1 403 ? 20.5 37.75 1.012 1 88 403 ILE A CA 1
ATOM 3106 C C . ILE A 1 403 ? 20.031 38.562 2.211 1 88 403 ILE A C 1
ATOM 3108 O O . ILE A 1 403 ? 20.266 39.781 2.277 1 88 403 ILE A O 1
ATOM 3112 N N . PHE A 1 404 ? 19.391 37.969 3.115 1 91.44 404 PHE A N 1
ATOM 3113 C CA . PHE A 1 404 ? 18.875 38.656 4.285 1 91.44 404 PHE A CA 1
ATOM 3114 C C . PHE A 1 404 ? 20 39.062 5.223 1 91.44 404 PHE A C 1
ATOM 3116 O O . PHE A 1 404 ? 19.906 40.062 5.922 1 91.44 404 PHE A O 1
ATOM 3123 N N . ASP A 1 405 ? 21.016 38.312 5.203 1 90.38 405 ASP A N 1
ATOM 3124 C CA . ASP A 1 405 ? 22.172 38.656 6.016 1 90.38 405 ASP A CA 1
ATOM 3125 C C . ASP A 1 405 ? 22.75 40 5.582 1 90.38 405 ASP A C 1
ATOM 3127 O O . ASP A 1 405 ? 23.203 40.781 6.418 1 90.38 405 ASP A O 1
ATOM 3131 N N . LYS A 1 406 ? 22.75 40.219 4.332 1 87.56 406 LYS A N 1
ATOM 3132 C CA . LYS A 1 406 ? 23.297 41.469 3.781 1 87.56 406 LYS A CA 1
ATOM 3133 C C . LYS A 1 406 ? 22.531 42.688 4.305 1 87.56 406 LYS A C 1
ATOM 3135 O O . LYS A 1 406 ? 23.062 43.781 4.359 1 87.56 406 LYS A O 1
ATOM 3140 N N . ILE A 1 407 ? 21.391 42.438 4.691 1 87.75 407 ILE A N 1
ATOM 3141 C CA . ILE A 1 407 ? 20.594 43.594 5.164 1 87.75 407 ILE A CA 1
ATOM 3142 C C . ILE A 1 407 ? 20.422 43.5 6.68 1 87.75 407 ILE A C 1
ATOM 3144 O O . ILE A 1 407 ? 19.531 44.125 7.242 1 87.75 407 ILE A O 1
ATOM 3148 N N . GLY A 1 408 ? 21.078 42.594 7.273 1 86.75 408 GLY A N 1
ATOM 3149 C CA . GLY A 1 408 ? 21.188 42.562 8.727 1 86.75 408 GLY A CA 1
ATOM 3150 C C . GLY A 1 408 ? 20.156 41.688 9.391 1 86.75 408 GLY A C 1
ATOM 3151 O O . GLY A 1 408 ? 19.812 41.906 10.562 1 86.75 408 GLY A O 1
ATOM 3152 N N . VAL A 1 409 ? 19.562 40.844 8.75 1 91.69 409 VAL A N 1
ATOM 3153 C CA . VAL A 1 409 ? 18.562 39.938 9.312 1 91.69 409 VAL A CA 1
ATOM 3154 C C . VAL A 1 409 ? 19.203 38.594 9.641 1 91.69 409 VAL A C 1
ATOM 3156 O O . VAL A 1 409 ? 19.875 38 8.797 1 91.69 409 VAL A O 1
ATOM 3159 N N . SER A 1 410 ? 19.016 38.156 10.844 1 92.19 410 SER A N 1
ATOM 3160 C CA . SER A 1 410 ? 19.594 36.875 11.297 1 92.19 410 SER A CA 1
ATOM 3161 C C . SER A 1 410 ? 18.875 35.688 10.672 1 92.19 410 SER A C 1
ATOM 3163 O O . SER A 1 410 ? 17.703 35.781 10.32 1 92.19 410 SER A O 1
ATOM 3165 N N . PRO A 1 411 ? 19.547 34.562 10.594 1 93.69 411 PRO A N 1
ATOM 3166 C CA . PRO A 1 411 ? 18.984 33.375 9.953 1 93.69 411 PRO A CA 1
ATOM 3167 C C . PRO A 1 411 ? 17.75 32.844 10.68 1 93.69 411 PRO A C 1
ATOM 3169 O O . PRO A 1 411 ? 16.828 32.312 10.039 1 93.69 411 PRO A O 1
ATOM 3172 N N . ASP A 1 412 ? 17.703 32.906 11.984 1 93.44 412 ASP A N 1
ATOM 3173 C CA . ASP A 1 412 ? 16.562 32.438 12.75 1 93.44 412 ASP A CA 1
ATOM 3174 C C . ASP A 1 412 ? 15.289 33.188 12.398 1 93.44 412 ASP A C 1
ATOM 3176 O O . ASP A 1 412 ? 14.195 32.625 12.391 1 93.44 412 ASP A O 1
ATOM 3180 N N . VAL A 1 413 ? 15.453 34.438 12.078 1 94.06 413 VAL A N 1
ATOM 3181 C CA . VAL A 1 413 ? 14.32 35.281 11.688 1 94.06 413 VAL A CA 1
ATOM 3182 C C . VAL A 1 413 ? 13.812 34.844 10.312 1 94.06 413 VAL A C 1
ATOM 3184 O O . VAL A 1 413 ? 12.609 34.781 10.086 1 94.06 413 VAL A O 1
ATOM 3187 N N . VAL A 1 414 ? 14.703 34.562 9.469 1 93.88 414 VAL A N 1
ATOM 3188 C CA . VAL A 1 414 ? 14.344 34.125 8.117 1 93.88 414 VAL A CA 1
ATOM 3189 C C . VAL A 1 414 ? 13.602 32.781 8.188 1 93.88 414 VAL A C 1
ATOM 3191 O O . VAL A 1 414 ? 12.594 32.594 7.508 1 93.88 414 VAL A O 1
ATOM 3194 N N . GLN A 1 415 ? 14.133 31.922 8.953 1 94.75 415 GLN A N 1
ATOM 3195 C CA . GLN A 1 415 ? 13.484 30.625 9.148 1 94.75 415 GLN A CA 1
ATOM 3196 C C . GLN A 1 415 ? 12.062 30.797 9.672 1 94.75 415 GLN A C 1
ATOM 3198 O O . GLN A 1 415 ? 11.148 30.094 9.234 1 94.75 415 GLN A O 1
ATOM 3203 N N . CYS A 1 416 ? 11.906 31.625 10.648 1 95.06 416 CYS A N 1
ATOM 3204 C CA . CYS A 1 416 ? 10.594 31.891 11.227 1 95.06 416 CYS A CA 1
ATOM 3205 C C . CYS A 1 416 ? 9.625 32.406 10.18 1 95.06 416 CYS A C 1
ATOM 3207 O O . CYS A 1 416 ? 8.477 31.953 10.109 1 95.06 416 CYS A O 1
ATOM 3209 N N . ALA A 1 417 ? 10.086 33.344 9.398 1 95.25 417 ALA A N 1
ATOM 3210 C CA . ALA A 1 417 ? 9.273 33.906 8.312 1 95.25 417 ALA A CA 1
ATOM 3211 C C . ALA A 1 417 ? 8.867 32.812 7.328 1 95.25 417 ALA A C 1
ATOM 3213 O O . ALA A 1 417 ? 7.723 32.781 6.863 1 95.25 417 ALA A O 1
ATOM 3214 N N . PHE A 1 418 ? 9.758 31.984 6.992 1 95.38 418 PHE A N 1
ATOM 3215 C CA . PHE A 1 418 ? 9.484 30.859 6.102 1 95.38 418 PHE A CA 1
ATOM 3216 C C . PHE A 1 418 ? 8.391 29.969 6.668 1 95.38 418 PHE A C 1
ATOM 3218 O O . PHE A 1 418 ? 7.465 29.578 5.953 1 95.38 418 PHE A O 1
ATOM 3225 N N . ARG A 1 419 ? 8.445 29.594 7.945 1 95.06 419 ARG A N 1
ATOM 3226 C CA . ARG A 1 419 ? 7.512 28.672 8.594 1 95.06 419 ARG A CA 1
ATOM 3227 C C . ARG A 1 419 ? 6.094 29.219 8.57 1 95.06 419 ARG A C 1
ATOM 32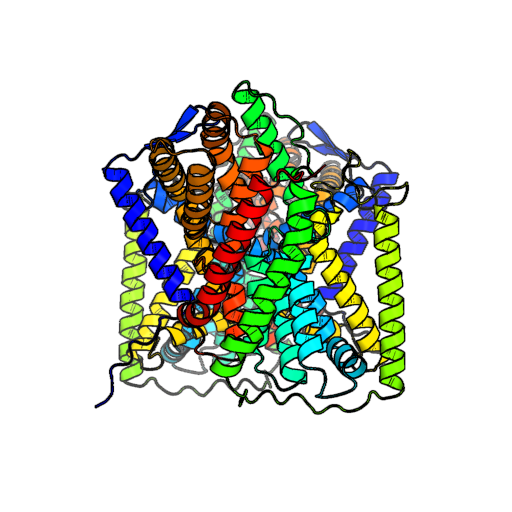29 O O . ARG A 1 419 ? 5.129 28.469 8.422 1 95.06 419 ARG A O 1
ATOM 3236 N N . ILE A 1 420 ? 6 30.531 8.75 1 95.62 420 ILE A N 1
ATOM 3237 C CA . ILE A 1 420 ? 4.695 31.188 8.711 1 95.62 420 ILE A CA 1
ATOM 3238 C C . ILE A 1 420 ? 4.059 31 7.34 1 95.62 420 ILE A C 1
ATOM 3240 O O . ILE A 1 420 ? 2.93 30.5 7.234 1 95.62 420 ILE A O 1
ATOM 3244 N N . GLY A 1 421 ? 4.781 31.328 6.312 1 94.5 421 GLY A N 1
ATOM 3245 C CA . GLY A 1 421 ? 4.273 31.188 4.953 1 94.5 421 GLY A CA 1
ATOM 3246 C C . GLY A 1 421 ? 3.994 29.766 4.559 1 94.5 421 GLY A C 1
ATOM 3247 O O . GLY A 1 421 ? 2.994 29.469 3.893 1 94.5 421 GLY A O 1
ATOM 3248 N N . ASP A 1 422 ? 4.812 28.875 4.941 1 93.31 422 ASP A N 1
ATOM 3249 C CA . ASP A 1 422 ? 4.711 27.469 4.574 1 93.31 422 ASP A CA 1
ATOM 3250 C C . ASP A 1 422 ? 3.465 26.828 5.188 1 93.31 422 ASP A C 1
ATOM 3252 O O . ASP A 1 422 ? 2.779 26.047 4.535 1 93.31 422 ASP A O 1
ATOM 3256 N N . SER A 1 423 ? 3.121 27.141 6.391 1 93.56 423 SER A N 1
ATOM 3257 C CA . SER A 1 423 ? 2.051 26.484 7.133 1 93.56 423 SER A CA 1
ATOM 3258 C C . SER A 1 423 ? 0.692 27.094 6.801 1 93.56 423 SER A C 1
ATOM 3260 O O . SER A 1 423 ? -0.303 26.375 6.68 1 93.56 423 SER A O 1
ATOM 3262 N N . ALA A 1 424 ? 0.628 28.359 6.539 1 94.56 424 ALA A N 1
ATOM 3263 C CA . ALA A 1 424 ? -0.627 29.109 6.453 1 94.56 424 ALA A CA 1
ATOM 3264 C C . ALA A 1 424 ? -1.452 28.656 5.254 1 94.56 424 ALA A C 1
ATOM 3266 O O . ALA A 1 424 ? -2.686 28.703 5.289 1 94.56 424 ALA A O 1
ATOM 3267 N N . THR A 1 425 ? -0.819 28.188 4.246 1 93.94 425 THR A N 1
ATOM 3268 C CA . THR A 1 425 ? -1.562 27.875 3.029 1 93.94 425 THR A CA 1
ATOM 3269 C C . THR A 1 425 ? -1.65 26.359 2.826 1 93.94 425 THR A C 1
ATOM 3271 O O . THR A 1 425 ? -2.068 25.906 1.763 1 93.94 425 THR A O 1
ATOM 3274 N N . ASN A 1 426 ? -1.348 25.594 3.812 1 93.06 426 ASN A N 1
ATOM 3275 C CA . ASN A 1 426 ? -1.412 24.141 3.717 1 93.06 426 ASN A CA 1
ATOM 3276 C C . ASN A 1 426 ? -2.84 23.656 3.479 1 93.06 426 ASN A C 1
ATOM 3278 O O . ASN A 1 426 ? -3.055 22.672 2.785 1 93.06 426 ASN A O 1
ATOM 3282 N N . ALA A 1 427 ? -3.723 24.375 4.008 1 93.5 427 ALA A N 1
ATOM 3283 C CA . ALA A 1 427 ? -5.109 23.922 3.959 1 93.5 427 ALA A CA 1
ATOM 3284 C C . ALA A 1 427 ? -5.707 24.141 2.57 1 93.5 427 ALA A C 1
ATOM 3286 O O . ALA A 1 427 ? -6.746 23.562 2.236 1 93.5 427 ALA A O 1
ATOM 3287 N N . ILE A 1 428 ? -5.043 24.922 1.759 1 92.94 428 ILE A N 1
ATOM 3288 C CA . ILE A 1 428 ? -5.629 25.234 0.461 1 92.94 428 ILE A CA 1
ATOM 3289 C C . ILE A 1 428 ? -4.75 24.672 -0.653 1 92.94 428 ILE A C 1
ATOM 3291 O O . ILE A 1 428 ? -5.004 24.906 -1.835 1 92.94 428 ILE A O 1
ATOM 3295 N N . THR A 1 429 ? -3.754 24 -0.309 1 88.12 429 THR A N 1
ATOM 3296 C CA . THR A 1 429 ? -2.861 23.422 -1.307 1 88.12 429 THR A CA 1
ATOM 3297 C C . THR A 1 429 ? -3.465 22.141 -1.9 1 88.12 429 THR A C 1
ATOM 3299 O O . THR A 1 429 ? -3.742 21.188 -1.176 1 88.12 429 THR A O 1
ATOM 3302 N N . PRO A 1 430 ? -3.654 22.125 -3.211 1 80.75 430 PRO A N 1
ATOM 3303 C CA . PRO A 1 430 ? -4.203 20.938 -3.842 1 80.75 430 PRO A CA 1
ATOM 3304 C C . PRO A 1 430 ? -3.229 19.75 -3.83 1 80.75 430 PRO A C 1
ATOM 3306 O O . PRO A 1 430 ? -3.641 18.609 -3.979 1 80.75 430 PRO A O 1
ATOM 3309 N N . PHE A 1 431 ? -1.998 20.031 -3.578 1 80.38 431 PHE A N 1
ATOM 3310 C CA . PHE A 1 431 ? -0.945 19.031 -3.691 1 80.38 431 PHE A CA 1
ATOM 3311 C C . PHE A 1 431 ? -0.568 18.484 -2.32 1 80.38 431 PHE A C 1
ATOM 3313 O O . PHE A 1 431 ? 0.437 17.781 -2.182 1 80.38 431 PHE A O 1
ATOM 3320 N N . LEU A 1 432 ? -1.448 18.859 -1.393 1 86.62 432 LEU A N 1
ATOM 3321 C CA . LEU A 1 432 ? -1.176 18.266 -0.082 1 86.62 432 LEU A CA 1
ATOM 3322 C C . LEU A 1 432 ? -1.315 16.75 -0.121 1 86.62 432 LEU A C 1
ATOM 3324 O O . LEU A 1 432 ? -2.303 16.234 -0.642 1 86.62 432 LEU A O 1
ATOM 3328 N N . PHE A 1 433 ? -0.403 16.078 0.428 1 85.75 433 PHE A N 1
ATOM 3329 C CA . PHE A 1 433 ? -0.305 14.617 0.345 1 85.75 433 PHE A CA 1
ATOM 3330 C C . PHE A 1 433 ? -1.534 13.953 0.958 1 85.75 433 PHE A C 1
ATOM 3332 O O . PHE A 1 433 ? -1.934 12.867 0.54 1 85.75 433 PHE A O 1
ATOM 3339 N N . TYR A 1 434 ? -2.156 14.57 1.883 1 89.94 434 TYR A N 1
ATOM 3340 C CA . TYR A 1 434 ? -3.252 13.938 2.607 1 89.94 434 TYR A CA 1
ATOM 3341 C C . TYR A 1 434 ? -4.598 14.461 2.131 1 89.94 434 TYR A C 1
ATOM 3343 O O . TYR A 1 434 ? -5.637 14.172 2.73 1 89.94 434 TYR A O 1
ATOM 3351 N N . MET A 1 435 ? -4.562 15.203 1.066 1 89.94 435 MET A N 1
ATOM 3352 C CA . MET A 1 435 ? -5.785 15.742 0.483 1 89.94 435 MET A CA 1
ATOM 3353 C C . MET A 1 435 ? -6.742 14.625 0.091 1 89.94 435 MET A C 1
ATOM 3355 O O . MET A 1 435 ? -7.941 14.703 0.362 1 89.94 435 MET A O 1
ATOM 3359 N N . PRO A 1 436 ? -6.223 13.555 -0.512 1 88.56 436 PRO A N 1
ATOM 3360 C CA . PRO A 1 436 ? -7.141 12.461 -0.843 1 88.56 436 PRO A CA 1
ATOM 3361 C C . PRO A 1 436 ? -7.855 11.898 0.383 1 88.56 436 PRO A C 1
ATOM 3363 O O . PRO A 1 436 ? -9.039 11.547 0.306 1 88.56 436 PRO A O 1
ATOM 3366 N N . LEU A 1 437 ? -7.195 11.852 1.407 1 91.62 437 LEU A N 1
ATOM 3367 C CA . LEU A 1 437 ? -7.766 11.312 2.639 1 91.62 437 LEU A CA 1
ATOM 3368 C C . LEU A 1 437 ? -8.852 12.234 3.182 1 91.62 437 LEU A C 1
ATOM 3370 O O . LEU A 1 437 ? -9.922 11.773 3.582 1 91.62 437 LEU A O 1
ATOM 3374 N N . VAL A 1 438 ? -8.578 13.492 3.201 1 93.44 438 VAL A N 1
ATOM 3375 C CA . VAL A 1 438 ? -9.531 14.484 3.68 1 93.44 438 VAL A CA 1
ATOM 3376 C C . VAL A 1 438 ? -10.805 14.422 2.844 1 93.44 438 VAL A C 1
ATOM 3378 O O . VAL A 1 438 ? -11.914 14.414 3.387 1 93.44 438 VAL A O 1
ATOM 3381 N N . LEU A 1 439 ? -10.609 14.344 1.617 1 91.19 439 LEU A N 1
ATOM 3382 C CA . LEU A 1 439 ? -11.758 14.289 0.711 1 91.19 439 LEU A CA 1
ATOM 3383 C C . LEU A 1 439 ? -12.57 13.023 0.937 1 91.19 439 LEU A C 1
ATOM 3385 O O . LEU A 1 439 ? -13.805 13.055 0.895 1 91.19 439 LEU A O 1
ATOM 3389 N N . THR A 1 440 ? -11.906 11.977 1.143 1 89 440 THR A N 1
ATOM 3390 C CA . THR A 1 440 ? -12.594 10.711 1.387 1 89 440 THR A CA 1
ATOM 3391 C C . THR A 1 440 ? -13.43 10.781 2.664 1 89 440 THR A C 1
ATOM 3393 O O . THR A 1 440 ? -14.57 10.32 2.697 1 89 440 THR A O 1
ATOM 3396 N N . TYR A 1 441 ? -12.875 11.312 3.727 1 91.88 441 TYR A N 1
ATOM 3397 C CA . TYR A 1 441 ? -13.609 11.469 4.977 1 91.88 441 TYR A CA 1
ATOM 3398 C C . TYR A 1 441 ? -14.852 12.336 4.781 1 91.88 441 TYR A C 1
ATOM 3400 O O . TYR A 1 441 ? -15.922 12.031 5.312 1 91.88 441 TYR A O 1
ATOM 3408 N N . MET A 1 442 ? -14.688 13.344 4.016 1 92.44 442 MET A N 1
ATOM 3409 C CA . MET A 1 442 ? -15.805 14.234 3.764 1 92.44 442 MET A CA 1
ATOM 3410 C C . MET A 1 442 ? -16.906 13.531 2.973 1 92.44 442 MET A C 1
ATOM 3412 O O . MET A 1 442 ? -18.094 13.719 3.244 1 92.44 442 MET A O 1
ATOM 3416 N N . GLN A 1 443 ? -16.531 12.711 2.061 1 88.62 443 GLN A N 1
ATOM 3417 C CA . GLN A 1 443 ? -17.469 12.047 1.171 1 88.62 443 GLN A CA 1
ATOM 3418 C C . GLN A 1 443 ? -18.281 10.992 1.918 1 88.62 443 GLN A C 1
ATOM 3420 O O . GLN A 1 443 ? -19.328 10.547 1.438 1 88.62 443 GLN A O 1
ATOM 3425 N N . GLN A 1 444 ? -17.781 10.594 3.02 1 86.06 444 GLN A N 1
ATOM 3426 C CA . GLN A 1 444 ? -18.547 9.656 3.836 1 86.06 444 GLN A CA 1
ATOM 3427 C C . GLN A 1 444 ? -19.828 10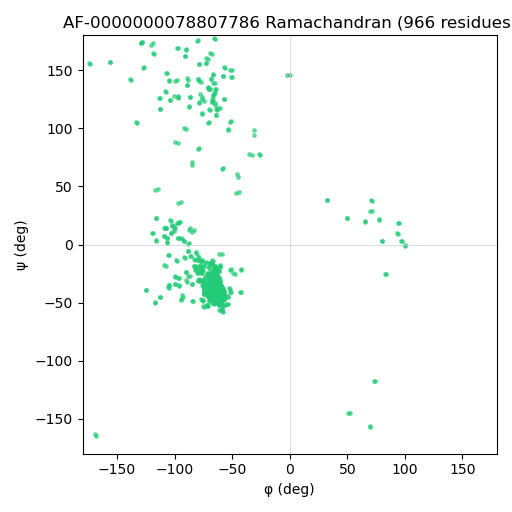.297 4.352 1 86.06 444 GLN A C 1
ATOM 3429 O O . GLN A 1 444 ? -20.828 9.609 4.59 1 86.06 444 GLN A O 1
ATOM 3434 N N . TYR A 1 445 ? -19.766 11.562 4.504 1 87.38 445 TYR A N 1
ATOM 3435 C CA . TYR A 1 445 ? -20.922 12.281 5.043 1 87.38 445 TYR A CA 1
ATOM 3436 C C . TYR A 1 445 ? -21.656 13.047 3.945 1 87.38 445 TYR A C 1
ATOM 3438 O O . TYR A 1 445 ? -22.859 13.266 4.027 1 87.38 445 TYR A O 1
ATOM 3446 N N . ASP A 1 446 ? -20.891 13.531 3.021 1 86.88 446 ASP A N 1
ATOM 3447 C CA . ASP A 1 446 ? -21.422 14.234 1.86 1 86.88 446 ASP A CA 1
ATOM 3448 C C . ASP A 1 446 ? -20.766 13.734 0.571 1 86.88 446 ASP A C 1
ATOM 3450 O O . ASP A 1 446 ? -19.672 14.164 0.219 1 86.88 446 ASP A O 1
ATOM 3454 N N . LYS A 1 447 ? -21.438 12.961 -0.221 1 80.38 447 LYS A N 1
ATOM 3455 C CA . LYS A 1 447 ? -20.922 12.312 -1.42 1 80.38 447 LYS A CA 1
ATOM 3456 C C . LYS A 1 447 ? -20.531 13.336 -2.48 1 80.38 447 LYS A C 1
ATOM 3458 O O . LYS A 1 447 ? -19.75 13.039 -3.381 1 80.38 447 LYS A O 1
ATOM 3463 N N . ASN A 1 448 ? -21.031 14.516 -2.35 1 80.62 448 ASN A N 1
ATOM 3464 C CA . ASN A 1 448 ? -20.781 15.539 -3.359 1 80.62 448 ASN A CA 1
ATOM 3465 C C . ASN A 1 448 ? -19.578 16.406 -2.99 1 80.62 448 ASN A C 1
ATOM 3467 O O . ASN A 1 448 ? -19.281 17.375 -3.688 1 80.62 448 ASN A O 1
ATOM 3471 N N . SER A 1 449 ? -18.984 16 -1.927 1 86 449 SER A N 1
ATOM 3472 C CA . SER A 1 449 ? -17.828 16.797 -1.503 1 86 449 SER A CA 1
ATOM 3473 C C . SER A 1 449 ? -16.688 16.688 -2.504 1 86 449 SER A C 1
ATOM 3475 O O . SER A 1 449 ? -16.375 15.594 -2.988 1 86 449 SER A O 1
ATOM 3477 N N . SER A 1 450 ? -16.156 17.797 -2.957 1 84.94 450 SER A N 1
ATOM 3478 C CA . SER A 1 450 ? -15.031 17.922 -3.875 1 84.94 450 SER A CA 1
ATOM 3479 C C . SER A 1 450 ? -13.961 18.859 -3.326 1 84.94 450 SER A C 1
ATOM 3481 O O . SER A 1 450 ? -14.117 19.406 -2.236 1 84.94 450 SER A O 1
ATOM 3483 N N . TYR A 1 451 ? -12.906 18.906 -4.031 1 87 451 TYR A N 1
ATOM 3484 C CA . TYR A 1 451 ? -11.844 19.812 -3.604 1 87 451 TYR A CA 1
ATOM 3485 C C . TYR A 1 451 ? -12.328 21.266 -3.596 1 87 451 TYR A C 1
ATOM 3487 O O . TYR A 1 451 ? -11.969 22.047 -2.707 1 87 451 TYR A O 1
ATOM 3495 N N . LEU A 1 452 ? -13.102 21.594 -4.582 1 85.81 452 LEU A N 1
ATOM 3496 C CA . LEU A 1 452 ? -13.594 22.953 -4.672 1 85.81 452 LEU A CA 1
ATOM 3497 C C . LEU A 1 452 ? -14.5 23.297 -3.486 1 85.81 452 LEU A C 1
ATOM 3499 O O . LEU A 1 452 ? -14.469 24.406 -2.975 1 85.81 452 LEU A O 1
ATOM 3503 N N . SER A 1 453 ? -15.336 22.328 -3.117 1 87.69 453 SER A N 1
ATOM 3504 C CA . SER A 1 453 ? -16.188 22.531 -1.947 1 87.69 453 SER A CA 1
ATOM 3505 C C . SER A 1 453 ? -15.344 22.719 -0.685 1 87.69 453 SER A C 1
ATOM 3507 O O . SER A 1 453 ? -15.711 23.484 0.206 1 87.69 453 SER A O 1
ATOM 3509 N N . LEU A 1 454 ? -14.281 21.969 -0.59 1 91.94 454 LEU A N 1
ATOM 3510 C CA . LEU A 1 454 ? -13.375 22.109 0.54 1 91.94 454 LEU A CA 1
ATOM 3511 C C . LE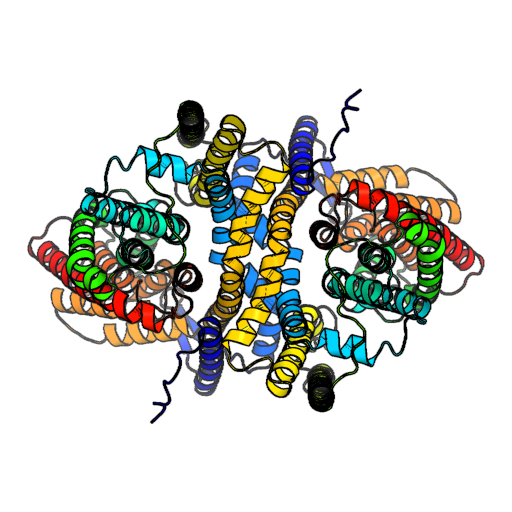U A 1 454 ? -12.695 23.484 0.517 1 91.94 454 LEU A C 1
ATOM 3513 O O . LEU A 1 454 ? -12.578 24.141 1.553 1 91.94 454 LEU A O 1
ATOM 3517 N N . LEU A 1 455 ? -12.297 23.891 -0.669 1 92 455 LEU A N 1
ATOM 3518 C CA . LEU A 1 455 ? -11.594 25.156 -0.841 1 92 455 LEU A CA 1
ATOM 3519 C C . LEU A 1 455 ? -12.492 26.344 -0.479 1 92 455 LEU A C 1
ATOM 3521 O O . LEU A 1 455 ? -12.016 27.359 0.006 1 92 455 LEU A O 1
ATOM 3525 N N . ARG A 1 456 ? -13.758 26.156 -0.641 1 91.62 456 ARG A N 1
ATOM 3526 C CA . ARG A 1 456 ? -14.727 27.203 -0.337 1 91.62 456 ARG A CA 1
ATOM 3527 C C . ARG A 1 456 ? -14.703 27.547 1.147 1 91.62 456 ARG A C 1
ATOM 3529 O O . ARG A 1 456 ? -14.969 28.703 1.524 1 91.62 456 ARG A O 1
ATOM 3536 N N . TYR A 1 457 ? -14.32 26.625 1.923 1 92.69 457 TYR A N 1
ATOM 3537 C CA . TYR A 1 457 ? -14.328 26.875 3.361 1 92.69 457 TYR A CA 1
ATOM 3538 C C . TYR A 1 457 ? -12.914 27.094 3.889 1 92.69 457 TYR A C 1
ATOM 3540 O O . TYR A 1 457 ? -12.695 27.938 4.758 1 92.69 457 TYR A O 1
ATOM 3548 N N . THR A 1 458 ? -11.984 26.375 3.375 1 95.19 458 THR A N 1
ATOM 3549 C CA . THR A 1 458 ? -10.641 26.375 3.957 1 95.19 458 THR A CA 1
ATOM 3550 C C . THR A 1 458 ? -9.883 27.641 3.574 1 95.19 458 THR A C 1
ATOM 3552 O O . THR A 1 458 ? -8.93 28.031 4.258 1 95.19 458 THR A O 1
ATOM 3555 N N . TRP A 1 459 ? -10.266 28.328 2.436 1 95.5 459 TRP A N 1
ATOM 3556 C CA . TRP A 1 459 ? -9.523 29.5 2.01 1 95.5 459 TRP A CA 1
ATOM 3557 C C . TRP A 1 459 ? -9.594 30.594 3.066 1 95.5 459 TRP A C 1
ATOM 3559 O O . TRP A 1 459 ? -8.625 31.328 3.275 1 95.5 459 TRP A O 1
ATOM 3569 N N . ARG A 1 460 ? -10.664 30.719 3.77 1 95.81 460 ARG A N 1
ATOM 3570 C CA . ARG A 1 460 ? -10.828 31.734 4.801 1 95.81 460 ARG A CA 1
ATOM 3571 C C . ARG A 1 460 ? -9.867 31.5 5.961 1 95.81 460 ARG A C 1
ATOM 3573 O O . ARG A 1 460 ? -9.297 32.438 6.508 1 95.81 460 ARG A O 1
ATOM 3580 N N . TYR A 1 461 ? -9.781 30.234 6.344 1 97.19 461 TYR A N 1
ATOM 3581 C CA . TYR A 1 461 ? -8.844 29.906 7.406 1 97.19 461 TYR A CA 1
ATOM 3582 C C . TYR A 1 461 ? -7.426 30.328 7.031 1 97.19 461 TYR A C 1
ATOM 3584 O O . TYR A 1 461 ? -6.734 30.969 7.828 1 97.19 461 TYR A O 1
ATOM 3592 N N . SER A 1 462 ? -7.039 29.984 5.801 1 96.69 462 SER A N 1
ATOM 3593 C CA . SER A 1 462 ? -5.684 30.25 5.336 1 96.69 462 SER A CA 1
ATOM 3594 C C . SER A 1 462 ? -5.395 31.75 5.293 1 96.69 462 SER A C 1
ATOM 3596 O O . SER A 1 462 ? -4.34 32.188 5.746 1 96.69 462 SER A O 1
ATOM 3598 N N . VAL A 1 463 ? -6.273 32.5 4.762 1 96.69 463 VAL A N 1
ATOM 3599 C CA . VAL A 1 463 ? -6.07 33.938 4.602 1 96.69 463 VAL A CA 1
ATOM 3600 C C . VAL A 1 463 ? -6.016 34.625 5.969 1 96.69 463 VAL A C 1
ATOM 3602 O O . VAL A 1 463 ? -5.109 35.406 6.242 1 96.69 463 VAL A O 1
ATOM 3605 N N . TYR A 1 464 ? -6.945 34.312 6.836 1 97.5 464 TYR A N 1
ATOM 3606 C CA . TYR A 1 464 ? -6.992 34.938 8.156 1 97.5 464 TYR A CA 1
ATOM 3607 C C . TYR A 1 464 ? -5.773 34.531 8.984 1 97.5 464 TYR A C 1
ATOM 3609 O O . TYR A 1 464 ? -5.246 35.344 9.742 1 97.5 464 TYR A O 1
ATOM 3617 N N . ILE A 1 465 ? -5.391 33.344 8.891 1 97.44 465 ILE A N 1
ATOM 3618 C CA . ILE A 1 465 ? -4.227 32.875 9.641 1 97.44 465 ILE A CA 1
ATOM 3619 C C . ILE A 1 465 ? -2.967 33.562 9.102 1 97.44 465 ILE A C 1
ATOM 3621 O O . ILE A 1 465 ? -2.111 34 9.875 1 97.44 465 ILE A O 1
ATOM 3625 N N . LEU A 1 466 ? -2.84 33.594 7.75 1 97.38 466 LEU A N 1
ATOM 3626 C CA . LEU A 1 466 ? -1.681 34.219 7.141 1 97.38 466 LEU A CA 1
ATOM 3627 C C . LEU A 1 466 ? -1.564 35.688 7.594 1 97.38 466 LEU A C 1
ATOM 3629 O O . LEU A 1 466 ? -0.478 36.156 7.953 1 97.38 466 LEU A O 1
ATOM 3633 N N . ILE A 1 467 ? -2.658 36.406 7.602 1 97.69 467 ILE A N 1
ATOM 3634 C CA . ILE A 1 467 ? -2.668 37.812 7.984 1 97.69 467 ILE A CA 1
ATOM 3635 C C . ILE A 1 467 ? -2.344 37.938 9.469 1 97.69 467 ILE A C 1
ATOM 3637 O O . ILE A 1 467 ? -1.46 38.719 9.852 1 97.69 467 ILE A O 1
ATOM 3641 N N . ALA A 1 468 ? -3.025 37.188 10.297 1 97.56 468 ALA A N 1
ATOM 3642 C CA . ALA A 1 468 ? -2.834 37.281 11.742 1 97.56 468 ALA A CA 1
ATOM 3643 C C . ALA A 1 468 ? -1.415 36.875 12.133 1 97.56 468 ALA A C 1
ATOM 3645 O O . ALA A 1 468 ? -0.804 37.5 13 1 97.56 468 ALA A O 1
ATOM 3646 N N . TRP A 1 469 ? -0.939 35.781 11.539 1 97.19 469 TRP A N 1
ATOM 3647 C CA . TRP A 1 469 ? 0.393 35.281 11.859 1 97.19 469 TRP A CA 1
ATOM 3648 C C . TRP A 1 469 ? 1.468 36.281 11.398 1 97.19 469 TRP A C 1
ATOM 3650 O O . TRP A 1 469 ? 2.467 36.469 12.094 1 97.19 469 TRP A O 1
ATOM 3660 N N . THR A 1 470 ? 1.293 36.844 10.219 1 97.38 470 THR A N 1
ATOM 3661 C CA . THR A 1 470 ? 2.219 37.844 9.719 1 97.38 470 THR A CA 1
ATOM 3662 C C . THR A 1 470 ? 2.215 39.062 10.617 1 97.38 470 THR A C 1
ATOM 3664 O O . THR A 1 470 ? 3.268 39.656 10.898 1 97.38 470 THR A O 1
ATOM 3667 N N . LEU A 1 471 ? 1.046 39.531 11.078 1 97.62 471 LEU A N 1
ATOM 3668 C CA . LEU A 1 471 ? 0.945 40.656 11.984 1 97.62 471 LEU A CA 1
ATOM 3669 C C . LEU A 1 471 ? 1.667 40.375 13.297 1 97.62 471 LEU A C 1
ATOM 3671 O O . LEU A 1 471 ? 2.324 41.281 13.852 1 97.62 471 LEU A O 1
ATOM 3675 N N . LEU A 1 472 ? 1.487 39.188 13.797 1 97.06 472 LEU A N 1
ATOM 3676 C CA . LEU A 1 472 ? 2.217 38.812 15 1 97.06 472 LEU A CA 1
ATOM 3677 C C . LEU A 1 472 ? 3.723 38.875 14.773 1 97.06 472 LEU A C 1
ATOM 3679 O O . LEU A 1 472 ? 4.473 39.312 15.648 1 97.06 472 LEU A O 1
ATOM 3683 N N . PHE A 1 473 ? 4.141 38.375 13.625 1 97.06 473 PHE A N 1
ATOM 3684 C CA . PHE A 1 473 ? 5.555 38.406 13.273 1 97.06 473 PHE A CA 1
ATOM 3685 C C . PHE A 1 473 ? 6.09 39.812 13.227 1 97.06 473 PHE A C 1
ATOM 3687 O O . PHE A 1 473 ? 7.184 40.094 13.719 1 97.06 473 PHE A O 1
ATOM 3694 N N . ILE A 1 474 ? 5.34 40.75 12.633 1 96.44 474 ILE A N 1
ATOM 3695 C CA . ILE A 1 474 ? 5.73 42.156 12.539 1 96.44 474 ILE A CA 1
ATOM 3696 C C . ILE A 1 474 ? 5.863 42.75 13.938 1 96.44 474 ILE A C 1
ATOM 3698 O O . ILE A 1 474 ? 6.848 43.438 14.242 1 96.44 474 ILE A O 1
ATOM 3702 N N . LEU A 1 475 ? 4.891 42.438 14.758 1 96.25 475 LEU A N 1
ATOM 3703 C CA . LEU A 1 475 ? 4.926 42.938 16.125 1 96.25 475 LEU A CA 1
ATOM 3704 C C . LEU A 1 475 ? 6.137 42.406 16.875 1 96.25 475 LEU A C 1
ATOM 3706 O O . LEU A 1 475 ? 6.805 43.125 17.609 1 96.25 475 LEU A O 1
ATOM 3710 N N . TRP A 1 476 ? 6.402 41.125 16.672 1 95.5 476 TRP A N 1
ATOM 3711 C CA . TRP A 1 476 ? 7.527 40.5 17.344 1 95.5 476 TRP A CA 1
ATOM 3712 C C . TRP A 1 476 ? 8.852 41.062 16.875 1 95.5 476 TRP A C 1
ATOM 3714 O O . TRP A 1 476 ? 9.758 41.312 17.672 1 95.5 476 TRP A O 1
ATOM 3724 N N . TYR A 1 477 ? 8.93 41.25 15.594 1 94 477 TYR A N 1
ATOM 3725 C CA . TYR A 1 477 ? 10.148 41.75 14.977 1 94 477 TYR A CA 1
ATOM 3726 C C . TYR A 1 477 ? 10.414 43.188 15.43 1 94 477 TYR A C 1
ATOM 3728 O O . TYR A 1 477 ? 11.562 43.562 15.719 1 94 477 TYR A O 1
ATOM 3736 N N . LEU A 1 478 ? 9.438 44 15.523 1 93.88 478 LEU A N 1
ATOM 3737 C CA . LEU A 1 478 ? 9.578 45.406 15.875 1 93.88 478 LEU A CA 1
ATOM 3738 C C . LEU A 1 478 ? 9.867 45.594 17.359 1 93.88 478 LEU A C 1
ATOM 3740 O O . LEU A 1 478 ? 10.562 46.5 17.766 1 93.88 478 LEU A O 1
ATOM 3744 N N . THR A 1 479 ? 9.352 44.719 18.188 1 94.44 479 THR A N 1
ATOM 3745 C CA . THR A 1 479 ? 9.57 44.812 19.641 1 94.44 479 THR A CA 1
ATOM 3746 C C . THR A 1 479 ? 10.922 44.219 20.016 1 94.44 479 THR A C 1
ATOM 3748 O O . THR A 1 479 ? 11.414 44.469 21.125 1 94.44 479 THR A O 1
ATOM 3751 N N . GLY A 1 480 ? 11.469 43.438 19.172 1 89.5 480 GLY A N 1
ATOM 3752 C CA . GLY A 1 480 ? 12.781 42.844 19.422 1 89.5 480 GLY A CA 1
ATOM 3753 C C . GLY A 1 480 ? 12.75 41.688 20.391 1 89.5 480 GLY A C 1
ATOM 3754 O O . GLY A 1 480 ? 13.727 41.438 21.094 1 89.5 480 GLY A O 1
ATOM 3755 N N . LEU A 1 481 ? 11.711 41.125 20.547 1 90.88 481 LEU A N 1
ATOM 3756 C CA . LEU A 1 481 ? 11.586 39.969 21.422 1 90.88 481 LEU A CA 1
ATOM 3757 C C . LEU A 1 481 ? 12.344 38.75 20.828 1 90.88 481 LEU A C 1
ATOM 3759 O O . LEU A 1 481 ? 12.367 38.562 19.609 1 90.88 481 LEU A O 1
ATOM 3763 N N . PRO A 1 482 ? 12.922 38.062 21.75 1 91.06 482 PRO A N 1
ATOM 3764 C CA . PRO A 1 482 ? 13.633 36.875 21.234 1 91.06 482 PRO A CA 1
ATOM 3765 C C . PRO A 1 482 ? 12.695 35.844 20.609 1 91.06 482 PRO A C 1
ATOM 3767 O O . PRO A 1 482 ? 11.609 35.594 21.141 1 91.06 482 PRO A O 1
ATOM 3770 N N . LEU A 1 483 ? 13.078 35.281 19.531 1 91.19 483 LEU A N 1
ATOM 3771 C CA . LEU A 1 483 ? 12.273 34.312 18.812 1 91.19 483 LEU A CA 1
ATOM 3772 C C . LEU A 1 483 ? 12.352 32.938 19.484 1 91.19 483 LEU A C 1
ATOM 3774 O O . LEU A 1 483 ? 11.43 32.125 19.375 1 91.19 483 LEU A O 1
ATOM 3778 N N . GLY A 1 484 ? 13.391 32.656 20.094 1 88.56 484 GLY A N 1
ATOM 3779 C CA . GLY A 1 484 ? 13.594 31.375 20.75 1 88.56 484 GLY A CA 1
ATOM 3780 C C . GLY A 1 484 ? 14.828 31.359 21.641 1 88.56 484 GLY A C 1
ATOM 3781 O O . GLY A 1 484 ? 15.273 32.406 22.109 1 88.56 484 GLY A O 1
ATOM 3782 N N . LEU A 1 485 ? 15.219 30.078 21.953 1 79.38 485 LEU A N 1
ATOM 3783 C CA . LEU A 1 485 ? 16.391 29.859 22.812 1 79.38 485 LEU A CA 1
ATOM 3784 C C . LEU A 1 485 ? 17.625 29.562 21.984 1 79.38 485 LEU A C 1
ATOM 3786 O O . LEU A 1 485 ? 17.516 28.984 20.891 1 79.38 485 LEU A O 1
ATOM 3790 N N . MET B 1 1 ? -23.391 -33.188 24 1 22.33 1 MET B N 1
ATOM 3791 C CA . MET B 1 1 ? -21.984 -32.938 24.266 1 22.33 1 MET B CA 1
ATOM 3792 C C . MET B 1 1 ? -21.391 -31.953 23.266 1 22.33 1 MET B C 1
ATOM 3794 O O . MET B 1 1 ? -21.484 -32.156 22.062 1 22.33 1 MET B O 1
ATOM 3798 N N . LYS B 1 2 ? -21.453 -30.641 23.609 1 33.09 2 LYS B N 1
ATOM 3799 C CA . LYS B 1 2 ? -20.969 -29.453 22.906 1 33.09 2 LYS B CA 1
ATOM 3800 C C . LYS B 1 2 ? -19.562 -29.672 22.359 1 33.09 2 LYS B C 1
ATOM 3802 O O . LYS B 1 2 ? -18.594 -29.781 23.125 1 33.09 2 LYS B O 1
ATOM 3807 N N . ASN B 1 3 ? -19.234 -30.625 21.531 1 33.31 3 ASN B N 1
ATOM 3808 C CA . ASN B 1 3 ? -17.969 -30.984 20.906 1 33.31 3 ASN B CA 1
ATOM 3809 C C . ASN B 1 3 ? -17.078 -29.766 20.656 1 33.31 3 ASN B C 1
ATOM 3811 O O . ASN B 1 3 ? -17.516 -28.797 20.031 1 33.31 3 ASN B O 1
ATOM 3815 N N . SER B 1 4 ? -16.188 -29.406 21.484 1 41.5 4 SER B N 1
ATOM 3816 C CA . SER B 1 4 ? -15.234 -28.312 21.656 1 41.5 4 SER B CA 1
ATOM 3817 C C . SER B 1 4 ? -14.484 -28.031 20.359 1 41.5 4 SER B C 1
ATOM 3819 O O . SER B 1 4 ? -13.555 -28.75 20 1 41.5 4 SER B O 1
ATOM 3821 N N . LYS B 1 5 ? -15.133 -27.984 19.25 1 42.41 5 LYS B N 1
ATOM 3822 C CA . LYS B 1 5 ? -14.695 -27.719 17.891 1 42.41 5 LYS B CA 1
ATOM 3823 C C . LYS B 1 5 ? -13.578 -26.672 17.859 1 42.41 5 LYS B C 1
ATOM 3825 O O . LYS B 1 5 ? -13.773 -25.531 18.281 1 42.41 5 LYS B O 1
ATOM 3830 N N . TRP B 1 6 ? -12.359 -27.078 18.188 1 50.84 6 TRP B N 1
ATOM 3831 C CA . TRP B 1 6 ? -11.141 -26.328 17.906 1 50.84 6 TRP B CA 1
ATOM 3832 C C . TRP B 1 6 ? -11.312 -25.438 16.688 1 50.84 6 TRP B C 1
ATOM 3834 O O . TRP B 1 6 ? -11.461 -25.938 15.57 1 50.84 6 TRP B O 1
ATOM 3844 N N . ARG B 1 7 ? -11.875 -24.438 16.734 1 61.25 7 ARG B N 1
ATOM 3845 C CA . ARG B 1 7 ? -12.094 -23.484 15.648 1 61.25 7 ARG B CA 1
ATOM 3846 C C . ARG B 1 7 ? -10.766 -22.938 15.125 1 61.25 7 ARG B C 1
ATOM 3848 O O . ARG B 1 7 ? -9.891 -22.562 15.906 1 61.25 7 ARG B O 1
ATOM 3855 N N . MET B 1 8 ? -10.445 -23.188 13.852 1 73.94 8 MET B N 1
ATOM 3856 C CA . MET B 1 8 ? -9.242 -22.719 13.172 1 73.94 8 MET B CA 1
ATOM 3857 C C . MET B 1 8 ? -9.148 -21.203 13.227 1 73.94 8 MET B C 1
ATOM 3859 O O . MET B 1 8 ? -10.148 -20.5 13.039 1 73.94 8 MET B O 1
ATOM 3863 N N . PRO B 1 9 ? -7.973 -20.797 13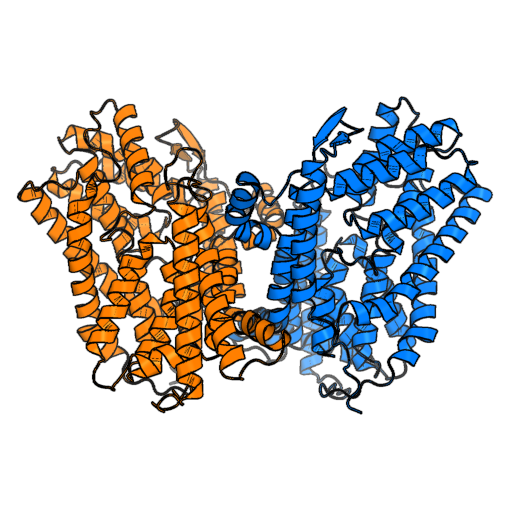.75 1 83.81 9 PRO B N 1
ATOM 3864 C CA . PRO B 1 9 ? -7.773 -19.344 13.836 1 83.81 9 PRO B CA 1
ATOM 3865 C C . PRO B 1 9 ? -7.887 -18.656 12.477 1 83.81 9 PRO B C 1
ATOM 3867 O O . PRO B 1 9 ? -7.664 -19.297 11.438 1 83.81 9 PRO B O 1
ATOM 3870 N N . HIS B 1 10 ? -8.406 -17.484 12.516 1 87.5 10 HIS B N 1
ATOM 3871 C CA . HIS B 1 10 ? -8.445 -16.656 11.312 1 87.5 10 HIS B CA 1
ATOM 3872 C C . HIS B 1 10 ? -7.066 -16.578 10.664 1 87.5 10 HIS B C 1
ATOM 3874 O O . HIS B 1 10 ? -6.047 -16.625 11.352 1 87.5 10 HIS B O 1
ATOM 3880 N N . PRO B 1 11 ? -7.023 -16.547 9.367 1 86 11 PRO B N 1
ATOM 3881 C CA . PRO B 1 11 ? -5.73 -16.484 8.68 1 86 11 PRO B CA 1
ATOM 3882 C C . PRO B 1 11 ? -4.832 -15.367 9.195 1 86 11 PRO B C 1
ATOM 3884 O O . PRO B 1 11 ? -3.619 -15.547 9.312 1 86 11 PRO B O 1
ATOM 3887 N N . ALA B 1 12 ? -5.367 -14.258 9.445 1 90.19 12 ALA B N 1
ATOM 3888 C CA . ALA B 1 12 ? -4.582 -13.141 9.969 1 90.19 12 ALA B CA 1
ATOM 3889 C C . ALA B 1 12 ? -3.924 -13.516 11.297 1 90.19 12 ALA B C 1
ATOM 3891 O O . ALA B 1 12 ? -2.754 -13.195 11.523 1 90.19 12 ALA B O 1
ATOM 3892 N N . THR B 1 13 ? -4.633 -14.148 12.117 1 91.31 13 THR B N 1
ATOM 3893 C CA . THR B 1 13 ? -4.109 -14.594 13.406 1 91.31 13 THR B CA 1
ATOM 3894 C C . THR B 1 13 ? -3.023 -15.648 13.211 1 91.31 13 THR B C 1
ATOM 3896 O O . THR B 1 13 ? -2.041 -15.68 13.961 1 91.31 13 THR B O 1
ATOM 3899 N N . MET B 1 14 ? -3.285 -16.438 12.266 1 88.12 14 MET B N 1
ATOM 3900 C CA . MET B 1 14 ? -2.283 -17.469 11.961 1 88.12 14 MET B CA 1
ATOM 3901 C C . MET B 1 14 ? -0.949 -16.828 11.594 1 88.12 14 MET B C 1
ATOM 3903 O O . MET B 1 14 ? 0.102 -17.25 12.078 1 88.12 14 MET B O 1
ATOM 3907 N N . PHE B 1 15 ? -1.001 -15.852 10.773 1 89.75 15 PHE B N 1
ATOM 3908 C CA . PHE B 1 15 ? 0.233 -15.195 10.359 1 89.75 15 PHE B CA 1
ATOM 3909 C C . PHE B 1 15 ? 0.868 -14.453 11.531 1 89.75 15 PHE B C 1
ATOM 3911 O O . PHE B 1 15 ? 2.094 -14.359 11.625 1 89.75 15 PHE B O 1
ATOM 3918 N N . LEU B 1 16 ? 0.062 -13.922 12.375 1 92.62 16 LEU B N 1
ATOM 3919 C CA . LEU B 1 16 ? 0.592 -13.281 13.57 1 92.62 16 LEU B CA 1
ATOM 3920 C C . LEU B 1 16 ? 1.337 -14.281 14.445 1 92.62 16 LEU B C 1
ATOM 3922 O O . LEU B 1 16 ? 2.439 -14 14.922 1 92.62 16 LEU B O 1
ATOM 3926 N N . VAL B 1 17 ? 0.738 -15.43 14.664 1 91.75 17 VAL B N 1
ATOM 3927 C CA . VAL B 1 17 ? 1.342 -16.469 15.492 1 91.75 17 VAL B CA 1
ATOM 3928 C C . VAL B 1 17 ? 2.629 -16.969 14.836 1 91.75 17 VAL B C 1
ATOM 3930 O O . VAL B 1 17 ? 3.633 -17.188 15.516 1 91.75 17 VAL B O 1
ATOM 3933 N N . LEU B 1 18 ? 2.541 -17.094 13.578 1 89.25 18 LEU B N 1
ATOM 3934 C CA . LEU B 1 18 ? 3.738 -17.516 12.852 1 89.25 18 LEU B CA 1
ATOM 3935 C C . LEU B 1 18 ? 4.855 -16.484 13.008 1 89.25 18 LEU B C 1
ATOM 3937 O O . LEU B 1 18 ? 6.027 -16.859 13.109 1 89.25 18 LEU B O 1
ATOM 3941 N N . THR B 1 19 ? 4.496 -15.227 12.977 1 92.06 19 THR B N 1
ATOM 3942 C CA . THR B 1 19 ? 5.48 -14.164 13.164 1 92.06 19 THR B CA 1
ATOM 3943 C C . THR B 1 19 ? 6.133 -14.273 14.547 1 92.06 19 THR B C 1
ATOM 3945 O O . THR B 1 19 ? 7.355 -14.172 14.664 1 92.06 19 THR B O 1
ATOM 3948 N N . MET B 1 20 ? 5.34 -14.523 15.547 1 93.62 20 MET B N 1
ATOM 3949 C CA . MET B 1 20 ? 5.867 -14.672 16.891 1 93.62 20 MET B CA 1
ATOM 3950 C C . MET B 1 20 ? 6.793 -15.883 16.984 1 93.62 20 MET B C 1
ATOM 3952 O O . MET B 1 20 ? 7.801 -15.852 17.688 1 93.62 20 MET B O 1
ATOM 3956 N N . PHE B 1 21 ? 6.406 -16.828 16.312 1 92.5 21 PHE B N 1
ATOM 3957 C CA . PHE B 1 21 ? 7.219 -18.047 16.281 1 92.5 21 PHE B CA 1
ATOM 3958 C C . PHE B 1 21 ? 8.57 -17.766 15.633 1 92.5 21 PHE B C 1
ATOM 3960 O O . PHE B 1 21 ? 9.609 -18.203 16.141 1 92.5 21 PHE B O 1
ATOM 3967 N N . VAL B 1 22 ? 8.578 -17.047 14.547 1 90.94 22 VAL B N 1
ATOM 3968 C CA . VAL B 1 22 ? 9.812 -16.703 13.852 1 90.94 22 VAL B CA 1
ATOM 3969 C C . VAL B 1 22 ? 10.695 -15.836 14.758 1 90.94 22 VAL B C 1
ATOM 3971 O O . VAL B 1 22 ? 11.914 -16.016 14.805 1 90.94 22 VAL B O 1
ATOM 3974 N N . VAL B 1 23 ? 10.07 -14.922 15.453 1 92.94 23 VAL B N 1
ATOM 3975 C CA . VAL B 1 23 ? 10.805 -14.055 16.359 1 92.94 23 VAL B CA 1
ATOM 3976 C C . VAL B 1 23 ? 11.453 -14.891 17.469 1 92.94 23 VAL B C 1
ATOM 3978 O O . VAL B 1 23 ? 12.633 -14.703 17.781 1 92.94 23 VAL B O 1
ATOM 3981 N N . LEU B 1 24 ? 10.727 -15.82 17.938 1 93 24 LEU B N 1
ATOM 3982 C CA . LEU B 1 24 ? 11.234 -16.688 19 1 93 24 LEU B CA 1
ATOM 3983 C C . LEU B 1 24 ? 12.367 -17.578 18.484 1 93 24 LEU B C 1
ATOM 3985 O O . LEU B 1 24 ? 13.383 -17.734 19.141 1 93 24 LEU B O 1
ATOM 3989 N N . LEU B 1 25 ? 12.148 -18.094 17.359 1 91.69 25 LEU B N 1
ATOM 3990 C CA . LEU B 1 25 ? 13.164 -18.953 16.766 1 91.69 25 LEU B CA 1
ATOM 3991 C C . LEU B 1 25 ? 14.445 -18.188 16.484 1 91.69 25 LEU B C 1
ATOM 3993 O O . LEU B 1 25 ? 15.547 -18.703 16.656 1 91.69 25 LEU B O 1
ATOM 3997 N N . SER B 1 26 ? 14.281 -16.984 15.945 1 92 26 SER B N 1
ATOM 3998 C CA . SER B 1 26 ? 15.453 -16.156 15.656 1 92 26 SER B CA 1
ATOM 3999 C C . SER B 1 26 ? 16.25 -15.867 16.938 1 92 26 SER B C 1
ATOM 4001 O O . SER B 1 26 ? 17.469 -15.805 16.906 1 92 26 SER B O 1
ATOM 4003 N N . TRP B 1 27 ? 15.523 -15.719 18 1 91.56 27 TRP B N 1
ATOM 4004 C CA . TRP B 1 27 ? 16.172 -15.477 19.281 1 91.56 27 TRP B CA 1
ATOM 4005 C C . TRP B 1 27 ? 16.938 -16.719 19.75 1 91.56 27 TRP B C 1
ATOM 4007 O O . TRP B 1 27 ? 18.078 -16.625 20.188 1 91.56 27 TRP B O 1
ATOM 4017 N N . ILE B 1 28 ? 16.359 -17.859 19.641 1 91.5 28 ILE B N 1
ATOM 4018 C CA . ILE B 1 28 ? 16.953 -19.109 20.078 1 91.5 28 ILE B CA 1
ATOM 4019 C C . ILE B 1 28 ? 18.219 -19.391 19.25 1 91.5 28 ILE B C 1
ATOM 4021 O O . ILE B 1 28 ? 19.266 -19.703 19.797 1 91.5 28 ILE B O 1
ATOM 4025 N N . PHE B 1 29 ? 18.141 -19.203 17.969 1 90.19 29 PHE B N 1
ATOM 4026 C CA . PHE B 1 29 ? 19.25 -19.547 17.094 1 90.19 29 PHE B CA 1
ATOM 4027 C C . PHE B 1 29 ? 20.359 -18.5 17.219 1 90.19 29 PHE B C 1
ATOM 4029 O O . PHE B 1 29 ? 21.531 -18.812 16.984 1 90.19 29 PHE B O 1
ATOM 4036 N N . ASP B 1 30 ? 19.953 -17.328 17.5 1 89 30 ASP B N 1
ATOM 4037 C CA . ASP B 1 30 ? 20.953 -16.297 17.734 1 89 30 ASP B CA 1
ATOM 4038 C C . ASP B 1 30 ? 21.797 -16.609 18.969 1 89 30 ASP B C 1
ATOM 4040 O O . ASP B 1 30 ? 23.016 -16.422 18.953 1 89 30 ASP B O 1
ATOM 4044 N N . ILE B 1 31 ? 21.188 -17.125 20.016 1 88.12 31 ILE B N 1
ATOM 4045 C CA . ILE B 1 31 ? 21.875 -17.484 21.25 1 88.12 31 ILE B CA 1
ATOM 4046 C C . ILE B 1 31 ? 22.875 -18.609 20.984 1 88.12 31 ILE B C 1
ATOM 4048 O O . ILE B 1 31 ? 23.984 -18.609 21.531 1 88.12 31 ILE B O 1
ATOM 4052 N N . TYR B 1 32 ? 22.5 -19.484 20.062 1 88.38 32 TYR B N 1
ATOM 4053 C CA . TYR B 1 32 ? 23.359 -20.625 19.766 1 88.38 32 TYR B CA 1
ATOM 4054 C C . TYR B 1 32 ? 24.375 -20.266 18.672 1 88.38 32 TYR B C 1
ATOM 4056 O O . TYR B 1 32 ? 25.203 -21.094 18.297 1 88.38 32 TYR B O 1
ATOM 4064 N N . GLY B 1 33 ? 24.266 -19.094 18.094 1 85 33 GLY B N 1
ATOM 4065 C CA . GLY B 1 33 ? 25.234 -18.578 17.141 1 85 33 GLY B CA 1
ATOM 4066 C C . GLY B 1 33 ? 25.188 -19.297 15.805 1 85 33 GLY B C 1
ATOM 4067 O O . GLY B 1 33 ? 26.219 -19.578 15.211 1 85 33 GLY B O 1
ATOM 4068 N N . LEU B 1 34 ? 24.109 -19.625 15.406 1 86.75 34 LEU B N 1
ATOM 4069 C CA . LEU B 1 34 ? 23.984 -20.328 14.125 1 86.75 34 LEU B CA 1
ATOM 4070 C C . LEU B 1 34 ? 24.422 -19.422 12.977 1 86.75 34 LEU B C 1
ATOM 4072 O O . LEU B 1 34 ? 23.969 -18.281 12.859 1 86.75 34 LEU B O 1
ATOM 4076 N N . SER B 1 35 ? 25.406 -19.859 12.234 1 88.69 35 SER B N 1
ATOM 4077 C CA . SER B 1 35 ? 25.922 -19.125 11.078 1 88.69 35 SER B CA 1
ATOM 4078 C C . SER B 1 35 ? 26.219 -20.062 9.922 1 88.69 35 SER B C 1
ATOM 4080 O O . SER B 1 35 ? 26.531 -21.234 10.125 1 88.69 35 SER B O 1
ATOM 4082 N N . VAL B 1 36 ? 25.922 -19.547 8.789 1 86.12 36 VAL B N 1
ATOM 4083 C CA . VAL B 1 36 ? 26.188 -20.328 7.59 1 86.12 36 VAL B CA 1
ATOM 4084 C C . VAL B 1 36 ? 27.016 -19.5 6.609 1 86.12 36 VAL B C 1
ATOM 4086 O O . VAL B 1 36 ? 26.984 -18.266 6.652 1 86.12 36 VAL B O 1
ATOM 4089 N N . THR B 1 37 ? 27.812 -20.156 5.766 1 85.56 37 THR B N 1
ATOM 4090 C CA . THR B 1 37 ? 28.625 -19.484 4.758 1 85.56 37 THR B CA 1
ATOM 4091 C C . THR B 1 37 ? 27.922 -19.484 3.404 1 85.56 37 THR B C 1
ATOM 4093 O O . THR B 1 37 ? 27.469 -20.531 2.939 1 85.56 37 THR B O 1
ATOM 4096 N N . LEU B 1 38 ? 27.766 -18.375 2.816 1 82.88 38 LEU B N 1
ATOM 4097 C CA . LEU B 1 38 ? 27.188 -18.281 1.484 1 82.88 38 LEU B CA 1
ATOM 4098 C C . LEU B 1 38 ? 28.109 -18.906 0.438 1 82.88 38 LEU B C 1
ATOM 4100 O O . LEU B 1 38 ? 29.266 -18.5 0.31 1 82.88 38 LEU B O 1
ATOM 4104 N N . PRO B 1 39 ? 27.625 -19.797 -0.23 1 79.88 39 PRO B N 1
ATOM 4105 C CA . PRO B 1 39 ? 28.484 -20.484 -1.197 1 79.88 39 PRO B CA 1
ATOM 4106 C C . PRO B 1 39 ? 28.906 -19.578 -2.354 1 79.88 39 PRO B C 1
ATOM 4108 O O . PRO B 1 39 ? 29.953 -19.812 -2.967 1 79.88 39 PRO B O 1
ATOM 4111 N N . GLN B 1 40 ? 28.094 -18.531 -2.689 1 77 40 GLN B N 1
ATOM 4112 C CA . GLN B 1 40 ? 28.375 -17.641 -3.811 1 77 40 GLN B CA 1
ATOM 4113 C C . GLN B 1 40 ? 29.5 -16.672 -3.471 1 77 40 GLN B C 1
ATOM 4115 O O . GLN B 1 40 ? 30.422 -16.469 -4.277 1 77 40 GLN B O 1
ATOM 4120 N N . THR B 1 41 ? 29.453 -16.047 -2.34 1 78.81 41 THR B N 1
ATOM 4121 C CA . THR B 1 41 ? 30.359 -14.953 -1.995 1 78.81 41 THR B CA 1
ATOM 4122 C C . THR B 1 41 ? 31.359 -15.391 -0.932 1 78.81 41 THR B C 1
ATOM 4124 O O . THR B 1 41 ? 32.406 -14.766 -0.756 1 78.81 41 THR B O 1
ATOM 4127 N N . GLY B 1 42 ? 31.062 -16.453 -0.271 1 80.25 42 GLY B N 1
ATOM 4128 C CA . GLY B 1 42 ? 31.906 -16.891 0.82 1 80.25 42 GLY B CA 1
ATOM 4129 C C . GLY B 1 42 ? 31.672 -16.141 2.109 1 80.25 42 GLY B C 1
ATOM 4130 O O . GLY B 1 42 ? 32.344 -16.375 3.113 1 80.25 42 GLY B O 1
ATOM 4131 N N . GLU B 1 43 ? 30.719 -15.281 2.062 1 86.75 43 GLU B N 1
ATOM 4132 C CA . GLU B 1 43 ? 30.406 -14.453 3.229 1 86.75 43 GLU B CA 1
ATOM 4133 C C . GLU B 1 43 ? 29.625 -15.242 4.273 1 86.75 43 GLU B C 1
ATOM 4135 O O . GLU B 1 43 ? 28.766 -16.047 3.926 1 86.75 43 GLU B O 1
ATOM 4140 N N . GLU B 1 44 ? 29.984 -14.992 5.469 1 88.69 44 GLU B N 1
ATOM 4141 C CA . GLU B 1 44 ? 29.266 -15.633 6.57 1 88.69 44 GLU B CA 1
ATOM 4142 C C . GLU B 1 44 ? 28.031 -14.828 6.98 1 88.69 44 GLU B C 1
ATOM 4144 O O . GLU B 1 44 ? 28.125 -13.625 7.227 1 88.69 44 GLU B O 1
ATOM 4149 N N . ILE B 1 45 ? 26.984 -15.523 6.992 1 87.38 45 ILE B N 1
ATOM 4150 C CA . ILE B 1 45 ? 25.734 -14.898 7.414 1 87.38 45 ILE B CA 1
ATOM 4151 C C . ILE B 1 45 ? 25.281 -15.516 8.734 1 87.38 45 ILE B C 1
ATOM 4153 O O . ILE B 1 45 ? 25.125 -16.734 8.836 1 87.38 45 ILE B O 1
ATOM 4157 N N . ARG B 1 46 ? 25.062 -14.633 9.688 1 89.19 46 ARG B N 1
ATOM 4158 C CA . ARG B 1 46 ? 24.594 -15.062 11 1 89.19 46 ARG B CA 1
ATOM 4159 C C . ARG B 1 46 ? 23.125 -14.719 11.211 1 89.19 46 ARG B C 1
ATOM 4161 O O . ARG B 1 46 ? 22.641 -13.727 10.672 1 89.19 46 ARG B O 1
ATOM 4168 N N . VAL B 1 47 ? 22.531 -15.641 11.992 1 91.44 47 VAL B N 1
ATOM 4169 C CA . VAL B 1 47 ? 21.125 -15.391 12.336 1 91.44 47 VAL B CA 1
ATOM 4170 C C . VAL B 1 47 ? 21.047 -14.203 13.297 1 91.44 47 VAL B C 1
ATOM 4172 O O . VAL B 1 47 ? 21.828 -14.102 14.25 1 91.44 47 VAL B O 1
ATOM 4175 N N . GLN B 1 48 ? 20.125 -13.305 12.992 1 90.19 48 GLN B N 1
ATOM 4176 C CA . GLN B 1 48 ? 19.938 -12.117 13.812 1 90.19 48 GLN B CA 1
ATOM 4177 C C . GLN B 1 48 ? 18.641 -12.203 14.609 1 90.19 48 GLN B C 1
ATOM 4179 O O . GLN B 1 48 ? 17.578 -12.516 14.055 1 90.19 48 GLN B O 1
ATOM 4184 N N . SER B 1 49 ? 18.828 -11.906 15.844 1 91.12 49 SER B N 1
ATOM 4185 C CA . SER B 1 49 ? 17.656 -11.969 16.719 1 91.12 49 SER B CA 1
ATOM 4186 C C . SER B 1 49 ? 16.797 -10.711 16.562 1 91.12 49 SER B C 1
ATOM 4188 O O . SER B 1 49 ? 17.328 -9.602 16.438 1 91.12 49 SER B O 1
ATOM 4190 N N . LEU B 1 50 ? 15.508 -10.914 16.609 1 90.75 50 LEU B N 1
ATOM 4191 C CA . LEU B 1 50 ? 14.562 -9.797 16.531 1 90.75 50 LEU B CA 1
ATOM 4192 C 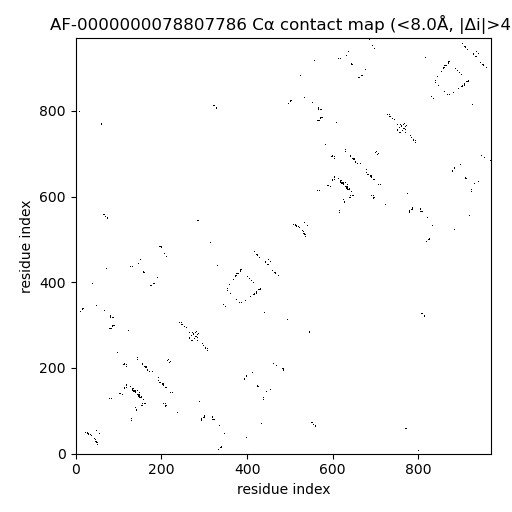C . LEU B 1 50 ? 14.227 -9.281 17.938 1 90.75 50 LEU B C 1
ATOM 4194 O O . LEU B 1 50 ? 13.656 -8.195 18.078 1 90.75 50 LEU B O 1
ATOM 4198 N N . LEU B 1 51 ? 14.586 -9.977 18.953 1 88.12 51 LEU B N 1
ATOM 4199 C CA . LEU B 1 51 ? 14.32 -9.547 20.328 1 88.12 51 LEU B CA 1
ATOM 4200 C C . LEU B 1 51 ? 15.484 -8.734 20.891 1 88.12 51 LEU B C 1
ATOM 4202 O O . LEU B 1 51 ? 15.406 -8.219 22 1 88.12 51 LEU B O 1
ATOM 4206 N N . SER B 1 52 ? 16.453 -8.492 20.125 1 85.25 52 SER B N 1
ATOM 4207 C CA . SER B 1 52 ? 17.531 -7.586 20.484 1 85.25 52 SER B CA 1
ATOM 4208 C C . SER B 1 52 ? 17.125 -6.129 20.312 1 85.25 52 SER B C 1
ATOM 4210 O O . SER B 1 52 ? 16.156 -5.832 19.609 1 85.25 52 SER B O 1
ATOM 4212 N N . PRO B 1 53 ? 17.766 -5.246 21.031 1 81.81 53 PRO B N 1
ATOM 4213 C CA . PRO B 1 53 ? 17.422 -3.832 20.859 1 81.81 53 PRO B CA 1
ATOM 4214 C C . PRO B 1 53 ? 17.453 -3.387 19.391 1 81.81 53 PRO B C 1
ATOM 4216 O O . PRO B 1 53 ? 16.594 -2.631 18.953 1 81.81 53 PRO B O 1
ATOM 4219 N N . GLU B 1 54 ? 18.375 -3.885 18.719 1 84.5 54 GLU B N 1
ATOM 4220 C CA . GLU B 1 54 ? 18.484 -3.533 17.312 1 84.5 54 GLU B CA 1
ATOM 4221 C C . GLU B 1 54 ? 17.312 -4.117 16.516 1 84.5 54 GLU B C 1
ATOM 4223 O O . GLU B 1 54 ? 16.797 -3.467 15.609 1 84.5 54 GLU B O 1
ATOM 4228 N N . GLY B 1 55 ? 17.016 -5.301 16.844 1 86.62 55 GLY B N 1
ATOM 4229 C CA . GLY B 1 55 ? 15.898 -5.949 16.172 1 86.62 55 GLY B CA 1
ATOM 4230 C C . GLY B 1 55 ? 14.57 -5.262 16.422 1 86.62 55 GLY B C 1
ATOM 4231 O O . GLY B 1 55 ? 13.781 -5.066 15.508 1 86.62 55 GLY B O 1
ATOM 4232 N N . ILE B 1 56 ? 14.406 -4.82 17.609 1 84.94 56 ILE B N 1
ATOM 4233 C CA . ILE B 1 56 ? 13.164 -4.145 17.984 1 84.94 56 ILE B CA 1
ATOM 4234 C C . ILE B 1 56 ? 13.102 -2.773 17.312 1 84.94 56 ILE B C 1
ATOM 4236 O O . ILE B 1 56 ? 12.047 -2.359 16.828 1 84.94 56 ILE B O 1
ATOM 4240 N N . ARG B 1 57 ? 14.219 -2.109 17.266 1 85.5 57 ARG B N 1
ATOM 4241 C CA . ARG B 1 57 ? 14.281 -0.82 16.594 1 85.5 57 ARG B CA 1
ATOM 4242 C C . ARG B 1 57 ? 13.984 -0.972 15.102 1 85.5 57 ARG B C 1
ATOM 4244 O O . ARG B 1 57 ? 13.273 -0.151 14.516 1 85.5 57 ARG B O 1
ATOM 4251 N N . TRP B 1 58 ? 14.508 -2.012 14.555 1 88.06 58 TRP B N 1
ATOM 4252 C CA . TRP B 1 58 ? 14.289 -2.268 13.141 1 88.06 58 TRP B CA 1
ATOM 4253 C C . TRP B 1 58 ? 12.812 -2.518 12.852 1 88.06 58 TRP B C 1
ATOM 4255 O O . TRP B 1 58 ? 12.258 -1.979 11.891 1 88.06 58 TRP B O 1
ATOM 4265 N N . LEU B 1 59 ? 12.266 -3.275 13.727 1 88.81 59 LEU B N 1
ATOM 4266 C CA . LEU B 1 59 ? 10.859 -3.617 13.539 1 88.81 59 LEU B CA 1
ATOM 4267 C C . LEU B 1 59 ? 9.984 -2.373 13.617 1 88.81 59 LEU B C 1
ATOM 4269 O O . LEU B 1 59 ? 9.117 -2.164 12.773 1 88.81 59 LEU B O 1
ATOM 4273 N N . LEU B 1 60 ? 10.234 -1.539 14.531 1 86.19 60 LEU B N 1
ATOM 4274 C CA . LEU B 1 60 ? 9.422 -0.342 14.719 1 86.19 60 LEU B CA 1
ATOM 4275 C C . LEU B 1 60 ? 9.633 0.643 13.57 1 86.19 60 LEU B C 1
ATOM 4277 O O . LEU B 1 60 ? 8.688 1.306 13.133 1 86.19 60 LEU B O 1
ATOM 4281 N N . ARG B 1 61 ? 10.797 0.647 13.062 1 85.25 61 ARG B N 1
ATOM 4282 C CA . ARG B 1 61 ? 11.133 1.583 12 1 85.25 61 ARG B CA 1
ATOM 4283 C C . ARG B 1 61 ? 10.547 1.131 10.664 1 85.25 61 ARG B C 1
ATOM 4285 O O . ARG B 1 61 ? 10.227 1.959 9.812 1 85.25 61 ARG B O 1
ATOM 4292 N N . HIS B 1 62 ? 10.312 -0.149 10.555 1 90.75 62 HIS B N 1
ATOM 4293 C CA . HIS B 1 62 ? 10.016 -0.646 9.219 1 90.75 62 HIS B CA 1
ATOM 4294 C C . HIS B 1 62 ? 8.625 -1.272 9.156 1 90.75 62 HIS B C 1
ATOM 4296 O O . HIS B 1 62 ? 8.242 -1.849 8.141 1 90.75 62 HIS B O 1
ATOM 4302 N N . ILE B 1 63 ? 7.887 -1.104 10.148 1 92.31 63 ILE B N 1
ATOM 4303 C CA . ILE B 1 63 ? 6.574 -1.741 10.188 1 92.31 63 ILE B CA 1
ATOM 4304 C C . ILE B 1 63 ? 5.734 -1.262 9 1 92.31 63 ILE B C 1
ATOM 4306 O O . ILE B 1 63 ? 5.082 -2.064 8.328 1 92.31 63 ILE B O 1
ATOM 4310 N N . VAL B 1 64 ? 5.715 -0.011 8.711 1 90.56 64 VAL B N 1
ATOM 4311 C CA . VAL B 1 64 ? 4.898 0.558 7.641 1 90.56 64 VAL B CA 1
ATOM 4312 C C . VAL B 1 64 ? 5.52 0.222 6.285 1 90.56 64 VAL B C 1
ATOM 4314 O O . VAL B 1 64 ? 4.816 -0.202 5.363 1 90.56 64 VAL B O 1
ATOM 4317 N N . THR B 1 65 ? 6.793 0.329 6.207 1 91 65 THR B N 1
ATOM 4318 C CA . THR B 1 65 ? 7.473 0.088 4.938 1 91 65 THR B CA 1
ATOM 4319 C C . THR B 1 65 ? 7.465 -1.398 4.594 1 91 65 THR B C 1
ATOM 4321 O O . THR B 1 65 ? 7.422 -1.769 3.418 1 91 65 THR B O 1
ATOM 4324 N N . ASN B 1 66 ? 7.574 -2.24 5.645 1 92.88 66 ASN B N 1
ATOM 4325 C CA . ASN B 1 66 ? 7.438 -3.674 5.406 1 92.88 66 ASN B CA 1
ATOM 4326 C C . ASN B 1 66 ? 6.094 -4.012 4.773 1 92.88 66 ASN B C 1
ATOM 4328 O O . ASN B 1 66 ? 6.012 -4.887 3.908 1 92.88 66 ASN B O 1
ATOM 4332 N N . PHE B 1 67 ? 5.16 -3.359 5.215 1 93.5 67 PHE B N 1
ATOM 4333 C CA . PHE B 1 67 ? 3.811 -3.59 4.715 1 93.5 67 PHE B CA 1
ATOM 4334 C C . PHE B 1 67 ? 3.664 -3.061 3.291 1 93.5 67 PHE B C 1
ATOM 4336 O O . PHE B 1 67 ? 3.234 -3.789 2.395 1 93.5 67 PHE B O 1
ATOM 4343 N N . THR B 1 68 ? 4.012 -1.825 3.006 1 91.81 68 THR B N 1
ATOM 4344 C CA . THR B 1 68 ? 3.842 -1.225 1.688 1 91.81 68 THR B CA 1
ATOM 4345 C C . THR B 1 68 ? 4.836 -1.813 0.692 1 91.81 68 THR B C 1
ATOM 4347 O O . THR B 1 68 ? 4.602 -1.781 -0.518 1 91.81 68 THR B O 1
ATOM 4350 N N . GLY B 1 69 ? 5.918 -2.305 1.228 1 89.62 69 GLY B N 1
ATOM 4351 C CA . GLY B 1 69 ? 6.91 -2.934 0.371 1 89.62 69 GLY B CA 1
ATOM 4352 C C . GLY B 1 69 ? 6.57 -4.371 0.021 1 89.62 69 GLY B C 1
ATOM 4353 O O . GLY B 1 69 ? 7.258 -4.996 -0.791 1 89.62 69 GLY B O 1
ATOM 4354 N N . PHE B 1 70 ? 5.508 -4.828 0.68 1 89.5 70 PHE B N 1
ATOM 4355 C CA . PHE B 1 70 ? 5.039 -6.168 0.349 1 89.5 70 PHE B CA 1
ATOM 4356 C C . PHE B 1 70 ? 4.543 -6.227 -1.092 1 89.5 70 PHE B C 1
ATOM 4358 O O . PHE B 1 70 ? 3.557 -5.574 -1.442 1 89.5 70 PHE B O 1
ATOM 4365 N N . ALA B 1 71 ? 5.191 -6.906 -1.98 1 81.88 71 ALA B N 1
ATOM 4366 C CA . ALA B 1 71 ? 5.023 -6.879 -3.432 1 81.88 71 ALA B CA 1
ATOM 4367 C C . ALA B 1 71 ? 3.57 -7.133 -3.822 1 81.88 71 ALA B C 1
ATOM 4369 O O . ALA B 1 71 ? 2.998 -6.395 -4.625 1 81.88 71 ALA B O 1
ATOM 4370 N N . PRO B 1 72 ? 2.879 -8.109 -3.23 1 87.31 72 PRO B N 1
ATOM 4371 C CA . PRO B 1 72 ? 1.513 -8.398 -3.676 1 87.31 72 PRO B CA 1
ATOM 4372 C C . PRO B 1 72 ? 0.542 -7.254 -3.379 1 87.31 72 PRO B C 1
ATOM 4374 O O . PRO B 1 72 ? -0.457 -7.09 -4.086 1 87.31 72 PRO B O 1
ATOM 4377 N N . LEU B 1 73 ? 0.842 -6.488 -2.359 1 91 73 LEU B N 1
ATOM 4378 C CA . LEU B 1 73 ? -0.092 -5.441 -1.964 1 91 73 LEU B CA 1
ATOM 4379 C C . LEU B 1 73 ? -0.35 -4.477 -3.119 1 91 73 LEU B C 1
ATOM 4381 O O . LEU B 1 73 ? -1.488 -4.336 -3.572 1 91 73 LEU B O 1
ATOM 4385 N N . GLY B 1 74 ? 0.665 -3.865 -3.641 1 89.75 74 GLY B N 1
ATOM 4386 C CA . GLY B 1 74 ? 0.516 -2.914 -4.73 1 89.75 74 GLY B CA 1
ATOM 4387 C C . GLY B 1 74 ? -0.01 -3.543 -6.004 1 89.75 74 GLY B C 1
ATOM 4388 O O . GLY B 1 74 ? -0.873 -2.973 -6.676 1 89.75 74 GLY B O 1
ATOM 4389 N N . MET B 1 75 ? 0.414 -4.711 -6.297 1 89.94 75 MET B N 1
ATOM 4390 C CA . MET B 1 75 ? 0.046 -5.395 -7.535 1 89.94 75 MET B CA 1
ATOM 4391 C C . MET B 1 75 ? -1.436 -5.758 -7.535 1 89.94 75 MET B C 1
ATOM 4393 O O . MET B 1 75 ? -2.115 -5.602 -8.555 1 89.94 75 MET B O 1
ATOM 4397 N N . VAL B 1 76 ? -1.858 -6.203 -6.434 1 90.88 76 VAL B N 1
ATOM 4398 C CA . VAL B 1 76 ? -3.252 -6.621 -6.328 1 90.88 76 VAL B CA 1
ATOM 4399 C C . VAL B 1 76 ? -4.168 -5.41 -6.48 1 90.88 76 VAL B C 1
ATOM 4401 O O . VAL B 1 76 ? -5.141 -5.449 -7.238 1 90.88 76 VAL B O 1
ATOM 4404 N N . ILE B 1 77 ? -3.816 -4.348 -5.801 1 92.88 77 ILE B N 1
ATOM 4405 C CA . ILE B 1 77 ? -4.668 -3.162 -5.824 1 92.88 77 ILE B CA 1
ATOM 4406 C C . ILE B 1 77 ? -4.746 -2.611 -7.246 1 92.88 77 ILE B C 1
ATOM 4408 O O . ILE B 1 77 ? -5.836 -2.389 -7.773 1 92.88 77 ILE B O 1
ATOM 4412 N N . VAL B 1 78 ? -3.666 -2.488 -7.863 1 92.31 78 VAL B N 1
ATOM 4413 C CA . VAL B 1 78 ? -3.6 -1.891 -9.195 1 92.31 78 VAL B CA 1
ATOM 4414 C C . VAL B 1 78 ? -4.312 -2.791 -10.203 1 92.31 78 VAL B C 1
ATOM 4416 O O . VAL B 1 78 ? -5.051 -2.307 -11.062 1 92.31 78 VAL B O 1
ATOM 4419 N N . ALA B 1 79 ? -4.113 -4.035 -10.086 1 91 79 ALA B N 1
ATOM 4420 C CA . ALA B 1 79 ? -4.762 -4.98 -10.992 1 91 79 ALA B CA 1
ATOM 4421 C C . ALA B 1 79 ? -6.273 -4.977 -10.797 1 91 79 ALA B C 1
ATOM 4423 O O . ALA B 1 79 ? -7.031 -5.02 -11.766 1 91 79 ALA B O 1
ATOM 4424 N N . MET B 1 80 ? -6.668 -4.855 -9.617 1 91.81 80 MET B N 1
ATOM 4425 C CA . MET B 1 80 ? -8.086 -4.977 -9.305 1 91.81 80 MET B CA 1
ATOM 4426 C C . MET B 1 80 ? -8.836 -3.703 -9.68 1 91.81 80 MET B C 1
ATOM 4428 O O . MET B 1 80 ? -10.07 -3.711 -9.781 1 91.81 80 MET B O 1
ATOM 4432 N N . PHE B 1 81 ? -8.133 -2.615 -9.852 1 94.75 81 PHE B N 1
ATOM 4433 C CA . PHE B 1 81 ? -8.789 -1.394 -10.297 1 94.75 81 PHE B CA 1
ATOM 4434 C C . PHE B 1 81 ? -9.477 -1.608 -11.641 1 94.75 81 PHE B C 1
ATOM 4436 O O . PHE B 1 81 ? -10.688 -1.419 -11.766 1 94.75 81 PHE B O 1
ATOM 4443 N N . GLY B 1 82 ? -8.727 -2.055 -12.617 1 93.56 82 GLY B N 1
ATOM 4444 C CA . GLY B 1 82 ? -9.281 -2.281 -13.945 1 93.56 82 GLY B CA 1
ATOM 4445 C C . GLY B 1 82 ? -10.352 -3.359 -13.961 1 93.56 82 GLY B C 1
ATOM 4446 O O . GLY B 1 82 ? -11.406 -3.184 -14.57 1 93.56 82 GLY B O 1
ATOM 4447 N N . ILE B 1 83 ? -10.109 -4.395 -13.234 1 90.94 83 ILE B N 1
ATOM 4448 C CA . ILE B 1 83 ? -11.055 -5.504 -13.18 1 90.94 83 ILE B CA 1
ATOM 4449 C C . ILE B 1 83 ? -12.336 -5.059 -12.484 1 90.94 83 ILE B C 1
ATOM 4451 O O . ILE B 1 83 ? -13.43 -5.488 -12.859 1 90.94 83 ILE B O 1
ATOM 4455 N N . GLY B 1 84 ? -12.164 -4.238 -11.516 1 93.62 84 GLY B N 1
ATOM 4456 C CA . GLY B 1 84 ? -13.328 -3.705 -10.82 1 93.62 84 GLY B CA 1
ATOM 4457 C C . GLY B 1 84 ? -14.266 -2.932 -11.734 1 93.62 84 GLY B C 1
ATOM 4458 O O . GLY B 1 84 ? -15.484 -3.098 -11.664 1 93.62 84 GLY B O 1
ATOM 4459 N N . VAL B 1 85 ? -13.703 -2.141 -12.578 1 96.19 85 VAL B N 1
ATOM 4460 C CA . VAL B 1 85 ? -14.508 -1.382 -13.523 1 96.19 85 VAL B CA 1
ATOM 4461 C C . VAL B 1 85 ? -15.203 -2.336 -14.492 1 96.19 85 VAL B C 1
ATOM 4463 O O . VAL B 1 85 ? -16.391 -2.16 -14.812 1 96.19 85 VAL B O 1
ATOM 4466 N N . ALA B 1 86 ? -14.469 -3.307 -14.93 1 94.44 86 ALA B N 1
ATOM 4467 C CA . ALA B 1 86 ? -15.023 -4.285 -15.867 1 94.44 86 ALA B CA 1
ATOM 4468 C C . ALA B 1 86 ? -16.172 -5.066 -15.227 1 94.44 86 ALA B C 1
ATOM 4470 O O . ALA B 1 86 ? -17.156 -5.387 -15.891 1 94.44 86 ALA B O 1
ATOM 4471 N N . GLN B 1 87 ? -16.062 -5.332 -14.07 1 91.12 87 GLN B N 1
ATOM 4472 C CA . GLN B 1 87 ? -17.109 -6.066 -13.359 1 91.12 87 GLN B CA 1
ATOM 4473 C C . GLN B 1 87 ? -18.297 -5.164 -13.031 1 91.12 87 GLN B C 1
ATOM 4475 O O . GLN B 1 87 ? -19.453 -5.543 -13.242 1 91.12 87 GLN B O 1
ATOM 4480 N N . HIS B 1 88 ? -18.016 -4.035 -12.508 1 93.44 88 HIS B N 1
ATOM 4481 C CA . HIS B 1 88 ? -19.047 -3.104 -12.078 1 93.44 88 HIS B CA 1
ATOM 4482 C C . HIS B 1 88 ? -19.875 -2.619 -13.266 1 93.44 88 HIS B C 1
ATOM 4484 O O . HIS B 1 88 ? -21.078 -2.385 -13.141 1 93.44 88 HIS B O 1
ATOM 4490 N N . SER B 1 89 ? -19.234 -2.506 -14.391 1 95.69 89 SER B N 1
ATOM 4491 C CA . SER B 1 89 ? -19.938 -2.041 -15.578 1 95.69 89 SER B CA 1
ATOM 4492 C C . SER B 1 89 ? -20.812 -3.137 -16.172 1 95.69 89 SER B C 1
ATOM 4494 O O . SER B 1 89 ? -21.719 -2.857 -16.953 1 95.69 89 SER B O 1
ATOM 4496 N N . GLY B 1 90 ? -20.531 -4.355 -15.852 1 91.81 90 GLY B N 1
ATOM 4497 C CA . GLY B 1 90 ? -21.281 -5.477 -16.406 1 91.81 90 GLY B CA 1
ATOM 4498 C C . GLY B 1 90 ? -20.609 -6.109 -17.609 1 91.81 90 GLY B C 1
ATOM 4499 O O . GLY B 1 90 ? -21.141 -7.043 -18.203 1 91.81 90 GLY B O 1
ATOM 4500 N N . PHE B 1 91 ? -19.516 -5.637 -17.922 1 94 91 PHE B N 1
ATOM 4501 C CA . PHE B 1 91 ? -18.797 -6.133 -19.078 1 94 91 PHE B CA 1
ATOM 4502 C C . PHE B 1 91 ? -18.453 -7.609 -18.922 1 94 91 PHE B C 1
ATOM 4504 O O . PHE B 1 91 ? -18.688 -8.406 -19.828 1 94 91 PHE B O 1
ATOM 4511 N N . ILE B 1 92 ? -17.891 -8.008 -17.812 1 88.06 92 ILE B N 1
ATOM 4512 C CA . ILE B 1 92 ? -17.484 -9.391 -17.578 1 88.06 92 ILE B CA 1
ATOM 4513 C C . ILE B 1 92 ? -18.703 -10.305 -17.625 1 88.06 92 ILE B C 1
ATOM 4515 O O . ILE B 1 92 ? -18.656 -11.391 -18.219 1 88.06 92 ILE B O 1
ATOM 4519 N N . ASP B 1 93 ? -19.734 -9.836 -17.047 1 86.31 93 ASP B N 1
ATOM 4520 C CA . ASP B 1 93 ? -20.984 -10.594 -17.078 1 86.31 93 ASP B CA 1
ATOM 4521 C C . ASP B 1 93 ? -21.453 -10.797 -18.516 1 86.31 93 ASP B C 1
ATOM 4523 O O . ASP B 1 93 ? -21.922 -11.883 -18.875 1 86.31 93 ASP B O 1
ATOM 4527 N N . ALA B 1 94 ? -21.422 -9.766 -19.25 1 90.44 94 ALA B N 1
ATOM 4528 C CA . ALA B 1 94 ? -21.844 -9.836 -20.641 1 90.44 94 ALA B CA 1
ATOM 4529 C C . ALA B 1 94 ? -20.984 -10.82 -21.438 1 90.44 94 ALA B C 1
ATOM 4531 O O . ALA B 1 94 ? -21.484 -11.547 -22.297 1 90.44 94 ALA B O 1
ATOM 4532 N N . CYS B 1 95 ? -19.672 -10.852 -21.172 1 87.62 95 CYS B N 1
ATOM 4533 C CA . CYS B 1 95 ? -18.766 -11.781 -21.828 1 87.62 95 CYS B CA 1
ATOM 4534 C C . CYS B 1 95 ? -19.109 -13.227 -21.484 1 87.62 95 CYS B C 1
ATOM 4536 O O . CYS B 1 95 ? -19.078 -14.102 -22.344 1 87.62 95 CYS B O 1
ATOM 4538 N N . ILE B 1 96 ? -19.438 -13.414 -20.297 1 80.75 96 ILE B N 1
ATOM 4539 C CA . ILE B 1 96 ? -19.75 -14.758 -19.828 1 80.75 96 ILE B CA 1
ATOM 4540 C C . ILE B 1 96 ? -21.062 -15.219 -20.438 1 80.75 96 ILE B C 1
ATOM 4542 O O . ILE B 1 96 ? -21.172 -16.359 -20.906 1 80.75 96 ILE B O 1
ATOM 4546 N N . ARG B 1 97 ? -22.047 -14.336 -20.422 1 83.56 97 ARG B N 1
ATOM 4547 C CA . ARG B 1 97 ? -23.359 -14.672 -20.969 1 83.56 97 ARG B CA 1
ATOM 4548 C C . ARG B 1 97 ? -23.281 -14.945 -22.469 1 83.56 97 ARG B C 1
ATOM 4550 O O . ARG B 1 97 ? -24.031 -15.781 -22.984 1 83.56 97 ARG B O 1
ATOM 4557 N N . GLN B 1 98 ? -22.406 -14.219 -23.062 1 82.94 98 GLN B N 1
ATOM 4558 C CA . GLN B 1 98 ? -22.25 -14.398 -24.5 1 82.94 98 GLN B CA 1
ATOM 4559 C C . GLN B 1 98 ? -21.516 -15.703 -24.812 1 82.94 98 GLN B C 1
ATOM 4561 O O . GLN B 1 98 ? -21.797 -16.344 -25.828 1 82.94 98 GLN B O 1
ATOM 4566 N N . GLY B 1 99 ? -20.5 -16.016 -24.031 1 76 99 GLY B N 1
ATOM 4567 C CA . GLY B 1 99 ? -19.656 -17.172 -24.281 1 76 99 GLY B CA 1
ATOM 4568 C C . GLY B 1 99 ? -20.297 -18.484 -23.859 1 76 99 GLY B C 1
ATOM 4569 O O . GLY B 1 99 ? -19.984 -19.531 -24.422 1 76 99 GLY B O 1
ATOM 4570 N N . ILE B 1 100 ? -21.125 -18.453 -22.828 1 69.69 100 ILE B N 1
ATOM 4571 C CA . ILE B 1 100 ? -21.656 -19.703 -22.281 1 69.69 100 ILE B CA 1
ATOM 4572 C C . ILE B 1 100 ? -23.047 -19.969 -22.859 1 69.69 100 ILE B C 1
ATOM 4574 O O . ILE B 1 100 ? -23.953 -19.156 -22.672 1 69.69 100 ILE B O 1
ATOM 4578 N N . ARG B 1 101 ? -23.25 -20.656 -24.062 1 60.44 101 ARG B N 1
ATOM 4579 C CA . ARG B 1 101 ? -24.516 -20.953 -24.734 1 60.44 101 ARG B CA 1
ATOM 4580 C C . ARG B 1 101 ? -25.375 -21.891 -23.891 1 60.44 101 ARG B C 1
ATOM 4582 O O . ARG B 1 101 ? -26.594 -21.922 -24.031 1 60.44 101 ARG B O 1
ATOM 4589 N N . GLY B 1 102 ? -24.703 -22.672 -22.859 1 57.34 102 GLY B N 1
ATOM 4590 C CA . GLY B 1 102 ? -25.531 -23.578 -22.078 1 57.34 102 GLY B CA 1
ATOM 4591 C C . GLY B 1 102 ? -24.766 -24.234 -20.938 1 57.34 102 GLY B C 1
ATOM 4592 O O . GLY B 1 102 ? -23.562 -24.016 -20.781 1 57.34 102 GLY B O 1
ATOM 4593 N N . LYS B 1 103 ? -25.578 -24.703 -19.812 1 57.19 103 LYS B N 1
ATOM 4594 C CA . LYS B 1 103 ? -25.156 -25.453 -18.641 1 57.19 103 LYS B CA 1
ATOM 4595 C C . LYS B 1 103 ? -24.188 -26.562 -19.031 1 57.19 103 LYS B C 1
ATOM 4597 O O . LYS B 1 103 ? -23.359 -26.984 -18.219 1 57.19 103 LYS B O 1
ATOM 4602 N N . GLN B 1 104 ? -24.266 -26.906 -20.297 1 59.62 104 GLN B N 1
ATOM 4603 C CA . GLN B 1 104 ? -23.672 -28.203 -20.609 1 59.62 104 GLN B CA 1
ATOM 4604 C C . GLN B 1 104 ? -22.172 -28.078 -20.859 1 59.62 104 GLN B C 1
ATOM 4606 O O . GLN B 1 104 ? -21.469 -29.078 -20.984 1 59.62 104 GLN B O 1
ATOM 4611 N N . GLU B 1 105 ? -21.672 -26.875 -20.516 1 80.19 105 GLU B N 1
ATOM 4612 C CA . GLU B 1 105 ? -20.281 -26.812 -20.922 1 80.19 105 GLU B CA 1
ATOM 4613 C C . GLU B 1 105 ? -19.344 -26.719 -19.719 1 80.19 105 GLU B C 1
ATOM 4615 O O . GLU B 1 105 ? -18.406 -25.922 -19.734 1 80.19 105 GLU B O 1
ATOM 4620 N N . LYS B 1 106 ? -19.609 -27.656 -18.703 1 86.19 106 LYS B N 1
ATOM 4621 C CA . LYS B 1 106 ? -18.844 -27.656 -17.469 1 86.19 106 LYS B CA 1
ATOM 4622 C C . LYS B 1 106 ? -17.391 -28.047 -17.719 1 86.19 106 LYS B C 1
ATOM 4624 O O . LYS B 1 106 ? -16.469 -27.375 -17.266 1 86.19 106 LYS B O 1
ATOM 4629 N N . GLU B 1 107 ? -17.25 -29.031 -18.516 1 90.25 107 GLU B N 1
ATOM 4630 C CA . GLU B 1 107 ? -15.906 -29.562 -18.766 1 90.25 107 GLU B CA 1
ATOM 4631 C C . GLU B 1 107 ? -15.039 -28.562 -19.5 1 90.25 107 GLU B C 1
ATOM 4633 O O . GLU B 1 107 ? -13.844 -28.438 -19.234 1 90.25 107 GLU B O 1
ATOM 4638 N N . LYS B 1 108 ? -15.602 -27.938 -20.391 1 89.81 108 LYS B N 1
ATOM 4639 C CA . LYS B 1 108 ? -14.852 -26.938 -21.156 1 89.81 108 LYS B CA 1
ATOM 4640 C C . LYS B 1 108 ? -14.375 -25.797 -20.266 1 89.81 108 LYS B C 1
ATOM 4642 O O . LYS B 1 108 ? -13.25 -25.328 -20.406 1 89.81 108 LYS B O 1
ATOM 4647 N N . ILE B 1 109 ? -15.227 -25.406 -19.391 1 91.06 109 ILE B N 1
ATOM 4648 C CA . ILE B 1 109 ? -14.898 -24.297 -18.5 1 91.06 109 ILE B CA 1
ATOM 4649 C C . ILE B 1 109 ? -13.758 -24.719 -17.562 1 91.06 109 ILE B C 1
ATOM 4651 O O . ILE B 1 109 ? -12.828 -23.938 -17.328 1 91.06 109 ILE B O 1
ATOM 4655 N N . ILE B 1 110 ? -13.875 -25.906 -17.062 1 94.69 110 ILE B N 1
ATOM 4656 C CA . ILE B 1 110 ? -12.828 -26.422 -16.188 1 94.69 110 ILE B CA 1
ATOM 4657 C C . ILE B 1 110 ? -11.492 -26.438 -16.922 1 94.69 110 ILE B C 1
ATOM 4659 O O . ILE B 1 110 ? -10.477 -25.969 -16.391 1 94.69 110 ILE B O 1
ATOM 4663 N N . LEU B 1 111 ? -11.523 -26.891 -18.125 1 94.31 111 LEU B N 1
ATOM 4664 C CA . LEU B 1 111 ? -10.305 -27 -18.938 1 94.31 111 LEU B CA 1
ATOM 4665 C C . LEU B 1 111 ? -9.75 -25.609 -19.25 1 94.31 111 LEU B C 1
ATOM 4667 O O . LEU B 1 111 ? -8.531 -25.406 -19.234 1 94.31 111 LEU B O 1
ATOM 4671 N N . TRP B 1 112 ? -10.625 -24.75 -19.516 1 91.69 112 TRP B N 1
ATOM 4672 C CA . TRP B 1 112 ? -10.195 -23.391 -19.828 1 91.69 112 TRP B CA 1
ATOM 4673 C C . TRP B 1 112 ? -9.531 -22.734 -18.625 1 91.69 112 TRP B C 1
ATOM 4675 O O . TRP B 1 112 ? -8.5 -22.062 -18.75 1 91.69 112 TRP B O 1
ATOM 4685 N N . VAL B 1 113 ? -10.133 -22.859 -17.5 1 93.94 113 VAL B N 1
ATOM 4686 C CA . VAL B 1 113 ? -9.594 -22.281 -16.281 1 93.94 113 VAL B CA 1
ATOM 4687 C C . VAL B 1 113 ? -8.211 -22.859 -16 1 93.94 113 VAL B C 1
ATOM 4689 O O . VAL B 1 113 ? -7.285 -22.141 -15.625 1 93.94 113 VAL B O 1
ATOM 4692 N N . ILE B 1 114 ? -8.047 -24.141 -16.219 1 96.25 114 ILE B N 1
ATOM 4693 C CA . ILE B 1 114 ? -6.781 -24.828 -15.969 1 96.25 114 ILE B CA 1
ATOM 4694 C C . ILE B 1 114 ? -5.719 -24.328 -16.938 1 96.25 114 ILE B C 1
ATOM 4696 O O . ILE B 1 114 ? -4.617 -23.953 -16.531 1 96.25 114 ILE B O 1
ATOM 4700 N N . PHE B 1 115 ? -6.039 -24.234 -18.172 1 94.31 115 PHE B N 1
ATOM 4701 C CA . PHE B 1 115 ? -5.074 -23.812 -19.188 1 94.31 115 PHE B CA 1
ATOM 4702 C C . PHE B 1 115 ? -4.707 -22.344 -19 1 94.31 115 PHE B C 1
ATOM 4704 O O . PHE B 1 115 ? -3.539 -21.984 -19.141 1 94.31 115 PHE B O 1
ATOM 4711 N N . LEU B 1 116 ? -5.672 -21.578 -18.703 1 90.69 116 LEU B N 1
ATOM 4712 C CA . LEU B 1 116 ? -5.379 -20.172 -18.453 1 90.69 116 LEU B CA 1
ATOM 4713 C C . LEU B 1 116 ? -4.492 -20.016 -17.219 1 90.69 116 LEU B C 1
ATOM 4715 O O . LEU B 1 116 ? -3.621 -19.141 -17.188 1 90.69 116 LEU B O 1
ATOM 4719 N N . GLY B 1 117 ? -4.746 -20.797 -16.266 1 93.44 117 GLY B N 1
ATOM 4720 C CA . GLY B 1 117 ? -3.916 -20.766 -15.07 1 93.44 117 GLY B CA 1
ATOM 4721 C C . GLY B 1 117 ? -2.473 -21.156 -15.336 1 93.44 117 GLY B C 1
ATOM 4722 O O . GLY B 1 117 ? -1.551 -20.469 -14.891 1 93.44 117 GLY B O 1
ATOM 4723 N N . LEU B 1 118 ? -2.297 -22.156 -16.078 1 93.44 118 LEU B N 1
ATOM 4724 C CA . LEU B 1 118 ? -0.958 -22.641 -16.391 1 93.44 118 LEU B CA 1
ATOM 4725 C C . LEU B 1 118 ? -0.21 -21.641 -17.266 1 93.44 118 LEU B C 1
ATOM 4727 O O . LEU B 1 118 ? 0.967 -21.359 -17.016 1 93.44 118 LEU B O 1
ATOM 4731 N N . LEU B 1 119 ? -0.888 -21.062 -18.156 1 90.06 119 LEU B N 1
ATOM 4732 C CA . LEU B 1 119 ? -0.254 -20.156 -19.109 1 90.06 119 LEU B CA 1
ATOM 4733 C C . LEU B 1 119 ? -0.081 -18.766 -18.516 1 90.06 119 LEU B C 1
ATOM 4735 O O . LEU B 1 119 ? 0.676 -17.953 -19.047 1 90.06 119 LEU B O 1
ATOM 4739 N N . SER B 1 120 ? -0.721 -18.547 -17.453 1 87.69 120 SER B N 1
ATOM 4740 C CA . SER B 1 120 ? -0.693 -17.219 -16.844 1 87.69 120 SER B CA 1
ATOM 4741 C C . SER B 1 120 ? 0.697 -16.875 -16.312 1 87.69 120 SER B C 1
ATOM 4743 O O . SER B 1 120 ? 1.005 -15.711 -16.062 1 87.69 120 SER B O 1
ATOM 4745 N N . ASN B 1 121 ? 1.528 -17.844 -16.172 1 85.69 121 ASN B N 1
ATOM 4746 C CA . ASN B 1 121 ? 2.861 -17.594 -15.641 1 85.69 121 ASN B CA 1
ATOM 4747 C C . ASN B 1 121 ? 3.709 -16.766 -16.594 1 85.69 121 ASN B C 1
ATOM 4749 O O . ASN B 1 121 ? 4.762 -16.25 -16.219 1 85.69 121 ASN B O 1
ATOM 4753 N N . VAL B 1 122 ? 3.236 -16.641 -17.828 1 78.5 122 VAL B N 1
ATOM 4754 C CA . VAL B 1 122 ? 3.918 -15.773 -18.797 1 78.5 122 VAL B CA 1
ATOM 4755 C C . VAL B 1 122 ? 3.93 -14.336 -18.281 1 78.5 122 VAL B C 1
ATOM 4757 O O . VAL B 1 122 ? 4.875 -13.586 -18.531 1 78.5 122 VAL B O 1
ATOM 4760 N N . VAL B 1 123 ? 2.889 -14.055 -17.547 1 75.06 123 VAL B N 1
ATOM 4761 C CA . VAL B 1 123 ? 2.754 -12.695 -17.031 1 75.06 123 VAL B CA 1
ATOM 4762 C C . VAL B 1 123 ? 3.123 -12.68 -15.539 1 75.06 123 VAL B C 1
ATOM 4764 O O . VAL B 1 123 ? 2.641 -11.836 -14.781 1 75.06 123 VAL B O 1
ATOM 4767 N N . GLY B 1 124 ? 3.848 -13.672 -15.148 1 76.94 124 GLY B N 1
ATOM 4768 C CA . GLY B 1 124 ? 4.32 -13.703 -13.773 1 76.94 124 GLY B CA 1
ATOM 4769 C C . GLY B 1 124 ? 3.23 -14.039 -12.773 1 76.94 124 GLY B C 1
ATOM 4770 O O . GLY B 1 124 ? 2.557 -15.07 -12.898 1 76.94 124 GLY B O 1
ATOM 4771 N N . ASP B 1 125 ? 2.951 -13.094 -11.883 1 81 125 ASP B N 1
ATOM 4772 C CA . ASP B 1 125 ? 2.084 -13.375 -10.742 1 81 125 ASP B CA 1
ATOM 4773 C C . ASP B 1 125 ? 0.652 -12.922 -11.016 1 81 125 ASP B C 1
ATOM 4775 O O . ASP B 1 125 ? -0.222 -13.047 -10.156 1 81 125 ASP B O 1
ATOM 4779 N N . ALA B 1 126 ? 0.412 -12.492 -12.18 1 82.75 126 ALA B N 1
ATOM 4780 C CA . ALA B 1 126 ? -0.903 -11.961 -12.531 1 82.75 126 ALA B CA 1
ATOM 4781 C C . ALA B 1 126 ? -1.975 -13.047 -12.438 1 82.75 126 ALA B C 1
ATOM 4783 O O . ALA B 1 126 ? -3.139 -12.758 -12.156 1 82.75 126 ALA B O 1
ATOM 4784 N N . GLY B 1 127 ? -1.534 -14.25 -12.656 1 87.69 127 GLY B N 1
ATOM 4785 C CA . GLY B 1 127 ? -2.494 -15.336 -12.594 1 87.69 127 GLY B CA 1
ATOM 4786 C C . GLY B 1 127 ? -3.145 -15.477 -11.227 1 87.69 127 GLY B C 1
ATOM 4787 O O . GLY B 1 127 ? -4.352 -15.711 -11.133 1 87.69 127 GLY B O 1
ATOM 4788 N N . TYR B 1 128 ? -2.402 -15.242 -10.164 1 90.12 128 TYR B N 1
ATOM 4789 C CA . TYR B 1 128 ? -2.93 -15.336 -8.805 1 90.12 128 TYR B CA 1
ATOM 4790 C C . TYR B 1 128 ? -3.967 -14.25 -8.547 1 90.12 128 TYR B C 1
ATOM 4792 O O . TYR B 1 128 ? -4.891 -14.445 -7.754 1 90.12 128 TYR B O 1
ATOM 4800 N N . ILE B 1 129 ? -3.803 -13.188 -9.258 1 90.25 129 ILE B N 1
ATOM 4801 C CA . ILE B 1 129 ? -4.566 -12 -8.906 1 90.25 129 ILE B CA 1
ATOM 4802 C C . ILE B 1 129 ? -5.848 -11.945 -9.742 1 90.25 129 ILE B C 1
ATOM 4804 O O . ILE B 1 129 ? -6.941 -11.781 -9.195 1 90.25 129 ILE B O 1
ATOM 4808 N N . ILE B 1 130 ? -5.734 -12.156 -11 1 88.56 130 ILE B N 1
ATOM 4809 C CA . ILE B 1 130 ? -6.828 -11.859 -11.914 1 88.56 130 ILE B CA 1
ATOM 4810 C C . ILE B 1 130 ? -7.641 -13.117 -12.18 1 88.56 130 ILE B C 1
ATOM 4812 O O . ILE B 1 130 ? -8.867 -13.07 -12.266 1 88.56 130 ILE B O 1
ATOM 4816 N N . LEU B 1 131 ? -7.074 -14.227 -12.242 1 91.5 131 LEU B N 1
ATOM 4817 C CA . LEU B 1 131 ? -7.73 -15.438 -12.727 1 91.5 131 LEU B CA 1
ATOM 4818 C C . LEU B 1 131 ? -8.617 -16.047 -11.641 1 91.5 131 LEU B C 1
ATOM 4820 O O . LEU B 1 131 ? -9.656 -16.625 -11.945 1 91.5 131 LEU B O 1
ATOM 4824 N N . LEU B 1 132 ? -8.266 -15.883 -10.414 1 93.94 132 LEU B N 1
ATOM 4825 C CA . LEU B 1 132 ? -8.969 -16.578 -9.336 1 93.94 132 LEU B CA 1
ATOM 4826 C C . LEU B 1 132 ? -10.406 -16.078 -9.219 1 93.94 132 LEU B C 1
ATOM 4828 O O . LEU B 1 132 ? -11.352 -16.875 -9.242 1 93.94 132 LEU B O 1
ATOM 4832 N N . PRO B 1 133 ? -10.602 -14.828 -9.211 1 89.5 133 PRO B N 1
ATOM 4833 C CA . PRO B 1 133 ? -11.992 -14.375 -9.156 1 89.5 133 PRO B CA 1
ATOM 4834 C C . PRO B 1 133 ? -12.773 -14.711 -10.43 1 89.5 133 PRO B C 1
ATOM 4836 O O . PRO B 1 133 ? -13.969 -14.984 -10.359 1 89.5 133 PRO B O 1
ATOM 4839 N N . ILE B 1 134 ? -12.141 -14.641 -11.508 1 88.38 134 ILE B N 1
ATOM 4840 C CA . ILE B 1 134 ? -12.781 -14.984 -12.773 1 88.38 134 ILE B CA 1
ATOM 4841 C C . ILE B 1 134 ? -13.188 -16.453 -12.773 1 88.38 134 ILE B C 1
ATOM 4843 O O . ILE B 1 134 ? -14.281 -16.812 -13.203 1 88.38 134 ILE B O 1
ATOM 4847 N N . ALA B 1 135 ? -12.281 -17.25 -12.273 1 93.5 135 ALA B N 1
ATOM 4848 C CA . ALA B 1 135 ? -12.562 -18.688 -12.195 1 93.5 135 ALA B CA 1
ATOM 4849 C C . ALA B 1 135 ? -13.758 -18.953 -11.281 1 93.5 135 ALA B C 1
ATOM 4851 O O . ALA B 1 135 ? -14.578 -19.828 -11.578 1 93.5 135 ALA B O 1
ATOM 4852 N N . ALA B 1 136 ? -13.883 -18.266 -10.203 1 92.31 136 ALA B N 1
ATOM 4853 C CA . ALA B 1 136 ? -15.016 -18.422 -9.297 1 92.31 136 ALA B CA 1
ATOM 4854 C C . ALA B 1 136 ? -16.328 -18.109 -10 1 92.31 136 ALA B C 1
ATOM 4856 O O . ALA B 1 136 ? -17.297 -18.859 -9.883 1 92.31 136 ALA B O 1
ATOM 4857 N N . THR B 1 137 ? -16.328 -17.078 -10.734 1 86.56 137 THR B N 1
ATOM 4858 C CA . THR B 1 137 ? -17.531 -16.656 -11.445 1 86.56 137 THR B CA 1
ATOM 4859 C C . THR B 1 137 ? -17.875 -17.641 -12.562 1 86.56 137 THR B C 1
ATOM 4861 O O . THR B 1 137 ? -19.047 -17.953 -12.781 1 86.56 137 THR B O 1
ATOM 4864 N N . LEU B 1 138 ? -16.938 -18.109 -13.273 1 87.81 138 LEU B N 1
ATOM 4865 C CA . LEU B 1 138 ? -17.156 -19.062 -14.359 1 87.81 138 LEU B CA 1
ATOM 4866 C C . LEU B 1 138 ? -17.734 -20.375 -13.828 1 87.81 138 LEU B C 1
ATOM 4868 O O . LEU B 1 138 ? -18.688 -20.906 -14.391 1 87.81 138 LEU B O 1
ATOM 4872 N N . PHE B 1 139 ? -17.141 -20.828 -12.75 1 90.44 139 PHE B N 1
ATOM 4873 C CA . PHE B 1 139 ? -17.656 -22.062 -12.156 1 90.44 139 PHE B CA 1
ATOM 4874 C C . PHE B 1 139 ? -19.094 -21.859 -11.664 1 90.44 139 PHE B C 1
ATOM 4876 O O . PHE B 1 139 ? -19.953 -22.719 -11.883 1 90.44 139 PHE B O 1
ATOM 4883 N N . HIS B 1 140 ? -19.281 -20.766 -11.07 1 86.81 140 HIS B N 1
ATOM 4884 C CA . HIS B 1 140 ? -20.625 -20.453 -10.555 1 86.81 140 HIS B CA 1
ATOM 4885 C C . HIS B 1 140 ? -21.641 -20.391 -11.688 1 86.81 140 HIS B C 1
ATOM 4887 O O . HIS B 1 140 ? -22.781 -20.812 -11.516 1 86.81 140 HIS B O 1
ATOM 4893 N N . SER B 1 141 ? -21.266 -19.922 -12.781 1 83.5 141 SER B N 1
ATOM 4894 C CA . SER B 1 141 ? -22.172 -19.719 -13.914 1 83.5 141 SER B CA 1
ATOM 4895 C C . SER B 1 141 ? -22.625 -21.047 -14.492 1 83.5 141 SER B C 1
ATOM 4897 O O . SER B 1 141 ? -23.688 -21.125 -15.109 1 83.5 141 SER B O 1
ATOM 4899 N N . VAL B 1 142 ? -21.938 -22.047 -14.297 1 85.19 142 VAL B N 1
ATOM 4900 C CA . VAL B 1 142 ? -22.297 -23.344 -14.852 1 85.19 142 VAL B CA 1
ATOM 4901 C C . VAL B 1 142 ? -22.828 -24.266 -13.742 1 85.19 142 VAL B C 1
ATOM 4903 O O . VAL B 1 142 ? -22.984 -25.469 -13.945 1 85.19 142 VAL B O 1
ATOM 4906 N N . GLY B 1 143 ? -22.969 -23.688 -12.555 1 83.38 143 GLY B N 1
ATOM 4907 C CA . GLY B 1 143 ? -23.594 -24.406 -11.453 1 83.38 143 GLY B CA 1
ATOM 4908 C C . GLY B 1 143 ? -22.578 -25.141 -10.57 1 83.38 143 GLY B C 1
ATOM 4909 O O . GLY B 1 143 ? -22.969 -25.969 -9.742 1 83.38 143 GLY B O 1
ATOM 4910 N N . LEU B 1 144 ? -21.375 -24.891 -10.773 1 89.75 144 LEU B N 1
ATOM 4911 C CA . LEU B 1 144 ? -20.344 -25.5 -9.93 1 89.75 144 LEU B CA 1
ATOM 4912 C C . LEU B 1 144 ? -20.031 -24.609 -8.734 1 89.75 144 LEU B C 1
ATOM 4914 O O . LEU B 1 144 ? -20.406 -23.422 -8.719 1 89.75 144 LEU B O 1
ATOM 4918 N N . HIS B 1 145 ? -19.422 -25.188 -7.77 1 92.38 145 HIS B N 1
ATOM 4919 C CA . HIS B 1 145 ? -19.062 -24.438 -6.57 1 92.38 145 HIS B CA 1
ATOM 4920 C C . HIS B 1 145 ? -17.984 -23.391 -6.871 1 92.38 145 HIS B C 1
ATOM 4922 O O . HIS B 1 145 ? -16.922 -23.734 -7.391 1 92.38 145 HIS B O 1
ATOM 4928 N N . PRO B 1 146 ? -18.203 -22.172 -6.57 1 93 146 PRO B N 1
ATOM 4929 C CA . PRO B 1 146 ? -17.25 -21.109 -6.887 1 93 146 PRO B CA 1
ATOM 4930 C C . PRO B 1 146 ? -15.898 -21.312 -6.191 1 93 146 PRO B C 1
ATOM 4932 O O . PRO B 1 146 ? -14.852 -21.016 -6.773 1 93 146 PRO B O 1
ATOM 4935 N N . VAL B 1 147 ? -15.898 -21.75 -4.98 1 94.81 147 VAL B N 1
ATOM 4936 C CA . VAL B 1 147 ? -14.656 -21.984 -4.25 1 94.81 147 VAL B CA 1
ATOM 4937 C C . VAL B 1 147 ? -13.828 -23.047 -4.973 1 94.81 147 VAL B C 1
ATOM 4939 O O . VAL B 1 147 ? -12.594 -22.984 -4.984 1 94.81 147 VAL B O 1
ATOM 4942 N N . ALA B 1 148 ? -14.523 -24.016 -5.594 1 95.62 148 ALA B N 1
ATOM 4943 C CA . ALA B 1 148 ? -13.812 -25.031 -6.383 1 95.62 148 ALA B CA 1
ATOM 4944 C C . ALA B 1 148 ? -13.102 -24.391 -7.574 1 95.62 148 ALA B C 1
ATOM 4946 O O . ALA B 1 148 ? -12.023 -24.828 -7.969 1 95.62 148 ALA B O 1
ATOM 4947 N N . GLY B 1 149 ? -13.758 -23.422 -8.125 1 95.12 149 GLY B N 1
ATOM 4948 C CA . GLY B 1 149 ? -13.125 -22.672 -9.203 1 95.12 149 GLY B CA 1
ATOM 4949 C C . GLY B 1 149 ? -11.859 -21.953 -8.766 1 95.12 149 GLY B C 1
ATOM 4950 O O . GLY B 1 149 ? -10.844 -21.984 -9.461 1 95.12 149 GLY B O 1
ATOM 4951 N N . ILE B 1 150 ? -11.867 -21.328 -7.602 1 95.94 150 ILE B N 1
ATOM 4952 C CA . ILE B 1 150 ? -10.719 -20.625 -7.043 1 95.94 150 ILE B CA 1
ATOM 4953 C C . ILE B 1 150 ? -9.578 -21.609 -6.789 1 95.94 150 ILE B C 1
ATOM 4955 O O . ILE B 1 150 ? -8.438 -21.344 -7.168 1 95.94 150 ILE B O 1
ATOM 4959 N N . ILE B 1 151 ? -9.922 -22.75 -6.223 1 96.56 151 ILE B N 1
ATOM 4960 C CA . ILE B 1 151 ? -8.914 -23.734 -5.867 1 96.56 151 ILE B CA 1
ATOM 4961 C C . ILE B 1 151 ? -8.281 -24.312 -7.133 1 96.56 151 ILE B C 1
ATOM 4963 O O . ILE B 1 151 ? -7.062 -24.484 -7.199 1 96.56 151 ILE B O 1
ATOM 4967 N N . THR B 1 152 ? -9.117 -24.578 -8.102 1 96.81 152 THR B N 1
ATOM 4968 C CA . THR B 1 152 ? -8.617 -25.109 -9.359 1 96.81 152 THR B CA 1
ATOM 4969 C C . THR B 1 152 ? -7.676 -24.109 -10.039 1 96.81 152 THR B C 1
ATOM 4971 O O . THR B 1 152 ? -6.59 -24.5 -10.484 1 96.81 152 THR B O 1
ATOM 4974 N N . ALA B 1 153 ? -8.133 -22.906 -10.109 1 96.25 153 ALA B N 1
ATOM 4975 C CA . ALA B 1 153 ? -7.281 -21.859 -10.695 1 96.25 153 ALA B CA 1
ATOM 4976 C C . ALA B 1 153 ? -5.992 -21.703 -9.898 1 96.25 153 ALA B C 1
ATOM 4978 O O . ALA B 1 153 ? -4.906 -21.578 -10.477 1 96.25 153 ALA B O 1
ATOM 4979 N N . TYR B 1 154 ? -6.086 -21.688 -8.617 1 96.06 154 TYR B N 1
ATOM 4980 C CA . TYR B 1 154 ? -4.938 -21.547 -7.734 1 96.06 154 TYR B CA 1
ATOM 4981 C C . TYR B 1 154 ? -3.939 -22.672 -7.934 1 96.06 154 TYR B C 1
ATOM 4983 O O . TYR B 1 154 ? -2.738 -22.438 -8.078 1 96.06 154 TYR B O 1
ATOM 4991 N N . ALA B 1 155 ? -4.414 -23.859 -7.91 1 96.06 155 ALA B N 1
ATOM 4992 C CA . ALA B 1 155 ? -3.555 -25.031 -8.102 1 96.06 155 ALA B CA 1
ATOM 4993 C C . ALA B 1 155 ? -2.879 -24.984 -9.469 1 96.06 155 ALA B C 1
ATOM 4995 O O . ALA B 1 155 ? -1.707 -25.359 -9.602 1 96.06 155 ALA B O 1
ATOM 4996 N N . SER B 1 156 ? -3.625 -24.578 -10.461 1 96 156 SER B N 1
ATOM 4997 C CA . SER B 1 156 ? -3.08 -24.516 -11.812 1 96 156 SER B CA 1
ATOM 4998 C C . SER B 1 156 ? -1.964 -23.484 -11.906 1 96 156 SER B C 1
ATOM 5000 O O . SER B 1 156 ? -0.918 -23.734 -12.5 1 96 156 SER B O 1
ATOM 5002 N N . VAL B 1 157 ? -2.191 -22.359 -11.312 1 94.12 157 VAL B N 1
ATOM 5003 C CA . VAL B 1 157 ? -1.208 -21.281 -11.367 1 94.12 157 VAL B CA 1
ATOM 5004 C C . VAL B 1 157 ? 0.001 -21.641 -10.508 1 94.12 157 VAL B C 1
ATOM 5006 O O . VAL B 1 157 ? 1.146 -21.484 -10.938 1 94.12 157 VAL B O 1
ATOM 5009 N N . ALA B 1 158 ? -0.231 -22.141 -9.344 1 93.56 158 ALA B N 1
ATOM 5010 C CA . ALA B 1 158 ? 0.811 -22.359 -8.352 1 93.56 158 ALA B CA 1
ATOM 5011 C C . ALA B 1 158 ? 1.658 -23.578 -8.711 1 93.56 158 ALA B C 1
ATOM 5013 O O . ALA B 1 158 ? 2.887 -23.484 -8.773 1 93.56 158 ALA B O 1
ATOM 5014 N N . CYS B 1 159 ? 1.037 -24.688 -8.945 1 91.06 159 CYS B N 1
ATOM 5015 C CA . CYS B 1 159 ? 1.76 -25.922 -9.211 1 91.06 159 CYS B CA 1
ATOM 5016 C C . CYS B 1 159 ? 2.322 -25.938 -10.625 1 91.06 159 CYS B C 1
ATOM 5018 O O . CYS B 1 159 ? 3.287 -26.656 -10.914 1 91.06 159 CYS B O 1
ATOM 5020 N N . GLY B 1 160 ? 1.734 -25.125 -11.492 1 84.19 160 GLY B N 1
ATOM 5021 C CA . GLY B 1 160 ? 2.191 -25.094 -12.875 1 84.19 160 GLY B CA 1
ATOM 5022 C C . GLY B 1 160 ? 3.105 -23.906 -13.164 1 84.19 160 GLY B C 1
ATOM 5023 O O . GLY B 1 160 ? 3.342 -23.578 -14.328 1 84.19 160 GLY B O 1
ATOM 5024 N N . TYR B 1 161 ? 3.633 -23.266 -12.219 1 81 161 TYR B N 1
ATOM 5025 C CA . TYR B 1 161 ? 4.359 -22 -12.367 1 81 161 TYR B CA 1
ATOM 5026 C C . TYR B 1 161 ? 5.582 -22.188 -13.258 1 81 161 TYR B C 1
ATOM 5028 O O . TYR B 1 161 ? 6.023 -21.234 -13.922 1 81 161 TYR B O 1
ATOM 5036 N N . SER B 1 162 ? 6.098 -23.312 -13.492 1 82.44 162 SER B N 1
ATOM 5037 C CA . SER B 1 162 ? 7.289 -23.5 -14.312 1 82.44 162 SER B CA 1
ATOM 5038 C C . SER B 1 162 ? 6.934 -24.062 -15.68 1 82.44 162 SER B C 1
ATOM 5040 O O . SER B 1 162 ? 7.762 -24.062 -16.594 1 82.44 162 SER B O 1
ATOM 5042 N N . ALA B 1 163 ? 5.773 -24.422 -15.805 1 87.06 163 ALA B N 1
ATOM 5043 C CA . ALA B 1 163 ? 5.375 -25.062 -17.062 1 87.06 163 ALA B CA 1
ATOM 5044 C C . ALA B 1 163 ? 4.586 -24.109 -17.938 1 87.06 163 ALA B C 1
ATOM 5046 O O . ALA B 1 163 ? 3.623 -23.484 -17.484 1 87.06 163 ALA B O 1
ATOM 5047 N N . ASN B 1 164 ? 5.086 -23.953 -19.141 1 87.81 164 ASN B N 1
ATOM 5048 C CA . ASN B 1 164 ? 4.398 -23.078 -20.094 1 87.81 164 ASN B CA 1
ATOM 5049 C C . ASN B 1 164 ? 4.746 -23.453 -21.531 1 87.81 164 ASN B C 1
ATOM 5051 O O . ASN B 1 164 ? 5.785 -24.062 -21.781 1 87.81 164 ASN B O 1
ATOM 5055 N N . VAL B 1 165 ? 3.908 -23.094 -22.375 1 88.12 165 VAL B N 1
ATOM 5056 C CA . VAL B 1 165 ? 4.145 -23.344 -23.781 1 88.12 165 VAL B CA 1
ATOM 5057 C C . VAL B 1 165 ? 5.051 -22.25 -24.359 1 88.12 165 VAL B C 1
ATOM 5059 O O . VAL B 1 165 ? 5.738 -22.469 -25.359 1 88.12 165 VAL B O 1
ATOM 5062 N N . VAL B 1 166 ? 5.066 -21.156 -23.688 1 83.44 166 VAL B N 1
ATOM 5063 C CA . VAL B 1 166 ? 5.93 -20.062 -24.094 1 83.44 166 VAL B CA 1
ATOM 5064 C C . VAL B 1 166 ? 6.945 -19.75 -23 1 83.44 166 VAL B C 1
ATOM 5066 O O . VAL B 1 166 ? 6.809 -20.234 -21.875 1 83.44 166 VAL B O 1
ATOM 5069 N N . LEU B 1 167 ? 7.953 -19.016 -23.438 1 79.12 167 LEU B N 1
ATOM 5070 C CA . LEU B 1 167 ? 8.984 -18.656 -22.469 1 79.12 167 LEU B CA 1
ATOM 5071 C C . LEU B 1 167 ? 8.422 -17.75 -21.391 1 79.12 167 LEU B C 1
ATOM 5073 O O . LEU B 1 167 ? 7.664 -16.828 -21.672 1 79.12 167 LEU B O 1
ATOM 5077 N N . SER B 1 168 ? 8.727 -18.172 -20.156 1 77.44 168 SER B N 1
ATOM 5078 C CA . SER B 1 168 ? 8.266 -17.391 -19.016 1 77.44 168 SER B CA 1
ATOM 5079 C C . SER B 1 168 ? 9.359 -16.469 -18.5 1 77.44 168 SER B C 1
ATOM 5081 O O . SER B 1 168 ? 10.508 -16.547 -18.938 1 77.44 168 SER B O 1
ATOM 5083 N N . THR B 1 169 ? 9.047 -15.539 -17.625 1 73.44 169 THR B N 1
ATOM 5084 C CA . THR B 1 169 ? 9.984 -14.578 -17.047 1 73.44 169 THR B CA 1
ATOM 5085 C C . THR B 1 169 ? 11.016 -15.281 -16.172 1 73.44 169 THR B C 1
ATOM 5087 O O . THR B 1 169 ? 12.117 -14.766 -15.969 1 73.44 169 THR B O 1
ATOM 5090 N N . MET B 1 170 ? 10.703 -16.453 -15.727 1 80.75 170 MET B N 1
ATOM 5091 C CA . MET B 1 170 ? 11.578 -17.188 -14.82 1 80.75 170 MET B CA 1
ATOM 5092 C C . MET B 1 170 ? 12.703 -17.875 -15.594 1 80.75 170 MET B C 1
ATOM 5094 O O . MET B 1 170 ? 13.797 -18.078 -15.055 1 80.75 170 MET B O 1
ATOM 5098 N N . ASP B 1 171 ? 12.547 -18.156 -16.812 1 84.44 171 ASP B N 1
ATOM 5099 C CA . ASP B 1 171 ? 13.461 -18.984 -17.594 1 84.44 171 ASP B CA 1
ATOM 5100 C C . ASP B 1 171 ? 14.82 -18.312 -17.75 1 84.44 171 ASP B C 1
ATOM 5102 O O . ASP B 1 171 ? 15.852 -18.891 -17.406 1 84.44 171 ASP B O 1
ATOM 5106 N N . PRO B 1 172 ? 14.781 -17.109 -18.156 1 80.94 172 PRO B N 1
ATOM 5107 C CA . PRO B 1 172 ? 16.094 -16.469 -18.312 1 80.94 172 PRO B CA 1
ATOM 5108 C C . PRO B 1 172 ? 16.797 -16.25 -16.969 1 80.94 172 PRO B C 1
ATOM 5110 O O . PRO B 1 172 ? 18.031 -16.312 -16.891 1 80.94 172 PRO B O 1
ATOM 5113 N N . LEU B 1 173 ? 16.078 -16.031 -15.938 1 83.81 173 LEU B N 1
ATOM 5114 C CA . LEU B 1 173 ? 16.656 -15.766 -14.633 1 83.81 173 LEU B CA 1
ATOM 5115 C C . LEU B 1 173 ? 17.344 -17.016 -14.078 1 83.81 173 LEU B C 1
ATOM 5117 O O . LEU B 1 173 ? 18.469 -16.938 -13.57 1 83.81 173 LEU B O 1
ATOM 5121 N N . LEU B 1 174 ? 16.688 -18.062 -14.203 1 88.5 174 LEU B N 1
ATOM 5122 C CA . LEU B 1 174 ? 17.266 -19.312 -13.727 1 88.5 174 LEU B CA 1
ATOM 5123 C C . LEU B 1 174 ? 18.453 -19.719 -14.586 1 88.5 174 LEU B C 1
ATOM 5125 O O . LEU B 1 174 ? 19.469 -20.203 -14.062 1 88.5 174 LEU B O 1
ATOM 5129 N N . ALA B 1 175 ? 18.328 -19.484 -15.852 1 88.56 175 ALA B N 1
ATOM 5130 C CA . ALA B 1 175 ? 19.391 -19.844 -16.781 1 88.56 175 ALA B CA 1
ATOM 5131 C C . ALA B 1 175 ? 20.672 -19.062 -16.484 1 88.56 175 ALA B C 1
ATOM 5133 O O . ALA B 1 175 ? 21.766 -19.625 -16.531 1 88.56 175 ALA B O 1
ATOM 5134 N N . ARG B 1 176 ? 20.5 -17.859 -16.219 1 86.88 176 ARG B N 1
ATOM 5135 C CA . ARG B 1 176 ? 21.656 -17.016 -15.922 1 86.88 176 ARG B CA 1
ATOM 5136 C C . ARG B 1 176 ? 22.359 -17.484 -14.648 1 86.88 176 ARG B C 1
ATOM 5138 O O . ARG B 1 176 ? 23.594 -17.547 -14.602 1 86.88 176 ARG B O 1
ATOM 5145 N N . THR B 1 177 ? 21.609 -17.766 -13.688 1 89.62 177 THR B N 1
ATOM 5146 C CA . THR B 1 177 ? 22.172 -18.266 -12.438 1 89.62 177 THR B CA 1
ATOM 5147 C C . THR B 1 177 ? 22.875 -19.594 -12.648 1 89.62 177 THR B C 1
ATOM 5149 O O . THR B 1 177 ? 23.953 -19.828 -12.102 1 89.62 177 THR B O 1
ATOM 5152 N N . THR B 1 178 ? 22.266 -20.438 -13.406 1 92.12 178 THR B N 1
ATOM 5153 C CA . THR B 1 178 ? 22.859 -21.734 -13.711 1 92.12 178 THR B CA 1
ATOM 5154 C C . THR B 1 178 ? 24.188 -21.562 -14.438 1 92.12 178 THR B C 1
ATOM 5156 O O . THR B 1 178 ? 25.172 -22.234 -14.109 1 92.12 178 THR B O 1
ATOM 5159 N N . GLU B 1 179 ? 24.203 -20.688 -15.375 1 90.81 179 GLU B N 1
ATOM 5160 C CA . GLU B 1 179 ? 25.438 -20.406 -16.125 1 90.81 179 GLU B CA 1
ATOM 5161 C C . GLU B 1 179 ? 26.531 -19.859 -15.203 1 90.81 179 GLU B C 1
ATOM 5163 O O . GLU B 1 179 ? 27.688 -20.281 -15.289 1 90.81 179 GLU B O 1
ATOM 5168 N N . GLU B 1 180 ? 26.156 -18.969 -14.43 1 89.62 180 GLU B N 1
ATOM 5169 C CA . GLU B 1 180 ? 27.109 -18.375 -13.508 1 89.62 180 GLU B CA 1
ATOM 5170 C C . GLU B 1 180 ? 27.688 -19.422 -12.555 1 89.62 180 GLU B C 1
ATOM 5172 O O . GLU B 1 180 ? 28.891 -19.406 -12.266 1 89.62 180 GLU B O 1
ATOM 5177 N N . ALA B 1 181 ? 26.859 -20.219 -12.039 1 90.62 181 ALA B N 1
ATOM 5178 C CA . ALA B 1 181 ? 27.297 -21.266 -11.117 1 90.62 181 ALA B CA 1
ATOM 5179 C C . ALA B 1 181 ? 28.219 -22.266 -11.828 1 90.62 181 ALA B C 1
ATOM 5181 O O . ALA B 1 181 ? 29.203 -22.719 -11.25 1 90.62 181 ALA B O 1
ATOM 5182 N N . ALA B 1 182 ? 27.922 -22.594 -13.023 1 91.69 182 ALA B N 1
ATOM 5183 C CA . ALA B 1 182 ? 28.75 -23.531 -13.805 1 91.69 182 ALA B CA 1
ATOM 5184 C C . ALA B 1 182 ? 30.125 -22.938 -14.078 1 91.69 182 ALA B C 1
ATOM 5186 O O . ALA B 1 182 ? 31.141 -23.625 -13.906 1 91.69 182 ALA B O 1
ATOM 5187 N N . VAL B 1 183 ? 30.109 -21.719 -14.445 1 89.69 183 VAL B N 1
ATOM 5188 C CA . VAL B 1 183 ? 31.375 -21.031 -14.734 1 89.69 183 VAL B CA 1
ATOM 5189 C C . VAL B 1 183 ? 32.219 -20.938 -13.469 1 89.69 183 VAL B C 1
ATOM 5191 O O . VAL B 1 183 ? 33.438 -21.188 -13.5 1 89.69 183 VAL B O 1
ATOM 5194 N N . ALA B 1 184 ? 31.609 -20.625 -12.461 1 87.81 184 ALA B N 1
ATOM 5195 C CA . ALA B 1 184 ? 32.312 -20.5 -11.188 1 87.81 184 ALA B CA 1
ATOM 5196 C C . ALA B 1 184 ? 32.906 -21.844 -10.758 1 87.81 184 ALA B C 1
ATOM 5198 O O . ALA B 1 184 ? 33.969 -21.891 -10.125 1 87.81 184 ALA B O 1
ATOM 5199 N N . GLY B 1 185 ? 32.281 -22.891 -11.07 1 86.75 185 GLY B N 1
ATOM 5200 C CA . GLY B 1 185 ? 32.75 -24.219 -10.711 1 86.75 185 GLY B CA 1
ATOM 5201 C C . GLY B 1 185 ? 33.688 -24.812 -11.742 1 86.75 185 GLY B C 1
ATOM 5202 O O . GLY B 1 185 ? 34.188 -25.938 -11.57 1 86.75 185 GLY B O 1
ATOM 5203 N N . GLY B 1 186 ? 33.938 -24.078 -12.742 1 85.94 186 GLY B N 1
ATOM 5204 C CA . GLY B 1 186 ? 34.812 -24.578 -13.789 1 85.94 186 GLY B CA 1
ATOM 5205 C C . GLY B 1 186 ? 34.188 -25.672 -14.633 1 85.94 186 GLY B C 1
ATOM 5206 O O . GLY B 1 186 ? 34.875 -26.578 -15.086 1 85.94 186 GLY B O 1
ATOM 5207 N N . ILE B 1 187 ? 32.938 -25.609 -14.719 1 89.19 187 ILE B N 1
ATOM 5208 C CA . ILE B 1 187 ? 32.188 -26.641 -15.422 1 89.19 187 ILE B CA 1
ATOM 5209 C C . ILE B 1 187 ? 31.719 -26.109 -16.781 1 89.19 187 ILE B C 1
ATOM 5211 O O . ILE B 1 187 ? 31.406 -24.938 -16.922 1 89.19 187 ILE B O 1
ATOM 5215 N N . GLU B 1 188 ? 31.766 -26.938 -17.734 1 81.62 188 GLU B N 1
ATOM 5216 C CA . GLU B 1 188 ? 31.219 -26.547 -19.031 1 81.62 188 GLU B CA 1
ATOM 5217 C C . GLU B 1 188 ? 29.719 -26.312 -18.953 1 81.62 188 GLU B C 1
ATOM 5219 O O . GLU B 1 188 ? 28.969 -27.188 -18.531 1 81.62 188 GLU B O 1
ATOM 5224 N N . HIS B 1 189 ? 29.266 -25.172 -19.188 1 73.56 189 HIS B N 1
ATOM 5225 C CA . HIS B 1 189 ? 27.875 -24.797 -18.938 1 73.56 189 HIS B CA 1
ATOM 5226 C C . HIS B 1 189 ? 26.969 -25.297 -20.047 1 73.56 189 HIS B C 1
ATOM 5228 O O . HIS B 1 189 ? 25.781 -25.531 -19.828 1 73.56 189 HIS B O 1
ATOM 5234 N N . GLY B 1 190 ? 27.609 -25.781 -21.094 1 69.44 190 GLY B N 1
ATOM 5235 C CA . GLY B 1 190 ? 26.781 -26.297 -22.172 1 69.44 190 GLY B CA 1
ATOM 5236 C C . GLY B 1 190 ? 25.703 -25.312 -22.609 1 69.44 190 GLY B C 1
ATOM 5237 O O . GLY B 1 190 ? 25.906 -24.109 -22.609 1 69.44 190 GLY B O 1
ATOM 5238 N N . ASP B 1 191 ? 24.531 -25.812 -22.984 1 77.06 191 ASP B N 1
ATOM 5239 C CA . ASP B 1 191 ? 23.391 -25.031 -23.438 1 77.06 191 ASP B CA 1
ATOM 5240 C C . ASP B 1 191 ? 22.562 -24.547 -22.25 1 77.06 191 ASP B C 1
ATOM 5242 O O . ASP B 1 191 ? 21.469 -25.062 -22 1 77.06 191 ASP B O 1
ATOM 5246 N N . THR B 1 192 ? 23.078 -23.688 -21.5 1 81.56 192 THR B N 1
ATOM 5247 C CA . THR B 1 192 ? 22.391 -23.141 -20.328 1 81.56 192 THR B CA 1
ATOM 5248 C C . THR B 1 192 ? 21.672 -21.844 -20.672 1 81.56 192 THR B C 1
ATOM 5250 O O . THR B 1 192 ? 21.609 -20.922 -19.859 1 81.56 192 THR B O 1
ATOM 5253 N N . GLY B 1 193 ? 21.125 -21.781 -21.859 1 80.81 193 GLY B N 1
ATOM 5254 C CA . GLY B 1 193 ? 20.359 -20.625 -22.297 1 80.81 193 GLY B CA 1
ATOM 5255 C C . GLY B 1 193 ? 18.922 -20.641 -21.766 1 80.81 193 GLY B C 1
ATOM 5256 O O . GLY B 1 193 ? 18.516 -21.594 -21.094 1 80.81 193 GLY B O 1
ATOM 5257 N N . PRO B 1 194 ? 18.234 -19.641 -22.016 1 84.31 194 PRO B N 1
ATOM 5258 C CA . PRO B 1 194 ? 16.844 -19.547 -21.531 1 84.31 194 PRO B CA 1
ATOM 5259 C C . PRO B 1 194 ? 15.953 -20.656 -22.062 1 84.31 194 PRO B C 1
ATOM 5261 O O . PRO B 1 194 ? 14.93 -20.969 -21.453 1 84.31 194 PRO B O 1
ATOM 5264 N N . LEU B 1 195 ? 16.391 -21.297 -23.141 1 85.75 195 LEU B N 1
ATOM 5265 C CA . LEU B 1 195 ? 15.562 -22.344 -23.75 1 85.75 195 LEU B CA 1
ATOM 5266 C C . LEU B 1 195 ? 16.078 -23.734 -23.375 1 85.75 195 LEU B C 1
ATOM 5268 O O . LEU B 1 195 ? 15.648 -24.734 -23.938 1 85.75 195 LEU B O 1
ATOM 5272 N N . CYS B 1 196 ? 16.875 -23.828 -22.406 1 88.31 196 CYS B N 1
ATOM 5273 C CA . CYS B 1 196 ? 17.531 -25.078 -22.078 1 88.31 196 CYS B CA 1
ATOM 5274 C C . CYS B 1 196 ? 16.531 -26.125 -21.594 1 88.31 196 CYS B C 1
ATOM 5276 O O . CYS B 1 196 ? 16.766 -27.328 -21.719 1 88.31 196 CYS B O 1
ATOM 5278 N N . ASN B 1 197 ? 15.391 -25.734 -21.016 1 92.44 197 ASN B N 1
ATOM 5279 C CA . ASN B 1 197 ? 14.375 -26.672 -20.516 1 92.44 197 ASN B CA 1
ATOM 5280 C C . ASN B 1 197 ? 13.062 -26.531 -21.281 1 92.44 197 ASN B C 1
ATOM 5282 O O . ASN B 1 197 ? 12.008 -26.953 -20.797 1 92.44 197 ASN B O 1
ATOM 5286 N N . TYR B 1 198 ? 13.047 -26.031 -22.453 1 90.25 198 TYR B N 1
ATOM 5287 C CA . TYR B 1 198 ? 11.828 -25.641 -23.156 1 90.25 198 TYR B CA 1
ATOM 5288 C C . TYR B 1 198 ? 11.008 -26.859 -23.547 1 90.25 198 TYR B C 1
ATOM 5290 O O . TYR B 1 198 ? 9.797 -26.891 -23.344 1 90.25 198 TYR B O 1
ATOM 5298 N N . TYR B 1 199 ? 11.602 -27.859 -24.125 1 92.75 199 TYR B N 1
ATOM 5299 C CA . TYR B 1 199 ? 10.859 -29.031 -24.594 1 92.75 199 TYR B CA 1
ATOM 5300 C C . TYR B 1 199 ? 10.203 -29.766 -23.438 1 92.75 199 TYR B C 1
ATOM 5302 O O . TYR B 1 199 ? 9.031 -30.156 -23.516 1 92.75 199 TYR B O 1
ATOM 5310 N N . PHE B 1 200 ? 10.93 -29.938 -22.406 1 94.62 200 PHE B N 1
ATOM 5311 C CA . PHE B 1 200 ? 10.398 -30.609 -21.234 1 94.62 200 PHE B CA 1
ATOM 5312 C C . PHE B 1 200 ? 9.242 -29.828 -20.625 1 94.62 200 PHE B C 1
ATOM 5314 O O . PHE B 1 200 ? 8.219 -30.406 -20.25 1 94.62 200 PHE B O 1
ATOM 5321 N N . MET B 1 201 ? 9.414 -28.547 -20.516 1 93.19 201 MET B N 1
ATOM 5322 C CA . MET B 1 201 ? 8.383 -27.719 -19.922 1 93.19 201 MET B CA 1
ATOM 5323 C C . MET B 1 201 ? 7.145 -27.641 -20.812 1 93.19 201 MET B C 1
ATOM 5325 O O . MET B 1 201 ? 6.02 -27.562 -20.312 1 93.19 201 MET B O 1
ATOM 5329 N N . PHE B 1 202 ? 7.352 -27.625 -22.094 1 93.19 202 PHE B N 1
ATOM 5330 C CA . PHE B 1 202 ? 6.246 -27.656 -23.047 1 93.19 202 PHE B CA 1
ATOM 5331 C C . PHE B 1 202 ? 5.371 -28.891 -22.812 1 93.19 202 PHE B C 1
ATOM 5333 O O . PHE B 1 202 ? 4.152 -28.766 -22.672 1 93.19 202 PHE B O 1
ATOM 5340 N N . VAL B 1 203 ? 5.965 -30 -22.766 1 94.94 203 VAL B N 1
ATOM 5341 C CA . VAL B 1 203 ? 5.242 -31.25 -22.578 1 94.94 203 VAL B CA 1
ATOM 5342 C C . VAL B 1 203 ? 4.645 -31.312 -21.172 1 94.94 203 VAL B C 1
ATOM 5344 O O . VAL B 1 203 ? 3.547 -31.844 -20.984 1 94.94 203 VAL B O 1
ATOM 5347 N N . SER B 1 204 ? 5.367 -30.75 -20.219 1 95.5 204 SER B N 1
ATOM 5348 C CA . SER B 1 204 ? 4.906 -30.734 -18.828 1 95.5 204 SER B CA 1
ATOM 5349 C C . SER B 1 204 ? 3.598 -29.953 -18.703 1 95.5 204 SER B C 1
ATOM 5351 O O . SER B 1 204 ? 2.773 -30.281 -17.844 1 95.5 204 SER B O 1
ATOM 5353 N N . THR B 1 205 ? 3.393 -28.938 -19.5 1 95.38 205 THR B N 1
ATOM 5354 C CA . THR B 1 205 ? 2.178 -28.141 -19.438 1 95.38 205 THR B CA 1
ATOM 5355 C C . THR B 1 205 ? 0.942 -29.016 -19.656 1 95.38 205 THR B C 1
ATOM 5357 O O . THR B 1 205 ? -0.034 -28.906 -18.906 1 95.38 205 THR B O 1
ATOM 5360 N N . PHE B 1 206 ? 1.024 -29.875 -20.594 1 95.94 206 PHE B N 1
ATOM 5361 C CA . PHE B 1 206 ? -0.106 -30.734 -20.906 1 95.94 206 PHE B CA 1
ATOM 5362 C C . PHE B 1 206 ? -0.26 -31.828 -19.859 1 95.94 206 PHE B C 1
ATOM 5364 O O . PHE B 1 206 ? -1.379 -32.219 -19.531 1 95.94 206 PHE B O 1
ATOM 5371 N N . LEU B 1 207 ? 0.833 -32.312 -19.375 1 96.62 207 LEU B N 1
ATOM 5372 C CA . LEU B 1 207 ? 0.771 -33.312 -18.312 1 96.62 207 LEU B CA 1
ATOM 5373 C C . LEU B 1 207 ? 0.12 -32.75 -17.062 1 96.62 207 LEU B C 1
ATOM 5375 O O . LEU B 1 207 ? -0.773 -33.375 -16.484 1 96.62 207 LEU B O 1
ATOM 5379 N N . ILE B 1 208 ? 0.593 -31.625 -16.641 1 96.69 208 ILE B N 1
ATOM 5380 C CA . ILE B 1 208 ? 0.075 -31 -15.422 1 96.69 208 ILE B CA 1
ATOM 5381 C C . ILE B 1 208 ? -1.399 -30.656 -15.609 1 96.69 208 ILE B C 1
ATOM 5383 O O . ILE B 1 208 ? -2.203 -30.812 -14.688 1 96.69 208 ILE B O 1
ATOM 5387 N N . ALA B 1 209 ? -1.729 -30.141 -16.797 1 96.75 209 ALA B N 1
ATOM 5388 C CA . ALA B 1 209 ? -3.127 -29.844 -17.078 1 96.75 209 ALA B CA 1
ATOM 5389 C C . ALA B 1 209 ? -4.008 -31.078 -16.906 1 96.75 209 ALA B C 1
ATOM 5391 O O . ALA B 1 209 ? -5.098 -31 -16.344 1 96.75 209 ALA B O 1
ATOM 5392 N N . ALA B 1 210 ? -3.496 -32.156 -17.422 1 97 210 ALA B N 1
ATOM 5393 C CA . ALA B 1 210 ? -4.25 -33.406 -17.312 1 97 210 ALA B CA 1
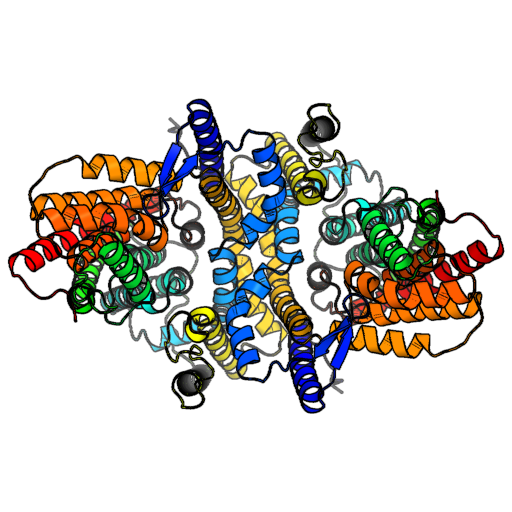ATOM 5394 C C . ALA B 1 210 ? -4.398 -33.875 -15.867 1 97 210 ALA B C 1
ATOM 5396 O O . ALA B 1 210 ? -5.469 -34.312 -15.461 1 97 210 ALA B O 1
ATOM 5397 N N . VAL B 1 211 ? -3.363 -33.75 -15.125 1 97.5 211 VAL B N 1
ATOM 5398 C CA . VAL B 1 211 ? -3.393 -34.156 -13.727 1 97.5 211 VAL B CA 1
ATOM 5399 C C . VAL B 1 211 ? -4.348 -33.25 -12.945 1 97.5 211 VAL B C 1
ATOM 5401 O O . VAL B 1 211 ? -5.168 -33.75 -12.164 1 97.5 211 VAL B O 1
ATOM 5404 N N . VAL B 1 212 ? -4.258 -31.953 -13.125 1 97.31 212 VAL B N 1
ATOM 5405 C CA . VAL B 1 212 ? -5.113 -31 -12.414 1 97.31 212 VAL B CA 1
ATOM 5406 C C . VAL B 1 212 ? -6.574 -31.25 -12.781 1 97.31 212 VAL B C 1
ATOM 5408 O O . VAL B 1 212 ? -7.453 -31.219 -11.914 1 97.31 212 VAL B O 1
ATOM 5411 N N . TYR B 1 213 ? -6.801 -31.484 -14.07 1 97.31 213 TYR B N 1
ATOM 5412 C CA . TYR B 1 213 ? -8.156 -31.766 -14.516 1 97.31 213 TYR B CA 1
ATOM 5413 C C . TYR B 1 213 ? -8.711 -33.031 -13.836 1 97.31 213 TYR B C 1
ATOM 5415 O O . TYR B 1 213 ? -9.844 -33.031 -13.359 1 97.31 213 TYR B O 1
ATOM 5423 N N . TRP B 1 214 ? -7.926 -34 -13.828 1 97.38 214 TRP B N 1
ATOM 5424 C CA . TRP B 1 214 ? -8.336 -35.25 -13.219 1 97.38 214 TRP B CA 1
ATOM 5425 C C . TRP B 1 214 ? -8.625 -35.094 -11.734 1 97.38 214 TRP B C 1
ATOM 5427 O O . TRP B 1 214 ? -9.633 -35.562 -11.227 1 97.38 214 TRP B O 1
ATOM 5437 N N . VAL B 1 215 ? -7.777 -34.469 -11.016 1 97.12 215 VAL B N 1
ATOM 5438 C CA . VAL B 1 215 ? -7.949 -34.25 -9.578 1 97.12 215 VAL B CA 1
ATOM 5439 C C . VAL B 1 215 ? -9.188 -33.375 -9.328 1 97.12 215 VAL B C 1
ATOM 5441 O O . VAL B 1 215 ? -9.945 -33.625 -8.391 1 97.12 215 VAL B O 1
ATOM 5444 N N . THR B 1 216 ? -9.383 -32.344 -10.133 1 96.88 216 THR B N 1
ATOM 5445 C CA . THR B 1 216 ? -10.523 -31.453 -9.977 1 96.88 216 THR B CA 1
ATOM 5446 C C . THR B 1 216 ? -11.836 -32.219 -10.188 1 96.88 216 THR B C 1
ATOM 5448 O O . THR B 1 216 ? -12.75 -32.094 -9.375 1 96.88 216 THR B O 1
ATOM 5451 N N . ARG B 1 217 ? -11.914 -33.031 -11.188 1 94.5 217 ARG B N 1
ATOM 5452 C CA . ARG B 1 217 ? -13.148 -33.719 -11.555 1 94.5 217 ARG B CA 1
ATOM 5453 C C . ARG B 1 217 ? -13.43 -34.875 -10.609 1 94.5 217 ARG B C 1
ATOM 5455 O O . ARG B 1 217 ? -14.578 -35.125 -10.234 1 94.5 217 ARG B O 1
ATOM 5462 N N . ARG B 1 218 ? -12.43 -35.5 -10.172 1 95.25 218 ARG B N 1
ATOM 5463 C CA . ARG B 1 218 ? -12.641 -36.75 -9.469 1 95.25 218 ARG B CA 1
ATOM 5464 C C . ARG B 1 218 ? -12.578 -36.562 -7.957 1 95.25 218 ARG B C 1
ATOM 5466 O O . ARG B 1 218 ? -13.172 -37.344 -7.199 1 95.25 218 ARG B O 1
ATOM 5473 N N . LYS B 1 219 ? -11.859 -35.594 -7.531 1 95.62 219 LYS B N 1
ATOM 5474 C CA . LYS B 1 219 ? -11.656 -35.469 -6.09 1 95.62 219 LYS B CA 1
ATOM 5475 C C . LYS B 1 219 ? -12.25 -34.156 -5.559 1 95.62 219 LYS B C 1
ATOM 5477 O O . LYS B 1 219 ? -13.055 -34.188 -4.625 1 95.62 219 LYS B O 1
ATOM 5482 N N . LEU B 1 220 ? -11.961 -33.062 -6.168 1 96 220 LEU B N 1
ATOM 5483 C CA . LEU B 1 220 ? -12.336 -31.766 -5.629 1 96 220 LEU B CA 1
ATOM 5484 C C . LEU B 1 220 ? -13.844 -31.547 -5.746 1 96 220 LEU B C 1
ATOM 5486 O O . LEU B 1 220 ? -14.508 -31.234 -4.754 1 96 220 LEU B O 1
ATOM 5490 N N . LEU B 1 221 ? -14.43 -31.703 -6.934 1 94.56 221 LEU B N 1
ATOM 5491 C CA . LEU B 1 221 ? -15.828 -31.375 -7.195 1 94.56 221 LEU B CA 1
ATOM 5492 C C . LEU B 1 221 ? -16.766 -32.25 -6.371 1 94.56 221 LEU B C 1
ATOM 5494 O O . LEU B 1 221 ? -17.688 -31.75 -5.742 1 94.56 221 LEU B O 1
ATOM 5498 N N . PRO B 1 222 ? -16.516 -33.531 -6.312 1 93 222 PRO B N 1
ATOM 5499 C CA . PRO B 1 222 ? -17.406 -34.344 -5.48 1 93 222 PRO B CA 1
ATOM 5500 C C . PRO B 1 222 ? -17.297 -34.031 -3.994 1 93 222 PRO B C 1
ATOM 5502 O O . PRO B 1 222 ? -18.281 -34.125 -3.258 1 93 222 PRO B O 1
ATOM 5505 N N . ALA B 1 223 ? -16.156 -33.625 -3.559 1 92.19 223 ALA B N 1
ATOM 5506 C CA . ALA B 1 223 ? -15.945 -33.281 -2.15 1 92.19 223 ALA B CA 1
ATOM 5507 C C . ALA B 1 223 ? -16.625 -31.984 -1.771 1 92.19 223 ALA B C 1
ATOM 5509 O O . ALA B 1 223 ? -17.078 -31.812 -0.635 1 92.19 223 ALA B O 1
ATOM 5510 N N . MET B 1 224 ? -16.75 -31.047 -2.627 1 89.88 224 MET B N 1
ATOM 5511 C CA . MET B 1 224 ? -17.297 -29.734 -2.332 1 89.88 224 MET B CA 1
ATOM 5512 C C . MET B 1 224 ? -18.812 -29.719 -2.496 1 89.88 224 MET B C 1
ATOM 5514 O O . MET B 1 224 ? -19.5 -28.938 -1.847 1 89.88 224 MET B O 1
ATOM 5518 N N . GLY B 1 225 ? -19.328 -30.484 -3.244 1 81.12 225 GLY B N 1
ATOM 5519 C CA . GLY B 1 225 ? -20.766 -30.578 -3.424 1 81.12 225 GLY B CA 1
ATOM 5520 C C . GLY B 1 225 ? -21.344 -29.359 -4.133 1 81.12 225 GLY B C 1
ATOM 5521 O O . GLY B 1 225 ? -20.672 -28.719 -4.938 1 81.12 225 GLY B O 1
ATOM 5522 N N . ASN B 1 226 ? -22.688 -29.109 -3.906 1 77.56 226 ASN B N 1
ATOM 5523 C CA . ASN B 1 226 ? -23.391 -28.016 -4.547 1 77.56 226 ASN B CA 1
ATOM 5524 C C . ASN B 1 226 ? -23.312 -26.734 -3.715 1 77.56 226 ASN B C 1
ATOM 5526 O O . ASN B 1 226 ? -23.25 -26.797 -2.484 1 77.56 226 ASN B O 1
ATOM 5530 N N . TYR B 1 227 ? -23.078 -25.719 -4.512 1 75.12 227 TYR B N 1
ATOM 5531 C CA . TYR B 1 227 ? -22.984 -24.438 -3.824 1 75.12 227 TYR B CA 1
ATOM 5532 C C . TYR B 1 227 ? -24.359 -23.922 -3.424 1 75.12 227 TYR B C 1
ATOM 5534 O O . TYR B 1 227 ? -25.25 -23.766 -4.273 1 75.12 227 TYR B O 1
ATOM 5542 N N . GLY B 1 228 ? -24.672 -23.859 -2.15 1 65.81 228 GLY B N 1
ATOM 5543 C CA . GLY B 1 228 ? -25.953 -23.391 -1.644 1 65.81 228 GLY B CA 1
ATOM 5544 C C . GLY B 1 228 ? -25.938 -21.922 -1.26 1 65.81 228 GLY B C 1
ATOM 5545 O O . GLY B 1 228 ? -26.797 -21.469 -0.494 1 65.81 228 GLY B O 1
ATOM 5546 N N . GLY B 1 229 ? -24.984 -21.125 -1.744 1 63.25 229 GLY B N 1
ATOM 5547 C CA . GLY B 1 229 ? -24.891 -19.812 -1.13 1 63.25 229 GLY B CA 1
ATOM 5548 C C . GLY B 1 229 ? -25.75 -18.766 -1.817 1 63.25 229 GLY B C 1
ATOM 5549 O O . GLY B 1 229 ? -26.484 -19.078 -2.758 1 63.25 229 GLY B O 1
ATOM 5550 N N . SER B 1 230 ? -25.938 -17.562 -1.204 1 58.56 230 SER B N 1
ATOM 5551 C CA . SER B 1 230 ? -26.828 -16.422 -1.446 1 58.56 230 SER B CA 1
ATOM 5552 C C . SER B 1 230 ? -26.516 -15.75 -2.771 1 58.56 230 SER B C 1
ATOM 5554 O O . SER B 1 230 ? -27.312 -14.961 -3.281 1 58.56 230 SER B O 1
ATOM 5556 N N . THR B 1 231 ? -25.391 -15.898 -3.273 1 57.09 231 THR B N 1
ATOM 5557 C CA . THR B 1 231 ? -25.078 -15.172 -4.496 1 57.09 231 THR B CA 1
ATOM 5558 C C . THR B 1 231 ? -25.688 -15.859 -5.711 1 57.09 231 THR B C 1
ATOM 5560 O O . THR B 1 231 ? -25.312 -16.984 -6.047 1 57.09 231 THR B O 1
ATOM 5563 N N . LEU B 1 232 ? -26.938 -15.523 -5.871 1 50.28 232 LEU B N 1
ATOM 5564 C CA . LEU B 1 232 ? -27.656 -16.141 -6.984 1 50.28 232 LEU B CA 1
ATOM 5565 C C . LEU B 1 232 ? -27.156 -15.586 -8.32 1 50.28 232 LEU B C 1
ATOM 5567 O O . LEU B 1 232 ? -27 -14.375 -8.477 1 50.28 232 LEU B O 1
ATOM 5571 N N . PHE B 1 233 ? -26.375 -16.359 -9.039 1 55.31 233 PHE B N 1
ATOM 5572 C CA . PHE B 1 233 ? -26.109 -15.977 -10.414 1 55.31 233 PHE B CA 1
ATOM 5573 C C . PHE B 1 233 ? -27.391 -15.68 -11.164 1 55.31 233 PHE B C 1
ATOM 5575 O O . PHE B 1 233 ? -28.344 -16.469 -11.109 1 55.31 233 PHE B O 1
ATOM 5582 N N . GLU B 1 234 ? -27.594 -14.438 -11.383 1 53.5 234 GLU B N 1
ATOM 5583 C CA . GLU B 1 234 ? -28.797 -14.031 -12.102 1 53.5 234 GLU B CA 1
ATOM 5584 C C . GLU B 1 234 ? -28.922 -14.758 -13.438 1 53.5 234 GLU B C 1
ATOM 5586 O O . GLU B 1 234 ? -27.953 -14.812 -14.211 1 53.5 234 GLU B O 1
ATOM 5591 N N . GLY B 1 235 ? -29.609 -15.695 -13.531 1 55.47 235 GLY B N 1
ATOM 5592 C CA . GLY B 1 235 ? -30.078 -16.5 -14.641 1 55.47 235 GLY B CA 1
ATOM 5593 C C . GLY B 1 235 ? -29.562 -16.031 -15.984 1 55.47 235 GLY B C 1
ATOM 5594 O O . GLY B 1 235 ? -29.016 -14.93 -16.094 1 55.47 235 GLY B O 1
ATOM 5595 N N . TYR B 1 236 ? -29.266 -16.953 -17.031 1 61.28 236 TYR B N 1
ATOM 5596 C CA . TYR B 1 236 ? -28.812 -16.766 -18.406 1 61.28 236 TYR B CA 1
ATOM 5597 C C . TYR B 1 236 ? -29.781 -15.922 -19.203 1 61.28 236 TYR B C 1
ATOM 5599 O O . TYR B 1 236 ? -30.703 -16.438 -19.828 1 61.28 236 TYR B O 1
ATOM 5607 N N . LYS B 1 237 ? -29.953 -14.648 -18.844 1 71.56 237 LYS B N 1
ATOM 5608 C CA . LYS B 1 237 ? -30.719 -13.773 -19.734 1 71.56 237 LYS B CA 1
ATOM 5609 C C . LYS B 1 237 ? -29.891 -13.352 -20.938 1 71.56 237 LYS B C 1
ATOM 5611 O O . LYS B 1 237 ? -28.734 -12.945 -20.797 1 71.56 237 LYS B O 1
ATOM 5616 N N . PRO B 1 238 ? -30.516 -13.656 -22.094 1 81.12 238 PRO B N 1
ATOM 5617 C CA . PRO B 1 238 ? -29.797 -13.242 -23.312 1 81.12 238 PRO B CA 1
ATOM 5618 C C . PRO B 1 238 ? -29.484 -11.75 -23.328 1 81.12 238 PRO B C 1
ATOM 5620 O O . PRO B 1 238 ? -30.203 -10.961 -22.703 1 81.12 238 PRO B O 1
ATOM 5623 N N . LEU B 1 239 ? -28.453 -11.453 -23.984 1 89.06 239 LEU B N 1
ATOM 5624 C CA . LEU B 1 239 ? -28.031 -10.062 -24.078 1 89.06 239 LEU B CA 1
ATOM 5625 C C . LEU B 1 239 ? -28.984 -9.25 -24.938 1 89.06 239 LEU B C 1
ATOM 5627 O O . LEU B 1 239 ? -29.469 -9.734 -25.969 1 89.06 239 LEU B O 1
ATOM 5631 N N . SER B 1 240 ? -29.344 -8.133 -24.469 1 90.25 240 SER B N 1
ATOM 5632 C CA . SER B 1 240 ? -30.141 -7.211 -25.266 1 90.25 240 SER B CA 1
ATOM 5633 C C . SER B 1 240 ? -29.344 -6.664 -26.438 1 90.25 240 SER B C 1
ATOM 5635 O O . SER B 1 240 ? -28.125 -6.844 -26.5 1 90.25 240 SER B O 1
ATOM 5637 N N . ARG B 1 241 ? -30.031 -6.066 -27.453 1 91.88 241 ARG B N 1
ATOM 5638 C CA . ARG B 1 241 ? -29.375 -5.48 -28.609 1 91.88 241 ARG B CA 1
ATOM 5639 C C . ARG B 1 241 ? -28.391 -4.391 -28.188 1 91.88 241 ARG B C 1
ATOM 5641 O O . ARG B 1 241 ? -27.297 -4.289 -28.734 1 91.88 241 ARG B O 1
ATOM 5648 N N . LYS B 1 242 ? -28.797 -3.648 -27.219 1 93.94 242 LYS B N 1
ATOM 5649 C CA . LYS B 1 242 ? -27.938 -2.58 -26.719 1 93.94 242 LYS B CA 1
ATOM 5650 C C . LYS B 1 242 ? -26.688 -3.146 -26.047 1 93.94 242 LYS B C 1
ATOM 5652 O O . LYS B 1 242 ? -25.594 -2.627 -26.25 1 93.94 242 LYS B O 1
ATOM 5657 N N . GLU B 1 243 ? -26.922 -4.148 -25.312 1 94.19 243 GLU B N 1
ATOM 5658 C CA . GLU B 1 243 ? -25.797 -4.793 -24.641 1 94.19 243 GLU B CA 1
ATOM 5659 C C . GLU B 1 243 ? -24.844 -5.434 -25.641 1 94.19 243 GLU B C 1
ATOM 5661 O O . GLU B 1 243 ? -23.625 -5.414 -25.438 1 94.19 243 GLU B O 1
ATOM 5666 N N . ARG B 1 244 ? -25.359 -5.973 -26.625 1 94.19 244 ARG B N 1
ATOM 5667 C CA . ARG B 1 244 ? -24.531 -6.613 -27.641 1 94.19 244 ARG B CA 1
ATOM 5668 C C . ARG B 1 244 ? -23.688 -5.586 -28.391 1 94.19 244 ARG B C 1
ATOM 5670 O O . ARG B 1 244 ? -22.516 -5.84 -28.688 1 94.19 244 ARG B O 1
ATOM 5677 N N . ARG B 1 245 ? -24.281 -4.539 -28.75 1 95.62 245 ARG B N 1
ATOM 5678 C CA . ARG B 1 245 ? -23.531 -3.467 -29.406 1 95.62 245 ARG B CA 1
ATOM 5679 C C . ARG B 1 245 ? -22.438 -2.926 -28.5 1 95.62 245 ARG B C 1
ATOM 5681 O O . ARG B 1 245 ? -21.328 -2.645 -28.953 1 95.62 245 ARG B O 1
ATOM 5688 N N . ALA B 1 246 ? -22.844 -2.727 -27.266 1 96.81 246 ALA B N 1
ATOM 5689 C CA . ALA B 1 246 ? -21.875 -2.244 -26.297 1 96.81 246 ALA B CA 1
ATOM 5690 C C . ALA B 1 246 ? -20.703 -3.215 -26.156 1 96.81 246 ALA B C 1
ATOM 5692 O O . ALA B 1 246 ? -19.547 -2.795 -26.031 1 96.81 246 ALA B O 1
ATOM 5693 N N . LEU B 1 247 ? -21.047 -4.453 -26.141 1 95.88 247 LEU B N 1
ATOM 5694 C CA . LEU B 1 247 ? -20.016 -5.484 -26.031 1 95.88 247 LEU B CA 1
ATOM 5695 C C . LEU B 1 247 ? -19.078 -5.449 -27.234 1 95.88 247 LEU B C 1
ATOM 5697 O O . LEU B 1 247 ? -17.859 -5.555 -27.078 1 95.88 247 LEU B O 1
ATOM 5701 N N . THR B 1 248 ? -19.609 -5.336 -28.391 1 96.25 248 THR B N 1
ATOM 5702 C CA . THR B 1 248 ? -18.812 -5.281 -29.609 1 96.25 248 THR B CA 1
ATOM 5703 C C . THR B 1 248 ? -17.891 -4.059 -29.609 1 96.25 248 THR B C 1
ATOM 5705 O O . THR B 1 248 ? -16.734 -4.152 -29.984 1 96.25 248 THR B O 1
ATOM 5708 N N . MET B 1 249 ? -18.406 -2.986 -29.203 1 96.94 249 MET B N 1
ATOM 5709 C CA . MET B 1 249 ? -17.594 -1.774 -29.125 1 96.94 249 MET B CA 1
ATOM 5710 C C . MET B 1 249 ? -16.453 -1.946 -28.125 1 96.94 249 MET B C 1
ATOM 5712 O O . MET B 1 249 ? -15.336 -1.499 -28.391 1 96.94 249 MET B O 1
ATOM 5716 N N . ALA B 1 250 ? -16.812 -2.512 -26.969 1 97.12 250 ALA B N 1
ATOM 5717 C CA . ALA B 1 250 ? -15.797 -2.744 -25.953 1 97.12 250 ALA B CA 1
ATOM 5718 C C . ALA B 1 250 ? -14.688 -3.656 -26.484 1 97.12 250 ALA B C 1
ATOM 5720 O O . ALA B 1 250 ? -13.508 -3.414 -26.234 1 97.12 250 ALA B O 1
ATOM 5721 N N . ILE B 1 251 ? -15.062 -4.637 -27.203 1 95.31 251 ILE B N 1
ATOM 5722 C CA . ILE B 1 251 ? -14.094 -5.59 -27.75 1 95.31 251 ILE B CA 1
ATOM 5723 C C . ILE B 1 251 ? -13.242 -4.918 -28.812 1 95.31 251 ILE B C 1
ATOM 5725 O O . ILE B 1 251 ? -12.039 -5.156 -28.906 1 95.31 251 ILE B O 1
ATOM 5729 N N . ILE B 1 252 ? -13.828 -4.141 -29.641 1 96.38 252 ILE B N 1
ATOM 5730 C CA . ILE B 1 252 ? -13.102 -3.428 -30.688 1 96.38 252 ILE B CA 1
ATOM 5731 C C . ILE B 1 252 ? -12.047 -2.521 -30.047 1 96.38 252 ILE B C 1
ATOM 5733 O O . ILE B 1 252 ? -10.898 -2.494 -30.484 1 96.38 252 ILE B O 1
ATOM 5737 N N . VAL B 1 253 ? -12.492 -1.879 -29.062 1 95.75 253 VAL B N 1
ATOM 5738 C CA . VAL B 1 253 ? -11.562 -0.992 -28.375 1 95.75 253 VAL B CA 1
ATOM 5739 C C . VAL B 1 253 ? -10.469 -1.815 -27.703 1 95.75 253 VAL B C 1
ATOM 5741 O O . VAL B 1 253 ? -9.305 -1.4 -27.656 1 95.75 253 VAL B O 1
ATOM 5744 N N . GLY B 1 254 ? -10.867 -2.91 -27.125 1 95.81 254 GLY B N 1
ATOM 5745 C CA . GLY B 1 254 ? -9.883 -3.801 -26.531 1 95.81 254 GLY B CA 1
ATOM 5746 C C . GLY B 1 254 ? -8.852 -4.293 -27.547 1 95.81 254 GLY B C 1
ATOM 5747 O O . GLY B 1 254 ? -7.652 -4.289 -27.266 1 95.81 254 GLY B O 1
ATOM 5748 N N . VAL B 1 255 ? -9.297 -4.656 -28.656 1 94.88 255 VAL B N 1
ATOM 5749 C CA . VAL B 1 255 ? -8.414 -5.141 -29.703 1 94.88 255 VAL B CA 1
ATOM 5750 C C . VAL B 1 255 ? -7.508 -4.008 -30.188 1 94.88 255 VAL B C 1
ATOM 5752 O O . VAL B 1 255 ? -6.312 -4.215 -30.422 1 94.88 255 VAL B O 1
ATOM 5755 N N . ALA B 1 256 ? -8.078 -2.896 -30.359 1 95.88 256 ALA B N 1
ATOM 5756 C CA . ALA B 1 256 ? -7.281 -1.731 -30.734 1 95.88 256 ALA B CA 1
ATOM 5757 C C . ALA B 1 256 ? -6.207 -1.436 -29.688 1 95.88 256 ALA B C 1
ATOM 5759 O O . ALA B 1 256 ? -5.078 -1.08 -30.047 1 95.88 256 ALA B O 1
ATOM 5760 N N . TYR B 1 257 ? -6.609 -1.574 -28.438 1 94.19 257 TYR B N 1
ATOM 5761 C CA . TYR B 1 257 ? -5.672 -1.343 -27.344 1 94.19 257 TYR B CA 1
ATOM 5762 C C . TYR B 1 257 ? -4.531 -2.354 -27.375 1 94.19 257 TYR B C 1
ATOM 5764 O O . TYR B 1 257 ? -3.363 -1.984 -27.266 1 94.19 257 TYR B O 1
ATOM 5772 N N . VAL B 1 258 ? -4.867 -3.57 -27.531 1 90.94 258 VAL B N 1
ATOM 5773 C CA . VAL B 1 258 ? -3.859 -4.625 -27.594 1 90.94 258 VAL B CA 1
ATOM 5774 C C . VAL B 1 258 ? -2.953 -4.414 -28.797 1 90.94 258 VAL B C 1
ATOM 5776 O O . VAL B 1 258 ? -1.735 -4.586 -28.703 1 90.94 258 VAL B O 1
ATOM 5779 N N . ALA B 1 259 ? -3.504 -4.043 -29.906 1 90.88 259 ALA B N 1
ATOM 5780 C CA . ALA B 1 259 ? -2.729 -3.764 -31.109 1 90.88 259 ALA B CA 1
ATOM 5781 C C . ALA B 1 259 ? -1.768 -2.6 -30.891 1 90.88 259 ALA B C 1
ATOM 5783 O O . ALA B 1 259 ? -0.62 -2.639 -31.344 1 90.88 259 ALA B O 1
ATOM 5784 N N . LEU B 1 260 ? -2.27 -1.641 -30.219 1 89.94 260 LEU B N 1
ATOM 5785 C CA . LEU B 1 260 ? -1.429 -0.485 -29.922 1 89.94 260 LEU B CA 1
ATOM 5786 C C . LEU B 1 260 ? -0.264 -0.875 -29.031 1 89.94 260 LEU B C 1
ATOM 5788 O O . LEU B 1 260 ? 0.872 -0.452 -29.25 1 89.94 260 LEU B O 1
ATOM 5792 N N . VAL B 1 261 ? -0.57 -1.619 -27.984 1 86.81 261 VAL B N 1
ATOM 5793 C CA . VAL B 1 261 ? 0.463 -2.049 -27.047 1 86.81 261 VAL B CA 1
ATOM 5794 C C . VAL B 1 261 ? 1.492 -2.912 -27.766 1 86.81 261 VAL B C 1
ATOM 5796 O O . VAL B 1 261 ? 2.699 -2.75 -27.578 1 86.81 261 VAL B O 1
ATOM 5799 N N . LEU B 1 262 ? 1.026 -3.816 -28.578 1 82.62 262 LEU B N 1
ATOM 5800 C CA . LEU B 1 262 ? 1.933 -4.672 -29.328 1 82.62 262 LEU B CA 1
ATOM 5801 C C . LEU B 1 262 ? 2.758 -3.854 -30.312 1 82.62 262 LEU B C 1
ATOM 5803 O O . LEU B 1 262 ? 3.941 -4.137 -30.531 1 82.62 262 LEU B O 1
ATOM 5807 N N . TRP B 1 263 ? 2.096 -2.914 -30.922 1 83.56 263 TRP B N 1
ATOM 5808 C CA . TRP B 1 263 ? 2.801 -2.039 -31.844 1 83.56 263 TRP B CA 1
ATOM 5809 C C . TRP B 1 263 ? 3.877 -1.233 -31.125 1 83.56 263 TRP B C 1
ATOM 5811 O O . TRP B 1 263 ? 4.98 -1.062 -31.656 1 83.56 263 TRP B O 1
ATOM 5821 N N . LEU B 1 264 ? 3.58 -0.774 -29.984 1 79.12 264 LEU B N 1
ATOM 5822 C CA . LEU B 1 264 ? 4.539 0.007 -29.219 1 79.12 264 LEU B CA 1
ATOM 5823 C C . LEU B 1 264 ? 5.672 -0.876 -28.703 1 79.12 264 LEU B C 1
ATOM 5825 O O . LEU B 1 264 ? 6.773 -0.389 -28.438 1 79.12 264 LEU B O 1
ATOM 5829 N N . THR B 1 265 ? 5.375 -2.094 -28.516 1 75.94 265 THR B N 1
ATOM 5830 C CA . THR B 1 265 ? 6.363 -3.02 -27.969 1 75.94 265 THR B CA 1
ATOM 5831 C C . THR B 1 265 ? 7.262 -3.562 -29.078 1 75.94 265 THR B C 1
ATOM 5833 O O . THR B 1 265 ? 8.484 -3.631 -28.922 1 75.94 265 THR B O 1
ATOM 5836 N N . PHE B 1 266 ? 6.684 -4.008 -30.141 1 71.12 266 PHE B N 1
ATOM 5837 C CA . PHE B 1 266 ? 7.438 -4.727 -31.172 1 71.12 266 PHE B CA 1
ATOM 5838 C C . PHE B 1 266 ? 7.824 -3.797 -32.312 1 71.12 266 PHE B C 1
ATOM 5840 O O . PHE B 1 266 ? 8.648 -4.152 -33.156 1 71.12 266 PHE B O 1
ATOM 5847 N N . SER B 1 267 ? 7.238 -2.707 -32.344 1 66.5 267 SER B N 1
ATOM 5848 C CA . SER B 1 267 ? 7.578 -1.815 -33.438 1 66.5 267 SER B CA 1
ATOM 5849 C C . SER B 1 267 ? 8.977 -1.229 -33.281 1 66.5 267 SER B C 1
ATOM 5851 O O . SER B 1 267 ? 9.602 -1.391 -32.219 1 66.5 267 SER B O 1
ATOM 5853 N N . SER B 1 268 ? 9.516 -0.783 -34.344 1 60.12 268 SER B N 1
ATOM 5854 C CA . SER B 1 268 ? 10.852 -0.196 -34.438 1 60.12 268 SER B CA 1
ATOM 5855 C C . SER B 1 268 ? 11.055 0.901 -33.406 1 60.12 268 SER B C 1
ATOM 5857 O O . SER B 1 268 ? 12.18 1.178 -33 1 60.12 268 SER B O 1
ATOM 5859 N N . TYR B 1 269 ? 10.023 1.42 -32.938 1 60.56 269 TYR B N 1
ATOM 5860 C CA . TYR B 1 269 ? 10.172 2.473 -31.938 1 60.56 269 TYR B CA 1
ATOM 5861 C C . TYR B 1 269 ? 10.453 1.881 -30.562 1 60.56 269 TYR B C 1
ATOM 5863 O O . TYR B 1 269 ? 11.109 2.512 -29.734 1 60.56 269 TYR B O 1
ATOM 5871 N N . GLY B 1 270 ? 10.242 0.623 -30.5 1 58.41 270 GLY B N 1
ATOM 5872 C CA . GLY B 1 270 ? 10.562 -0.253 -29.391 1 58.41 270 GLY B CA 1
ATOM 5873 C C . GLY B 1 270 ? 10.445 0.432 -28.047 1 58.41 270 GLY B C 1
ATOM 5874 O O . GLY B 1 270 ? 11.312 0.28 -27.188 1 58.41 270 GLY B O 1
ATOM 5875 N N . ILE B 1 271 ? 9.469 1.292 -27.828 1 60.38 271 ILE B N 1
ATOM 5876 C CA . ILE B 1 271 ? 9.359 2.137 -26.641 1 60.38 271 ILE B CA 1
ATOM 5877 C C . ILE B 1 271 ? 9.156 1.266 -25.406 1 60.38 271 ILE B C 1
ATOM 5879 O O . ILE B 1 271 ? 9.672 1.581 -24.328 1 60.38 271 ILE B O 1
ATOM 5883 N N . LEU B 1 272 ? 8.648 0.093 -25.609 1 61.91 272 LEU B N 1
ATOM 5884 C CA . LEU B 1 272 ? 8.352 -0.716 -24.422 1 61.91 272 LEU B CA 1
ATOM 5885 C C . LEU B 1 272 ? 9.359 -1.854 -24.281 1 61.91 272 LEU B C 1
ATOM 5887 O O . LEU B 1 272 ? 9.242 -2.674 -23.359 1 61.91 272 LEU B O 1
ATOM 5891 N N . ARG B 1 273 ? 10.328 -1.879 -25.25 1 57.78 273 ARG B N 1
ATOM 5892 C CA . ARG B 1 273 ? 11.383 -2.879 -25.125 1 57.78 273 ARG B CA 1
ATOM 5893 C C . ARG B 1 273 ? 12.539 -2.357 -24.281 1 57.78 273 ARG B C 1
ATOM 5895 O O . ARG B 1 273 ? 12.648 -1.15 -24.047 1 57.78 273 ARG B O 1
ATOM 5902 N N . GLY B 1 274 ? 13.141 -3.236 -23.438 1 54.25 274 GLY B N 1
ATOM 5903 C CA . GLY B 1 274 ? 14.328 -2.832 -22.719 1 54.25 274 GLY B CA 1
ATOM 5904 C C . GLY B 1 274 ? 15.398 -2.223 -23.594 1 54.25 274 GLY B C 1
ATOM 5905 O O . GLY B 1 274 ? 15.352 -2.371 -24.828 1 54.25 274 GLY B O 1
ATOM 5906 N N . VAL B 1 275 ? 16.25 -1.299 -23.109 1 48.94 275 VAL B N 1
ATOM 5907 C CA . VAL B 1 275 ? 17.328 -0.635 -23.828 1 48.94 275 VAL B CA 1
ATOM 5908 C C . VAL B 1 275 ? 18.094 -1.654 -24.672 1 48.94 275 VAL B C 1
ATOM 5910 O O . VAL B 1 275 ? 18.516 -1.352 -25.797 1 48.94 275 VAL B O 1
ATOM 5913 N N . SER B 1 276 ? 18.312 -2.814 -24.094 1 45.09 276 SER B N 1
ATOM 5914 C CA . SER B 1 276 ? 19.141 -3.754 -24.844 1 45.09 276 SER B CA 1
ATOM 5915 C C . SER B 1 276 ? 18.312 -4.59 -25.812 1 45.09 276 SER B C 1
ATOM 5917 O O . SER B 1 276 ? 18.844 -5.461 -26.5 1 45.09 276 SER B O 1
ATOM 5919 N N . GLY B 1 277 ? 17.109 -4.258 -26.109 1 48.97 277 GLY B N 1
ATOM 5920 C CA . GLY B 1 277 ? 16.281 -5.023 -27.016 1 48.97 277 GLY B CA 1
ATOM 5921 C C . GLY B 1 277 ? 15.602 -6.215 -26.359 1 48.97 277 GLY B C 1
ATOM 5922 O O . GLY B 1 277 ? 14.758 -6.871 -26.969 1 48.97 277 GLY B O 1
ATOM 5923 N N . ASN B 1 278 ? 16.219 -6.699 -25.297 1 47.53 278 ASN B N 1
ATOM 5924 C CA . ASN B 1 278 ? 15.727 -7.895 -24.625 1 47.53 278 ASN B CA 1
ATOM 5925 C C . ASN B 1 278 ? 14.5 -7.594 -23.781 1 47.53 278 ASN B C 1
ATOM 5927 O O . ASN B 1 278 ? 14.344 -6.48 -23.266 1 47.53 278 ASN B O 1
ATOM 5931 N N . LEU B 1 279 ? 13.523 -8.344 -24.047 1 50.84 279 LEU B N 1
ATOM 5932 C CA . LEU B 1 279 ? 12.25 -8.25 -23.344 1 50.84 279 LEU B CA 1
ATOM 5933 C C . LEU B 1 279 ? 12.445 -8.469 -21.844 1 50.84 279 LEU B C 1
ATOM 5935 O O . LEU B 1 279 ? 11.523 -8.242 -21.062 1 50.84 279 LEU B O 1
ATOM 5939 N N . MET B 1 280 ? 13.578 -8.852 -21.375 1 48.38 280 MET B N 1
ATOM 5940 C CA . MET B 1 280 ? 13.82 -9.148 -19.969 1 48.38 280 MET B CA 1
ATOM 5941 C C . MET B 1 280 ? 13.82 -7.875 -19.141 1 48.38 280 MET B C 1
ATOM 5943 O O . MET B 1 280 ? 14.461 -6.887 -19.5 1 48.38 280 MET B O 1
ATOM 5947 N N . ARG B 1 281 ? 13.227 -7.922 -18.141 1 55.69 281 ARG B N 1
ATOM 5948 C CA . ARG B 1 281 ? 13.086 -6.789 -17.219 1 55.69 281 ARG B CA 1
ATOM 5949 C C . ARG B 1 281 ? 12.641 -5.539 -17.984 1 55.69 281 ARG B C 1
ATOM 5951 O O . ARG B 1 281 ? 13.047 -4.426 -17.641 1 55.69 281 ARG B O 1
ATOM 5958 N N . SER B 1 282 ? 12.023 -5.793 -19.156 1 58.59 282 SER B N 1
ATOM 5959 C CA . SER B 1 282 ? 11.508 -4.711 -20 1 58.59 282 SER B CA 1
ATOM 5960 C C . SER B 1 282 ? 10.352 -3.992 -19.312 1 58.59 282 SER B C 1
ATOM 5962 O O . SER B 1 282 ? 9.688 -4.562 -18.438 1 58.59 282 SER B O 1
ATOM 5964 N N . PRO B 1 283 ? 10.328 -2.762 -19.594 1 58 283 PRO B N 1
ATOM 5965 C CA . PRO B 1 283 ? 9.188 -1.991 -19.094 1 58 283 PRO B CA 1
ATOM 5966 C C . PRO B 1 283 ? 7.848 -2.656 -19.406 1 58 283 PRO B C 1
ATOM 5968 O O . PRO B 1 283 ? 6.902 -2.543 -18.625 1 58 283 PRO B O 1
ATOM 5971 N N . PHE B 1 284 ? 7.867 -3.416 -20.375 1 62.31 284 PHE B N 1
ATOM 5972 C CA . PHE B 1 284 ? 6.645 -4.117 -20.75 1 62.31 284 PHE B CA 1
ATOM 5973 C C . PHE B 1 284 ? 6.293 -5.184 -19.719 1 62.31 284 PHE B C 1
ATOM 5975 O O . PHE B 1 284 ? 5.152 -5.254 -19.25 1 62.31 284 PHE B O 1
ATOM 5982 N N . ILE B 1 285 ? 7.211 -5.883 -19.328 1 61.75 285 ILE B N 1
ATOM 5983 C CA . ILE B 1 285 ? 6.949 -6.98 -18.406 1 61.75 285 ILE B CA 1
ATOM 5984 C C . ILE B 1 285 ? 6.68 -6.426 -17.016 1 61.75 285 ILE B C 1
ATOM 5986 O O . ILE B 1 285 ? 5.762 -6.879 -16.328 1 61.75 285 ILE B O 1
ATOM 5990 N N . MET B 1 286 ? 7.41 -5.422 -16.688 1 67.31 286 MET B N 1
ATOM 5991 C CA . MET B 1 286 ? 7.254 -4.832 -15.367 1 67.31 286 MET B CA 1
ATOM 5992 C C . MET B 1 286 ? 5.93 -4.082 -15.258 1 67.31 286 MET B C 1
ATOM 5994 O O . MET B 1 286 ? 5.363 -3.973 -14.164 1 67.31 286 MET B O 1
ATOM 5998 N N . GLY B 1 287 ? 5.48 -3.682 -16.375 1 77.25 287 GLY B N 1
ATOM 5999 C CA . GLY B 1 287 ? 4.246 -2.914 -16.375 1 77.25 287 GLY B CA 1
ATOM 6000 C C . GLY B 1 287 ? 3.059 -3.689 -16.922 1 77.25 287 GLY B C 1
ATOM 6001 O O . GLY B 1 287 ? 1.985 -3.121 -17.125 1 77.25 287 GLY B O 1
ATOM 6002 N N . ILE B 1 288 ? 3.193 -4.922 -17.047 1 80.75 288 ILE B N 1
ATOM 6003 C CA . ILE B 1 288 ? 2.18 -5.711 -17.734 1 80.75 288 ILE B CA 1
ATOM 6004 C C . ILE B 1 288 ? 0.899 -5.75 -16.906 1 80.75 288 ILE B C 1
ATOM 6006 O O . ILE B 1 288 ? -0.205 -5.688 -17.453 1 80.75 288 ILE B O 1
ATOM 6010 N N . LEU B 1 289 ? 1.09 -5.898 -15.633 1 84.38 289 LEU B N 1
ATOM 6011 C CA . LEU B 1 289 ? -0.086 -5.965 -14.773 1 84.38 289 LEU B CA 1
ATOM 6012 C C . LEU B 1 289 ? -0.921 -4.691 -14.898 1 84.38 289 LEU B C 1
ATOM 6014 O O . LEU B 1 289 ? -2.15 -4.754 -14.953 1 84.38 289 LEU B O 1
ATOM 6018 N N . PHE B 1 290 ? -0.262 -3.586 -14.969 1 89.06 290 PHE B N 1
ATOM 6019 C CA . PHE B 1 290 ? -0.957 -2.316 -15.148 1 89.06 290 PHE B CA 1
ATOM 6020 C C . PHE B 1 290 ? -1.604 -2.246 -16.531 1 89.06 290 PHE B C 1
ATOM 6022 O O . PHE B 1 290 ? -2.727 -1.756 -16.672 1 89.06 290 PHE B O 1
ATOM 6029 N N . LEU B 1 291 ? -0.931 -2.703 -17.531 1 88.88 291 LEU B N 1
ATOM 6030 C CA . LEU B 1 291 ? -1.446 -2.666 -18.891 1 88.88 291 LEU B CA 1
ATOM 6031 C C . LEU B 1 291 ? -2.695 -3.529 -19.016 1 88.88 291 LEU B C 1
ATOM 6033 O O . LEU B 1 291 ? -3.662 -3.133 -19.672 1 88.88 291 LEU B O 1
ATOM 6037 N N . ILE B 1 292 ? -2.643 -4.66 -18.391 1 88.38 292 ILE B N 1
ATOM 6038 C CA . ILE B 1 292 ? -3.812 -5.531 -18.406 1 88.38 292 ILE B CA 1
ATOM 6039 C C . ILE B 1 292 ? -4.973 -4.863 -17.672 1 88.38 292 ILE B C 1
ATOM 6041 O O . ILE B 1 292 ? -6.105 -4.863 -18.156 1 88.38 292 ILE B O 1
ATOM 6045 N N . SER B 1 293 ? -4.633 -4.355 -16.531 1 92.69 293 SER B N 1
ATOM 6046 C CA . SER B 1 293 ? -5.652 -3.666 -15.75 1 92.69 293 SER B CA 1
ATOM 6047 C C . SER B 1 293 ? -6.242 -2.492 -16.516 1 92.69 293 SER B C 1
ATOM 6049 O O . SER B 1 293 ? -7.461 -2.305 -16.547 1 92.69 293 SER B O 1
ATOM 6051 N N . LEU B 1 294 ? -5.395 -1.733 -17.125 1 94.38 294 LEU B N 1
ATOM 6052 C CA . LEU B 1 294 ? -5.844 -0.59 -17.906 1 94.38 294 LEU B CA 1
ATOM 6053 C C . LEU B 1 294 ? -6.719 -1.041 -19.062 1 94.38 294 LEU B C 1
ATOM 6055 O O . LEU B 1 294 ? -7.727 -0.401 -19.375 1 94.38 294 LEU B O 1
ATOM 6059 N N . GLY B 1 295 ? -6.34 -2.033 -19.719 1 94.44 295 GLY B N 1
ATOM 6060 C CA . GLY B 1 295 ? -7.141 -2.574 -20.812 1 94.44 295 GLY B CA 1
ATOM 6061 C C . GLY B 1 295 ? -8.516 -3.041 -20.375 1 94.44 295 GLY B C 1
ATOM 6062 O O . GLY B 1 295 ? -9.523 -2.693 -20.984 1 94.44 295 GLY B O 1
ATOM 6063 N N . ALA B 1 296 ? -8.508 -3.809 -19.312 1 93.56 296 ALA B N 1
ATOM 6064 C CA . ALA B 1 296 ? -9.781 -4.277 -18.781 1 93.56 296 ALA B CA 1
ATOM 6065 C C . ALA B 1 296 ? -10.656 -3.105 -18.328 1 93.56 296 ALA B C 1
ATOM 6067 O O . ALA B 1 296 ? -11.867 -3.111 -18.547 1 93.56 296 ALA B O 1
ATOM 6068 N N . GLY B 1 297 ? -10.031 -2.178 -17.719 1 95.88 297 GLY B N 1
ATOM 6069 C CA . GLY B 1 297 ? -10.75 -0.99 -17.297 1 95.88 297 GLY B CA 1
ATOM 6070 C C . GLY B 1 297 ? -11.328 -0.196 -18.453 1 95.88 297 GLY B C 1
ATOM 6071 O O . GLY B 1 297 ? -12.461 0.279 -18.391 1 95.88 297 GLY B O 1
ATOM 6072 N N . LEU B 1 298 ? -10.531 -0.057 -19.484 1 96.81 298 LEU B N 1
ATOM 6073 C CA . LEU B 1 298 ? -10.984 0.669 -20.672 1 96.81 298 LEU B CA 1
ATOM 6074 C C . LEU B 1 298 ? -12.172 -0.033 -21.312 1 96.81 298 LEU B C 1
ATOM 6076 O O . LEU B 1 298 ? -13.156 0.613 -21.688 1 96.81 298 LEU B O 1
ATOM 6080 N N . MET B 1 299 ? -12.039 -1.276 -21.469 1 97 299 MET B N 1
ATOM 6081 C CA . MET B 1 299 ? -13.141 -2.043 -22.031 1 97 299 MET B CA 1
ATOM 6082 C C . MET B 1 299 ? -14.391 -1.938 -21.172 1 97 299 MET B C 1
ATOM 6084 O O . MET B 1 299 ? -15.492 -1.757 -21.672 1 97 299 MET B O 1
ATOM 6088 N N . GLY B 1 300 ? -14.18 -2.066 -19.875 1 96.75 300 GLY B N 1
ATOM 6089 C CA . GLY B 1 300 ? -15.297 -1.919 -18.953 1 96.75 300 GLY B CA 1
ATOM 6090 C C . GLY B 1 300 ? -15.945 -0.547 -19.016 1 96.75 300 GLY B C 1
ATOM 6091 O O . GLY B 1 300 ? -17.172 -0.43 -18.953 1 96.75 300 GLY B O 1
ATOM 6092 N N . MET B 1 301 ? -15.141 0.417 -19.141 1 96.88 301 MET B N 1
ATOM 6093 C CA . MET B 1 301 ? -15.641 1.786 -19.203 1 96.88 301 MET B CA 1
ATOM 6094 C C . MET B 1 301 ? -16.469 2.002 -20.469 1 96.88 301 MET B C 1
ATOM 6096 O O . MET B 1 301 ? -17.547 2.598 -20.406 1 96.88 301 MET B O 1
ATOM 6100 N N . ILE B 1 302 ? -15.984 1.584 -21.594 1 97.25 302 ILE B N 1
ATOM 6101 C CA . ILE B 1 302 ? -16.703 1.739 -22.859 1 97.25 302 ILE B CA 1
ATOM 6102 C C . ILE B 1 302 ? -18.016 0.977 -22.797 1 97.25 302 ILE B C 1
ATOM 6104 O O . ILE B 1 302 ? -19.062 1.498 -23.219 1 97.25 302 ILE B O 1
ATOM 6108 N N . TYR B 1 303 ? -17.969 -0.2 -22.312 1 97.38 303 TYR B N 1
ATOM 6109 C CA . TYR B 1 303 ? -19.188 -0.97 -22.172 1 97.38 303 TYR B CA 1
ATOM 6110 C C . TYR B 1 303 ? -20.188 -0.256 -21.266 1 97.38 303 TYR B C 1
ATOM 6112 O O . TYR B 1 303 ? -21.375 -0.182 -21.562 1 97.38 303 TYR B O 1
ATOM 6120 N N . GLY B 1 304 ? -19.672 0.196 -20.156 1 96.69 304 GLY B N 1
ATOM 6121 C CA . GLY B 1 304 ? -20.531 0.872 -19.188 1 96.69 304 GLY B CA 1
ATOM 6122 C C . GLY B 1 304 ? -21.219 2.098 -19.766 1 96.69 304 GLY B C 1
ATOM 6123 O O . GLY B 1 304 ? -22.438 2.266 -19.594 1 96.69 304 GLY B O 1
ATOM 6124 N N . PHE B 1 305 ? -20.5 2.91 -20.438 1 96.56 305 PHE B N 1
ATOM 6125 C CA . PHE B 1 305 ? -21.078 4.125 -21 1 96.56 305 PHE B CA 1
ATOM 6126 C C . PHE B 1 305 ? -22.016 3.791 -22.172 1 96.56 305 PHE B C 1
ATOM 6128 O O . PHE B 1 305 ? -23.078 4.395 -22.312 1 96.56 305 PHE B O 1
ATOM 6135 N N . SER B 1 306 ? -21.625 2.854 -22.969 1 95.69 306 SER B N 1
ATOM 6136 C CA . SER B 1 306 ? -22.391 2.496 -24.156 1 95.69 306 SER B CA 1
ATOM 6137 C C . SER B 1 306 ? -23.672 1.754 -23.781 1 95.69 306 SER B C 1
ATOM 6139 O O . SER B 1 306 ? -24.688 1.858 -24.469 1 95.69 306 SER B O 1
ATOM 6141 N N . SER B 1 307 ? -23.672 0.965 -22.766 1 94.88 307 SER B N 1
ATOM 6142 C CA . SER B 1 307 ? -24.844 0.224 -22.328 1 94.88 307 SER B CA 1
ATOM 6143 C C . SER B 1 307 ? -25.781 1.111 -21.516 1 94.88 307 SER B C 1
ATOM 6145 O O . SER B 1 307 ? -26.953 0.77 -21.312 1 94.88 307 SER B O 1
ATOM 6147 N N . GLY B 1 308 ? -25.188 2.211 -20.953 1 93.44 308 GLY B N 1
ATOM 6148 C CA . GLY B 1 308 ? -26.016 3.117 -20.172 1 93.44 308 GLY B CA 1
ATOM 6149 C C . GLY B 1 308 ? -25.875 2.9 -18.672 1 93.44 308 GLY B C 1
ATOM 6150 O O . GLY B 1 308 ? -26.484 3.621 -17.875 1 93.44 308 GLY B O 1
ATOM 6151 N N . ARG B 1 309 ? -25.109 1.982 -18.344 1 93.88 309 ARG B N 1
ATOM 6152 C CA . ARG B 1 309 ? -24.891 1.718 -16.922 1 93.88 309 ARG B CA 1
ATOM 6153 C C . ARG B 1 309 ? -24.109 2.842 -16.266 1 93.88 309 ARG B C 1
ATOM 6155 O O . ARG B 1 309 ? -24.297 3.137 -15.086 1 93.88 309 ARG B O 1
ATOM 6162 N N . TYR B 1 310 ? -23.203 3.322 -17 1 95.44 310 TYR B N 1
ATOM 6163 C CA . TYR B 1 310 ? -22.422 4.469 -16.531 1 95.44 310 TYR B CA 1
ATOM 6164 C C . TYR B 1 310 ? -22.953 5.762 -17.156 1 95.44 310 TYR B C 1
ATOM 6166 O O . TYR B 1 310 ? -23.328 5.789 -18.328 1 95.44 310 TYR B O 1
ATOM 6174 N N . ARG B 1 311 ? -23 6.863 -16.375 1 92.94 311 ARG B N 1
ATOM 6175 C CA . ARG B 1 311 ? -23.453 8.164 -16.859 1 92.94 311 ARG B CA 1
ATOM 6176 C C . ARG B 1 311 ? -22.406 9.242 -16.625 1 92.94 311 ARG B C 1
ATOM 6178 O O . ARG B 1 311 ? -22.266 10.164 -17.422 1 92.94 311 ARG B O 1
ATOM 6185 N N . THR B 1 312 ? -21.781 9.133 -15.492 1 91.62 312 THR B N 1
ATOM 6186 C CA . THR B 1 312 ? -20.812 10.148 -15.109 1 91.62 312 THR B CA 1
ATOM 6187 C C . THR B 1 312 ? -19.484 9.516 -14.695 1 91.62 312 THR B C 1
ATOM 6189 O O . THR B 1 312 ? -19.375 8.289 -14.625 1 91.62 312 THR B O 1
ATOM 6192 N N . ASP B 1 313 ? -18.469 10.344 -14.445 1 91.69 313 ASP B N 1
ATOM 6193 C CA . ASP B 1 313 ? -17.172 9.859 -13.992 1 91.69 313 ASP B CA 1
ATOM 6194 C C . ASP B 1 313 ? -17.281 9.242 -12.602 1 91.69 313 ASP B C 1
ATOM 6196 O O . ASP B 1 313 ? -16.5 8.352 -12.25 1 91.69 313 ASP B O 1
ATOM 6200 N N . ALA B 1 314 ? -18.188 9.656 -11.891 1 89.81 314 ALA B N 1
ATOM 6201 C CA . ALA B 1 314 ? -18.391 9.117 -10.547 1 89.81 314 ALA B CA 1
ATOM 6202 C C . ALA B 1 314 ? -18.703 7.625 -10.594 1 89.81 314 ALA B C 1
ATOM 6204 O O . ALA B 1 314 ? -18.297 6.875 -9.703 1 89.81 314 ALA B O 1
ATOM 6205 N N . ASP B 1 315 ? -19.375 7.203 -11.633 1 94.19 315 ASP B N 1
ATOM 6206 C CA . ASP B 1 315 ? -19.688 5.785 -11.781 1 94.19 315 ASP B CA 1
ATOM 6207 C C . ASP B 1 315 ? -18.422 4.965 -12.047 1 94.19 315 ASP B C 1
ATOM 6209 O O . ASP B 1 315 ? -18.297 3.842 -11.555 1 94.19 315 ASP B O 1
ATOM 6213 N N . VAL B 1 316 ? -17.594 5.516 -12.82 1 95.19 316 VAL B N 1
ATOM 6214 C CA . VAL B 1 316 ? -16.328 4.84 -13.109 1 95.19 316 VAL B CA 1
ATOM 6215 C C . VAL B 1 316 ? -15.523 4.699 -11.82 1 95.19 316 VAL B C 1
ATOM 6217 O O . VAL B 1 316 ? -14.93 3.65 -11.57 1 95.19 316 VAL B O 1
ATOM 6220 N N . ILE B 1 317 ? -15.555 5.738 -11.031 1 93.06 317 ILE B N 1
ATOM 6221 C CA . ILE B 1 317 ? -14.797 5.738 -9.781 1 93.06 317 ILE B CA 1
ATOM 6222 C C . ILE B 1 317 ? -15.391 4.719 -8.812 1 93.06 317 ILE B C 1
ATOM 6224 O O . ILE B 1 317 ? -14.664 4.059 -8.07 1 93.06 317 ILE B O 1
ATOM 6228 N N . GLU B 1 318 ? -16.625 4.617 -8.852 1 92.88 318 GLU B N 1
ATOM 6229 C CA . GLU B 1 318 ? -17.266 3.588 -8.031 1 92.88 318 GLU B CA 1
ATOM 6230 C C . GLU B 1 318 ? -16.812 2.191 -8.461 1 92.88 318 GLU B C 1
ATOM 6232 O O . GLU B 1 318 ? -16.609 1.315 -7.613 1 92.88 318 GLU B O 1
ATOM 6237 N N . GLY B 1 319 ? -16.688 2.021 -9.758 1 94.88 319 GLY B N 1
ATOM 6238 C CA . GLY B 1 319 ? -16.188 0.757 -10.266 1 94.88 319 GLY B CA 1
ATOM 6239 C C . GLY B 1 319 ? -14.758 0.472 -9.828 1 94.88 319 GLY B C 1
ATOM 6240 O O . GLY B 1 319 ? -14.414 -0.671 -9.516 1 94.88 319 GLY B O 1
ATOM 6241 N N . LEU B 1 320 ? -14.008 1.54 -9.805 1 95.56 320 LEU B N 1
ATOM 6242 C CA . LEU B 1 320 ? -12.617 1.411 -9.367 1 95.56 320 LEU B CA 1
ATOM 6243 C C . LEU B 1 320 ? -12.547 1.092 -7.879 1 95.56 320 LEU B C 1
ATOM 6245 O O . LEU B 1 320 ? -11.648 0.376 -7.438 1 95.56 320 LEU B O 1
ATOM 6249 N N . ALA B 1 321 ? -13.469 1.547 -7.105 1 93.75 321 ALA B N 1
ATOM 6250 C CA . ALA B 1 321 ? -13.422 1.466 -5.645 1 93.75 321 ALA B CA 1
ATOM 6251 C C . ALA B 1 321 ? -14.062 0.174 -5.148 1 93.75 321 ALA B C 1
ATOM 6253 O O . ALA B 1 321 ? -13.758 -0.29 -4.043 1 93.75 321 ALA B O 1
ATOM 6254 N N . GLN B 1 322 ? -14.898 -0.398 -5.863 1 91.88 322 GLN B N 1
ATOM 6255 C CA . GLN B 1 322 ? -15.719 -1.531 -5.438 1 91.88 322 GLN B CA 1
ATOM 6256 C C . GLN B 1 322 ? -14.844 -2.703 -5 1 91.88 322 GLN B C 1
ATOM 6258 O O . GLN B 1 322 ? -15.062 -3.293 -3.941 1 91.88 322 GLN B O 1
ATOM 6263 N N . PRO B 1 323 ? -13.836 -3.037 -5.789 1 90.5 323 PRO B N 1
ATOM 6264 C CA . PRO B 1 323 ? -13.016 -4.172 -5.359 1 90.5 323 PRO B CA 1
ATOM 6265 C C . PRO B 1 323 ? -12.289 -3.906 -4.043 1 90.5 323 PRO B C 1
ATOM 6267 O O . PRO B 1 323 ? -11.992 -4.844 -3.297 1 90.5 323 PRO B O 1
ATOM 6270 N N . MET B 1 324 ? -12 -2.658 -3.756 1 90.31 324 MET B N 1
ATOM 6271 C CA . MET B 1 324 ? -11.297 -2.301 -2.525 1 90.31 324 MET B CA 1
ATOM 6272 C C . MET B 1 324 ? -12.156 -2.598 -1.303 1 90.31 324 MET B C 1
ATOM 6274 O O . MET B 1 324 ? -11.641 -2.971 -0.249 1 90.31 324 MET B O 1
ATOM 6278 N N . LYS B 1 325 ? -13.398 -2.471 -1.528 1 87.12 325 LYS B N 1
ATOM 6279 C CA . LYS B 1 325 ? -14.336 -2.756 -0.441 1 87.12 325 LYS B CA 1
ATOM 6280 C C . LYS B 1 325 ? -14.367 -4.246 -0.122 1 87.12 325 LYS B C 1
ATOM 6282 O O . LYS B 1 325 ? -14.523 -4.637 1.036 1 87.12 325 LYS B O 1
ATOM 6287 N N . LEU B 1 326 ? -14.125 -4.977 -1.143 1 83.62 326 LEU B N 1
ATOM 6288 C CA . LEU B 1 326 ? -14.156 -6.43 -0.992 1 83.62 326 LEU B CA 1
ATOM 6289 C C . LEU B 1 326 ? -12.836 -6.953 -0.448 1 83.62 326 LEU B C 1
ATOM 6291 O O . LEU B 1 326 ? -12.781 -8.047 0.12 1 83.62 326 LEU B O 1
ATOM 6295 N N . LEU B 1 327 ? -11.812 -6.141 -0.57 1 88.5 327 LEU B N 1
ATOM 6296 C CA . LEU B 1 327 ? -10.477 -6.574 -0.186 1 88.5 327 LEU B CA 1
ATOM 6297 C C . LEU B 1 327 ? -10.133 -6.098 1.222 1 88.5 327 LEU B C 1
ATOM 6299 O O . LEU B 1 327 ? -8.961 -6.031 1.591 1 88.5 327 LEU B O 1
ATOM 6303 N N . GLY B 1 328 ? -11.117 -5.727 2.004 1 89.75 328 GLY B N 1
ATOM 6304 C CA . GLY B 1 328 ? -10.875 -5.27 3.363 1 89.75 328 GLY B CA 1
ATOM 6305 C C . GLY B 1 328 ? -10.07 -6.258 4.188 1 89.75 328 GLY B C 1
ATOM 6306 O O . GLY B 1 328 ? -9.023 -5.91 4.738 1 89.75 328 GLY B O 1
ATOM 6307 N N . VAL B 1 329 ? -10.531 -7.484 4.172 1 89.5 329 VAL B N 1
ATOM 6308 C CA . VAL B 1 329 ? -9.898 -8.539 4.957 1 89.5 329 VAL B CA 1
ATOM 6309 C C . VAL B 1 329 ? -8.516 -8.852 4.379 1 89.5 329 VAL B C 1
ATOM 6311 O O . VAL B 1 329 ? -7.594 -9.195 5.121 1 89.5 329 VAL B O 1
ATOM 6314 N N . TYR B 1 330 ? -8.406 -8.703 3.096 1 92.31 330 TYR B N 1
ATOM 6315 C CA . TYR B 1 330 ? -7.121 -8.93 2.453 1 92.31 330 TYR B CA 1
ATOM 6316 C C . TYR B 1 330 ? -6.043 -8.039 3.051 1 92.31 330 TYR B C 1
ATOM 6318 O O . TYR B 1 330 ? -4.926 -8.492 3.32 1 92.31 330 TYR B O 1
ATOM 6326 N N . PHE B 1 331 ? -6.359 -6.781 3.248 1 94.19 331 PHE B N 1
ATOM 6327 C CA . PHE B 1 331 ? -5.387 -5.82 3.758 1 94.19 331 PHE B CA 1
ATOM 6328 C C . PHE B 1 331 ? -4.895 -6.23 5.145 1 94.19 331 PHE B C 1
ATOM 6330 O O . PHE B 1 331 ? -3.717 -6.07 5.461 1 94.19 331 PHE B O 1
ATOM 6337 N N . VAL B 1 332 ? -5.773 -6.762 5.902 1 93.81 332 VAL B N 1
ATOM 6338 C CA . VAL B 1 332 ? -5.418 -7.176 7.258 1 93.81 332 VAL B CA 1
ATOM 6339 C C . VAL B 1 332 ? -4.488 -8.391 7.199 1 93.81 332 VAL B C 1
ATOM 6341 O O . VAL B 1 332 ? -3.434 -8.398 7.836 1 93.81 332 VAL B O 1
ATOM 6344 N N . ILE B 1 333 ? -4.859 -9.375 6.402 1 91.56 333 ILE B N 1
ATOM 6345 C CA . ILE B 1 333 ? -4.051 -10.578 6.281 1 91.56 333 ILE B CA 1
ATOM 6346 C C . ILE B 1 333 ? -2.686 -10.227 5.691 1 91.56 333 ILE B C 1
ATOM 6348 O O . ILE B 1 333 ? -1.653 -10.695 6.18 1 91.56 333 ILE B O 1
ATOM 6352 N N . ALA B 1 334 ? -2.756 -9.406 4.676 1 92.88 334 ALA B N 1
ATOM 6353 C CA . ALA B 1 334 ? -1.521 -9.008 4.004 1 92.88 334 ALA B CA 1
ATOM 6354 C C . ALA B 1 334 ? -0.584 -8.281 4.961 1 92.88 334 ALA B C 1
ATOM 6356 O O . ALA B 1 334 ? 0.638 -8.422 4.871 1 92.88 334 ALA B O 1
ATOM 6357 N N . PHE B 1 335 ? -1.116 -7.449 5.832 1 94.81 335 PHE B N 1
ATOM 6358 C CA . PHE B 1 335 ? -0.293 -6.73 6.797 1 94.81 335 PHE B CA 1
ATOM 6359 C C . PHE B 1 335 ? 0.481 -7.703 7.676 1 94.81 335 PHE B C 1
ATOM 6361 O O . PHE B 1 335 ? 1.697 -7.578 7.832 1 94.81 335 PHE B O 1
ATOM 6368 N N . PHE B 1 336 ? -0.153 -8.641 8.281 1 93.75 336 PHE B N 1
ATOM 6369 C CA . PHE B 1 336 ? 0.494 -9.586 9.18 1 93.75 336 PHE B CA 1
ATOM 6370 C C . PHE B 1 336 ? 1.432 -10.508 8.414 1 93.75 336 PHE B C 1
ATOM 6372 O O . PHE B 1 336 ? 2.494 -10.883 8.914 1 93.75 336 PHE B O 1
ATOM 6379 N N . ALA B 1 337 ? 1.008 -10.859 7.238 1 92.06 337 ALA B N 1
ATOM 6380 C CA . ALA B 1 337 ? 1.875 -11.688 6.402 1 92.06 337 ALA B CA 1
ATOM 6381 C C . ALA B 1 337 ? 3.158 -10.945 6.039 1 92.06 337 ALA B C 1
ATOM 6383 O O . ALA B 1 337 ? 4.25 -11.516 6.102 1 92.06 337 ALA B O 1
ATOM 6384 N N . ALA B 1 338 ? 2.986 -9.695 5.645 1 93.38 338 ALA B N 1
ATOM 6385 C CA . ALA B 1 338 ? 4.141 -8.883 5.277 1 93.38 338 ALA B CA 1
ATOM 6386 C C . ALA B 1 338 ? 5.141 -8.805 6.43 1 93.38 338 ALA B C 1
ATOM 6388 O O . ALA B 1 338 ? 6.352 -8.883 6.215 1 93.38 338 ALA B O 1
ATOM 6389 N N . GLN B 1 339 ? 4.656 -8.594 7.594 1 94 339 GLN B N 1
ATOM 6390 C CA . GLN B 1 339 ? 5.535 -8.539 8.758 1 94 339 GLN B CA 1
ATOM 6391 C C . GLN B 1 339 ? 6.254 -9.867 8.969 1 94 339 GLN B C 1
ATOM 6393 O O . GLN B 1 339 ? 7.434 -9.891 9.32 1 94 339 GLN B O 1
ATOM 6398 N N . MET B 1 340 ? 5.551 -10.922 8.812 1 91.38 340 MET B N 1
ATOM 6399 C CA . MET B 1 340 ? 6.145 -12.25 8.977 1 91.38 340 MET B CA 1
ATOM 6400 C C . MET B 1 340 ? 7.289 -12.461 7.996 1 91.38 340 MET B C 1
ATOM 6402 O O . MET B 1 340 ? 8.383 -12.875 8.391 1 91.38 340 MET B O 1
ATOM 6406 N N . PHE B 1 341 ? 7.078 -12.109 6.777 1 88.19 341 PHE B N 1
ATOM 6407 C CA . PHE B 1 341 ? 8.086 -12.289 5.742 1 88.19 341 PHE B CA 1
ATOM 6408 C C . PHE B 1 341 ? 9.289 -11.391 5.996 1 88.19 341 PHE B C 1
ATOM 6410 O O . PHE B 1 341 ? 10.438 -11.805 5.805 1 88.19 341 PHE B O 1
ATOM 6417 N N . ALA B 1 342 ? 8.984 -10.203 6.379 1 91.44 342 ALA B N 1
ATOM 6418 C CA . ALA B 1 342 ? 10.062 -9.258 6.656 1 91.44 342 ALA B CA 1
ATOM 6419 C C . ALA B 1 342 ? 10.922 -9.734 7.824 1 91.44 342 ALA B C 1
ATOM 6421 O O . ALA B 1 342 ? 12.156 -9.648 7.777 1 91.44 342 ALA B O 1
ATOM 6422 N N . CYS B 1 343 ? 10.281 -10.25 8.859 1 92.06 343 CYS B N 1
ATOM 6423 C CA . CYS B 1 343 ? 11.008 -10.758 10.008 1 92.06 343 CYS B CA 1
ATOM 6424 C C . CYS B 1 343 ? 11.836 -11.977 9.633 1 92.06 343 CYS B C 1
ATOM 6426 O O . CYS B 1 343 ? 12.969 -12.133 10.102 1 92.06 343 CYS B O 1
ATOM 6428 N N . PHE B 1 344 ? 11.258 -12.727 8.852 1 88.75 344 PHE B N 1
ATOM 6429 C CA . PHE B 1 344 ? 11.945 -13.93 8.391 1 88.75 344 PHE B CA 1
ATOM 6430 C C . PHE B 1 344 ? 13.195 -13.562 7.598 1 88.75 344 PHE B C 1
ATOM 6432 O O . PHE B 1 344 ? 14.25 -14.18 7.773 1 88.75 344 PHE B O 1
ATOM 6439 N N . GLU B 1 345 ? 13.062 -12.609 6.785 1 86.38 345 GLU B N 1
ATOM 6440 C CA . GLU B 1 345 ? 14.18 -12.164 5.957 1 86.38 345 GLU B CA 1
ATOM 6441 C C . GLU B 1 345 ? 15.234 -11.453 6.793 1 86.38 345 GLU B C 1
ATOM 6443 O O . GLU B 1 345 ? 16.438 -11.68 6.609 1 86.38 345 GLU B O 1
ATOM 6448 N N . TYR B 1 346 ? 14.766 -10.633 7.641 1 89.88 346 TYR B N 1
ATOM 6449 C CA . TYR B 1 346 ? 15.688 -9.883 8.492 1 89.88 346 TYR B CA 1
ATOM 6450 C C . TYR B 1 346 ? 16.531 -10.828 9.336 1 89.88 346 TYR B C 1
ATOM 6452 O O . TYR B 1 346 ? 17.734 -10.609 9.523 1 89.88 346 TYR B O 1
ATOM 6460 N N . SER B 1 347 ? 15.969 -11.883 9.859 1 91.56 347 SER B N 1
ATOM 6461 C CA . SER B 1 347 ? 16.656 -12.812 10.75 1 91.56 347 SER B CA 1
ATOM 6462 C C . SER B 1 347 ? 17.578 -13.734 9.969 1 91.56 347 SER B C 1
ATOM 6464 O O . SER B 1 347 ? 18.406 -14.438 10.562 1 91.56 347 SER B O 1
ATOM 6466 N N . HIS B 1 348 ? 17.484 -13.828 8.703 1 88.56 348 HIS B N 1
ATOM 6467 C CA . HIS B 1 348 ? 18.266 -14.688 7.812 1 88.56 348 HIS B CA 1
ATOM 6468 C C . HIS B 1 348 ? 17.969 -16.156 8.078 1 88.56 348 HIS B C 1
ATOM 6470 O O . HIS B 1 348 ? 18.781 -17.031 7.746 1 88.56 348 HIS B O 1
ATOM 6476 N N . LEU B 1 349 ? 16.891 -16.406 8.688 1 86.81 349 LEU B N 1
ATOM 6477 C CA . LEU B 1 349 ? 16.516 -17.781 9 1 86.81 349 LEU B CA 1
ATOM 6478 C C . LEU B 1 349 ? 16.219 -18.562 7.727 1 86.81 349 LEU B C 1
ATOM 6480 O O . LEU B 1 349 ? 16.516 -19.766 7.656 1 86.81 349 LEU B O 1
ATOM 6484 N N . ASP B 1 350 ? 15.609 -17.938 6.773 1 81.88 350 ASP B N 1
ATOM 6485 C CA . ASP B 1 350 ? 15.25 -18.625 5.535 1 81.88 350 ASP B CA 1
ATOM 6486 C C . ASP B 1 350 ? 16.5 -19.109 4.801 1 81.88 350 ASP B C 1
ATOM 6488 O O . ASP B 1 350 ? 16.578 -20.281 4.43 1 81.88 350 ASP B O 1
ATOM 6492 N N . LYS B 1 351 ? 17.516 -18.297 4.719 1 83.44 351 LYS B N 1
ATOM 6493 C CA . LYS B 1 351 ? 18.75 -18.656 4.035 1 83.44 351 LYS B CA 1
ATOM 6494 C C . LYS B 1 351 ? 19.531 -19.703 4.816 1 83.44 351 LYS B C 1
ATOM 6496 O O . LYS B 1 351 ? 20.062 -20.656 4.23 1 83.44 351 LYS B O 1
ATOM 6501 N N . CYS B 1 352 ? 19.562 -19.562 6.117 1 86.81 352 CYS B N 1
ATOM 6502 C CA . CYS B 1 352 ? 20.312 -20.5 6.949 1 86.81 352 CYS B CA 1
ATOM 6503 C C . CYS B 1 352 ? 19.719 -21.906 6.863 1 86.81 352 CYS B C 1
ATOM 6505 O O . CYS B 1 352 ? 20.438 -22.875 6.66 1 86.81 352 CYS B O 1
ATOM 6507 N N . LEU B 1 353 ? 18.438 -21.984 6.941 1 83.12 353 LEU B N 1
ATOM 6508 C CA . LEU B 1 353 ? 17.781 -23.281 6.887 1 83.12 353 LEU B CA 1
ATOM 6509 C C . LEU B 1 353 ? 17.938 -23.922 5.512 1 83.12 353 LEU B C 1
ATOM 6511 O O . LEU B 1 353 ? 18.141 -25.125 5.402 1 83.12 353 LEU B O 1
ATOM 6515 N N . ALA B 1 354 ? 17.859 -23.156 4.504 1 82.25 354 ALA B N 1
ATOM 6516 C CA . ALA B 1 354 ? 17.984 -23.656 3.141 1 82.25 354 ALA B CA 1
ATOM 6517 C C . ALA B 1 354 ? 19.391 -24.156 2.861 1 82.25 354 ALA B C 1
ATOM 6519 O O . ALA B 1 354 ? 19.578 -25.234 2.287 1 82.25 354 ALA B O 1
ATOM 6520 N N . ILE B 1 355 ? 20.375 -23.438 3.291 1 83.62 355 ILE B N 1
ATOM 6521 C CA . ILE B 1 355 ? 21.781 -23.797 3.039 1 83.62 355 ILE B CA 1
ATOM 6522 C C . ILE B 1 355 ? 22.156 -25 3.885 1 83.62 355 ILE B C 1
ATOM 6524 O O . ILE B 1 355 ? 22.859 -25.906 3.41 1 83.62 355 ILE B O 1
ATOM 6528 N N . MET B 1 356 ? 21.719 -25.016 5.102 1 84.38 356 MET B N 1
ATOM 6529 C CA . MET B 1 356 ? 21.984 -26.172 5.961 1 84.38 356 MET B CA 1
ATOM 6530 C C . MET B 1 356 ? 21.375 -27.438 5.367 1 84.38 356 MET B C 1
ATOM 6532 O O . MET B 1 356 ? 22 -28.5 5.383 1 84.38 356 MET B O 1
ATOM 6536 N N . GLY B 1 357 ? 20.156 -27.266 4.895 1 81.81 357 GLY B N 1
ATOM 6537 C CA . GLY B 1 357 ? 19.516 -28.406 4.238 1 81.81 357 GLY B CA 1
ATOM 6538 C C . GLY B 1 357 ? 20.25 -28.859 2.992 1 81.81 357 GLY B C 1
ATOM 6539 O O . GLY B 1 357 ? 20.391 -30.062 2.756 1 81.81 357 GLY B O 1
ATOM 6540 N N . ALA B 1 358 ? 20.703 -27.938 2.254 1 82.5 358 ALA B N 1
ATOM 6541 C CA . ALA B 1 358 ? 21.438 -28.266 1.034 1 82.5 358 ALA B CA 1
ATOM 6542 C C . ALA B 1 358 ? 22.734 -28.984 1.356 1 82.5 358 ALA B C 1
ATOM 6544 O O . ALA B 1 358 ? 23.109 -29.938 0.673 1 82.5 358 ALA B O 1
ATOM 6545 N N . ASN B 1 359 ? 23.375 -28.562 2.373 1 81.38 359 ASN B N 1
ATOM 6546 C CA . ASN B 1 359 ? 24.625 -29.188 2.789 1 81.38 359 ASN B CA 1
ATOM 6547 C C . ASN B 1 359 ? 24.406 -30.625 3.279 1 81.38 359 ASN B C 1
ATOM 6549 O O . ASN B 1 359 ? 25.234 -31.5 3.045 1 81.38 359 ASN B O 1
ATOM 6553 N N . LEU B 1 360 ? 23.312 -30.766 3.953 1 80.81 360 LEU B N 1
ATOM 6554 C CA . LEU B 1 360 ? 22.984 -32.094 4.426 1 80.81 360 LEU B CA 1
ATOM 6555 C C . LEU B 1 360 ? 22.734 -33.062 3.258 1 80.81 360 LEU B C 1
ATOM 6557 O O . LEU B 1 360 ? 23.203 -34.188 3.266 1 80.81 360 LEU B O 1
ATOM 6561 N N . LEU B 1 361 ? 22.094 -32.594 2.25 1 81.62 361 LEU B N 1
ATOM 6562 C CA . LEU B 1 361 ? 21.766 -33.406 1.09 1 81.62 361 LEU B CA 1
ATOM 6563 C C . LEU B 1 361 ? 23.031 -33.688 0.27 1 81.62 361 LEU B C 1
ATOM 6565 O O . LEU B 1 361 ? 23.172 -34.781 -0.287 1 81.62 361 LEU B O 1
ATOM 6569 N N . SER B 1 362 ? 23.906 -32.75 0.202 1 80.88 362 SER B N 1
ATOM 6570 C CA . SER B 1 362 ? 25.109 -32.875 -0.605 1 80.88 362 SER B CA 1
ATOM 6571 C C . SER B 1 362 ? 26.062 -33.938 -0.03 1 80.88 362 SER B C 1
ATOM 6573 O O . SER B 1 362 ? 26.922 -34.438 -0.733 1 80.88 362 SER B O 1
ATOM 6575 N N . SER B 1 363 ? 25.828 -34.25 1.167 1 79.69 363 SER B N 1
ATOM 6576 C CA . SER B 1 363 ? 26.719 -35.219 1.811 1 79.69 363 SER B CA 1
ATOM 6577 C C . SER B 1 363 ? 26.266 -36.656 1.526 1 79.69 363 SER B C 1
ATOM 6579 O O . SER B 1 363 ? 27.016 -37.625 1.761 1 79.69 363 SER B O 1
ATOM 6581 N N . ILE B 1 364 ? 25.141 -36.75 0.979 1 77.88 364 ILE B N 1
ATOM 6582 C CA . ILE B 1 364 ? 24.609 -38.094 0.697 1 77.88 364 ILE B CA 1
ATOM 6583 C C . ILE B 1 364 ? 25.094 -38.562 -0.672 1 77.88 364 ILE B C 1
ATOM 6585 O O . ILE B 1 364 ? 24.984 -37.844 -1.661 1 77.88 364 ILE B O 1
ATOM 6589 N N . GLU B 1 365 ? 25.812 -39.625 -0.77 1 72.94 365 GLU B N 1
ATOM 6590 C CA . GLU B 1 365 ? 26.312 -40.188 -2.027 1 72.94 365 GLU B CA 1
ATOM 6591 C C . GLU B 1 365 ? 25.344 -41.188 -2.625 1 72.94 365 GLU B C 1
ATOM 6593 O O . GLU B 1 365 ? 24.938 -42.156 -1.96 1 72.94 365 GLU B O 1
ATOM 6598 N N . PHE B 1 366 ? 24.578 -40.719 -3.588 1 76.5 366 PHE B N 1
ATOM 6599 C CA . PHE B 1 366 ? 23.734 -41.656 -4.316 1 76.5 366 PHE B CA 1
ATOM 6600 C C . PHE B 1 366 ? 24.094 -41.688 -5.797 1 76.5 366 PHE B C 1
ATOM 6602 O O . PHE B 1 366 ? 24.938 -40.906 -6.246 1 76.5 366 PHE B O 1
ATOM 6609 N N . GLY B 1 367 ? 23.547 -42.562 -6.629 1 80.88 367 GLY B N 1
ATOM 6610 C CA . GLY B 1 367 ? 23.688 -42.562 -8.078 1 80.88 367 GLY B CA 1
ATOM 6611 C C . GLY B 1 367 ? 23.047 -41.375 -8.758 1 80.88 367 GLY B C 1
ATOM 6612 O O . GLY B 1 367 ? 22.531 -40.469 -8.086 1 80.88 367 GLY B O 1
ATOM 6613 N N . ASN B 1 368 ? 23.188 -41.312 -10.078 1 87.38 368 ASN B N 1
ATOM 6614 C CA . ASN B 1 368 ? 22.75 -40.156 -10.867 1 87.38 368 ASN B CA 1
ATOM 6615 C C . ASN B 1 368 ? 21.25 -39.938 -10.734 1 87.38 368 ASN B C 1
ATOM 6617 O O . ASN B 1 368 ? 20.828 -38.938 -10.156 1 87.38 368 ASN B O 1
ATOM 6621 N N . LEU B 1 369 ? 20.531 -40.938 -11.047 1 91 369 LEU B N 1
ATOM 6622 C CA . LEU B 1 369 ? 19.094 -40.781 -11.086 1 91 369 LEU B CA 1
ATOM 6623 C C . LEU B 1 369 ? 18.516 -40.656 -9.672 1 91 369 LEU B C 1
ATOM 6625 O O . LEU B 1 369 ? 17.641 -39.844 -9.414 1 91 369 LEU B O 1
ATOM 6629 N N . SER B 1 370 ? 18.984 -41.438 -8.797 1 91.5 370 SER B N 1
ATOM 6630 C CA . SER B 1 370 ? 18.5 -41.406 -7.418 1 91.5 370 SER B CA 1
ATOM 6631 C C . SER B 1 370 ? 18.781 -40.062 -6.75 1 91.5 370 SER B C 1
ATOM 6633 O O . SER B 1 370 ? 17.953 -39.562 -5.992 1 91.5 370 SER B O 1
ATOM 6635 N N . THR B 1 371 ? 19.922 -39.531 -7.059 1 91.31 371 THR B N 1
ATOM 6636 C CA . THR B 1 371 ? 20.281 -38.25 -6.48 1 91.31 371 THR B CA 1
ATOM 6637 C C . THR B 1 371 ? 19.422 -37.125 -7.043 1 91.31 371 THR B C 1
ATOM 6639 O O . THR B 1 371 ? 19.062 -36.219 -6.324 1 91.31 371 THR B O 1
ATOM 6642 N N . LEU B 1 372 ? 19.156 -37.281 -8.289 1 94.06 372 LEU B N 1
ATOM 6643 C CA . LEU B 1 372 ? 18.297 -36.312 -8.922 1 94.06 372 LEU B CA 1
ATOM 6644 C C . LEU B 1 372 ? 16.891 -36.344 -8.32 1 94.06 372 LEU B C 1
ATOM 6646 O O . LEU B 1 372 ? 16.297 -35.281 -8.078 1 94.06 372 LEU B O 1
ATOM 6650 N N . ILE B 1 373 ? 16.375 -37.531 -8.102 1 95.12 373 ILE B N 1
ATOM 6651 C CA . ILE B 1 373 ? 15.055 -37.656 -7.5 1 95.12 373 ILE B CA 1
ATOM 6652 C C . ILE B 1 373 ? 15.07 -37.094 -6.082 1 95.12 373 ILE B C 1
ATOM 6654 O O . ILE B 1 373 ? 14.141 -36.406 -5.676 1 95.12 373 ILE B O 1
ATOM 6658 N N . LEU B 1 374 ? 16.078 -37.438 -5.371 1 92.75 374 LEU B N 1
ATOM 6659 C CA . LEU B 1 374 ? 16.219 -36.906 -4.023 1 92.75 374 LEU B CA 1
ATOM 6660 C C . LEU B 1 374 ? 16.297 -35.375 -4.051 1 92.75 374 LEU B C 1
ATOM 6662 O O . LEU B 1 374 ? 15.773 -34.719 -3.154 1 92.75 374 LEU B O 1
ATOM 6666 N N . PHE B 1 375 ? 17.016 -34.844 -5.027 1 93.88 375 PHE B N 1
ATOM 6667 C CA . PHE B 1 375 ? 17.141 -33.406 -5.199 1 93.88 375 PHE B CA 1
ATOM 6668 C C . PHE B 1 375 ? 15.781 -32.781 -5.484 1 93.88 375 PHE B C 1
ATOM 6670 O O . PHE B 1 375 ? 15.477 -31.688 -4.98 1 93.88 375 PHE B O 1
ATOM 6677 N N . ILE B 1 376 ? 14.961 -33.406 -6.254 1 96 376 ILE B N 1
ATOM 6678 C CA . ILE B 1 376 ? 13.609 -32.938 -6.535 1 96 376 ILE B CA 1
ATOM 6679 C C . ILE B 1 376 ? 12.805 -32.875 -5.246 1 96 376 ILE B C 1
ATOM 6681 O O . ILE B 1 376 ? 12.164 -31.859 -4.949 1 96 376 ILE B O 1
ATOM 6685 N N . ILE B 1 377 ? 12.906 -33.938 -4.488 1 95.06 377 ILE B N 1
ATOM 6686 C CA . ILE B 1 377 ? 12.164 -34.031 -3.236 1 95.06 377 ILE B CA 1
ATOM 6687 C C . ILE B 1 377 ? 12.672 -32.969 -2.262 1 95.06 377 ILE B C 1
ATOM 6689 O O . ILE B 1 377 ? 11.891 -32.312 -1.571 1 95.06 377 ILE B O 1
ATOM 6693 N N . PHE B 1 378 ? 13.922 -32.812 -2.236 1 93 378 PHE B N 1
ATOM 6694 C CA . PHE B 1 378 ? 14.523 -31.797 -1.379 1 93 378 PHE B CA 1
ATOM 6695 C C . PHE B 1 378 ? 14.055 -30.406 -1.774 1 93 378 PHE B C 1
ATOM 6697 O O . PHE B 1 378 ? 13.688 -29.609 -0.916 1 93 378 PHE B O 1
ATOM 6704 N N . SER B 1 379 ? 14.133 -30.141 -3.037 1 93.56 379 SER B N 1
ATOM 6705 C CA . SER B 1 379 ? 13.68 -28.844 -3.531 1 93.56 379 SER B CA 1
ATOM 6706 C C . SER B 1 379 ? 12.219 -28.594 -3.168 1 93.56 379 SER B C 1
ATOM 6708 O O . SER B 1 379 ? 11.844 -27.469 -2.809 1 93.56 379 SER B O 1
ATOM 6710 N N . ALA B 1 380 ? 11.422 -29.609 -3.266 1 94.69 380 ALA B N 1
ATOM 6711 C CA . ALA B 1 380 ? 10.008 -29.516 -2.918 1 94.69 380 ALA B CA 1
ATOM 6712 C C . ALA B 1 380 ? 9.828 -29.188 -1.438 1 94.69 380 ALA B C 1
ATOM 6714 O O . ALA B 1 380 ? 8.93 -28.422 -1.064 1 94.69 380 ALA B O 1
ATOM 6715 N N . LEU B 1 381 ? 10.656 -29.719 -0.632 1 92.31 381 LEU B N 1
ATOM 6716 C CA . LEU B 1 381 ? 10.57 -29.516 0.809 1 92.31 381 LEU B CA 1
ATOM 6717 C C . LEU B 1 381 ? 11.055 -28.109 1.183 1 92.31 381 LEU B C 1
ATOM 6719 O O . LEU B 1 381 ? 10.453 -27.453 2.025 1 92.31 381 LEU B O 1
ATOM 6723 N N . ILE B 1 382 ? 12.086 -27.703 0.599 1 89.94 382 ILE B N 1
ATOM 6724 C CA . ILE B 1 382 ? 12.633 -26.391 0.884 1 89.94 382 ILE B CA 1
ATOM 6725 C C . ILE B 1 382 ? 11.648 -25.312 0.432 1 89.94 382 ILE B C 1
ATOM 6727 O O . ILE B 1 382 ? 11.562 -24.25 1.039 1 89.94 382 ILE B O 1
ATOM 6731 N N . ASN B 1 383 ? 10.922 -25.641 -0.595 1 92 383 ASN B N 1
ATOM 6732 C CA . ASN B 1 383 ? 9.945 -24.688 -1.122 1 92 383 ASN B CA 1
ATOM 6733 C C . ASN B 1 383 ? 8.867 -24.375 -0.09 1 92 383 ASN B C 1
ATOM 6735 O O . ASN B 1 383 ? 8.242 -23.312 -0.153 1 92 383 ASN B O 1
ATOM 6739 N N . LEU B 1 384 ? 8.703 -25.188 0.825 1 88.31 384 LEU B N 1
ATOM 6740 C CA . LEU B 1 384 ? 7.707 -24.969 1.869 1 88.31 384 LEU B CA 1
ATOM 6741 C C . LEU B 1 384 ? 8.172 -23.875 2.834 1 88.31 384 LEU B C 1
ATOM 6743 O O . LEU B 1 384 ? 7.363 -23.297 3.557 1 88.31 384 LEU B O 1
ATOM 6747 N N . ILE B 1 385 ? 9.422 -23.578 2.773 1 82.75 385 ILE B N 1
ATOM 6748 C CA . ILE B 1 385 ? 10 -22.625 3.703 1 82.75 385 ILE B CA 1
ATOM 6749 C C . ILE B 1 385 ? 10.422 -21.359 2.947 1 82.75 385 ILE B C 1
ATOM 6751 O O . ILE B 1 385 ? 10.18 -20.234 3.406 1 82.75 385 ILE B O 1
ATOM 6755 N N . MET B 1 386 ? 11.062 -21.609 1.826 1 83.75 386 MET B N 1
ATOM 6756 C CA . MET B 1 386 ? 11.516 -20.516 0.978 1 83.75 386 MET B CA 1
ATOM 6757 C C . MET B 1 386 ? 10.75 -20.5 -0.341 1 83.75 386 MET B C 1
ATOM 6759 O O . MET B 1 386 ? 10.898 -21.391 -1.163 1 83.75 386 MET B O 1
ATOM 6763 N N . VAL B 1 387 ? 10.039 -19.406 -0.47 1 79.62 387 VAL B N 1
ATOM 6764 C CA . VAL B 1 387 ? 9.086 -19.406 -1.572 1 79.62 387 VAL B CA 1
ATOM 6765 C C . VAL B 1 387 ? 9.75 -18.859 -2.836 1 79.62 387 VAL B C 1
ATOM 6767 O O . VAL B 1 387 ? 9.453 -19.312 -3.943 1 79.62 387 VAL B O 1
ATOM 6770 N N . SER B 1 388 ? 10.688 -17.984 -2.756 1 82 388 SER B N 1
ATOM 6771 C CA . SER B 1 388 ? 11.289 -17.375 -3.936 1 82 388 SER B CA 1
ATOM 6772 C C . SER B 1 388 ? 12.133 -18.375 -4.711 1 82 388 SER B C 1
ATOM 6774 O O . SER B 1 388 ? 13.156 -18.844 -4.211 1 82 388 SER B O 1
ATOM 6776 N N . ALA B 1 389 ? 11.656 -18.594 -5.902 1 87.19 389 ALA B N 1
ATOM 6777 C CA . ALA B 1 389 ? 12.375 -19.547 -6.742 1 87.19 389 ALA B CA 1
ATOM 6778 C C . ALA B 1 389 ? 13.781 -19.047 -7.07 1 87.19 389 ALA B C 1
ATOM 6780 O O . ALA B 1 389 ? 14.75 -19.812 -7.02 1 87.19 389 ALA B O 1
ATOM 6781 N N . THR B 1 390 ? 13.93 -17.781 -7.375 1 85.19 390 THR B N 1
ATOM 6782 C CA . THR B 1 390 ? 15.219 -17.219 -7.773 1 85.19 390 THR B CA 1
ATOM 6783 C C . THR B 1 390 ? 16.188 -17.172 -6.594 1 85.19 390 THR B C 1
ATOM 6785 O O . THR B 1 390 ? 17.375 -17.469 -6.746 1 85.19 390 THR B O 1
ATOM 6788 N N . SER B 1 391 ? 15.688 -16.844 -5.488 1 82.56 391 SER B N 1
ATOM 6789 C CA . SER B 1 391 ? 16.531 -16.812 -4.301 1 82.56 391 SER B CA 1
ATOM 6790 C C . SER B 1 391 ? 17.016 -18.203 -3.92 1 82.56 391 SER B C 1
ATOM 6792 O O . SER B 1 391 ? 18.172 -18.391 -3.551 1 82.56 391 SER B O 1
ATOM 6794 N N . LYS B 1 392 ? 16.141 -19.156 -4.066 1 87.75 392 LYS B N 1
ATOM 6795 C CA . LYS B 1 392 ? 16.484 -20.547 -3.771 1 87.75 392 LYS B CA 1
ATOM 6796 C C . LYS B 1 392 ? 17.562 -21.047 -4.727 1 87.75 392 LYS B C 1
ATOM 6798 O O . LYS B 1 392 ? 18.547 -21.656 -4.297 1 87.75 392 LYS B O 1
ATOM 6803 N N . TRP B 1 393 ? 17.344 -20.734 -5.906 1 90.62 393 TRP B N 1
ATOM 6804 C CA . TRP B 1 393 ? 18.234 -21.266 -6.926 1 90.62 393 TRP B CA 1
ATOM 6805 C C . TRP B 1 393 ? 19.594 -20.562 -6.871 1 90.62 393 TRP B C 1
ATOM 6807 O O . TRP B 1 393 ? 20.625 -21.156 -7.203 1 90.62 393 TRP B O 1
ATOM 6817 N N . THR B 1 394 ? 19.625 -19.375 -6.434 1 85.38 394 THR B N 1
ATOM 6818 C CA . THR B 1 394 ? 20.875 -18.594 -6.363 1 85.38 394 THR B CA 1
ATOM 6819 C C . THR B 1 394 ? 21.891 -19.297 -5.457 1 85.38 394 THR B C 1
ATOM 6821 O O . THR B 1 394 ? 23.078 -19.281 -5.738 1 85.38 394 THR B O 1
ATOM 6824 N N . PHE B 1 395 ? 21.516 -19.906 -4.457 1 84.81 395 PHE B N 1
ATOM 6825 C CA . PHE B 1 395 ? 22.516 -20.578 -3.625 1 84.81 395 PHE B CA 1
ATOM 6826 C C . PHE B 1 395 ? 22.562 -22.062 -3.928 1 84.81 395 PHE B C 1
ATOM 6828 O O . PHE B 1 395 ? 23.641 -22.656 -3.926 1 84.81 395 PHE B O 1
ATOM 6835 N N . MET B 1 396 ? 21.391 -22.672 -4.266 1 88.94 396 MET B N 1
ATOM 6836 C CA . MET B 1 396 ? 21.359 -24.109 -4.535 1 88.94 396 MET B CA 1
ATOM 6837 C C . MET B 1 396 ? 22.172 -24.453 -5.777 1 88.94 396 MET B C 1
ATOM 6839 O O . MET B 1 396 ? 22.812 -25.5 -5.84 1 88.94 396 MET B O 1
ATOM 6843 N N . ALA B 1 397 ? 22.109 -23.547 -6.746 1 91.19 397 ALA B N 1
ATOM 6844 C CA . ALA B 1 397 ? 22.844 -23.797 -7.98 1 91.19 397 ALA B CA 1
ATOM 6845 C C . ALA B 1 397 ? 24.344 -23.906 -7.707 1 91.19 397 ALA B C 1
ATOM 6847 O O . ALA B 1 397 ? 25.016 -24.797 -8.242 1 91.19 397 ALA B O 1
ATOM 6848 N N . PHE B 1 398 ? 24.891 -23.141 -6.883 1 88.69 398 PHE B N 1
ATOM 6849 C CA . PHE B 1 398 ? 26.328 -23.094 -6.602 1 88.69 398 PHE B CA 1
ATOM 6850 C C . PHE B 1 398 ? 26.75 -24.281 -5.758 1 88.69 398 PHE B C 1
ATOM 6852 O O . PHE B 1 398 ? 27.922 -24.656 -5.746 1 88.69 398 PHE B O 1
ATOM 6859 N N . ILE B 1 399 ? 25.828 -24.859 -5.156 1 87.69 399 ILE B N 1
ATOM 6860 C CA . ILE B 1 399 ? 26.125 -26.016 -4.316 1 87.69 399 ILE B CA 1
ATOM 6861 C C . ILE B 1 399 ? 25.969 -27.297 -5.125 1 87.69 399 ILE B C 1
ATOM 6863 O O . ILE B 1 399 ? 26.844 -28.156 -5.117 1 87.69 399 ILE B O 1
ATOM 6867 N N . PHE B 1 400 ? 24.891 -27.375 -5.883 1 90.62 400 PHE B N 1
ATOM 6868 C CA . PHE B 1 400 ? 24.5 -28.672 -6.418 1 90.62 400 PHE B CA 1
ATOM 6869 C C . PHE B 1 400 ? 25.031 -28.859 -7.832 1 90.62 400 PHE B C 1
ATOM 6871 O O . PHE B 1 400 ? 25.266 -30 -8.266 1 90.62 400 PHE B O 1
ATOM 6878 N N . ILE B 1 401 ? 25.203 -27.812 -8.57 1 91.12 401 ILE B N 1
ATOM 6879 C CA . ILE B 1 401 ? 25.688 -27.953 -9.945 1 91.12 401 ILE B CA 1
ATOM 6880 C C . ILE B 1 401 ? 27.062 -28.609 -9.945 1 91.12 401 ILE B C 1
ATOM 6882 O O . ILE B 1 401 ? 27.297 -29.578 -10.664 1 91.12 401 ILE B O 1
ATOM 6886 N N . PRO B 1 402 ? 28 -28.156 -9.117 1 88.25 402 PRO B N 1
ATOM 6887 C CA . PRO B 1 402 ? 29.297 -28.828 -9.07 1 88.25 402 PRO B CA 1
ATOM 6888 C C . PRO B 1 402 ? 29.203 -30.266 -8.586 1 88.25 402 PRO B C 1
ATOM 6890 O O . PRO B 1 402 ? 29.953 -31.125 -9.062 1 88.25 402 PRO B O 1
ATOM 6893 N N . ILE B 1 403 ? 28.359 -30.516 -7.715 1 87.88 403 ILE B N 1
ATOM 6894 C CA . ILE B 1 403 ? 28.188 -31.859 -7.16 1 87.88 403 ILE B CA 1
ATOM 6895 C C . ILE B 1 403 ? 27.672 -32.812 -8.242 1 87.88 403 ILE B C 1
ATOM 6897 O O . ILE B 1 403 ? 28.172 -33.906 -8.406 1 87.88 403 ILE B O 1
ATOM 6901 N N . PHE B 1 404 ? 26.703 -32.406 -8.961 1 91.25 404 PHE B N 1
ATOM 6902 C CA . PHE B 1 404 ? 26.109 -33.219 -10 1 91.25 404 PHE B CA 1
ATOM 6903 C C . PHE B 1 404 ? 27.062 -33.375 -11.18 1 91.25 404 PHE B C 1
ATOM 6905 O O . PHE B 1 404 ? 27.047 -34.406 -11.875 1 91.25 404 PHE B O 1
ATOM 6912 N N . ASP B 1 405 ? 27.828 -32.406 -11.375 1 90.31 405 ASP B N 1
ATOM 6913 C CA . ASP B 1 405 ? 28.812 -32.469 -12.445 1 90.31 405 ASP B CA 1
ATOM 6914 C C . ASP B 1 405 ? 29.797 -33.625 -12.203 1 90.31 405 ASP B C 1
ATOM 6916 O O . ASP B 1 405 ? 30.219 -34.312 -13.141 1 90.31 405 ASP B O 1
ATOM 6920 N N . LYS B 1 406 ? 30.141 -33.812 -10.992 1 87.5 406 LYS B N 1
ATOM 6921 C CA . LYS B 1 406 ? 31.078 -34.844 -10.617 1 87.5 406 LYS B CA 1
ATOM 6922 C C . LYS B 1 406 ? 30.531 -36.25 -10.984 1 87.5 406 LYS B C 1
ATOM 6924 O O . LYS B 1 406 ? 31.297 -37.188 -11.203 1 87.5 406 LYS B O 1
ATOM 6929 N N . ILE B 1 407 ? 29.312 -36.312 -11.094 1 87.62 407 ILE B N 1
ATOM 6930 C CA . ILE B 1 407 ? 28.734 -37.594 -11.398 1 87.62 407 ILE B CA 1
ATOM 6931 C C . ILE B 1 407 ? 28.203 -37.594 -12.828 1 87.62 407 ILE B C 1
ATOM 6933 O O . ILE B 1 407 ? 27.391 -38.469 -13.188 1 87.62 407 ILE B O 1
ATOM 6937 N N . GLY B 1 408 ? 28.453 -36.594 -13.539 1 86.62 408 GLY B N 1
ATOM 6938 C CA . GLY B 1 408 ? 28.219 -36.594 -14.969 1 86.62 408 GLY B CA 1
ATOM 6939 C C . GLY B 1 408 ? 26.875 -36 -15.352 1 86.62 408 GLY B C 1
ATOM 6940 O O . GLY B 1 408 ? 26.328 -36.312 -16.422 1 86.62 408 GLY B O 1
ATOM 6941 N N . VAL B 1 409 ? 26.266 -35.281 -14.562 1 91.56 409 VAL B N 1
ATOM 6942 C CA . VAL B 1 409 ? 24.984 -34.688 -14.859 1 91.56 409 VAL B CA 1
ATOM 6943 C C . VAL B 1 409 ? 25.172 -33.219 -15.273 1 91.56 409 VAL B C 1
ATOM 6945 O O . VAL B 1 409 ? 25.859 -32.469 -14.602 1 91.56 409 VAL B O 1
ATOM 6948 N N . SER B 1 410 ? 24.609 -32.875 -16.391 1 92.06 410 SER B N 1
ATOM 6949 C CA . SER B 1 410 ? 24.75 -31.531 -16.938 1 92.06 410 SER B CA 1
ATOM 6950 C C . SER B 1 410 ? 23.922 -30.531 -16.125 1 92.06 410 SER B C 1
ATOM 6952 O O . SER B 1 410 ? 22.922 -30.891 -15.508 1 92.06 410 SER B O 1
ATOM 6954 N N . PRO B 1 411 ? 24.297 -29.266 -16.172 1 93.56 411 PRO B N 1
ATOM 6955 C CA . PRO B 1 411 ? 23.625 -28.234 -15.375 1 93.56 411 PRO B CA 1
ATOM 6956 C C . PRO B 1 411 ? 22.172 -28.047 -15.781 1 93.56 411 PRO B C 1
ATOM 6958 O O . PRO B 1 411 ? 21.328 -27.75 -14.93 1 93.56 411 PRO B O 1
ATOM 6961 N N . ASP B 1 412 ? 21.844 -28.172 -17.047 1 93.25 412 ASP B N 1
ATOM 6962 C CA . ASP B 1 412 ? 20.469 -27.984 -17.516 1 93.25 412 ASP B CA 1
ATOM 6963 C C . ASP B 1 412 ? 19.547 -29.031 -16.891 1 93.25 412 ASP B C 1
ATOM 6965 O O . ASP B 1 412 ? 18.375 -28.734 -16.609 1 93.25 412 ASP B O 1
ATOM 6969 N N . VAL B 1 413 ? 20.078 -30.203 -16.656 1 93.94 413 VAL B N 1
ATOM 6970 C CA . VAL B 1 413 ? 19.297 -31.266 -16.047 1 93.94 413 VAL B CA 1
ATOM 6971 C C . VAL B 1 413 ? 19.031 -30.938 -14.578 1 93.94 413 VAL B C 1
ATOM 6973 O O . VAL B 1 413 ? 17.922 -31.156 -14.078 1 93.94 413 VAL B O 1
ATOM 6976 N N . VAL B 1 414 ? 19.984 -30.422 -13.953 1 93.75 414 VAL B N 1
ATOM 6977 C CA . VAL B 1 414 ? 19.859 -30.047 -12.547 1 93.75 414 VAL B CA 1
ATOM 6978 C C . VAL B 1 414 ? 18.828 -28.938 -12.406 1 93.75 414 VAL B C 1
ATOM 6980 O O . VAL B 1 414 ? 17.984 -28.984 -11.508 1 93.75 414 VAL B O 1
ATOM 6983 N N . GLN B 1 415 ? 18.938 -27.984 -13.242 1 94.56 415 GLN B N 1
ATOM 6984 C CA . GLN B 1 415 ? 17.969 -26.891 -13.25 1 94.56 415 GLN B CA 1
ATOM 6985 C C . GLN B 1 415 ? 16.547 -27.406 -13.43 1 94.56 415 GLN B C 1
ATOM 6987 O O . GLN B 1 415 ? 15.617 -26.938 -12.766 1 94.56 415 GLN B O 1
ATOM 6992 N N . CYS B 1 416 ? 16.375 -28.281 -14.359 1 94.88 416 CYS B N 1
ATOM 6993 C CA . CYS B 1 416 ? 15.07 -28.859 -14.625 1 94.88 416 CYS B CA 1
ATOM 6994 C C . CYS B 1 416 ? 14.523 -29.578 -13.391 1 94.88 416 CYS B C 1
ATOM 6996 O O . CYS B 1 416 ? 13.352 -29.406 -13.055 1 94.88 416 CYS B O 1
ATOM 6998 N N . ALA B 1 417 ? 15.375 -30.359 -12.773 1 95.12 417 ALA B N 1
ATOM 6999 C CA . ALA B 1 417 ? 14.984 -31.062 -11.555 1 95.12 417 ALA B CA 1
ATOM 7000 C C . ALA B 1 417 ? 14.57 -30.078 -10.469 1 95.12 417 ALA B C 1
ATOM 7002 O O . ALA B 1 417 ? 13.586 -30.312 -9.75 1 95.12 417 ALA B O 1
ATOM 7003 N N . PHE B 1 418 ? 15.289 -29.031 -10.328 1 95.12 418 PHE B N 1
ATOM 7004 C CA . PHE B 1 418 ? 14.969 -28 -9.359 1 95.12 418 PHE B CA 1
ATOM 7005 C C . PHE B 1 418 ? 13.586 -27.406 -9.633 1 95.12 418 PHE B C 1
ATOM 7007 O O . PHE B 1 418 ? 12.789 -27.219 -8.711 1 95.12 418 PHE B O 1
ATOM 7014 N N . ARG B 1 419 ? 13.25 -27.062 -10.883 1 94.94 419 ARG B N 1
ATOM 7015 C CA . ARG B 1 419 ? 12 -26.422 -11.266 1 94.94 419 ARG B CA 1
ATOM 7016 C C . ARG B 1 419 ? 10.805 -27.297 -10.93 1 94.94 419 ARG B C 1
ATOM 7018 O O . ARG B 1 419 ? 9.742 -26.797 -10.547 1 94.94 419 ARG B O 1
ATOM 7025 N N . ILE B 1 420 ? 10.992 -28.594 -11.117 1 95.5 420 ILE B N 1
ATOM 7026 C CA . ILE B 1 420 ? 9.93 -29.547 -10.797 1 95.5 420 ILE B CA 1
ATOM 7027 C C . ILE B 1 420 ? 9.602 -29.469 -9.305 1 95.5 420 ILE B C 1
ATOM 7029 O O . ILE B 1 420 ? 8.445 -29.266 -8.93 1 95.5 420 ILE B O 1
ATOM 7033 N N . GLY B 1 421 ? 10.594 -29.578 -8.484 1 94.38 421 GLY B N 1
ATOM 7034 C CA . GLY B 1 421 ? 10.398 -29.547 -7.039 1 94.38 421 GLY B CA 1
ATOM 7035 C C . GLY B 1 421 ? 9.883 -28.203 -6.547 1 94.38 421 GLY B C 1
ATOM 7036 O O . GLY B 1 421 ? 9.023 -28.156 -5.664 1 94.38 421 GLY B O 1
ATOM 7037 N N . ASP B 1 422 ? 10.352 -27.172 -7.094 1 93.12 422 ASP B N 1
ATOM 7038 C CA . ASP B 1 422 ? 10 -25.812 -6.672 1 93.12 422 ASP B CA 1
ATOM 7039 C C . ASP B 1 422 ? 8.531 -25.516 -6.965 1 93.12 422 ASP B C 1
ATOM 7041 O O . ASP B 1 422 ? 7.848 -24.891 -6.148 1 93.12 422 ASP B O 1
ATOM 7045 N N . SER B 1 423 ? 8 -25.938 -8.055 1 93.44 423 SER B N 1
ATOM 7046 C CA . SER B 1 423 ? 6.66 -25.578 -8.508 1 93.44 423 SER B CA 1
ATOM 7047 C C . SER B 1 423 ? 5.605 -26.484 -7.887 1 93.44 423 SER B C 1
ATOM 7049 O O . SER B 1 423 ? 4.523 -26.031 -7.512 1 93.44 423 SER B O 1
ATOM 7051 N N . ALA B 1 424 ? 5.914 -27.734 -7.652 1 94.38 424 ALA B N 1
ATOM 7052 C CA . ALA B 1 424 ? 4.93 -28.75 -7.301 1 94.38 424 ALA B CA 1
ATOM 7053 C C . ALA B 1 424 ? 4.32 -28.469 -5.93 1 94.38 424 ALA B C 1
ATOM 7055 O O . ALA B 1 424 ? 3.156 -28.797 -5.684 1 94.38 424 ALA B O 1
ATOM 7056 N N . THR B 1 425 ? 5.043 -27.844 -5.082 1 93.81 425 THR B N 1
ATOM 7057 C CA . THR B 1 425 ? 4.547 -27.688 -3.721 1 93.81 425 THR B CA 1
ATOM 7058 C C . THR B 1 425 ? 4.145 -26.234 -3.463 1 93.81 425 THR B C 1
ATOM 7060 O O . THR B 1 425 ? 3.879 -25.844 -2.32 1 93.81 425 THR B O 1
ATOM 7063 N N . ASN B 1 426 ? 4.016 -25.453 -4.473 1 93 426 ASN B N 1
ATOM 7064 C CA . ASN B 1 426 ? 3.627 -24.047 -4.328 1 93 426 ASN B CA 1
ATOM 7065 C C . ASN B 1 426 ? 2.219 -23.922 -3.758 1 93 426 ASN B C 1
ATOM 7067 O O . ASN B 1 426 ? 1.935 -22.984 -3.006 1 93 426 ASN B O 1
ATOM 7071 N N . ALA B 1 427 ? 1.437 -24.844 -4.082 1 93.44 427 ALA B N 1
ATOM 7072 C CA . ALA B 1 427 ? 0.03 -24.734 -3.699 1 93.44 427 ALA B CA 1
ATOM 7073 C C . ALA B 1 427 ? -0.16 -25.047 -2.219 1 93.44 427 ALA B C 1
ATOM 7075 O O . ALA B 1 427 ? -1.203 -24.734 -1.64 1 93.44 427 ALA B O 1
ATOM 7076 N N . ILE B 1 428 ? 0.844 -25.609 -1.604 1 92.94 428 ILE B N 1
ATOM 7077 C CA . ILE B 1 428 ? 0.668 -26.016 -0.213 1 92.94 428 ILE B CA 1
ATOM 7078 C C . ILE B 1 428 ? 1.612 -25.219 0.682 1 92.94 428 ILE B C 1
ATOM 7080 O O . ILE B 1 428 ? 1.699 -25.484 1.886 1 92.94 428 ILE B O 1
ATOM 7084 N N . THR B 1 429 ? 2.312 -24.344 0.134 1 88.19 429 THR B N 1
ATOM 7085 C CA . THR B 1 429 ? 3.244 -23.547 0.912 1 88.19 429 THR B CA 1
ATOM 7086 C C . THR B 1 429 ? 2.506 -22.438 1.659 1 88.19 429 THR B C 1
ATOM 7088 O O . THR B 1 429 ? 1.841 -21.594 1.043 1 88.19 429 THR B O 1
ATOM 7091 N N . PRO B 1 430 ? 2.627 -22.406 2.98 1 81.25 430 PRO B N 1
ATOM 7092 C CA . PRO B 1 430 ? 1.962 -21.344 3.75 1 81.25 430 PRO B CA 1
ATOM 7093 C C . PRO B 1 430 ? 2.594 -19.969 3.537 1 81.25 430 PRO B C 1
ATOM 7095 O O . PRO B 1 430 ? 1.959 -18.953 3.803 1 81.25 430 PRO B O 1
ATOM 7098 N N . PHE B 1 431 ? 3.771 -19.969 3.004 1 80.56 431 PHE B N 1
ATOM 7099 C CA . PHE B 1 431 ? 4.547 -18.734 2.902 1 80.56 431 PHE B CA 1
ATOM 7100 C C . PHE B 1 431 ? 4.457 -18.156 1.496 1 80.56 431 PHE B C 1
ATOM 7102 O O . PHE B 1 431 ? 5.215 -17.25 1.145 1 80.56 431 PHE B O 1
ATOM 7109 N N . LEU B 1 432 ? 3.492 -18.734 0.797 1 86.62 432 LEU B N 1
ATOM 7110 C CA . LEU B 1 432 ? 3.307 -18.156 -0.523 1 86.62 432 LEU B CA 1
ATOM 7111 C C . LEU B 1 432 ? 2.826 -16.703 -0.41 1 86.62 432 LEU B C 1
ATOM 7113 O O . LEU B 1 432 ? 1.896 -16.422 0.346 1 86.62 432 LEU B O 1
ATOM 7117 N N . PHE B 1 433 ? 3.395 -15.844 -1.14 1 85.69 433 PHE B N 1
ATOM 7118 C CA . PHE B 1 433 ? 3.156 -14.414 -1.042 1 85.69 433 PHE B CA 1
ATOM 7119 C C . PHE B 1 433 ? 1.694 -14.086 -1.329 1 85.69 433 PHE B C 1
ATOM 7121 O O . PHE B 1 433 ? 1.155 -13.109 -0.8 1 85.69 433 PHE B O 1
ATOM 7128 N N . TYR B 1 434 ? 1.043 -14.852 -2.102 1 90 434 TYR B N 1
ATOM 7129 C CA . TYR B 1 434 ? -0.312 -14.531 -2.531 1 90 434 TYR B CA 1
ATOM 7130 C C . TYR B 1 434 ? -1.34 -15.352 -1.768 1 90 434 TYR B C 1
ATOM 7132 O O . TYR B 1 434 ? -2.527 -15.344 -2.102 1 90 434 TYR B O 1
ATOM 7140 N N . MET B 1 435 ? -0.877 -16.016 -0.761 1 90.06 435 MET B N 1
ATOM 7141 C CA . MET B 1 435 ? -1.76 -16.828 0.078 1 90.06 435 MET B CA 1
ATOM 7142 C C . MET B 1 435 ? -2.846 -15.969 0.711 1 90.06 435 MET B C 1
ATOM 7144 O O . MET B 1 435 ? -4.016 -16.344 0.726 1 90.06 435 MET B O 1
ATOM 7148 N N . PRO B 1 436 ? -2.475 -14.781 1.2 1 88.75 436 PRO B N 1
ATOM 7149 C CA . PRO B 1 436 ? -3.529 -13.93 1.765 1 88.75 436 PRO B CA 1
ATOM 7150 C C . PRO B 1 436 ? -4.629 -13.609 0.755 1 88.75 436 PRO B C 1
ATOM 7152 O O . PRO B 1 436 ? -5.805 -13.547 1.115 1 88.75 436 PRO B O 1
ATOM 7155 N N . LEU B 1 437 ? -4.25 -13.43 -0.393 1 91.75 437 LEU B N 1
ATOM 7156 C CA . LEU B 1 437 ? -5.203 -13.086 -1.44 1 91.75 437 LEU B CA 1
ATOM 7157 C C . LEU B 1 437 ? -6.129 -14.266 -1.739 1 91.75 437 LEU B C 1
ATOM 7159 O O . LEU B 1 437 ? -7.344 -14.094 -1.864 1 91.75 437 LEU B O 1
ATOM 7163 N N . VAL B 1 438 ? -5.566 -15.414 -1.851 1 93.5 438 VAL B N 1
ATOM 7164 C CA . VAL B 1 438 ? -6.34 -16.625 -2.117 1 93.5 438 VAL B CA 1
ATOM 7165 C C . VAL B 1 438 ? -7.359 -16.844 -1.003 1 93.5 438 VAL B C 1
ATOM 7167 O O . VAL B 1 438 ? -8.531 -17.125 -1.272 1 93.5 438 VAL B O 1
ATOM 7170 N N . LEU B 1 439 ? -6.914 -16.688 0.141 1 91.31 439 LEU B N 1
ATOM 7171 C CA . LEU B 1 439 ? -7.793 -16.875 1.291 1 91.31 439 LEU B CA 1
ATOM 7172 C C . LEU B 1 439 ? -8.922 -15.852 1.299 1 91.31 439 LEU B C 1
ATOM 7174 O O . LEU B 1 439 ? -10.062 -16.188 1.629 1 91.31 439 LEU B O 1
ATOM 7178 N N . THR B 1 440 ? -8.594 -14.68 0.974 1 89.19 440 THR B N 1
ATOM 7179 C CA . THR B 1 440 ? -9.609 -13.633 0.929 1 89.19 440 THR B CA 1
ATOM 7180 C C . THR B 1 440 ? -10.672 -13.945 -0.119 1 89.19 440 THR B C 1
ATOM 7182 O O . THR B 1 440 ? -11.867 -13.773 0.129 1 89.19 440 THR B O 1
ATOM 7185 N N . TYR B 1 441 ? -10.266 -14.367 -1.298 1 91.94 441 TYR B N 1
ATOM 7186 C CA . TYR B 1 441 ? -11.219 -14.734 -2.346 1 91.94 441 TYR B CA 1
ATOM 7187 C C . TYR B 1 441 ? -12.125 -15.867 -1.887 1 91.94 441 TYR B C 1
ATOM 7189 O O . TYR B 1 441 ? -13.328 -15.844 -2.143 1 91.94 441 TYR B O 1
ATOM 7197 N N . MET B 1 442 ? -11.547 -16.781 -1.2 1 92.56 442 MET B N 1
ATOM 7198 C CA . MET B 1 442 ? -12.328 -17.906 -0.717 1 92.56 442 MET B CA 1
ATOM 7199 C C . MET B 1 442 ? -13.344 -17.469 0.328 1 92.56 442 MET B C 1
ATOM 7201 O O . MET B 1 442 ? -14.484 -17.938 0.335 1 92.56 442 MET B O 1
ATOM 7205 N N . GLN B 1 443 ? -12.969 -16.562 1.142 1 88.69 443 GLN B N 1
ATOM 7206 C CA . GLN B 1 443 ? -13.812 -16.109 2.246 1 88.69 443 GLN B CA 1
ATOM 7207 C C . GLN B 1 443 ? -15.008 -15.305 1.738 1 88.69 443 GLN B C 1
ATOM 7209 O O . GLN B 1 443 ? -15.984 -15.109 2.465 1 88.69 443 GLN B O 1
ATOM 7214 N N . GLN B 1 444 ? -14.891 -14.828 0.566 1 86.12 444 GLN B N 1
ATOM 7215 C CA . GLN B 1 444 ? -16.031 -14.133 -0.021 1 86.12 444 GLN B CA 1
ATOM 7216 C C . GLN B 1 444 ? -17.203 -15.078 -0.237 1 86.12 444 GLN B C 1
ATOM 7218 O O . GLN B 1 444 ? -18.359 -14.656 -0.212 1 86.12 444 GLN B O 1
ATOM 7223 N N . TYR B 1 445 ? -16.875 -16.297 -0.442 1 87.5 445 TYR B N 1
ATOM 7224 C CA . TYR B 1 445 ? -17.906 -17.281 -0.719 1 87.5 445 TYR B CA 1
ATOM 7225 C C . TYR B 1 445 ? -18.156 -18.172 0.494 1 87.5 445 TYR B C 1
ATOM 7227 O O . TYR B 1 445 ? -19.266 -18.672 0.691 1 87.5 445 TYR B O 1
ATOM 7235 N N . ASP B 1 446 ? -17.109 -18.438 1.201 1 87 446 ASP B N 1
ATOM 7236 C CA . ASP B 1 446 ? -17.156 -19.203 2.434 1 87 446 ASP B CA 1
ATOM 7237 C C . ASP B 1 446 ? -16.375 -18.531 3.551 1 87 446 ASP B C 1
ATOM 7239 O O . ASP B 1 446 ? -15.148 -18.672 3.627 1 87 446 ASP B O 1
ATOM 7243 N N . LYS B 1 447 ? -17.016 -17.922 4.488 1 80.5 447 LYS B N 1
ATOM 7244 C CA . LYS B 1 447 ? -16.406 -17.125 5.551 1 80.5 447 LYS B CA 1
ATOM 7245 C C . LYS B 1 447 ? -15.547 -18 6.465 1 80.5 447 LYS B C 1
ATOM 7247 O O . LYS B 1 447 ? -14.664 -17.484 7.16 1 80.5 447 LYS B O 1
ATOM 7252 N N . ASN B 1 448 ? -15.758 -19.25 6.426 1 80.88 448 ASN B N 1
ATOM 7253 C CA . ASN B 1 448 ? -15.039 -20.141 7.324 1 80.88 448 ASN B CA 1
ATOM 7254 C C . ASN B 1 448 ? -13.789 -20.719 6.66 1 80.88 448 ASN B C 1
ATOM 7256 O O . ASN B 1 448 ? -13.109 -21.562 7.242 1 80.88 448 ASN B O 1
ATOM 7260 N N . SER B 1 449 ? -13.562 -20.219 5.504 1 86.19 449 SER B N 1
ATOM 7261 C CA . SER B 1 449 ? -12.391 -20.719 4.801 1 86.19 449 SER B CA 1
ATOM 7262 C C . SER B 1 449 ? -11.102 -20.312 5.504 1 86.19 449 SER B C 1
ATOM 7264 O O . SER B 1 449 ? -10.969 -19.172 5.941 1 86.19 449 SER B O 1
ATOM 7266 N N . SER B 1 450 ? -10.234 -21.25 5.789 1 85.31 450 SER B N 1
ATOM 7267 C CA . SER B 1 450 ? -8.922 -21.062 6.41 1 85.31 450 SER B CA 1
ATOM 7268 C C . SER B 1 450 ? -7.824 -21.734 5.602 1 85.31 450 SER B C 1
ATOM 7270 O O . SER B 1 450 ? -8.094 -22.344 4.562 1 85.31 450 SER B O 1
ATOM 7272 N N . TYR B 1 451 ? -6.645 -21.516 6.031 1 87.19 451 TYR B N 1
ATOM 7273 C CA . TYR B 1 451 ? -5.531 -22.141 5.336 1 87.19 451 TYR B CA 1
ATOM 7274 C C . TYR B 1 451 ? -5.641 -23.672 5.398 1 87.19 451 TYR B C 1
ATOM 7276 O O . TYR B 1 451 ? -5.328 -24.359 4.43 1 87.19 451 TYR B O 1
ATOM 7284 N N . LEU B 1 452 ? -6.059 -24.141 6.531 1 85.94 452 LEU B N 1
ATOM 7285 C CA . LEU B 1 452 ? -6.176 -25.594 6.695 1 85.94 452 LEU B CA 1
ATOM 7286 C C . LEU B 1 452 ? -7.223 -26.156 5.75 1 85.94 452 LEU B C 1
ATOM 7288 O O . LEU B 1 452 ? -7.047 -27.25 5.211 1 85.94 452 LEU B O 1
ATOM 7292 N N . SER B 1 453 ? -8.328 -25.438 5.617 1 87.81 453 SER B N 1
ATOM 7293 C CA . SER B 1 453 ? -9.344 -25.875 4.672 1 87.81 453 SER B CA 1
ATOM 7294 C C . SER B 1 453 ? -8.805 -25.891 3.244 1 87.81 453 SER B C 1
ATOM 7296 O O . SER B 1 453 ? -9.172 -26.75 2.443 1 87.81 453 SER B O 1
ATOM 7298 N N . LEU B 1 454 ? -8.008 -24.906 2.922 1 92 454 LEU B N 1
ATOM 7299 C CA . LEU B 1 454 ? -7.379 -24.875 1.607 1 92 454 LEU B CA 1
ATOM 7300 C C . LEU B 1 454 ? -6.406 -26.031 1.432 1 92 454 LEU B C 1
ATOM 7302 O O . LEU B 1 454 ? -6.387 -26.672 0.381 1 92 454 LEU B O 1
ATOM 7306 N N . LEU B 1 455 ? -5.664 -26.297 2.482 1 92.06 455 LEU B N 1
ATOM 7307 C CA . LEU B 1 455 ? -4.656 -27.359 2.449 1 92.06 455 LEU B CA 1
ATOM 7308 C C . LEU B 1 455 ? -5.309 -28.719 2.273 1 92.06 455 LEU B C 1
ATOM 7310 O O . LEU B 1 455 ? -4.723 -29.625 1.662 1 92.06 455 LEU B O 1
ATOM 7314 N N . ARG B 1 456 ? -6.504 -28.844 2.738 1 91.69 456 ARG B N 1
ATOM 7315 C CA . ARG B 1 456 ? -7.234 -30.109 2.637 1 91.69 456 ARG B CA 1
ATOM 7316 C C . ARG B 1 456 ? -7.477 -30.484 1.18 1 91.69 456 ARG B C 1
ATOM 7318 O O . ARG B 1 456 ? -7.539 -31.656 0.841 1 91.69 456 ARG B O 1
ATOM 7325 N N . TYR B 1 457 ? -7.516 -29.516 0.356 1 92.69 457 TYR B N 1
ATOM 7326 C CA . TYR B 1 457 ? -7.805 -29.797 -1.046 1 92.69 457 TYR B CA 1
ATOM 7327 C C . TYR B 1 457 ? -6.547 -29.672 -1.896 1 92.69 457 TYR B C 1
ATOM 7329 O O . TYR B 1 457 ? -6.34 -30.469 -2.822 1 92.69 457 TYR B O 1
ATOM 7337 N N . THR B 1 458 ? -5.715 -28.75 -1.592 1 95.12 458 THR B N 1
ATOM 7338 C CA . THR B 1 458 ? -4.594 -28.438 -2.471 1 95.12 458 THR B CA 1
ATOM 7339 C C . THR B 1 458 ? -3.482 -29.484 -2.314 1 95.12 458 THR B C 1
ATOM 7341 O O . THR B 1 458 ? -2.65 -29.641 -3.207 1 95.12 458 THR B O 1
ATOM 7344 N N . TRP B 1 459 ? -3.414 -30.203 -1.143 1 95.44 459 TRP B N 1
ATOM 7345 C CA . TRP B 1 459 ? -2.334 -31.156 -0.934 1 95.44 459 TRP B CA 1
ATOM 7346 C C . TRP B 1 459 ? -2.381 -32.281 -1.979 1 95.44 459 TRP B C 1
ATOM 7348 O O . TRP B 1 459 ? -1.339 -32.75 -2.43 1 95.44 459 TRP B O 1
ATOM 7358 N N . ARG B 1 460 ? -3.529 -32.656 -2.424 1 95.75 460 ARG B N 1
ATOM 7359 C CA . ARG B 1 460 ? -3.674 -33.719 -3.422 1 95.75 460 ARG B CA 1
ATOM 7360 C C . ARG B 1 460 ? -3.092 -33.281 -4.766 1 95.75 460 ARG B C 1
ATOM 7362 O O . ARG B 1 460 ? -2.453 -34.094 -5.453 1 95.75 460 ARG B O 1
ATOM 7369 N N . TYR B 1 461 ? -3.4 -32.062 -5.113 1 97.12 461 TYR B N 1
ATOM 7370 C CA . TYR B 1 461 ? -2.836 -31.531 -6.352 1 97.12 461 TYR B CA 1
ATOM 7371 C C . TYR B 1 461 ? -1.313 -31.594 -6.328 1 97.12 461 TYR B C 1
ATOM 7373 O O . TYR B 1 461 ? -0.689 -32.062 -7.281 1 97.12 461 TYR B O 1
ATOM 7381 N N . SER B 1 462 ? -0.754 -31.125 -5.211 1 96.62 462 SER B N 1
ATOM 7382 C CA . SER B 1 462 ? 0.697 -31.047 -5.082 1 96.62 462 SER B CA 1
ATOM 7383 C C . SER B 1 462 ? 1.34 -32.438 -5.148 1 96.62 462 SER B C 1
ATOM 7385 O O . SER B 1 462 ? 2.334 -32.625 -5.848 1 96.62 462 SER B O 1
ATOM 7387 N N . VAL B 1 463 ? 0.82 -33.375 -4.449 1 96.62 463 VAL B N 1
ATOM 7388 C CA . VAL B 1 463 ? 1.396 -34.688 -4.379 1 96.62 463 VAL B CA 1
ATOM 7389 C C . VAL B 1 463 ? 1.293 -35.375 -5.746 1 96.62 463 VAL B C 1
ATOM 7391 O O . VAL B 1 463 ? 2.273 -35.938 -6.242 1 96.62 463 VAL B O 1
ATOM 7394 N N . TYR B 1 464 ? 0.138 -35.312 -6.371 1 97.44 464 TYR B N 1
ATOM 7395 C CA . TYR B 1 464 ? -0.059 -35.969 -7.66 1 97.44 464 TYR B CA 1
ATOM 7396 C C . TYR B 1 464 ? 0.801 -35.312 -8.734 1 97.44 464 TYR B C 1
ATOM 7398 O O . TYR B 1 464 ? 1.323 -36 -9.625 1 97.44 464 TYR B O 1
ATOM 7406 N N . ILE B 1 465 ? 0.896 -34.062 -8.703 1 97.38 465 ILE B N 1
ATOM 7407 C CA . ILE B 1 465 ? 1.71 -33.375 -9.688 1 97.38 465 ILE B CA 1
ATOM 7408 C C . ILE B 1 465 ? 3.184 -33.688 -9.469 1 97.38 465 ILE B C 1
ATOM 7410 O O . ILE B 1 465 ? 3.92 -33.938 -10.43 1 97.38 465 ILE B O 1
ATOM 7414 N N . LEU B 1 466 ? 3.631 -33.656 -8.18 1 97.31 466 LEU B N 1
ATOM 7415 C CA . LEU B 1 466 ? 5.02 -34 -7.875 1 97.31 466 LEU B CA 1
ATOM 7416 C C . LEU B 1 466 ? 5.375 -35.375 -8.383 1 97.31 466 LEU B C 1
ATOM 7418 O O . LEU B 1 466 ? 6.422 -35.562 -9.008 1 97.31 466 LEU B O 1
ATOM 7422 N N . ILE B 1 467 ? 4.516 -36.344 -8.164 1 97.62 467 ILE B N 1
ATOM 7423 C CA . ILE B 1 467 ? 4.758 -37.719 -8.578 1 97.62 467 ILE B CA 1
ATOM 7424 C C . ILE B 1 467 ? 4.754 -37.812 -10.102 1 97.62 467 ILE B C 1
ATOM 7426 O O . ILE B 1 467 ? 5.684 -38.344 -10.695 1 97.62 467 ILE B O 1
ATOM 7430 N N . ALA B 1 468 ? 3.727 -37.25 -10.727 1 97.5 468 ALA B N 1
ATOM 7431 C CA . ALA B 1 468 ? 3.596 -37.344 -12.18 1 97.5 468 ALA B CA 1
ATOM 7432 C C . ALA B 1 468 ? 4.746 -36.625 -12.875 1 97.5 468 ALA B C 1
ATOM 7434 O O . ALA B 1 468 ? 5.27 -37.125 -13.883 1 97.5 468 ALA B O 1
ATOM 7435 N N . TRP B 1 469 ? 5.074 -35.438 -12.375 1 97.12 469 TRP B N 1
ATOM 7436 C CA . TRP B 1 469 ? 6.137 -34.656 -12.977 1 97.12 469 TRP B CA 1
ATOM 7437 C C . TRP B 1 469 ? 7.488 -35.344 -12.812 1 97.12 469 TRP B C 1
ATOM 7439 O O . TRP B 1 469 ? 8.32 -35.312 -13.727 1 97.12 469 TRP B O 1
ATOM 7449 N N . THR B 1 470 ? 7.73 -35.875 -11.641 1 97.31 470 THR B N 1
ATOM 7450 C CA . THR B 1 470 ? 8.961 -36.625 -11.398 1 97.31 470 THR B CA 1
ATOM 7451 C C . THR B 1 470 ? 9.047 -37.844 -12.305 1 97.31 470 THR B C 1
ATOM 7453 O O . THR B 1 470 ? 10.117 -38.156 -12.836 1 97.31 470 THR B O 1
ATOM 7456 N N . LEU B 1 471 ? 7.945 -38.562 -12.492 1 97.5 471 LEU B N 1
ATOM 7457 C CA . LEU B 1 471 ? 7.914 -39.719 -13.383 1 97.5 471 LEU B CA 1
ATOM 7458 C C . LEU B 1 471 ? 8.227 -39.312 -14.82 1 97.5 471 LEU B C 1
ATOM 7460 O O . LEU B 1 471 ? 8.93 -40.031 -15.531 1 97.5 471 LEU B O 1
ATOM 7464 N N . LEU B 1 472 ? 7.645 -38.219 -15.234 1 97 472 LEU B N 1
ATOM 7465 C CA . LEU B 1 472 ? 7.965 -37.719 -16.562 1 97 472 LEU B CA 1
ATOM 7466 C C . LEU B 1 472 ? 9.453 -37.406 -16.688 1 97 472 LEU B C 1
ATOM 7468 O O . LEU B 1 472 ? 10.062 -37.688 -17.719 1 97 472 LEU B O 1
ATOM 7472 N N . PHE B 1 473 ? 10.008 -36.812 -15.656 1 96.94 473 PHE B N 1
ATOM 7473 C CA . PHE B 1 473 ? 11.422 -36.469 -15.641 1 96.94 473 PHE B CA 1
ATOM 7474 C C . PHE B 1 473 ? 12.281 -37.719 -15.758 1 96.94 473 PHE B C 1
ATOM 7476 O O . PHE B 1 473 ? 13.266 -37.719 -16.5 1 96.94 473 PHE B O 1
ATOM 7483 N N . ILE B 1 474 ? 11.93 -38.781 -15.031 1 96.38 474 ILE B N 1
ATOM 7484 C CA . ILE B 1 474 ? 12.664 -40.031 -15.07 1 96.38 474 ILE B CA 1
ATOM 7485 C C . ILE B 1 474 ? 12.609 -40.625 -16.484 1 96.38 474 ILE B C 1
ATOM 7487 O O . ILE B 1 474 ? 13.633 -41.031 -17.016 1 96.38 474 ILE B O 1
ATOM 7491 N N . LEU B 1 475 ? 11.422 -40.594 -17.047 1 96.12 475 LEU B N 1
ATOM 7492 C CA . LEU B 1 475 ? 11.258 -41.094 -18.406 1 96.12 475 LEU B CA 1
ATOM 7493 C C . LEU B 1 475 ? 12.102 -40.312 -19.391 1 96.12 475 LEU B C 1
ATOM 7495 O O . LEU B 1 475 ? 12.734 -40.875 -20.281 1 96.12 475 LEU B O 1
ATOM 7499 N N . TRP B 1 476 ? 12.086 -39 -19.219 1 95.38 476 TRP B N 1
ATOM 7500 C CA . TRP B 1 476 ? 12.836 -38.125 -20.109 1 95.38 476 TRP B CA 1
ATOM 7501 C C . TRP B 1 476 ? 14.336 -38.344 -19.969 1 95.38 476 TRP B C 1
ATOM 7503 O O . TRP B 1 476 ? 15.055 -38.375 -20.969 1 95.38 476 TRP B O 1
ATOM 7513 N N . TYR B 1 477 ? 14.75 -38.469 -18.75 1 93.88 477 TYR B N 1
ATOM 7514 C CA . TYR B 1 477 ? 16.156 -38.656 -18.453 1 93.88 477 TYR B CA 1
ATOM 7515 C C . TYR B 1 477 ? 16.656 -40 -19 1 93.88 477 TYR B C 1
ATOM 7517 O O . TYR B 1 477 ? 17.75 -40.062 -19.547 1 93.88 477 TYR B O 1
ATOM 7525 N N . LEU B 1 478 ? 15.914 -41.031 -18.891 1 93.81 478 LEU B N 1
ATOM 7526 C CA . LEU B 1 478 ? 16.312 -42.375 -19.297 1 93.81 478 LEU B CA 1
ATOM 7527 C C . LEU B 1 478 ? 16.266 -42.5 -20.828 1 93.81 478 LEU B C 1
ATOM 7529 O O . LEU B 1 478 ? 17.062 -43.25 -21.406 1 93.81 478 LEU B O 1
ATOM 7533 N N . THR B 1 479 ? 15.375 -41.844 -21.484 1 94.31 479 THR B N 1
ATOM 7534 C CA . THR B 1 479 ? 15.266 -41.906 -22.938 1 94.31 479 THR B CA 1
ATOM 7535 C C . THR B 1 479 ? 16.312 -41 -23.609 1 94.31 479 THR B C 1
ATOM 7537 O O . THR B 1 479 ? 16.578 -41.156 -24.797 1 94.31 479 THR B O 1
ATOM 7540 N N . GLY B 1 480 ? 16.828 -40.094 -22.891 1 89.25 480 GLY B N 1
ATOM 7541 C CA . GLY B 1 480 ? 17.875 -39.219 -23.422 1 89.25 480 GLY B CA 1
ATOM 7542 C C . GLY B 1 480 ? 17.328 -38.125 -24.328 1 89.25 480 GLY B C 1
ATOM 7543 O O . GLY B 1 480 ? 18.016 -37.656 -25.234 1 89.25 480 GLY B O 1
ATOM 7544 N N . LEU B 1 481 ? 16.172 -37.812 -24.219 1 90.69 481 LEU B N 1
ATOM 7545 C CA . LEU B 1 481 ? 15.562 -36.75 -25 1 90.69 481 LEU B CA 1
ATOM 7546 C C . LEU B 1 481 ? 16.125 -35.406 -24.578 1 90.69 481 LEU B C 1
ATOM 7548 O O . LEU B 1 481 ? 16.406 -35.156 -23.391 1 90.69 481 LEU B O 1
ATOM 7552 N N . PRO B 1 482 ? 16.281 -34.594 -25.562 1 90.88 482 PRO B N 1
ATOM 7553 C CA . PRO B 1 482 ? 16.797 -33.281 -25.203 1 90.88 482 PRO B CA 1
ATOM 7554 C C . PRO B 1 482 ? 15.812 -32.469 -24.344 1 90.88 482 PRO B C 1
ATOM 7556 O O . PRO B 1 482 ? 14.602 -32.5 -24.594 1 90.88 482 PRO B O 1
ATOM 7559 N N . LEU B 1 483 ? 16.297 -31.812 -23.375 1 91 483 LEU B N 1
ATOM 7560 C CA . LEU B 1 483 ? 15.477 -31.031 -22.453 1 91 483 LEU B CA 1
ATOM 7561 C C . LEU B 1 483 ? 15.062 -29.703 -23.094 1 91 483 LEU B C 1
ATOM 7563 O O . LEU B 1 483 ? 14.023 -29.141 -22.75 1 91 483 LEU B O 1
ATOM 7567 N N . GLY B 1 484 ? 15.836 -29.203 -23.906 1 88.31 484 GLY B N 1
ATOM 7568 C CA . GLY B 1 484 ? 15.578 -27.922 -24.562 1 88.31 484 GLY B CA 1
ATOM 7569 C C . GLY B 1 484 ? 16.531 -27.641 -25.719 1 88.31 484 GLY B C 1
ATOM 7570 O O . GLY B 1 484 ? 17.094 -28.562 -26.297 1 88.31 484 GLY B O 1
ATOM 7571 N N . LEU B 1 485 ? 16.5 -26.312 -26.094 1 79.06 485 LEU B N 1
ATOM 7572 C CA . LEU B 1 485 ? 17.359 -25.844 -27.188 1 79.06 485 LEU B CA 1
ATOM 7573 C C . LEU B 1 485 ? 18.641 -25.234 -26.641 1 79.06 485 LEU B C 1
ATOM 7575 O O . LEU B 1 485 ? 18.656 -24.672 -25.547 1 79.06 485 LEU B O 1
#

Organism: NCBI:txid997884

Secondary structure (DSSP, 8-state):
------PPPPHHHHHHHHHHHHHHHHHHHHHTT-EEE-TTT--EEE---SSSHHHHHHHHHHHHHHHHT-HHHHHHHHHHHHHHHHHHHTHHHHHHHHH---GGGHHHHHHHHHHHHHHGGGGTTHIIIIIHHHHHHHHHHTTS-HHHHHHHHHHHHHHTTT--SS--THHHHHHHHHHHHHHHTT----S-STTTTHHHHHHHHHHHHHHHHHHIIIIIHHHH-----S------PPPPHHHHHHHHHHHHHHHHHHHHHHHHHHSTT-TTS-TTS--TT-HHHHTHHHHHHHHHHHHHHHHHHHHTS--SHHHHHHHHHHHHHHTHHHHHHHHHHHHHHHHHHHHTHHHHHHHHHHHHHHT----HHHHHHHHHHHHHHHTTT---HHHHHHHHHHHHHHHHHHTT--HHHHHHHHHHHHHHTGGG-TT-TTHHHHHHHHHHH-TT--HHHHHHHHHHHHHHHHHHHHHHHHHHHHHT-----/------PPPPHHHHHHHHHHHHHHHHHHHHHTT-EEE-TTT--EEE---SSSHHHHHHHHHHHHHHHHT-HHHHHHHHHHHHHHHHHHHTHHHHHHHHH---TT-HHHHHHHHHHHHHHGGGGTTHIIIIIHHHHHHHHHHTTS-HHHHHHHHHHHHHHTTT--SS--THHHHHHHHHHHHHHHTT----S-STTTTHHHHHHHHHHHHHHHHHHIIIIIHHHH-----S------PPPPHHHHHHHHHHHHHHHHHHHHHHHHHHSTT-TTS-TTS--TT-HHHHTHHHHHHHHHHHHHHHHHHHHTS--SHHHHHHHHHHHHHHTHHHHHHHHHHHHHHHHHHHHTHHHHHHHHHHHHHHT----HHHHHHHHHHHHHHHTTT---HHHHHHHHHHHHHHHHHHTT--HHHHHHHHHHHHHHTGGG-TT-TTHHHHHHHHHHH-TT--HHHHHHHHHHHHHHHHHHHHHHHHHHHHHT-----

Nearest PDB structures (foldseek):
  4r0c-assembly1_C  TM=5.576E-01  e=9.557E-27  Alcanivorax borkumensis SK2
  4r0c-assembly1_B  TM=5.559E-01  e=2.533E-26  Alcanivorax borkumensis SK2
  4r1i-assembly1_B  TM=5.342E-01  e=2.880E-23  Neisseria gonorrhoeae FA19
  4r0c-assembly1_C  TM=5.574E-01  e=8.356E-27  Alcanivorax borkumensis SK2
  4r0c-assembly1_B  TM=5.558E-01  e=2.311E-26  Alcanivorax borkumensis SK2

InterPro domains:
  IPR004697 p-Aminobenzoyl-glutamate transport protein AbgT [PF03806] (7-484)
  IPR004697 p-Aminobenzoyl-glutamate transport protein AbgT [PTHR30282] (7-485)

pLDDT: mean 86.79, std 11.43, range [22.33, 97.69]

Sequence (970 aa):
MKNSKWRMPHPATMFLVLTMFVVLLSWIFDIYGLSVTLPQTGEEIRVQSLLSPEGIRWLLRHIVTNFTGFAPLGMVIVAMFGIGVAQHSGFIDACIRQGIRGKQEKEKIILWVIFLGLLSNVVGDAGYIILLPIAATLFHSVGLHPVAGIITAYASVACGYSANVVLSTMDPLLARTTEEAAVAGGIEHGDTGPLCNYYFMFVSTFLIAAVVYWVTRRKLLPAMGNYGGSTLFEGYKPLSRKERRALTMAIIVGVAYVALVLWLTFSSYGILRGVSGNLMRSPFIMGILFLISLGAGLMGMIYGFSSGRYRTDADVIEGLAQPMKLLGVYFVIAFFAAQMFACFEYSHLDKCLAIMGANLLSSIEFGNLSTLILFIIFSALINLIMVSATSKWTFMAFIFIPIFDKIGVSPDVVQCAFRIGDSATNAITPFLFYMPLVLTYMQQYDKNSSYLSLLRYTWRYSVYILIAWTLLFILWYLTGLPLGLMKNSKWRMPHPATMFLVLTMFVVLLSWIFDIYGLSVTLPQTGEEIRVQSLLSPEGIRWLLRHIVTNFTGFAPLGMVIVAMFGIGVAQHSGFIDACIRQGIRGKQEKEKIILWVIFLGLLSNVVGDAGYIILLPIAATLFHSVGLHPVAGIITAYASVACGYSANVVLSTMDPLLARTTEEAAVAGGIEHGDTGPLCNYYFMFVSTFLIAAVVYWVTRRKLLPAMGNYGGSTLFEGYKPLSRKERRALTMAIIVGVAYVALVLWLTFSSYGILRGVSGNLMRSPFIMGILFLISLGAGLMGMIYGFSSGRYRTDADVIEGLAQPMKLLGVYFVIAFFAAQMFACFEYSHLDKCLAIMGANLLSSIEFGNLSTLILFIIFSALINLIMVSATSKWTFMAFIFIPIFDKIGVSPDVVQCAFRIGDSATNAITPFLFYMPLVLTYMQQYDKNSSYLSLLRYTWRYSVYILIAWTLLFILWYLTGLPLGL